Protein 6U8T (pdb70)

Radius of gyration: 34.8 Å; Cα contacts (8 Å, |Δi|>4): 1526; chains: 4; bounding box: 74×71×106 Å

Structure (mmCIF, N/CA/C/O backbone):
data_6U8T
#
_entry.id   6U8T
#
_cell.length_a   46.652
_cell.length_b   62.957
_cell.length_c   164.342
_cell.angle_alpha   90.00
_cell.angle_beta   93.15
_cell.angle_gamma   90.00
#
_symmetry.space_group_name_H-M   'P 1 21 1'
#
loop_
_entity.id
_entity.type
_entity.pdbx_description
1 polymer PfhB2
2 non-polymer 'SODIUM ION'
3 non-polymer DI(HYDROXYETHYL)ETHER
4 non-polymer 'ACETATE ION'
5 water water
#
loop_
_atom_site.group_PDB
_atom_site.id
_atom_site.type_symbol
_atom_site.label_atom_id
_atom_site.label_alt_id
_atom_site.label_comp_id
_atom_site.label_asym_id
_atom_site.label_entity_id
_atom_site.label_seq_id
_atom_site.pdbx_PDB_ins_code
_atom_site.Cartn_x
_atom_site.Cartn_y
_atom_site.Cartn_z
_atom_site.occupancy
_atom_site.B_iso_or_equiv
_atom_site.auth_seq_id
_atom_site.auth_comp_id
_atom_site.auth_asym_id
_atom_site.auth_atom_id
_atom_site.pdbx_PDB_model_num
ATOM 1 N N . SER A 1 1 ? -5.099 -1.502 67.151 1.00 61.31 3696 SER A N 1
ATOM 2 C CA . SER A 1 1 ? -6.441 -2.090 67.468 1.00 57.97 3696 SER A CA 1
ATOM 3 C C . SER A 1 1 ? -6.284 -3.501 68.019 1.00 50.94 3696 SER A C 1
ATOM 4 O O . SER A 1 1 ? -5.298 -4.165 67.752 1.00 47.76 3696 SER A O 1
ATOM 15 N N . ALA A 1 3 ? -9.185 -5.575 67.950 1.00 43.54 3698 ALA A N 1
ATOM 16 C CA . ALA A 1 3 ? -10.337 -6.243 67.379 1.00 45.56 3698 ALA A CA 1
ATOM 17 C C . ALA A 1 3 ? -9.988 -7.701 67.022 1.00 42.01 3698 ALA A C 1
ATOM 18 O O . ALA A 1 3 ? -10.852 -8.554 67.249 1.00 43.26 3698 ALA A O 1
ATOM 20 N N . SER A 1 4 ? -8.758 -7.976 66.561 1.00 37.18 3699 SER A N 1
ATOM 21 C CA . SER A 1 4 ? -8.367 -9.214 65.835 1.00 38.83 3699 SER A CA 1
ATOM 22 C C . SER A 1 4 ? -7.632 -10.252 66.712 1.00 35.58 3699 SER A C 1
ATOM 23 O O . SER A 1 4 ? -7.191 -11.298 66.172 1.00 35.13 3699 SER A O 1
ATOM 26 N N . VAL A 1 5 ? -7.369 -9.920 67.973 1.00 29.68 3700 VAL A N 1
ATOM 27 C CA . VAL A 1 5 ? -6.558 -10.752 68.902 1.00 28.03 3700 VAL A CA 1
ATOM 28 C C . VAL A 1 5 ? -7.175 -12.158 69.014 1.00 29.25 3700 VAL A C 1
ATOM 29 O O . VAL A 1 5 ? -6.417 -13.138 68.907 1.00 28.54 3700 VAL A O 1
ATOM 33 N N . ALA A 1 6 ? -8.484 -12.247 69.246 1.00 31.03 3701 ALA A N 1
ATOM 34 C CA . ALA A 1 6 ? -9.212 -13.515 69.468 1.00 34.10 3701 ALA A CA 1
ATOM 35 C C . ALA A 1 6 ? -9.265 -14.325 68.162 1.00 35.95 3701 ALA A C 1
ATOM 36 O O . ALA A 1 6 ? -9.196 -15.575 68.215 1.00 36.76 3701 ALA A O 1
ATOM 38 N N . GLU A 1 7 ? -9.343 -13.628 67.033 1.00 37.78 3702 GLU A N 1
ATOM 39 C CA . GLU A 1 7 ? -9.352 -14.236 65.679 1.00 41.30 3702 GLU A CA 1
ATOM 40 C C . GLU A 1 7 ? -8.027 -14.978 65.441 1.00 37.15 3702 GLU A C 1
ATOM 41 O O . GLU A 1 7 ? -8.037 -16.019 64.762 1.00 36.93 3702 GLU A O 1
ATOM 47 N N . TYR A 1 8 ? -6.926 -14.484 66.012 1.00 32.90 3703 TYR A N 1
ATOM 48 C CA . TYR A 1 8 ? -5.568 -15.042 65.833 1.00 31.02 3703 TYR A CA 1
ATOM 49 C C . TYR A 1 8 ? -5.215 -15.960 66.997 1.00 28.96 3703 TYR A C 1
ATOM 50 O O . TYR A 1 8 ? -4.055 -16.329 67.114 1.00 28.23 3703 TYR A O 1
ATOM 59 N N . GLY A 1 9 ? -6.207 -16.368 67.794 1.00 28.75 3704 GLY A N 1
ATOM 60 C CA . GLY A 1 9 ? -6.056 -17.397 68.839 1.00 27.73 3704 GLY A CA 1
ATOM 61 C C . GLY A 1 9 ? -5.488 -16.812 70.107 1.00 25.63 3704 GLY A C 1
ATOM 62 O O . GLY A 1 9 ? -5.095 -17.587 70.955 1.00 25.47 3704 GLY A O 1
ATOM 63 N N . GLY A 1 10 ? -5.487 -15.489 70.245 1.00 24.56 3705 GLY A N 1
ATOM 64 C CA . GLY A 1 10 ? -5.077 -14.811 71.488 1.00 23.50 3705 GLY A CA 1
ATOM 65 C C . GLY A 1 10 ? -6.259 -14.451 72.383 1.00 23.44 3705 GLY A C 1
ATOM 66 O O . GLY A 1 10 ? -7.420 -14.713 72.003 1.00 23.77 3705 GLY A O 1
ATOM 67 N N . GLU A 1 11 ? -5.956 -13.801 73.501 1.00 23.06 3706 GLU A N 1
ATOM 68 C CA . GLU A 1 11 ? -6.930 -13.299 74.501 1.00 24.73 3706 GLU A CA 1
ATOM 69 C C . GLU A 1 11 ? -6.518 -11.886 74.925 1.00 23.37 3706 GLU A C 1
ATOM 70 O O . GLU A 1 11 ? -5.284 -11.650 75.186 1.00 21.52 3706 GLU A O 1
ATOM 76 N N . VAL A 1 12 ? -7.483 -10.966 74.991 1.00 23.14 3707 VAL A N 1
ATOM 77 C CA . VAL A 1 12 ? -7.276 -9.627 75.615 1.00 22.14 3707 VAL A CA 1
ATOM 78 C C . VAL A 1 12 ? -7.378 -9.803 77.135 1.00 21.39 3707 VAL A C 1
ATOM 79 O O . VAL A 1 12 ? -8.392 -10.300 77.558 1.00 23.26 3707 VAL A O 1
ATOM 83 N N . SER A 1 13 ? -6.329 -9.453 77.895 1.00 20.04 3708 SER A N 1
ATOM 84 C CA . SER A 1 13 ? -6.275 -9.545 79.371 1.00 19.20 3708 SER A CA 1
ATOM 85 C C . SER A 1 13 ? -6.716 -8.221 79.984 1.00 18.82 3708 SER A C 1
ATOM 86 O O . SER A 1 13 ? -7.111 -8.234 81.152 1.00 19.17 3708 SER A O 1
ATOM 89 N N . PHE A 1 14 ? -6.535 -7.108 79.277 1.00 17.60 3709 PHE A N 1
ATOM 90 C CA . PHE A 1 14 ? -6.815 -5.745 79.780 1.00 17.21 3709 PHE A CA 1
ATOM 91 C C . PHE A 1 14 ? -7.002 -4.836 78.568 1.00 18.27 3709 PHE A C 1
ATOM 92 O O . PHE A 1 14 ? -6.237 -4.923 77.572 1.00 17.56 3709 PHE A O 1
ATOM 100 N N . LYS A 1 15 ? -7.988 -3.963 78.641 1.00 19.56 3710 LYS A N 1
ATOM 101 C CA . LYS A 1 15 ? -8.265 -2.977 77.573 1.00 21.64 3710 LYS A CA 1
ATOM 102 C C . LYS A 1 15 ? -8.403 -1.611 78.245 1.00 20.69 3710 LYS A C 1
ATOM 103 O O . LYS A 1 15 ? -9.229 -1.485 79.195 1.00 20.80 3710 LYS A O 1
ATOM 109 N N . TYR A 1 16 ? -7.595 -0.640 77.836 1.00 19.97 3711 TYR A N 1
ATOM 110 C CA . TYR A 1 16 ? -7.699 0.737 78.425 1.00 18.90 3711 TYR A CA 1
ATOM 111 C C . TYR A 1 16 ? -9.005 1.353 77.957 1.00 20.40 3711 TYR A C 1
ATOM 112 O O . TYR A 1 16 ? -9.303 1.354 76.739 1.00 20.83 3711 TYR A O 1
ATOM 121 N N . ALA A 1 17 ? -9.742 1.900 78.911 1.00 22.28 3712 ALA A N 1
ATOM 122 C CA . ALA A 1 17 ? -11.051 2.547 78.698 1.00 24.23 3712 ALA A CA 1
ATOM 123 C C . ALA A 1 17 ? -10.849 3.696 77.725 1.00 25.34 3712 ALA A C 1
ATOM 124 O O . ALA A 1 17 ? -11.664 3.819 76.802 1.00 28.05 3712 ALA A O 1
ATOM 126 N N . GLN A 1 18 ? -9.795 4.481 77.908 1.00 26.25 3713 GLN A N 1
ATOM 127 C CA . GLN A 1 18 ? -9.441 5.579 76.971 1.00 31.11 3713 GLN A CA 1
ATOM 128 C C . GLN A 1 18 ? -8.137 5.172 76.294 1.00 30.13 3713 GLN A C 1
ATOM 129 O O . GLN A 1 18 ? -7.061 5.078 77.002 1.00 31.88 3713 GLN A O 1
ATOM 135 N N . SER A 1 19 ? -8.244 4.858 75.009 1.00 25.64 3714 SER A N 1
ATOM 136 C CA . SER A 1 19 ? -7.108 4.354 74.204 1.00 23.19 3714 SER A CA 1
ATOM 137 C C . SER A 1 19 ? -6.271 5.563 73.783 1.00 21.91 3714 SER A C 1
ATOM 138 O O . SER A 1 19 ? -6.765 6.335 72.970 1.00 22.56 3714 SER A O 1
ATOM 141 N N . LYS A 1 20 ? -5.067 5.723 74.311 1.00 20.51 3715 LYS A N 1
ATOM 142 C CA . LYS A 1 20 ? -4.130 6.744 73.769 1.00 22.45 3715 LYS A CA 1
ATOM 143 C C . LYS A 1 20 ? -3.708 6.383 72.325 1.00 21.49 3715 LYS A C 1
ATOM 144 O O . LYS A 1 20 ? -3.285 7.286 71.589 1.00 20.77 3715 LYS A O 1
ATOM 150 N N . GLY A 1 21 ? -3.846 5.116 71.932 1.00 21.31 3716 GLY A N 1
ATOM 151 C CA . GLY A 1 21 ? -3.645 4.625 70.556 1.00 22.00 3716 GLY A CA 1
ATOM 152 C C . GLY A 1 21 ? -4.655 5.230 69.608 1.00 23.19 3716 GLY A C 1
ATOM 153 O O . GLY A 1 21 ? -4.260 5.639 68.488 1.00 23.71 3716 GLY A O 1
ATOM 154 N N . GLU A 1 22 ? -5.913 5.313 70.021 1.00 23.65 3717 GLU A N 1
ATOM 155 C CA . GLU A 1 22 ? -6.975 5.911 69.167 1.00 27.41 3717 GLU A CA 1
ATOM 156 C C . GLU A 1 22 ? -6.721 7.415 69.016 1.00 25.71 3717 GLU A C 1
ATOM 157 O O . GLU A 1 22 ? -6.875 7.909 67.913 1.00 25.76 3717 GLU A O 1
ATOM 163 N N . VAL A 1 23 ? -6.294 8.091 70.076 1.00 23.86 3718 VAL A N 1
ATOM 164 C CA . VAL A 1 23 ? -5.833 9.510 70.026 1.00 24.01 3718 VAL A CA 1
ATOM 165 C C . VAL A 1 23 ? -4.693 9.610 69.023 1.00 23.61 3718 VAL A C 1
ATOM 166 O O . VAL A 1 23 ? -4.728 10.508 68.207 1.00 25.32 3718 VAL A O 1
ATOM 170 N N . TYR A 1 24 ? -3.715 8.706 69.058 1.00 24.07 3719 TYR A N 1
ATOM 171 C CA . TYR A 1 24 ? -2.550 8.762 68.128 1.00 23.35 3719 TYR A CA 1
ATOM 172 C C . TYR A 1 24 ? -3.033 8.616 66.677 1.00 23.66 3719 TYR A C 1
ATOM 173 O O . TYR A 1 24 ? -2.514 9.316 65.805 1.00 24.24 3719 TYR A O 1
ATOM 182 N N . LYS A 1 25 ? -4.006 7.756 66.410 1.00 24.29 3720 LYS A N 1
ATOM 183 C CA . LYS A 1 25 ? -4.532 7.539 65.039 1.00 25.92 3720 LYS A CA 1
ATOM 184 C C . LYS A 1 25 ? -5.226 8.811 64.539 1.00 26.56 3720 LYS A C 1
ATOM 185 O O . LYS A 1 25 ? -5.094 9.118 63.338 1.00 26.30 3720 LYS A O 1
ATOM 191 N N . GLU A 1 26 ? -5.892 9.544 65.421 1.00 27.19 3721 GLU A N 1
ATOM 192 C CA . GLU A 1 26 ? -6.559 10.833 65.091 1.00 29.16 3721 GLU A CA 1
ATOM 193 C C . GLU A 1 26 ? -5.487 11.872 64.798 1.00 27.09 3721 GLU A C 1
ATOM 194 O O . GLU A 1 26 ? -5.652 12.609 63.839 1.00 27.52 3721 GLU A O 1
ATOM 200 N N . ILE A 1 27 ? -4.397 11.872 65.545 1.00 24.77 3722 ILE A N 1
ATOM 201 C CA . ILE A 1 27 ? -3.244 12.787 65.320 1.00 24.32 3722 ILE A CA 1
ATOM 202 C C . ILE A 1 27 ? -2.656 12.519 63.934 1.00 24.83 3722 ILE A C 1
ATOM 203 O O . ILE A 1 27 ? -2.447 13.518 63.153 1.00 25.81 3722 ILE A O 1
ATOM 208 N N . VAL A 1 28 ? -2.439 11.243 63.601 1.00 24.04 3723 VAL A N 1
ATOM 209 C CA . VAL A 1 28 ? -1.867 10.869 62.279 1.00 24.60 3723 VAL A CA 1
ATOM 210 C C . VAL A 1 28 ? -2.801 11.398 61.182 1.00 27.04 3723 VAL A C 1
ATOM 211 O O . VAL A 1 28 ? -2.315 11.998 60.226 1.00 26.23 3723 VAL A O 1
ATOM 215 N N . LYS A 1 29 ? -4.104 11.185 61.326 1.00 29.04 3724 LYS A N 1
ATOM 216 C CA . LYS A 1 29 ? -5.123 11.619 60.333 1.00 31.93 3724 LYS A CA 1
ATOM 217 C C . LYS A 1 29 ? -5.061 13.138 60.199 1.00 31.76 3724 LYS A C 1
ATOM 218 O O . LYS A 1 29 ? -5.112 13.639 59.056 1.00 32.76 3724 LYS A O 1
ATOM 224 N N . HIS A 1 30 ? -4.932 13.850 61.317 1.00 30.44 3725 HIS A N 1
ATOM 225 C CA . HIS A 1 30 ? -4.895 15.335 61.328 1.00 32.01 3725 HIS A CA 1
ATOM 226 C C . HIS A 1 30 ? -3.675 15.816 60.513 1.00 30.56 3725 HIS A C 1
ATOM 227 O O . HIS A 1 30 ? -3.842 16.550 59.568 1.00 31.21 3725 HIS A O 1
ATOM 234 N N . VAL A 1 31 ? -2.496 15.337 60.875 1.00 29.59 3726 VAL A N 1
ATOM 235 C CA . VAL A 1 31 ? -1.193 15.723 60.251 1.00 29.82 3726 VAL A CA 1
ATOM 236 C C . VAL A 1 31 ? -1.195 15.346 58.760 1.00 31.64 3726 VAL A C 1
ATOM 237 O O . VAL A 1 31 ? -0.731 16.125 57.958 1.00 33.86 3726 VAL A O 1
ATOM 241 N N . ASP A 1 32 ? -1.752 14.203 58.392 1.00 34.25 3727 ASP A N 1
ATOM 242 C CA . ASP A 1 32 ? -1.919 13.750 56.989 1.00 37.16 3727 ASP A CA 1
ATOM 243 C C . ASP A 1 32 ? -2.822 14.748 56.256 1.00 37.61 3727 ASP A C 1
ATOM 244 O O . ASP A 1 32 ? -2.425 15.206 55.197 1.00 37.16 3727 ASP A O 1
ATOM 249 N N . THR A 1 33 ? -4.006 15.052 56.782 1.00 36.69 3728 THR A N 1
ATOM 250 C CA . THR A 1 33 ? -4.988 15.964 56.152 1.00 37.47 3728 THR A CA 1
ATOM 251 C C . THR A 1 33 ? -4.348 17.345 55.968 1.00 38.19 3728 THR A C 1
ATOM 252 O O . THR A 1 33 ? -4.556 17.960 54.872 1.00 38.70 3728 THR A O 1
ATOM 256 N N . GLN A 1 34 ? -3.612 17.800 56.984 1.00 36.91 3729 GLN A N 1
ATOM 257 C CA . GLN A 1 34 ? -2.993 19.147 57.009 1.00 38.05 3729 GLN A CA 1
ATOM 258 C C . GLN A 1 34 ? -1.864 19.241 55.958 1.00 38.39 3729 GLN A C 1
ATOM 259 O O . GLN A 1 34 ? -1.617 20.327 55.414 1.00 39.98 3729 GLN A O 1
ATOM 265 N N . HIS A 1 35 ? -1.222 18.120 55.649 1.00 36.69 3730 HIS A N 1
ATOM 266 C CA . HIS A 1 35 ? -0.222 18.047 54.562 1.00 36.64 3730 HIS A CA 1
ATOM 267 C C . HIS A 1 35 ? -0.934 18.348 53.241 1.00 38.64 3730 HIS A C 1
ATOM 268 O O . HIS A 1 35 ? -0.398 19.142 52.439 1.00 38.85 3730 HIS A O 1
ATOM 275 N N . GLY A 1 36 ? -2.099 17.732 53.008 1.00 38.40 3731 GLY A N 1
ATOM 276 C CA . GLY A 1 36 ? -2.901 17.967 51.791 1.00 38.93 3731 GLY A CA 1
ATOM 277 C C . GLY A 1 36 ? -3.220 19.431 51.630 1.00 39.06 3731 GLY A C 1
ATOM 278 O O . GLY A 1 36 ? -3.059 19.964 50.479 1.00 40.66 3731 GLY A O 1
ATOM 279 N N . VAL A 1 37 ? -3.642 20.080 52.723 1.00 37.78 3732 VAL A N 1
ATOM 280 C CA . VAL A 1 37 ? -4.046 21.513 52.704 1.00 38.60 3732 VAL A CA 1
ATOM 281 C C . VAL A 1 37 ? -2.809 22.374 52.447 1.00 37.76 3732 VAL A C 1
ATOM 282 O O . VAL A 1 37 ? -2.924 23.332 51.713 1.00 39.39 3732 VAL A O 1
ATOM 286 N N . SER A 1 38 ? -1.689 22.049 53.072 1.00 35.89 3733 SER A N 1
ATOM 287 C CA . SER A 1 38 ? -0.413 22.789 52.952 1.00 36.00 3733 SER A CA 1
ATOM 288 C C . SER A 1 38 ? 0.106 22.722 51.514 1.00 37.06 3733 SER A C 1
ATOM 289 O O . SER A 1 38 ? 0.440 23.772 50.949 1.00 37.36 3733 SER A O 1
ATOM 292 N N . GLU A 1 39 ? 0.154 21.512 50.955 1.00 37.33 3734 GLU A N 1
ATOM 293 C CA . GLU A 1 39 ? 0.621 21.255 49.568 1.00 38.19 3734 GLU A CA 1
ATOM 294 C C . GLU A 1 39 ? -0.278 22.028 48.601 1.00 39.99 3734 GLU A C 1
ATOM 295 O O . GLU A 1 39 ? 0.269 22.819 47.806 1.00 40.97 3734 GLU A O 1
ATOM 301 N N . SER A 1 40 ? -1.601 21.833 48.686 1.00 40.36 3735 SER A N 1
ATOM 302 C CA . SER A 1 40 ? -2.567 22.497 47.778 1.00 42.03 3735 SER A CA 1
ATOM 303 C C . SER A 1 40 ? -2.421 24.020 47.909 1.00 42.52 3735 SER A C 1
ATOM 304 O O . SER A 1 40 ? -2.412 24.703 46.869 1.00 44.06 3735 SER A O 1
ATOM 307 N N . THR A 1 41 ? -2.281 24.540 49.131 1.00 41.68 3736 THR A N 1
ATOM 308 C CA . THR A 1 41 ? -2.212 26.000 49.399 1.00 42.66 3736 THR A CA 1
ATOM 309 C C . THR A 1 41 ? -0.925 26.566 48.802 1.00 42.98 3736 THR A C 1
ATOM 310 O O . THR A 1 41 ? -1.024 27.615 48.127 1.00 45.34 3736 THR A O 1
ATOM 314 N N . CYS A 1 42 ? 0.217 25.907 49.032 1.00 41.18 3737 CYS A N 1
ATOM 315 C CA . CYS A 1 42 ? 1.531 26.311 48.463 1.00 41.10 3737 CYS A CA 1
ATOM 316 C C . CYS A 1 42 ? 1.455 26.308 46.922 1.00 42.44 3737 CYS A C 1
ATOM 317 O O . CYS A 1 42 ? 1.955 27.255 46.315 1.00 43.48 3737 CYS A O 1
ATOM 320 N N . ALA A 1 43 ? 0.829 25.302 46.309 1.00 42.55 3738 ALA A N 1
ATOM 321 C CA . ALA A 1 43 ? 0.637 25.250 44.845 1.00 44.15 3738 ALA A CA 1
ATOM 322 C C . ALA A 1 43 ? -0.120 26.511 44.407 1.00 46.41 3738 ALA A C 1
ATOM 323 O O . ALA A 1 43 ? 0.308 27.169 43.437 1.00 46.74 3738 ALA A O 1
ATOM 325 N N . HIS A 1 44 ? -1.215 26.847 45.099 1.00 47.31 3739 HIS A N 1
ATOM 326 C CA . HIS A 1 44 ? -2.056 28.017 44.726 1.00 49.50 3739 HIS A CA 1
ATOM 327 C C . HIS A 1 44 ? -1.243 29.307 44.886 1.00 49.77 3739 HIS A C 1
ATOM 328 O O . HIS A 1 44 ? -1.271 30.141 43.943 1.00 51.47 3739 HIS A O 1
ATOM 335 N N . TRP A 1 45 ? -0.524 29.442 46.003 1.00 48.27 3740 TRP A N 1
ATOM 336 C CA . TRP A 1 45 ? 0.385 30.585 46.283 1.00 48.82 3740 TRP A CA 1
ATOM 337 C C . TRP A 1 45 ? 1.413 30.723 45.158 1.00 50.10 3740 TRP A C 1
ATOM 338 O O . TRP A 1 45 ? 1.622 31.847 44.681 1.00 51.48 3740 TRP A O 1
ATOM 349 N N . ILE A 1 46 ? 2.019 29.619 44.725 1.00 49.60 3741 ILE A N 1
ATOM 350 C CA . ILE A 1 46 ? 3.065 29.674 43.665 1.00 51.16 3741 ILE A CA 1
ATOM 351 C C . ILE A 1 46 ? 2.432 30.191 42.367 1.00 53.73 3741 ILE A C 1
ATOM 352 O O . ILE A 1 46 ? 2.975 31.170 41.811 1.00 54.94 3741 ILE A O 1
ATOM 357 N N . ALA A 1 47 ? 1.308 29.605 41.946 1.00 55.39 3742 ALA A N 1
ATOM 358 C CA . ALA A 1 47 ? 0.585 30.000 40.713 1.00 58.47 3742 ALA A CA 1
ATOM 359 C C . ALA A 1 47 ? 0.178 31.478 40.798 1.00 62.27 3742 ALA A C 1
ATOM 360 O O . ALA A 1 47 ? 0.235 32.154 39.769 1.00 64.23 3742 ALA A O 1
ATOM 362 N N . ASN A 1 48 ? -0.214 31.956 41.979 1.00 64.12 3743 ASN A N 1
ATOM 363 C CA . ASN A 1 48 ? -0.653 33.361 42.173 1.00 68.36 3743 ASN A CA 1
ATOM 364 C C . ASN A 1 48 ? 0.557 34.286 41.985 1.00 68.05 3743 ASN A C 1
ATOM 365 O O . ASN A 1 48 ? 0.409 35.289 41.286 1.00 72.22 3743 ASN A O 1
ATOM 370 N N . LYS A 1 49 ? 1.719 33.955 42.545 1.00 67.11 3744 LYS A N 1
ATOM 371 C CA . LYS A 1 49 ? 2.915 34.837 42.508 1.00 70.83 3744 LYS A CA 1
ATOM 372 C C . LYS A 1 49 ? 3.514 34.875 41.096 1.00 74.85 3744 LYS A C 1
ATOM 373 O O . LYS A 1 49 ? 4.036 35.935 40.725 1.00 80.35 3744 LYS A O 1
ATOM 379 N N . VAL A 1 50 ? 3.439 33.778 40.333 1.00 75.74 3745 VAL A N 1
ATOM 380 C CA . VAL A 1 50 ? 3.998 33.704 38.951 1.00 76.16 3745 VAL A CA 1
ATOM 381 C C . VAL A 1 50 ? 2.887 33.872 37.896 1.00 80.03 3745 VAL A C 1
ATOM 382 O O . VAL A 1 50 ? 2.632 32.931 37.117 1.00 82.21 3745 VAL A O 1
ATOM 386 N N . SER A 1 51 ? 2.294 35.066 37.836 1.00 84.30 3746 SER A N 1
ATOM 387 C CA . SER A 1 51 ? 1.325 35.531 36.799 1.00 88.90 3746 SER A CA 1
ATOM 388 C C . SER A 1 51 ? 0.842 36.955 37.129 1.00 90.96 3746 SER A C 1
ATOM 389 O O . SER A 1 51 ? 0.570 37.219 38.335 1.00 88.83 3746 SER A O 1
ATOM 392 N N . ASN A 1 59 ? -3.573 40.623 42.755 1.00 113.22 3754 ASN A N 1
ATOM 393 C CA . ASN A 1 59 ? -2.458 39.641 42.820 1.00 109.62 3754 ASN A CA 1
ATOM 394 C C . ASN A 1 59 ? -2.236 39.236 44.276 1.00 109.62 3754 ASN A C 1
ATOM 395 O O . ASN A 1 59 ? -1.131 39.465 44.796 1.00 109.68 3754 ASN A O 1
ATOM 400 N N . THR A 1 60 ? -3.266 38.663 44.903 1.00 118.43 3755 THR A N 1
ATOM 401 C CA . THR A 1 60 ? -3.261 38.208 46.322 1.00 117.70 3755 THR A CA 1
ATOM 402 C C . THR A 1 60 ? -4.388 37.186 46.500 1.00 121.05 3755 THR A C 1
ATOM 403 O O . THR A 1 60 ? -5.417 37.279 45.834 1.00 130.64 3755 THR A O 1
ATOM 415 N N . TYR A 1 62 ? -5.584 36.652 49.572 1.00 109.70 3757 TYR A N 1
ATOM 416 C CA . TYR A 1 62 ? -5.998 36.977 50.931 1.00 104.31 3757 TYR A CA 1
ATOM 417 C C . TYR A 1 62 ? -7.260 37.849 50.898 1.00 108.66 3757 TYR A C 1
ATOM 418 O O . TYR A 1 62 ? -7.318 38.788 50.079 1.00 107.16 3757 TYR A O 1
ATOM 427 N N . GLU A 1 63 ? -8.231 37.540 51.769 1.00 109.03 3758 GLU A N 1
ATOM 428 C CA . GLU A 1 63 ? -9.466 38.342 52.008 1.00 99.96 3758 GLU A CA 1
ATOM 429 C C . GLU A 1 63 ? -9.097 39.533 52.896 1.00 95.04 3758 GLU A C 1
ATOM 430 O O . GLU A 1 63 ? -8.910 40.630 52.341 1.00 98.32 3758 GLU A O 1
ATOM 432 N N . LYS A 1 67 ? -10.049 39.269 58.081 1.00 89.89 3762 LYS A N 1
ATOM 433 C CA . LYS A 1 67 ? -8.640 39.354 58.554 1.00 89.55 3762 LYS A CA 1
ATOM 434 C C . LYS A 1 67 ? -8.120 37.937 58.849 1.00 86.88 3762 LYS A C 1
ATOM 435 O O . LYS A 1 67 ? -8.758 37.208 59.647 1.00 90.30 3762 LYS A O 1
ATOM 437 N N . GLY A 1 68 ? -7.017 37.550 58.204 1.00 83.19 3763 GLY A N 1
ATOM 438 C CA . GLY A 1 68 ? -6.285 36.296 58.466 1.00 81.03 3763 GLY A CA 1
ATOM 439 C C . GLY A 1 68 ? -6.902 35.087 57.777 1.00 82.75 3763 GLY A C 1
ATOM 440 O O . GLY A 1 68 ? -6.681 33.970 58.267 1.00 75.03 3763 GLY A O 1
ATOM 441 N N . HIS A 1 69 ? -7.614 35.291 56.664 1.00 92.00 3764 HIS A N 1
ATOM 442 C CA . HIS A 1 69 ? -8.290 34.223 55.884 1.00 95.75 3764 HIS A CA 1
ATOM 443 C C . HIS A 1 69 ? -8.053 34.422 54.387 1.00 96.72 3764 HIS A C 1
ATOM 444 O O . HIS A 1 69 ? -7.864 35.570 53.952 1.00 103.83 3764 HIS A O 1
ATOM 451 N N . LEU A 1 70 ? -8.116 33.322 53.635 1.00 96.92 3765 LEU A N 1
ATOM 452 C CA . LEU A 1 70 ? -8.006 33.287 52.151 1.00 93.03 3765 LEU A CA 1
ATOM 453 C C . LEU A 1 70 ? -9.382 33.649 51.574 1.00 94.69 3765 LEU A C 1
ATOM 454 O O . LEU A 1 70 ? -10.382 33.535 52.310 1.00 103.68 3765 LEU A O 1
ATOM 459 N N . LYS A 1 71 ? -9.425 34.142 50.338 1.00 92.98 3766 LYS A N 1
ATOM 460 C CA . LYS A 1 71 ? -10.692 34.363 49.600 1.00 90.83 3766 LYS A CA 1
ATOM 461 C C . LYS A 1 71 ? -11.417 33.028 49.434 1.00 91.38 3766 LYS A C 1
ATOM 462 O O . LYS A 1 71 ? -10.733 31.994 49.337 1.00 88.94 3766 LYS A O 1
ATOM 468 N N . GLN A 1 72 ? -12.749 33.077 49.398 1.00 93.57 3767 GLN A N 1
ATOM 469 C CA . GLN A 1 72 ? -13.648 31.891 49.382 1.00 94.07 3767 GLN A CA 1
ATOM 470 C C . GLN A 1 72 ? -13.403 31.050 48.122 1.00 92.25 3767 GLN A C 1
ATOM 471 O O . GLN A 1 72 ? -13.388 29.816 48.229 1.00 90.58 3767 GLN A O 1
ATOM 477 N N . GLU A 1 73 ? -13.194 31.695 46.978 1.00 91.51 3768 GLU A N 1
ATOM 478 C CA . GLU A 1 73 ? -12.927 31.009 45.685 1.00 90.37 3768 GLU A CA 1
ATOM 479 C C . GLU A 1 73 ? -11.569 30.297 45.758 1.00 86.41 3768 GLU A C 1
ATOM 480 O O . GLU A 1 73 ? -11.462 29.204 45.179 1.00 84.86 3768 GLU A O 1
ATOM 486 N N . ALA A 1 74 ? -10.578 30.868 46.449 1.00 82.85 3769 ALA A N 1
ATOM 487 C CA . ALA A 1 74 ? -9.257 30.226 46.659 1.00 80.69 3769 ALA A CA 1
ATOM 488 C C . ALA A 1 74 ? -9.448 28.988 47.553 1.00 81.76 3769 ALA A C 1
ATOM 489 O O . ALA A 1 74 ? -8.853 27.948 47.250 1.00 82.58 3769 ALA A O 1
ATOM 491 N N . ILE A 1 75 ? -10.282 29.089 48.593 1.00 78.69 3770 ILE A N 1
ATOM 492 C CA . ILE A 1 75 ? -10.546 27.991 49.575 1.00 78.49 3770 ILE A CA 1
ATOM 493 C C . ILE A 1 75 ? -11.199 26.819 48.828 1.00 76.63 3770 ILE A C 1
ATOM 494 O O . ILE A 1 75 ? -10.776 25.668 49.040 1.00 74.99 3770 ILE A O 1
ATOM 499 N N . ASP A 1 76 ? -12.177 27.101 47.969 1.00 77.07 3771 ASP A N 1
ATOM 500 C CA . ASP A 1 76 ? -12.913 26.072 47.188 1.00 77.93 3771 ASP A CA 1
ATOM 501 C C . ASP A 1 76 ? -11.926 25.334 46.275 1.00 72.67 3771 ASP A C 1
ATOM 502 O O . ASP A 1 76 ? -11.945 24.107 46.244 1.00 70.16 3771 ASP A O 1
ATOM 507 N N . SER A 1 77 ? -11.079 26.075 45.575 1.00 71.03 3772 SER A N 1
ATOM 508 C CA . SER A 1 77 ? -10.072 25.540 44.626 1.00 70.24 3772 SER A CA 1
ATOM 509 C C . SER A 1 77 ? -8.998 24.762 45.383 1.00 67.41 3772 SER A C 1
ATOM 510 O O . SER A 1 77 ? -8.572 23.725 44.886 1.00 68.96 3772 SER A O 1
ATOM 513 N N . ILE A 1 78 ? -8.587 25.244 46.553 1.00 65.05 3773 ILE A N 1
ATOM 514 C CA . ILE A 1 78 ? -7.580 24.568 47.421 1.00 61.60 3773 ILE A CA 1
ATOM 515 C C . ILE A 1 78 ? -8.162 23.233 47.899 1.00 60.12 3773 ILE A C 1
ATOM 516 O O . ILE A 1 78 ? -7.425 22.231 47.866 1.00 58.15 3773 ILE A O 1
ATOM 521 N N . LYS A 1 79 ? -9.436 23.220 48.300 1.00 61.26 3774 LYS A N 1
ATOM 522 C CA . LYS A 1 79 ? -10.152 22.012 48.793 1.00 62.18 3774 LYS A CA 1
ATOM 523 C C . LYS A 1 79 ? -10.215 20.968 47.674 1.00 62.26 3774 LYS A C 1
ATOM 524 O O . LYS A 1 79 ? -9.961 19.775 47.963 1.00 61.03 3774 LYS A O 1
ATOM 530 N N . LYS A 1 80 ? -10.517 21.400 46.449 1.00 64.12 3775 LYS A N 1
ATOM 531 C CA . LYS A 1 80 ? -10.591 20.513 45.256 1.00 66.18 3775 LYS A CA 1
ATOM 532 C C . LYS A 1 80 ? -9.249 19.807 45.041 1.00 61.61 3775 LYS A C 1
ATOM 533 O O . LYS A 1 80 ? -9.246 18.565 44.966 1.00 60.43 3775 LYS A O 1
ATOM 539 N N . LEU A 1 81 ? -8.163 20.575 44.931 1.00 58.84 3776 LEU A N 1
ATOM 540 C CA . LEU A 1 81 ? -6.792 20.046 44.704 1.00 57.39 3776 LEU A CA 1
ATOM 541 C C . LEU A 1 81 ? -6.399 19.147 45.879 1.00 57.53 3776 LEU A C 1
ATOM 542 O O . LEU A 1 81 ? -5.811 18.090 45.638 1.00 60.25 3776 LEU A O 1
ATOM 547 N N . GLN A 1 82 ? -6.700 19.558 47.109 1.00 56.61 3777 GLN A N 1
ATOM 548 C CA . GLN A 1 82 ? -6.326 18.819 48.333 1.00 55.00 3777 GLN A CA 1
ATOM 549 C C . GLN A 1 82 ? -6.946 17.417 48.275 1.00 54.44 3777 GLN A C 1
ATOM 550 O O . GLN A 1 82 ? -6.239 16.444 48.574 1.00 50.65 3777 GLN A O 1
ATOM 556 N N . THR A 1 83 ? -8.226 17.333 47.918 1.00 56.55 3778 THR A N 1
ATOM 557 C CA . THR A 1 83 ? -8.984 16.068 47.815 1.00 57.78 3778 THR A CA 1
ATOM 558 C C . THR A 1 83 ? -8.312 15.149 46.792 1.00 59.92 3778 THR A C 1
ATOM 559 O O . THR A 1 83 ? -8.067 13.955 47.122 1.00 61.96 3778 THR A O 1
ATOM 563 N N . GLU A 1 84 ? -8.051 15.662 45.587 1.00 60.85 3779 GLU A N 1
ATOM 564 C CA . GLU A 1 84 ? -7.362 14.912 44.513 1.00 61.90 3779 GLU A CA 1
ATOM 565 C C . GLU A 1 84 ? -6.000 14.449 45.034 1.00 58.75 3779 GLU A C 1
ATOM 566 O O . GLU A 1 84 ? -5.699 13.258 44.883 1.00 59.71 3779 GLU A O 1
ATOM 572 N N . PHE A 1 85 ? -5.238 15.340 45.674 1.00 55.11 3780 PHE A N 1
ATOM 573 C CA . PHE A 1 85 ? -3.886 15.065 46.219 1.00 53.17 3780 PHE A CA 1
ATOM 574 C C . PHE A 1 85 ? -3.964 13.891 47.180 1.00 56.59 3780 PHE A C 1
ATOM 575 O O . PHE A 1 85 ? -3.143 12.983 47.111 1.00 60.25 3780 PHE A O 1
ATOM 591 N N . GLN A 1 87 ? -6.281 11.550 47.400 1.00 64.56 3782 GLN A N 1
ATOM 592 C CA . GLN A 1 87 ? -6.764 10.292 46.839 1.00 67.56 3782 GLN A CA 1
ATOM 593 C C . GLN A 1 87 ? -5.757 9.740 45.807 1.00 70.81 3782 GLN A C 1
ATOM 594 O O . GLN A 1 87 ? -5.965 8.609 45.352 1.00 74.22 3782 GLN A O 1
ATOM 600 N N . SER A 1 88 ? -4.684 10.471 45.489 1.00 69.96 3783 SER A N 1
ATOM 601 C CA . SER A 1 88 ? -3.517 9.944 44.735 1.00 70.38 3783 SER A CA 1
ATOM 602 C C . SER A 1 88 ? -2.808 8.969 45.672 1.00 73.45 3783 SER A C 1
ATOM 603 O O . SER A 1 88 ? -2.772 9.227 46.899 1.00 80.24 3783 SER A O 1
ATOM 606 N N . GLY A 1 89 ? -2.297 7.868 45.143 1.00 73.37 3784 GLY A N 1
ATOM 607 C CA . GLY A 1 89 ? -1.654 6.837 45.985 1.00 66.58 3784 GLY A CA 1
ATOM 608 C C . GLY A 1 89 ? -0.358 7.345 46.606 1.00 63.05 3784 GLY A C 1
ATOM 609 O O . GLY A 1 89 ? -0.404 8.116 47.585 1.00 62.72 3784 GLY A O 1
ATOM 610 N N . SER A 1 90 ? 0.765 6.902 46.036 1.00 59.84 3785 SER A N 1
ATOM 611 C CA . SER A 1 90 ? 2.165 7.110 46.483 1.00 53.31 3785 SER A CA 1
ATOM 612 C C . SER A 1 90 ? 2.499 8.596 46.585 1.00 47.33 3785 SER A C 1
ATOM 613 O O . SER A 1 90 ? 1.921 9.373 45.828 1.00 48.60 3785 SER A O 1
ATOM 616 N N . ALA A 1 91 ? 3.474 8.949 47.409 1.00 43.64 3786 ALA A N 1
ATOM 617 C CA . ALA A 1 91 ? 4.054 10.314 47.481 1.00 44.65 3786 ALA A CA 1
ATOM 618 C C . ALA A 1 91 ? 4.530 10.761 46.091 1.00 44.90 3786 ALA A C 1
ATOM 619 O O . ALA A 1 91 ? 4.395 11.955 45.767 1.00 45.77 3786 ALA A O 1
ATOM 621 N N . THR A 1 92 ? 5.068 9.844 45.289 1.00 45.85 3787 THR A N 1
ATOM 622 C CA . THR A 1 92 ? 5.506 10.104 43.887 1.00 45.69 3787 THR A CA 1
ATOM 623 C C . THR A 1 92 ? 4.311 10.574 43.057 1.00 47.79 3787 THR A C 1
ATOM 624 O O . THR A 1 92 ? 4.487 11.553 42.332 1.00 51.21 3787 THR A O 1
ATOM 628 N N . GLN A 1 93 ? 3.161 9.895 43.138 1.00 48.92 3788 GLN A N 1
ATOM 629 C CA . GLN A 1 93 ? 1.950 10.230 42.341 1.00 52.16 3788 GLN A CA 1
ATOM 630 C C . GLN A 1 93 ? 1.325 11.531 42.862 1.00 54.59 3788 GLN A C 1
ATOM 631 O O . GLN A 1 93 ? 0.864 12.330 42.043 1.00 60.21 3788 GLN A O 1
ATOM 637 N N . GLN A 1 94 ? 1.323 11.736 44.177 1.00 54.03 3789 GLN A N 1
ATOM 638 C CA . GLN A 1 94 ? 0.802 12.970 44.807 1.00 54.80 3789 GLN A CA 1
ATOM 639 C C . GLN A 1 94 ? 1.558 14.175 44.251 1.00 57.63 3789 GLN A C 1
ATOM 640 O O . GLN A 1 94 ? 0.910 15.107 43.737 1.00 56.71 3789 GLN A O 1
ATOM 646 N N . PHE A 1 95 ? 2.888 14.151 44.337 1.00 59.58 3790 PHE A N 1
ATOM 647 C CA . PHE A 1 95 ? 3.748 15.288 43.916 1.00 59.62 3790 PHE A CA 1
ATOM 648 C C . PHE A 1 95 ? 3.643 15.454 42.393 1.00 58.07 3790 PHE A C 1
ATOM 649 O O . PHE A 1 95 ? 3.639 16.619 41.916 1.00 60.56 3790 PHE A O 1
ATOM 657 N N . LYS A 1 96 ? 3.460 14.369 41.644 1.00 55.92 3791 LYS A N 1
ATOM 658 C CA . LYS A 1 96 ? 3.230 14.456 40.176 1.00 57.03 3791 LYS A CA 1
ATOM 659 C C . LYS A 1 96 ? 1.904 15.175 39.889 1.00 57.34 3791 LYS A C 1
ATOM 660 O O . LYS A 1 96 ? 1.824 15.949 38.909 1.00 60.08 3791 LYS A O 1
ATOM 666 N N . LEU A 1 97 ? 0.884 14.932 40.708 1.00 56.68 3792 LEU A N 1
ATOM 667 C CA . LEU A 1 97 ? -0.460 15.549 40.531 1.00 57.70 3792 LEU A CA 1
ATOM 668 C C . LEU A 1 97 ? -0.367 17.063 40.766 1.00 55.95 3792 LEU A C 1
ATOM 669 O O . LEU A 1 97 ? -0.924 17.810 39.962 1.00 57.61 3792 LEU A O 1
ATOM 674 N N . THR A 1 98 ? 0.341 17.496 41.797 1.00 53.39 3793 THR A N 1
ATOM 675 C CA . THR A 1 98 ? 0.507 18.939 42.106 1.00 56.18 3793 THR A CA 1
ATOM 676 C C . THR A 1 98 ? 1.305 19.606 40.979 1.00 56.99 3793 THR A C 1
ATOM 677 O O . THR A 1 98 ? 0.934 20.715 40.572 1.00 55.81 3793 THR A O 1
ATOM 681 N N . ASP A 1 99 ? 2.325 18.927 40.462 1.00 60.25 3794 ASP A N 1
ATOM 682 C CA . ASP A 1 99 ? 3.163 19.430 39.345 1.00 62.27 3794 ASP A CA 1
ATOM 683 C C . ASP A 1 99 ? 2.293 19.628 38.092 1.00 63.03 3794 ASP A C 1
ATOM 684 O O . ASP A 1 99 ? 2.497 20.654 37.393 1.00 60.02 3794 ASP A O 1
ATOM 689 N N . ASN A 1 100 ? 1.390 18.679 37.804 1.00 63.38 3795 ASN A N 1
ATOM 690 C CA . ASN A 1 100 ? 0.473 18.761 36.634 1.00 66.65 3795 ASN A CA 1
ATOM 691 C C . ASN A 1 100 ? -0.449 19.970 36.804 1.00 66.94 3795 ASN A C 1
ATOM 692 O O . ASN A 1 100 ? -0.639 20.718 35.823 1.00 66.87 3795 ASN A O 1
ATOM 697 N N . TRP A 1 101 ? -0.992 20.155 38.010 1.00 64.24 3796 TRP A N 1
ATOM 698 C CA . TRP A 1 101 ? -1.878 21.301 38.347 1.00 64.01 3796 TRP A CA 1
ATOM 699 C C . TRP A 1 101 ? -1.127 22.612 38.103 1.00 63.61 3796 TRP A C 1
ATOM 700 O O . TRP A 1 101 ? -1.704 23.500 37.458 1.00 64.11 3796 TRP A O 1
ATOM 711 N N . LEU A 1 102 ? 0.117 22.707 38.575 1.00 61.76 3797 LEU A N 1
ATOM 712 C CA . LEU A 1 102 ? 0.937 23.936 38.442 1.00 61.81 3797 LEU A CA 1
ATOM 713 C C . LEU A 1 102 ? 1.169 24.256 36.962 1.00 62.73 3797 LEU A C 1
ATOM 714 O O . LEU A 1 102 ? 1.069 25.439 36.605 1.00 62.58 3797 LEU A O 1
ATOM 719 N N . GLN A 1 103 ? 1.399 23.252 36.114 1.00 64.43 3798 GLN A N 1
ATOM 720 C CA . GLN A 1 103 ? 1.647 23.487 34.658 1.00 65.06 3798 GLN A CA 1
ATOM 721 C C . GLN A 1 103 ? 0.338 23.893 33.979 1.00 66.98 3798 GLN A C 1
ATOM 722 O O . GLN A 1 103 ? 0.367 24.847 33.186 1.00 68.94 3798 GLN A O 1
ATOM 728 N N . GLU A 1 104 ? -0.771 23.252 34.344 1.00 67.11 3799 GLU A N 1
ATOM 729 C CA . GLU A 1 104 ? -2.143 23.638 33.919 1.00 70.21 3799 GLU A CA 1
ATOM 730 C C . GLU A 1 104 ? -2.408 25.122 34.235 1.00 69.83 3799 GLU A C 1
ATOM 731 O O . GLU A 1 104 ? -3.131 25.755 33.473 1.00 72.12 3799 GLU A O 1
ATOM 737 N N . GLN A 1 105 ? -1.854 25.674 35.316 1.00 67.21 3800 GLN A N 1
ATOM 738 C CA . GLN A 1 105 ? -2.070 27.096 35.695 1.00 67.65 3800 GLN A CA 1
ATOM 739 C C . GLN A 1 105 ? -1.011 27.986 35.042 1.00 67.88 3800 GLN A C 1
ATOM 740 O O . GLN A 1 105 ? -0.999 29.180 35.340 1.00 69.87 3800 GLN A O 1
ATOM 746 N N . GLY A 1 106 ? -0.127 27.427 34.224 1.00 67.95 3801 GLY A N 1
ATOM 747 C CA . GLY A 1 106 ? 0.867 28.210 33.468 1.00 68.49 3801 GLY A CA 1
ATOM 748 C C . GLY A 1 106 ? 2.167 28.401 34.225 1.00 67.10 3801 GLY A C 1
ATOM 749 O O . GLY A 1 106 ? 2.960 29.228 33.797 1.00 66.56 3801 GLY A O 1
ATOM 750 N N . VAL A 1 107 ? 2.395 27.665 35.317 1.00 66.90 3802 VAL A N 1
ATOM 751 C CA . VAL A 1 107 ? 3.709 27.645 36.037 1.00 65.40 3802 VAL A CA 1
ATOM 752 C C . VAL A 1 107 ? 4.665 26.712 35.282 1.00 64.89 3802 VAL A C 1
ATOM 753 O O . VAL A 1 107 ? 4.264 25.600 34.982 1.00 65.05 3802 VAL A O 1
ATOM 757 N N . VAL A 1 108 ? 5.888 27.173 35.011 1.00 64.13 3803 VAL A N 1
ATOM 758 C CA . VAL A 1 108 ? 6.913 26.454 34.200 1.00 63.05 3803 VAL A CA 1
ATOM 759 C C . VAL A 1 108 ? 8.033 25.949 35.116 1.00 59.32 3803 VAL A C 1
ATOM 760 O O . VAL A 1 108 ? 8.821 26.726 35.653 1.00 57.04 3803 VAL A O 1
ATOM 764 N N . PRO A 1 109 ? 8.154 24.623 35.296 1.00 57.43 3804 PRO A N 1
ATOM 765 C CA . PRO A 1 109 ? 9.222 24.064 36.132 1.00 56.02 3804 PRO A CA 1
ATOM 766 C C . PRO A 1 109 ? 10.601 24.344 35.520 1.00 56.26 3804 PRO A C 1
ATOM 767 O O . PRO A 1 109 ? 10.715 24.225 34.336 1.00 58.53 3804 PRO A O 1
ATOM 771 N N . LYS A 1 110 ? 11.591 24.723 36.330 1.00 54.46 3805 LYS A N 1
ATOM 772 C CA . LYS A 1 110 ? 12.990 24.928 35.874 1.00 54.47 3805 LYS A CA 1
ATOM 773 C C . LYS A 1 110 ? 13.610 23.582 35.491 1.00 54.26 3805 LYS A C 1
ATOM 774 O O . LYS A 1 110 ? 13.252 22.563 36.098 1.00 52.38 3805 LYS A O 1
ATOM 780 N N . GLU A 1 111 ? 14.503 23.608 34.490 1.00 56.38 3806 GLU A N 1
ATOM 781 C CA . GLU A 1 111 ? 15.381 22.492 34.065 1.00 57.14 3806 GLU A CA 1
ATOM 782 C C . GLU A 1 111 ? 16.835 22.884 34.319 1.00 56.10 3806 GLU A C 1
ATOM 783 O O . GLU A 1 111 ? 17.104 24.067 34.424 1.00 56.12 3806 GLU A O 1
ATOM 789 N N . LYS A 1 112 ? 17.721 21.919 34.509 1.00 55.60 3807 LYS A N 1
ATOM 790 C CA . LYS A 1 112 ? 19.189 22.134 34.547 1.00 56.46 3807 LYS A CA 1
ATOM 791 C C . LYS A 1 112 ? 19.830 21.120 33.617 1.00 58.48 3807 LYS A C 1
ATOM 792 O O . LYS A 1 112 ? 19.235 20.042 33.409 1.00 58.27 3807 LYS A O 1
ATOM 798 N N . LYS A 1 113 ? 21.031 21.417 33.135 1.00 60.57 3808 LYS A N 1
ATOM 799 C CA . LYS A 1 113 ? 21.905 20.466 32.401 1.00 61.54 3808 LYS A CA 1
ATOM 800 C C . LYS A 1 113 ? 22.592 19.532 33.403 1.00 60.24 3808 LYS A C 1
ATOM 801 O O . LYS A 1 113 ? 23.193 20.031 34.339 1.00 59.95 3808 LYS A O 1
ATOM 807 N N . VAL A 1 114 ? 22.533 18.223 33.181 1.00 60.90 3809 VAL A N 1
ATOM 808 C CA . VAL A 1 114 ? 23.466 17.215 33.769 1.00 61.30 3809 VAL A CA 1
ATOM 809 C C . VAL A 1 114 ? 24.117 16.470 32.598 1.00 62.67 3809 VAL A C 1
ATOM 810 O O . VAL A 1 114 ? 23.418 15.817 31.823 1.00 62.97 3809 VAL A O 1
ATOM 814 N N . GLY A 1 115 ? 25.416 16.700 32.418 1.00 64.04 3810 GLY A N 1
ATOM 815 C CA . GLY A 1 115 ? 26.094 16.589 31.108 1.00 66.42 3810 GLY A CA 1
ATOM 816 C C . GLY A 1 115 ? 25.291 17.279 30.013 1.00 68.01 3810 GLY A C 1
ATOM 817 O O . GLY A 1 115 ? 24.945 18.461 30.207 1.00 67.35 3810 GLY A O 1
ATOM 818 N N . ASP A 1 116 ? 24.932 16.558 28.948 1.00 69.72 3811 ASP A N 1
ATOM 819 C CA . ASP A 1 116 ? 24.214 17.107 27.768 1.00 70.93 3811 ASP A CA 1
ATOM 820 C C . ASP A 1 116 ? 22.691 17.158 27.984 1.00 69.72 3811 ASP A C 1
ATOM 821 O O . ASP A 1 116 ? 22.026 17.649 27.062 1.00 73.26 3811 ASP A O 1
ATOM 826 N N . LEU A 1 117 ? 22.147 16.651 29.102 1.00 65.43 3812 LEU A N 1
ATOM 827 C CA . LEU A 1 117 ? 20.706 16.286 29.190 1.00 63.72 3812 LEU A CA 1
ATOM 828 C C . LEU A 1 117 ? 19.964 17.307 30.072 1.00 61.99 3812 LEU A C 1
ATOM 829 O O . LEU A 1 117 ? 20.495 17.703 31.112 1.00 59.29 3812 LEU A O 1
ATOM 834 N N . SER A 1 118 ? 18.767 17.727 29.662 1.00 62.06 3813 SER A N 1
ATOM 835 C CA . SER A 1 118 ? 17.830 18.538 30.475 1.00 60.37 3813 SER A CA 1
ATOM 836 C C . SER A 1 118 ? 17.095 17.653 31.479 1.00 59.37 3813 SER A C 1
ATOM 837 O O . SER A 1 118 ? 16.428 16.680 31.039 1.00 59.87 3813 SER A O 1
ATOM 840 N N . ARG A 1 119 ? 17.192 17.998 32.768 1.00 57.34 3814 ARG A N 1
ATOM 841 C CA . ARG A 1 119 ? 16.516 17.299 33.892 1.00 55.77 3814 ARG A CA 1
ATOM 842 C C . ARG A 1 119 ? 15.867 18.360 34.778 1.00 55.52 3814 ARG A C 1
ATOM 843 O O . ARG A 1 119 ? 16.265 19.542 34.669 1.00 56.85 3814 ARG A O 1
ATOM 851 N N . ARG A 1 120 ? 14.887 17.969 35.590 1.00 55.82 3815 ARG A N 1
ATOM 852 C CA . ARG A 1 120 ? 14.164 18.900 36.483 1.00 56.03 3815 ARG A CA 1
ATOM 853 C C . ARG A 1 120 ? 15.170 19.519 37.457 1.00 54.45 3815 ARG A C 1
ATOM 854 O O . ARG A 1 120 ? 16.055 18.800 37.942 1.00 50.69 3815 ARG A O 1
ATOM 862 N N . ASP A 1 121 ? 15.070 20.834 37.674 1.00 56.23 3816 ASP A N 1
ATOM 863 C CA . ASP A 1 121 ? 15.865 21.557 38.702 1.00 55.43 3816 ASP A CA 1
ATOM 864 C C . ASP A 1 121 ? 15.143 21.335 40.031 1.00 52.89 3816 ASP A C 1
ATOM 865 O O . ASP A 1 121 ? 14.399 22.196 40.454 1.00 52.42 3816 ASP A O 1
ATOM 870 N N . GLU A 1 122 ? 15.329 20.149 40.603 1.00 53.56 3817 GLU A N 1
ATOM 871 C CA . GLU A 1 122 ? 14.964 19.768 41.980 1.00 51.50 3817 GLU A CA 1
ATOM 872 C C . GLU A 1 122 ? 16.263 19.574 42.761 1.00 49.39 3817 GLU A C 1
ATOM 873 O O . GLU A 1 122 ? 17.234 19.034 42.186 1.00 52.10 3817 GLU A O 1
ATOM 879 N N . VAL A 1 123 ? 16.273 19.981 44.018 1.00 45.94 3818 VAL A N 1
ATOM 880 C CA . VAL A 1 123 ? 17.400 19.719 44.944 1.00 44.13 3818 VAL A CA 1
ATOM 881 C C . VAL A 1 123 ? 16.826 18.903 46.095 1.00 42.37 3818 VAL A C 1
ATOM 882 O O . VAL A 1 123 ? 15.927 19.400 46.804 1.00 41.65 3818 VAL A O 1
ATOM 886 N N . ALA A 1 124 ? 17.285 17.665 46.218 1.00 41.78 3819 ALA A N 1
ATOM 887 C CA . ALA A 1 124 ? 16.953 16.744 47.325 1.00 39.97 3819 ALA A CA 1
ATOM 888 C C . ALA A 1 124 ? 18.079 16.839 48.352 1.00 39.58 3819 ALA A C 1
ATOM 889 O O . ALA A 1 124 ? 19.213 17.274 47.991 1.00 42.47 3819 ALA A O 1
ATOM 891 N N . GLY A 1 125 ? 17.754 16.585 49.605 1.00 37.38 3820 GLY A N 1
ATOM 892 C CA . GLY A 1 125 ? 18.721 16.746 50.700 1.00 37.69 3820 GLY A CA 1
ATOM 893 C C . GLY A 1 125 ? 18.137 16.259 52.006 1.00 36.56 3820 GLY A C 1
ATOM 894 O O . GLY A 1 125 ? 17.098 15.581 51.986 1.00 33.62 3820 GLY A O 1
ATOM 895 N N . THR A 1 126 ? 18.824 16.604 53.089 1.00 37.19 3821 THR A N 1
ATOM 896 C CA . THR A 1 126 ? 18.557 16.154 54.464 1.00 38.13 3821 THR A CA 1
ATOM 897 C C . THR A 1 126 ? 18.473 17.406 55.354 1.00 38.35 3821 THR A C 1
ATOM 898 O O . THR A 1 126 ? 19.265 18.319 55.105 1.00 37.16 3821 THR A O 1
ATOM 902 N N . VAL A 1 127 ? 17.589 17.424 56.357 1.00 36.75 3822 VAL A N 1
ATOM 903 C CA . VAL A 1 127 ? 17.631 18.423 57.468 1.00 37.93 3822 VAL A CA 1
ATOM 904 C C . VAL A 1 127 ? 17.829 17.677 58.787 1.00 38.90 3822 VAL A C 1
ATOM 905 O O . VAL A 1 127 ? 17.606 16.460 58.801 1.00 37.19 3822 VAL A O 1
ATOM 909 N N . SER A 1 128 ? 18.179 18.392 59.848 1.00 43.32 3823 SER A N 1
ATOM 910 C CA . SER A 1 128 ? 18.208 17.839 61.228 1.00 44.34 3823 SER A CA 1
ATOM 911 C C . SER A 1 128 ? 17.883 18.964 62.211 1.00 46.87 3823 SER A C 1
ATOM 912 O O . SER A 1 128 ? 17.832 20.128 61.784 1.00 45.48 3823 SER A O 1
ATOM 915 N N . LYS A 1 129 ? 17.674 18.605 63.473 1.00 50.92 3824 LYS A N 1
ATOM 916 C CA . LYS A 1 129 ? 17.509 19.537 64.612 1.00 55.97 3824 LYS A CA 1
ATOM 917 C C . LYS A 1 129 ? 18.523 20.683 64.507 1.00 53.83 3824 LYS A C 1
ATOM 918 O O . LYS A 1 129 ? 18.128 21.826 64.800 1.00 55.24 3824 LYS A O 1
ATOM 924 N N . SER A 1 130 ? 19.769 20.406 64.115 1.00 54.21 3825 SER A N 1
ATOM 925 C CA . SER A 1 130 ? 20.904 21.362 64.246 1.00 55.55 3825 SER A CA 1
ATOM 926 C C . SER A 1 130 ? 21.463 21.830 62.893 1.00 53.27 3825 SER A C 1
ATOM 927 O O . SER A 1 130 ? 22.289 22.740 62.927 1.00 57.92 3825 SER A O 1
ATOM 930 N N . ASP A 1 131 ? 21.059 21.251 61.756 1.00 52.27 3826 ASP A N 1
ATOM 931 C CA . ASP A 1 131 ? 21.565 21.687 60.424 1.00 51.89 3826 ASP A CA 1
ATOM 932 C C . ASP A 1 131 ? 20.430 21.782 59.390 1.00 49.66 3826 ASP A C 1
ATOM 933 O O . ASP A 1 131 ? 19.774 20.745 59.125 1.00 49.97 3826 ASP A O 1
ATOM 938 N N . ILE A 1 132 ? 20.253 22.962 58.774 1.00 49.31 3827 ILE A N 1
ATOM 939 C CA . ILE A 1 132 ? 19.361 23.175 57.593 1.00 49.33 3827 ILE A CA 1
ATOM 940 C C . ILE A 1 132 ? 20.112 23.951 56.502 1.00 51.17 3827 ILE A C 1
ATOM 941 O O . ILE A 1 132 ? 19.445 24.605 55.657 1.00 51.10 3827 ILE A O 1
ATOM 946 N N . SER A 1 133 ? 21.441 23.870 56.487 1.00 52.61 3828 SER A N 1
ATOM 947 C CA . SER A 1 133 ? 22.306 24.629 55.553 1.00 52.96 3828 SER A CA 1
ATOM 948 C C . SER A 1 133 ? 21.996 24.238 54.110 1.00 50.70 3828 SER A C 1
ATOM 949 O O . SER A 1 133 ? 21.866 25.147 53.288 1.00 55.70 3828 SER A O 1
ATOM 952 N N . ALA A 1 134 ? 21.880 22.950 53.794 1.00 46.69 3829 ALA A N 1
ATOM 953 C CA . ALA A 1 134 ? 21.611 22.497 52.406 1.00 45.95 3829 ALA A CA 1
ATOM 954 C C . ALA A 1 134 ? 20.207 22.949 51.983 1.00 44.56 3829 ALA A C 1
ATOM 955 O O . ALA A 1 134 ? 20.073 23.381 50.834 1.00 47.57 3829 ALA A O 1
ATOM 957 N N . LEU A 1 135 ? 19.216 22.887 52.874 1.00 41.50 3830 LEU A N 1
ATOM 958 C CA . LEU A 1 135 ? 17.820 23.320 52.590 1.00 40.96 3830 LEU A CA 1
ATOM 959 C C . LEU A 1 135 ? 17.820 24.816 52.272 1.00 42.52 3830 LEU A C 1
ATOM 960 O O . LEU A 1 135 ? 17.202 25.201 51.260 1.00 42.42 3830 LEU A O 1
ATOM 965 N N . THR A 1 136 ? 18.484 25.608 53.121 1.00 44.55 3831 THR A N 1
ATOM 966 C CA . THR A 1 136 ? 18.577 27.091 53.005 1.00 46.11 3831 THR A CA 1
ATOM 967 C C . THR A 1 136 ? 19.207 27.487 51.669 1.00 46.83 3831 THR A C 1
ATOM 968 O O . THR A 1 136 ? 18.681 28.410 51.033 1.00 48.40 3831 THR A O 1
ATOM 972 N N . LYS A 1 137 ? 20.283 26.821 51.258 1.00 48.61 3832 LYS A N 1
ATOM 973 C CA . LYS A 1 137 ? 20.979 27.087 49.960 1.00 51.13 3832 LYS A CA 1
ATOM 974 C C . LYS A 1 137 ? 20.040 26.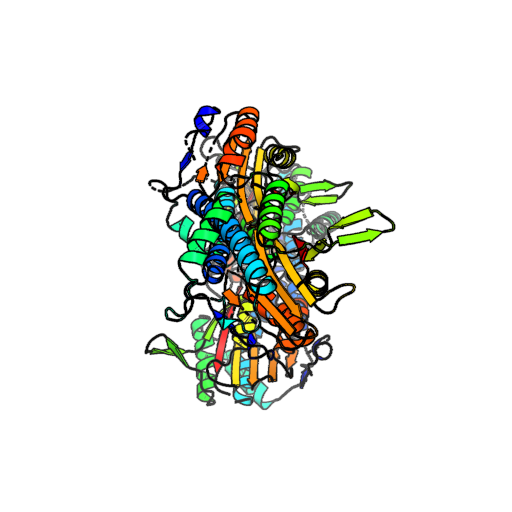737 48.804 1.00 49.23 3832 LYS A C 1
ATOM 975 O O . LYS A 1 137 ? 19.979 27.517 47.850 1.00 49.88 3832 LYS A O 1
ATOM 981 N N . ALA A 1 138 ? 19.304 25.627 48.885 1.00 47.09 3833 ALA A N 1
ATOM 982 C CA . ALA A 1 138 ? 18.361 25.200 47.823 1.00 46.98 3833 ALA A CA 1
ATOM 983 C C . ALA A 1 138 ? 17.260 26.262 47.655 1.00 46.44 3833 ALA A C 1
ATOM 984 O O . ALA A 1 138 ? 16.861 26.525 46.505 1.00 44.96 3833 ALA A O 1
ATOM 986 N N . ILE A 1 139 ? 16.774 26.830 48.766 1.00 45.47 3834 ILE A N 1
ATOM 987 C CA . ILE A 1 139 ? 15.713 27.877 48.751 1.00 46.19 3834 ILE A CA 1
ATOM 988 C C . ILE A 1 139 ? 16.277 29.138 48.084 1.00 49.52 3834 ILE A C 1
ATOM 989 O O . ILE A 1 139 ? 15.606 29.678 47.188 1.00 50.38 3834 ILE A O 1
ATOM 994 N N . LEU A 1 140 ? 17.475 29.576 48.479 1.00 51.47 3835 LEU A N 1
ATOM 995 C CA . LEU A 1 140 ? 18.071 30.868 48.038 1.00 55.24 3835 LEU A CA 1
ATOM 996 C C . LEU A 1 140 ? 18.642 30.786 46.612 1.00 57.31 3835 LEU A C 1
ATOM 997 O O . LEU A 1 140 ? 18.655 31.821 45.961 1.00 61.20 3835 LEU A O 1
ATOM 1002 N N . ASP A 1 141 ? 19.106 29.624 46.155 1.00 57.80 3836 ASP A N 1
ATOM 1003 C CA . ASP A 1 141 ? 19.721 29.462 44.810 1.00 59.03 3836 ASP A CA 1
ATOM 1004 C C . ASP A 1 141 ? 18.694 29.817 43.730 1.00 60.08 3836 ASP A C 1
ATOM 1005 O O . ASP A 1 141 ? 17.588 29.296 43.779 1.00 59.25 3836 ASP A O 1
ATOM 1010 N N . THR A 1 142 ? 19.054 30.667 42.773 1.00 66.36 3837 THR A N 1
ATOM 1011 C CA . THR A 1 142 ? 18.220 30.948 41.573 1.00 70.54 3837 THR A CA 1
ATOM 1012 C C . THR A 1 142 ? 18.929 30.427 40.315 1.00 69.92 3837 THR A C 1
ATOM 1013 O O . THR A 1 142 ? 18.385 30.642 39.233 1.00 69.33 3837 THR A O 1
ATOM 1017 N N . GLY A 1 143 ? 20.059 29.726 40.467 1.00 69.62 3838 GLY A N 1
ATOM 1018 C CA . GLY A 1 143 ? 20.826 29.122 39.360 1.00 73.11 3838 GLY A CA 1
ATOM 1019 C C . GLY A 1 143 ? 21.326 30.176 38.376 1.00 77.92 3838 GLY A C 1
ATOM 1020 O O . GLY A 1 143 ? 22.007 31.127 38.827 1.00 81.30 3838 GLY A O 1
ATOM 1021 N N . SER A 1 144 ? 20.994 30.035 37.087 1.00 74.63 3839 SER A N 1
ATOM 1022 C CA . SER A 1 144 ? 21.420 30.987 36.034 1.00 79.45 3839 SER A CA 1
ATOM 1023 C C . SER A 1 144 ? 20.729 32.338 36.277 1.00 80.16 3839 SER A C 1
ATOM 1024 O O . SER A 1 144 ? 21.399 33.367 36.057 1.00 87.34 3839 SER A O 1
ATOM 1026 N N . ASP A 1 145 ? 19.480 32.337 36.769 1.00 74.48 3840 ASP A N 1
ATOM 1027 C CA . ASP A 1 145 ? 18.582 33.527 36.803 1.00 73.83 3840 ASP A CA 1
ATOM 1028 C C . ASP A 1 145 ? 18.761 34.315 38.105 1.00 70.37 3840 ASP A C 1
ATOM 1029 O O . ASP A 1 145 ? 19.540 33.873 38.972 1.00 71.19 3840 ASP A O 1
ATOM 1034 N N . THR A 1 146 ? 18.028 35.422 38.211 1.00 67.76 3841 THR A N 1
ATOM 1035 C CA . THR A 1 146 ? 18.001 36.359 39.356 1.00 67.67 3841 THR A CA 1
ATOM 1036 C C . THR A 1 146 ? 16.804 36.027 40.266 1.00 65.35 3841 THR A C 1
ATOM 1037 O O . THR A 1 146 ? 16.813 36.443 41.435 1.00 65.09 3841 THR A O 1
ATOM 1041 N N . ALA A 1 147 ? 15.815 35.294 39.751 1.00 63.06 3842 ALA A N 1
ATOM 1042 C CA . ALA A 1 147 ? 14.503 35.054 40.387 1.00 60.51 3842 ALA A CA 1
ATOM 1043 C C . ALA A 1 147 ? 14.148 33.558 40.324 1.00 58.60 3842 ALA A C 1
ATOM 1044 O O . ALA A 1 147 ? 14.573 32.873 39.373 1.00 57.34 3842 ALA A O 1
ATOM 1046 N N . GLY A 1 148 ? 13.370 33.081 41.304 1.00 56.60 3843 GLY A N 1
ATOM 1047 C CA . GLY A 1 148 ? 12.812 31.717 41.317 1.00 55.02 3843 GLY A CA 1
ATOM 1048 C C . GLY A 1 148 ? 11.713 31.539 42.356 1.00 53.45 3843 GLY A C 1
ATOM 1049 O O . GLY A 1 148 ? 11.843 32.099 43.457 1.00 53.22 3843 GLY A O 1
ATOM 1050 N N . ALA A 1 149 ? 10.690 30.751 42.022 1.00 52.68 3844 ALA A N 1
ATOM 1051 C CA . ALA A 1 149 ? 9.683 30.216 42.961 1.00 52.03 3844 ALA A CA 1
ATOM 1052 C C . ALA A 1 149 ? 10.086 28.791 43.377 1.00 49.50 3844 ALA A C 1
ATOM 1053 O O . ALA A 1 149 ? 10.625 28.067 42.536 1.00 49.72 3844 ALA A O 1
ATOM 1055 N N . LYS A 1 150 ? 9.831 28.412 44.629 1.00 47.47 3845 LYS A N 1
ATOM 1056 C CA . LYS A 1 150 ? 10.172 27.082 45.188 1.00 45.36 3845 LYS A CA 1
ATOM 1057 C C . LYS A 1 150 ? 8.955 26.506 45.921 1.00 44.88 3845 LYS A C 1
ATOM 1058 O O . LYS A 1 150 ? 8.280 27.247 46.678 1.00 44.94 3845 LYS A O 1
ATOM 1064 N N . LYS A 1 151 ? 8.677 25.239 45.664 1.00 43.63 3846 LYS A N 1
ATOM 1065 C CA . LYS A 1 151 ? 7.806 24.391 46.498 1.00 42.85 3846 LYS A CA 1
ATOM 1066 C C . LYS A 1 151 ? 8.703 23.461 47.306 1.00 40.55 3846 LYS A C 1
ATOM 1067 O O . LYS A 1 151 ? 9.468 22.686 46.675 1.00 39.95 3846 LYS A O 1
ATOM 1073 N N . ILE A 1 152 ? 8.643 23.581 48.631 1.00 38.19 3847 ILE A N 1
ATOM 1074 C CA . ILE A 1 152 ? 9.608 22.938 49.559 1.00 37.08 3847 ILE A CA 1
ATOM 1075 C C . ILE A 1 152 ? 8.859 21.872 50.376 1.00 35.87 3847 ILE A C 1
ATOM 1076 O O . ILE A 1 152 ? 8.002 22.271 51.226 1.00 34.61 3847 ILE A O 1
ATOM 1081 N N . SER A 1 153 ? 9.149 20.592 50.124 1.00 34.90 3848 SER A N 1
ATOM 1082 C CA . SER A 1 153 ? 8.676 19.432 50.920 1.00 34.55 3848 SER A CA 1
ATOM 1083 C C . SER A 1 153 ? 9.674 19.145 52.037 1.00 33.80 3848 SER A C 1
ATOM 1084 O O . SER A 1 153 ? 10.863 19.033 51.734 1.00 34.66 3848 SER A O 1
ATOM 1087 N N . ILE A 1 154 ? 9.206 19.064 53.270 1.00 33.31 3849 ILE A N 1
ATOM 1088 C CA . ILE A 1 154 ? 10.038 18.861 54.488 1.00 34.16 3849 ILE A CA 1
ATOM 1089 C C . ILE A 1 154 ? 9.405 17.699 55.264 1.00 32.42 3849 ILE A C 1
ATOM 1090 O O . ILE A 1 154 ? 8.153 17.651 55.381 1.00 32.03 3849 ILE A O 1
ATOM 1095 N N . ASN A 1 155 ? 10.230 16.799 55.770 1.00 31.39 3850 ASN A N 1
ATOM 1096 C CA . ASN A 1 155 ? 9.770 15.655 56.599 1.00 30.39 3850 ASN A CA 1
ATOM 1097 C C . ASN A 1 155 ? 9.879 16.101 58.057 1.00 29.37 3850 ASN A C 1
ATOM 1098 O O . ASN A 1 155 ? 10.835 16.805 58.390 1.00 30.71 3850 ASN A O 1
ATOM 1103 N N . LEU A 1 156 ? 8.887 15.767 58.857 1.00 28.66 3851 LEU A N 1
ATOM 1104 C CA . LEU A 1 156 ? 8.840 16.127 60.300 1.00 29.80 3851 LEU A CA 1
ATOM 1105 C C . LEU A 1 156 ? 9.259 14.899 61.140 1.00 28.66 3851 LEU A C 1
ATOM 1106 O O . LEU A 1 156 ? 9.158 13.756 60.660 1.00 26.75 3851 LEU A O 1
ATOM 1111 N N . GLU A 1 157 ? 9.770 15.153 62.329 1.00 29.19 3852 GLU A N 1
ATOM 1112 C CA . GLU A 1 157 ? 10.189 14.132 63.304 1.00 29.47 3852 GLU A CA 1
ATOM 1113 C C . GLU A 1 157 ? 8.955 13.374 63.766 1.00 28.02 3852 GLU A C 1
ATOM 1114 O O . GLU A 1 157 ? 7.989 14.011 64.121 1.00 27.10 3852 GLU A O 1
ATOM 1120 N N . GLY A 1 158 ? 8.985 12.052 63.646 1.00 27.86 3853 GLY A N 1
ATOM 1121 C CA . GLY A 1 158 ? 7.984 11.169 64.240 1.00 27.57 3853 GLY A CA 1
ATOM 1122 C C . GLY A 1 158 ? 8.267 11.042 65.719 1.00 26.77 3853 GLY A C 1
ATOM 1123 O O . GLY A 1 158 ? 9.391 11.325 66.156 1.00 24.24 3853 GLY A O 1
ATOM 1124 N N . GLY A 1 159 ? 7.255 10.658 66.473 1.00 27.32 3854 GLY A N 1
ATOM 1125 C CA . GLY A 1 159 ? 7.419 10.448 67.920 1.00 29.08 3854 GLY A CA 1
ATOM 1126 C C . GLY A 1 159 ? 8.093 9.114 68.240 1.00 29.06 3854 GLY A C 1
ATOM 1127 O O . GLY A 1 159 ? 8.465 8.336 67.306 1.00 26.09 3854 GLY A O 1
ATOM 1128 N N . SER A 1 160 ? 8.205 8.851 69.534 1.00 26.68 3855 SER A N 1
ATOM 1129 C CA . SER A 1 160 ? 8.704 7.574 70.089 1.00 25.31 3855 SER A CA 1
ATOM 1130 C C . SER A 1 160 ? 7.607 6.887 70.900 1.00 21.27 3855 SER A C 1
ATOM 1131 O O . SER A 1 160 ? 6.778 7.571 71.487 1.00 23.07 3855 SER A O 1
ATOM 1134 N N . HIS A 1 161 ? 7.565 5.560 70.820 1.00 18.61 3856 HIS A N 1
ATOM 1135 C CA . HIS A 1 161 ? 6.590 4.740 71.558 1.00 16.36 3856 HIS A CA 1
ATOM 1136 C C . HIS A 1 161 ? 7.335 3.567 72.178 1.00 15.75 3856 HIS A C 1
ATOM 1137 O O . HIS A 1 161 ? 8.363 3.195 71.642 1.00 15.14 3856 HIS A O 1
ATOM 1144 N N . THR A 1 162 ? 6.842 3.076 73.315 1.00 14.01 3857 THR A N 1
ATOM 1145 C CA . THR A 1 162 ? 7.387 1.939 74.057 1.00 13.62 3857 THR A CA 1
ATOM 1146 C C . THR A 1 162 ? 6.229 0.973 74.262 1.00 13.14 3857 THR A C 1
ATOM 1147 O O . THR A 1 162 ? 5.135 1.372 74.718 1.00 12.66 3857 THR A O 1
ATOM 1151 N N . VAL A 1 163 ? 6.487 -0.283 73.931 1.00 13.43 3858 VAL A N 1
ATOM 1152 C CA . VAL A 1 163 ? 5.630 -1.443 74.249 1.00 12.87 3858 VAL A CA 1
ATOM 1153 C C . VAL A 1 163 ? 6.511 -2.413 75.038 1.00 12.66 3858 VAL A C 1
ATOM 1154 O O . VAL A 1 163 ? 7.727 -2.148 75.203 1.00 12.50 3858 VAL A O 1
ATOM 1158 N N . SER A 1 164 ? 5.914 -3.467 75.584 1.00 12.32 3859 SER A N 1
ATOM 1159 C CA . SER A 1 164 ? 6.677 -4.483 76.349 1.00 11.99 3859 SER A CA 1
ATOM 1160 C C . SER A 1 164 ? 6.093 -5.873 76.093 1.00 11.85 3859 SER A C 1
ATOM 1161 O O . SER A 1 164 ? 5.017 -6.009 75.496 1.00 12.18 3859 SER A O 1
ATOM 1164 N N . ALA A 1 165 ? 6.848 -6.892 76.442 1.00 12.04 3860 ALA A N 1
ATOM 1165 C CA . ALA A 1 165 ? 6.481 -8.303 76.207 1.00 12.35 3860 ALA A CA 1
ATOM 1166 C C . ALA A 1 165 ? 7.070 -9.142 77.332 1.00 12.30 3860 ALA A C 1
ATOM 1167 O O . ALA A 1 165 ? 8.121 -8.766 77.879 1.00 12.05 3860 ALA A O 1
ATOM 1169 N N . LEU A 1 166 ? 6.373 -10.199 77.692 1.00 12.93 3861 LEU A N 1
ATOM 1170 C CA . LEU A 1 166 ? 6.927 -11.320 78.494 1.00 13.93 3861 LEU A CA 1
ATOM 1171 C C . LEU A 1 166 ? 6.772 -12.586 77.658 1.00 15.32 3861 LEU A C 1
ATOM 1172 O O . LEU A 1 166 ? 5.628 -12.885 77.224 1.00 16.74 3861 LEU A O 1
ATOM 1177 N N . VAL A 1 167 ? 7.871 -13.257 77.360 1.00 16.76 3862 VAL A N 1
ATOM 1178 C CA . VAL A 1 167 ? 7.786 -14.584 76.701 1.00 18.17 3862 VAL A CA 1
ATOM 1179 C C . VAL A 1 167 ? 8.214 -15.641 77.726 1.00 19.35 3862 VAL A C 1
ATOM 1180 O O . VAL A 1 167 ? 9.220 -15.455 78.371 1.00 20.75 3862 VAL A O 1
ATOM 1184 N N . GLN A 1 168 ? 7.361 -16.636 77.938 1.00 21.17 3863 GLN A N 1
ATOM 1185 C CA . GLN A 1 168 ? 7.579 -17.815 78.828 1.00 25.64 3863 GLN A CA 1
ATOM 1186 C C . GLN A 1 168 ? 7.294 -19.077 78.012 1.00 25.88 3863 GLN A C 1
ATOM 1187 O O . GLN A 1 168 ? 6.137 -19.356 77.791 1.00 26.05 3863 GLN A O 1
ATOM 1193 N N . GLY A 1 169 ? 8.324 -19.737 77.514 1.00 27.33 3864 GLY A N 1
ATOM 1194 C CA . GLY A 1 169 ? 8.164 -20.839 76.558 1.00 28.52 3864 GLY A CA 1
ATOM 1195 C C . GLY A 1 169 ? 7.452 -20.330 75.337 1.00 29.20 3864 GLY A C 1
ATOM 1196 O O . GLY A 1 169 ? 7.933 -19.332 74.763 1.00 29.20 3864 GLY A O 1
ATOM 1197 N N . GLU A 1 170 ? 6.328 -20.961 74.975 1.00 29.73 3865 GLU A N 1
ATOM 1198 C CA . GLU A 1 170 ? 5.520 -20.622 73.767 1.00 30.09 3865 GLU A CA 1
ATOM 1199 C C . GLU A 1 170 ? 4.538 -19.478 74.135 1.00 27.39 3865 GLU A C 1
ATOM 1200 O O . GLU A 1 170 ? 3.937 -18.881 73.221 1.00 26.80 3865 GLU A O 1
ATOM 1206 N N . LYS A 1 171 ? 4.365 -19.158 75.417 1.00 23.21 3866 LYS A N 1
ATOM 1207 C CA . LYS A 1 171 ? 3.413 -18.104 75.844 1.00 22.99 3866 LYS A CA 1
ATOM 1208 C C . LYS A 1 171 ? 4.033 -16.717 75.596 1.00 19.80 3866 LYS A C 1
ATOM 1209 O O . LYS A 1 171 ? 5.145 -16.457 76.103 1.00 18.03 3866 LYS A O 1
ATOM 1215 N N . VAL A 1 172 ? 3.331 -15.862 74.854 1.00 18.13 3867 VAL A N 1
ATOM 1216 C CA . VAL A 1 172 ? 3.723 -14.433 74.626 1.00 17.10 3867 VAL A CA 1
ATOM 1217 C C . VAL A 1 172 ? 2.666 -13.531 75.262 1.00 15.76 3867 VAL A C 1
ATOM 1218 O O . VAL A 1 172 ? 1.483 -13.657 74.918 1.00 16.77 3867 VAL A O 1
ATOM 1222 N N . VAL A 1 173 ? 3.067 -12.699 76.210 1.00 14.23 3868 VAL A N 1
ATOM 1223 C CA . VAL A 1 173 ? 2.211 -11.584 76.704 1.00 13.52 3868 VAL A CA 1
ATOM 1224 C C . VAL A 1 173 ? 2.747 -10.292 76.074 1.00 13.26 3868 VAL A C 1
ATOM 1225 O O . VAL A 1 173 ? 3.940 -10.028 76.214 1.00 12.76 3868 VAL A O 1
ATOM 1229 N N . PHE A 1 174 ? 1.904 -9.571 75.336 1.00 13.47 3869 PHE A N 1
ATOM 1230 C CA . PHE A 1 174 ? 2.280 -8.304 74.678 1.00 13.70 3869 PHE A CA 1
ATOM 1231 C C . PHE A 1 174 ? 1.494 -7.157 75.344 1.00 13.19 3869 PHE A C 1
ATOM 1232 O O . PHE A 1 174 ? 0.292 -7.315 75.545 1.00 12.95 3869 PHE A O 1
ATOM 1240 N N . PHE A 1 175 ? 2.190 -6.082 75.733 1.00 11.97 3870 PHE A N 1
ATOM 1241 C CA . PHE A 1 175 ? 1.539 -4.943 76.410 1.00 12.16 3870 PHE A CA 1
ATOM 1242 C C . PHE A 1 175 ? 1.848 -3.653 75.646 1.00 12.23 3870 PHE A C 1
ATOM 1243 O O . PHE A 1 175 ? 3.045 -3.329 75.426 1.00 12.00 3870 PHE A O 1
ATOM 1251 N N . ASP A 1 176 ? 0.788 -2.957 75.246 1.00 12.25 3871 ASP A N 1
ATOM 1252 C CA . ASP A 1 176 ? 0.898 -1.627 74.601 1.00 12.69 3871 ASP A CA 1
ATOM 1253 C C . ASP A 1 176 ? 0.087 -0.640 75.439 1.00 12.31 3871 ASP A C 1
ATOM 1254 O O . ASP A 1 176 ? -1.129 -0.684 75.427 1.00 12.85 3871 ASP A O 1
ATOM 1259 N N . PRO A 1 177 ? 0.736 0.269 76.183 1.00 12.07 3872 PRO A N 1
ATOM 1260 C CA . PRO A 1 177 ? 0.031 1.215 77.042 1.00 12.34 3872 PRO A CA 1
ATOM 1261 C C . PRO A 1 177 ? -0.994 2.080 76.299 1.00 12.68 3872 PRO A C 1
ATOM 1262 O O . PRO A 1 177 ? -1.789 2.740 76.962 1.00 13.40 3872 PRO A O 1
ATOM 1266 N N . ASN A 1 178 ? -0.973 2.034 74.971 1.00 12.95 3873 ASN A N 1
ATOM 1267 C CA . ASN A 1 178 ? -1.920 2.744 74.071 1.00 14.02 3873 ASN A CA 1
ATOM 1268 C C . ASN A 1 178 ? -3.178 1.912 73.850 1.00 14.26 3873 ASN A C 1
ATOM 1269 O O . ASN A 1 178 ? -4.129 2.494 73.315 1.00 14.65 3873 ASN A O 1
ATOM 1274 N N . PHE A 1 179 ? -3.165 0.606 74.175 1.00 14.03 3874 PHE A N 1
ATOM 1275 C CA . PHE A 1 179 ? -4.314 -0.306 73.922 1.00 15.12 3874 PHE A CA 1
ATOM 1276 C C . PHE A 1 179 ? -4.596 -1.209 75.126 1.00 15.37 3874 PHE A C 1
ATOM 1277 O O . PHE A 1 179 ? -5.747 -1.222 75.612 1.00 16.46 3874 PHE A O 1
ATOM 1285 N N . GLY A 1 180 ? -3.596 -1.939 75.613 1.00 14.96 3875 GLY A N 1
ATOM 1286 C CA . GLY A 1 180 ? -3.725 -2.815 76.784 1.00 14.77 3875 GLY A CA 1
ATOM 1287 C C . GLY A 1 180 ? -2.844 -4.050 76.687 1.00 14.55 3875 GLY A C 1
ATOM 1288 O O . GLY A 1 180 ? -1.781 -3.957 76.116 1.00 13.50 3875 GLY A O 1
ATOM 1289 N N . GLU A 1 181 ? -3.304 -5.163 77.279 1.00 16.12 3876 GLU A N 1
ATOM 1290 C CA . GLU A 1 181 ? -2.526 -6.402 77.431 1.00 17.43 3876 GLU A CA 1
ATOM 1291 C C . GLU A 1 181 ? -3.216 -7.535 76.691 1.00 18.75 3876 GLU A C 1
ATOM 1292 O O . GLU A 1 181 ? -4.438 -7.697 76.801 1.00 20.12 3876 GLU A O 1
ATOM 1306 N N . THR A 1 183 ? -2.528 -11.861 75.415 1.00 21.73 3878 THR A N 1
ATOM 1307 C CA . THR A 1 183 ? -1.765 -13.079 75.602 1.00 21.63 3878 THR A CA 1
ATOM 1308 C C . THR A 1 183 ? -2.001 -13.996 74.402 1.00 21.73 3878 THR A C 1
ATOM 1309 O O . THR A 1 183 ? -3.153 -14.121 73.973 1.00 21.44 3878 THR A O 1
ATOM 1313 N N . PHE A 1 184 ? -0.936 -14.608 73.875 1.00 21.04 3879 PHE A N 1
ATOM 1314 C CA . PHE A 1 184 ? -0.979 -15.613 72.782 1.00 20.22 3879 PHE A CA 1
ATOM 1315 C C . PHE A 1 184 ? -0.331 -16.892 73.279 1.00 20.18 3879 PHE A C 1
ATOM 1316 O O . PHE A 1 184 ? 0.717 -16.842 73.911 1.00 19.30 3879 PHE A O 1
ATOM 1324 N N . PRO A 1 185 ? -0.933 -18.078 73.041 1.00 21.02 3880 PRO A N 1
ATOM 1325 C CA . PRO A 1 185 ? -0.386 -19.322 73.574 1.00 21.46 3880 PRO A CA 1
ATOM 1326 C C . PRO A 1 185 ? 0.764 -19.941 72.753 1.00 22.95 3880 PRO A C 1
ATOM 1327 O O . PRO A 1 185 ? 1.273 -20.979 73.192 1.00 23.80 3880 PRO A O 1
ATOM 1331 N N . SER A 1 186 ? 1.122 -19.343 71.606 1.00 22.69 3881 SER A N 1
ATOM 1332 C CA . SER A 1 186 ? 2.257 -19.774 70.744 1.00 23.76 3881 SER A CA 1
ATOM 1333 C C . SER A 1 186 ? 2.957 -18.561 70.110 1.00 23.40 3881 SER A C 1
ATOM 1334 O O . SER A 1 186 ? 2.287 -17.509 69.953 1.00 22.57 3881 SER A O 1
ATOM 1337 N N . HIS A 1 187 ? 4.244 -18.699 69.779 1.00 24.01 3882 HIS A N 1
ATOM 1338 C CA . HIS A 1 187 ? 5.042 -17.692 69.040 1.00 25.63 3882 HIS A CA 1
ATOM 1339 C C . HIS A 1 187 ? 4.368 -17.395 67.700 1.00 28.20 3882 HIS A C 1
ATOM 1340 O O . HIS A 1 187 ? 4.220 -16.223 67.349 1.00 32.10 3882 HIS A O 1
ATOM 1347 N N . GLN A 1 188 ? 3.998 -18.437 66.975 1.00 31.18 3883 GLN A N 1
ATOM 1348 C CA . GLN A 1 188 ? 3.399 -18.312 65.625 1.00 32.87 3883 GLN A CA 1
ATOM 1349 C C . GLN A 1 188 ? 2.155 -17.414 65.693 1.00 29.22 3883 GLN A C 1
ATOM 1350 O O . GLN A 1 188 ? 2.008 -16.544 64.854 1.00 27.82 3883 GLN A O 1
ATOM 1356 N N . LYS A 1 189 ? 1.274 -17.647 66.657 1.00 27.54 3884 LYS A N 1
ATOM 1357 C CA . LYS A 1 189 ? -0.012 -16.902 66.773 1.00 27.31 3884 LYS A CA 1
ATOM 1358 C C . LYS A 1 189 ? 0.272 -15.416 67.025 1.00 24.98 3884 LYS A C 1
ATOM 1359 O O . LYS A 1 189 ? -0.383 -14.588 66.376 1.00 24.62 3884 LYS A O 1
ATOM 1365 N N . PHE A 1 190 ? 1.244 -15.108 67.891 1.00 22.94 3885 PHE A N 1
ATOM 1366 C CA . PHE A 1 190 ? 1.711 -13.735 68.143 1.00 22.44 3885 PHE A CA 1
ATOM 1367 C C . PHE A 1 190 ? 2.306 -13.117 66.861 1.00 23.10 3885 PHE A C 1
ATOM 1368 O O . PHE A 1 190 ? 1.950 -11.969 66.525 1.00 22.34 3885 PHE A O 1
ATOM 1376 N N . GLU A 1 191 ? 3.188 -13.836 66.173 1.00 25.15 3886 GLU A N 1
ATOM 1377 C CA . GLU A 1 191 ? 3.925 -13.327 64.990 1.00 26.99 3886 GLU A CA 1
ATOM 1378 C C . GLU A 1 191 ? 2.917 -12.971 63.885 1.00 27.38 3886 GLU A C 1
ATOM 1379 O O . GLU A 1 191 ? 3.013 -11.842 63.332 1.00 26.62 3886 GLU A O 1
ATOM 1385 N N . SER A 1 192 ? 1.985 -13.870 63.572 1.00 27.21 3887 SER A N 1
ATOM 1386 C CA . SER A 1 192 ? 0.970 -13.656 62.513 1.00 29.06 3887 SER A CA 1
ATOM 1387 C C . SER A 1 192 ? 0.105 -12.442 62.869 1.00 27.15 3887 SER A C 1
ATOM 1388 O O . SER A 1 192 ? -0.066 -11.590 62.004 1.00 29.43 3887 SER A O 1
ATOM 1391 N N . TRP A 1 193 ? -0.403 -12.385 64.095 1.00 24.96 3888 TRP A N 1
ATOM 1392 C CA . TRP A 1 193 ? -1.263 -11.282 64.592 1.00 24.33 3888 TRP A CA 1
ATOM 1393 C C . TRP A 1 193 ? -0.524 -9.938 64.488 1.00 23.79 3888 TRP A C 1
ATOM 1394 O O . TRP A 1 193 ? -1.119 -8.981 64.007 1.00 23.75 3888 TRP A O 1
ATOM 1405 N N . LEU A 1 194 ? 0.720 -9.885 64.948 1.00 23.79 3889 LEU A N 1
ATOM 1406 C CA . LEU A 1 194 ? 1.535 -8.653 64.951 1.00 24.66 3889 LEU A CA 1
ATOM 1407 C C . LEU A 1 194 ? 1.738 -8.181 63.505 1.00 28.66 3889 LEU A C 1
ATOM 1408 O O . LEU A 1 194 ? 1.528 -6.982 63.244 1.00 28.58 3889 LEU A O 1
ATOM 1413 N N . LYS A 1 195 ? 2.106 -9.086 62.597 1.00 31.95 3890 LYS A N 1
ATOM 1414 C CA . LYS A 1 195 ? 2.458 -8.739 61.193 1.00 36.13 3890 LYS A CA 1
ATOM 1415 C C . LYS A 1 195 ? 1.189 -8.469 60.377 1.00 33.66 3890 LYS A C 1
ATOM 1416 O O . LYS A 1 195 ? 1.215 -7.551 59.580 1.00 31.25 3890 LYS A O 1
ATOM 1422 N N . GLU A 1 196 ? 0.128 -9.255 60.556 1.00 34.15 3891 GLU A N 1
ATOM 1423 C CA . GLU A 1 196 ? -1.025 -9.270 59.619 1.00 36.69 3891 GLU A CA 1
ATOM 1424 C C . GLU A 1 196 ? -2.175 -8.393 60.121 1.00 34.87 3891 GLU A C 1
ATOM 1425 O O . GLU A 1 196 ? -3.044 -8.061 59.299 1.00 35.20 3891 GLU A O 1
ATOM 1431 N N . ALA A 1 197 ? -2.233 -8.076 61.416 1.00 31.91 3892 ALA A N 1
ATOM 1432 C CA . ALA A 1 197 ? -3.353 -7.317 62.023 1.00 31.89 3892 ALA A CA 1
ATOM 1433 C C . ALA A 1 197 ? -2.823 -6.053 62.709 1.00 31.07 3892 ALA A C 1
ATOM 1434 O O . ALA A 1 197 ? -3.129 -4.933 62.237 1.00 37.38 3892 ALA A O 1
ATOM 1436 N N . PHE A 1 198 ? -2.001 -6.203 63.737 1.00 28.13 3893 PHE A N 1
ATOM 1437 C CA . PHE A 1 198 ? -1.623 -5.087 64.634 1.00 25.94 3893 PHE A CA 1
ATOM 1438 C C . PHE A 1 198 ? -0.837 -3.995 63.880 1.00 24.97 3893 PHE A C 1
ATOM 1439 O O . PHE A 1 198 ? -1.137 -2.807 64.056 1.00 23.58 3893 PHE A O 1
ATOM 1447 N N . TRP A 1 199 ? 0.186 -4.373 63.121 1.00 24.35 3894 TRP A N 1
ATOM 1448 C CA . TRP A 1 199 ? 1.204 -3.431 62.601 1.00 23.97 3894 TRP A CA 1
ATOM 1449 C C . TRP A 1 199 ? 0.532 -2.307 61.818 1.00 25.63 3894 TRP A C 1
ATOM 1450 O O . TRP A 1 199 ? 0.826 -1.150 62.153 1.00 23.86 3894 TRP A O 1
ATOM 1461 N N . GLU A 1 200 ? -0.361 -2.632 60.872 1.00 29.17 3895 GLU A N 1
ATOM 1462 C CA . GLU A 1 200 ? -1.104 -1.631 60.065 1.00 33.36 3895 GLU A CA 1
ATOM 1463 C C . GLU A 1 200 ? -2.146 -0.921 60.938 1.00 32.83 3895 GLU A C 1
ATOM 1464 O O . GLU A 1 200 ? -2.119 0.307 60.981 1.00 32.94 3895 GLU A O 1
ATOM 1470 N N . LYS A 1 201 ? -3.023 -1.673 61.602 1.00 34.66 3896 LYS A N 1
ATOM 1471 C CA . LYS A 1 201 ? -4.206 -1.149 62.332 1.00 36.59 3896 LYS A CA 1
ATOM 1472 C C . LYS A 1 201 ? -3.785 -0.224 63.479 1.00 32.57 3896 LYS A C 1
ATOM 1473 O O . LYS A 1 201 ? -4.631 0.570 63.909 1.00 35.47 3896 LYS A O 1
ATOM 1479 N N . SER A 1 202 ? -2.560 -0.349 63.997 1.00 29.90 3897 SER A N 1
ATOM 1480 C CA . SER A 1 202 ? -2.056 0.369 65.194 1.00 25.96 3897 SER A CA 1
ATOM 1481 C C . SER A 1 202 ? -1.713 1.809 64.847 1.00 26.08 3897 SER A C 1
ATOM 1482 O O . SER A 1 202 ? -1.686 2.620 65.770 1.00 29.03 3897 SER A O 1
ATOM 1485 N N . GLY A 1 203 ? -1.338 2.064 63.594 1.00 29.39 3898 GLY A N 1
ATOM 1486 C CA . GLY A 1 203 ? -0.770 3.336 63.105 1.00 29.83 3898 GLY A CA 1
ATOM 1487 C C . GLY A 1 203 ? 0.749 3.379 63.193 1.00 29.27 3898 GLY A C 1
ATOM 1488 O O . GLY A 1 203 ? 1.303 4.408 62.835 1.00 34.87 3898 GLY A O 1
ATOM 1489 N N . TYR A 1 204 ? 1.417 2.331 63.685 1.00 27.08 3899 TYR A N 1
ATOM 1490 C CA . TYR A 1 204 ? 2.896 2.314 63.857 1.00 25.44 3899 TYR A CA 1
ATOM 1491 C C . TYR A 1 204 ? 3.594 2.035 62.502 1.00 24.74 3899 TYR A C 1
ATOM 1492 O O . TYR A 1 204 ? 4.814 2.289 62.382 1.00 23.06 3899 TYR A O 1
ATOM 1501 N N . ALA A 1 205 ? 2.881 1.455 61.532 1.00 24.30 3900 ALA A N 1
ATOM 1502 C CA . ALA A 1 205 ? 3.458 1.005 60.248 1.00 25.60 3900 ALA A CA 1
ATOM 1503 C C . ALA A 1 205 ? 3.910 2.222 59.411 1.00 25.50 3900 ALA A C 1
ATOM 1504 O O . ALA A 1 205 ? 5.024 2.170 58.853 1.00 24.71 3900 ALA A O 1
ATOM 1506 N N . GLY A 1 206 ? 3.081 3.260 59.335 1.00 26.61 3901 GLY A N 1
ATOM 1507 C CA . GLY A 1 206 ? 3.304 4.476 58.527 1.00 30.11 3901 GLY A CA 1
ATOM 1508 C C . GLY A 1 206 ? 2.667 4.319 57.157 1.00 34.25 3901 GLY A C 1
ATOM 1509 O O . GLY A 1 206 ? 2.129 3.229 56.900 1.00 38.43 3901 GLY A O 1
ATOM 1510 N N . LYS A 1 207 ? 2.731 5.340 56.301 1.00 38.48 3902 LYS A N 1
ATOM 1511 C CA . LYS A 1 207 ? 2.173 5.317 54.917 1.00 41.31 3902 LYS A CA 1
ATOM 1512 C C . LYS A 1 207 ? 3.304 5.052 53.916 1.00 41.22 3902 LYS A C 1
ATOM 1513 O O . LYS A 1 207 ? 3.061 4.445 52.873 1.00 44.67 3902 LYS A O 1
ATOM 1519 N N . LYS A 1 208 ? 4.495 5.561 54.200 1.00 42.02 3903 LYS A N 1
ATOM 1520 C CA . LYS A 1 208 ? 5.642 5.563 53.262 1.00 42.78 3903 LYS A CA 1
ATOM 1521 C C . LYS A 1 208 ? 6.481 4.321 53.556 1.00 44.85 3903 LYS A C 1
ATOM 1522 O O . LYS A 1 208 ? 6.294 3.704 54.626 1.00 44.51 3903 LYS A O 1
ATOM 1528 N N . GLU A 1 209 ? 7.338 3.957 52.606 1.00 46.73 3904 GLU A N 1
ATOM 1529 C CA . GLU A 1 209 ? 8.434 2.979 52.787 1.00 52.17 3904 GLU A CA 1
ATOM 1530 C C . GLU A 1 209 ? 9.579 3.734 53.455 1.00 48.35 3904 GLU A C 1
ATOM 1531 O O . GLU A 1 209 ? 9.557 4.968 53.444 1.00 56.97 3904 GLU A O 1
ATOM 1537 N N . GLY A 1 210 ? 10.525 3.030 54.077 1.00 45.67 3905 GLY A N 1
ATOM 1538 C CA . GLY A 1 210 ? 11.582 3.674 54.868 1.00 42.43 3905 GLY A CA 1
ATOM 1539 C C . GLY A 1 210 ? 11.786 2.987 56.211 1.00 43.09 3905 GLY A C 1
ATOM 1540 O O . GLY A 1 210 ? 10.793 2.571 56.856 1.00 38.23 3905 GLY A O 1
ATOM 1541 N N . LYS A 1 211 ? 13.055 2.835 56.568 1.00 40.70 3906 LYS A N 1
ATOM 1542 C CA . LYS A 1 211 ? 13.509 2.172 57.804 1.00 36.87 3906 LYS A CA 1
ATOM 1543 C C . LYS A 1 211 ? 13.423 3.154 58.971 1.00 33.88 3906 LYS A C 1
ATOM 1544 O O . LYS A 1 211 ? 13.801 4.309 58.804 1.00 36.11 3906 LYS A O 1
ATOM 1550 N N . ARG A 1 212 ? 12.882 2.698 60.095 1.00 33.12 3907 ARG A N 1
ATOM 1551 C CA . ARG A 1 212 ? 12.877 3.423 61.401 1.00 30.10 3907 ARG A CA 1
ATOM 1552 C C . ARG A 1 212 ? 13.534 2.483 62.409 1.00 28.21 3907 ARG A C 1
ATOM 1553 O O . ARG A 1 212 ? 13.375 1.275 62.240 1.00 26.65 3907 ARG A O 1
ATOM 1561 N N . PHE A 1 213 ? 14.290 3.015 63.373 1.00 27.51 3908 PHE A N 1
ATOM 1562 C CA . PHE A 1 213 ? 15.019 2.216 64.383 1.00 27.37 3908 PHE A CA 1
ATOM 1563 C C . PHE A 1 213 ? 14.033 1.641 65.407 1.00 26.16 3908 PHE A C 1
ATOM 1564 O O . PHE A 1 213 ? 12.970 2.225 65.712 1.00 25.41 3908 PHE A O 1
ATOM 1572 N N . PHE A 1 214 ? 14.385 0.477 65.925 1.00 23.30 3909 PHE A N 1
ATOM 1573 C CA . PHE A 1 214 ? 13.770 -0.103 67.137 1.00 21.71 3909 PHE A CA 1
ATOM 1574 C C . PHE A 1 214 ? 14.912 -0.525 68.058 1.00 22.05 3909 PHE A C 1
ATOM 1575 O O . PHE A 1 214 ? 16.039 -0.696 67.583 1.00 22.33 3909 PHE A O 1
ATOM 1583 N N . ASN A 1 215 ? 14.625 -0.643 69.349 1.00 20.49 3910 ASN A N 1
ATOM 1584 C CA . ASN A 1 215 ? 15.579 -1.210 70.321 1.00 19.84 3910 ASN A CA 1
ATOM 1585 C C . ASN A 1 215 ? 14.798 -2.078 71.309 1.00 18.56 3910 ASN A C 1
ATOM 1586 O O . ASN A 1 215 ? 13.763 -1.644 71.851 1.00 16.93 3910 ASN A O 1
ATOM 1591 N N . VAL A 1 216 ? 15.268 -3.303 71.488 1.00 18.88 3911 VAL A N 1
ATOM 1592 C CA . VAL A 1 216 ? 14.674 -4.263 72.459 1.00 17.48 3911 VAL A CA 1
ATOM 1593 C C . VAL A 1 216 ? 15.673 -4.401 73.603 1.00 17.95 3911 VAL A C 1
ATOM 1594 O O . VAL A 1 216 ? 16.828 -4.750 73.327 1.00 18.50 3911 VAL A O 1
ATOM 1598 N N . VAL A 1 217 ? 15.245 -4.092 74.833 1.00 17.84 3912 VAL A N 1
ATOM 1599 C CA . VAL A 1 217 ? 16.076 -4.351 76.034 1.00 18.59 3912 VAL A CA 1
ATOM 1600 C C . VAL A 1 217 ? 15.521 -5.618 76.697 1.00 18.14 3912 VAL A C 1
ATOM 1601 O O . VAL A 1 217 ? 14.293 -5.660 76.945 1.00 18.33 3912 VAL A O 1
ATOM 1605 N N . ASN A 1 218 ? 16.395 -6.594 76.959 1.00 17.53 3913 ASN A N 1
ATOM 1606 C CA . ASN A 1 218 ? 16.012 -7.920 77.488 1.00 17.19 3913 ASN A CA 1
ATOM 1607 C C . ASN A 1 218 ? 16.232 -7.957 78.997 1.00 17.07 3913 ASN A C 1
ATOM 1608 O O . ASN A 1 218 ? 17.314 -7.607 79.431 1.00 18.10 3913 ASN A O 1
ATOM 1613 N N . TYR A 1 219 ? 15.245 -8.408 79.751 1.00 16.95 3914 TYR A N 1
ATOM 1614 C CA . TYR A 1 219 ? 15.337 -8.611 81.215 1.00 18.20 3914 TYR A CA 1
ATOM 1615 C C . TYR A 1 219 ? 15.035 -10.074 81.551 1.00 18.22 3914 TYR A C 1
ATOM 1616 O O . TYR A 1 219 ? 14.205 -10.712 80.878 1.00 17.75 3914 TYR A O 1
ATOM 1625 N N . HIS A 1 220 ? 15.650 -10.568 82.617 1.00 19.63 3915 HIS A N 1
ATOM 1626 C CA . HIS A 1 220 ? 15.323 -11.912 83.188 1.00 20.61 3915 HIS A CA 1
ATOM 1627 C C . HIS A 1 220 ? 13.871 -11.897 83.620 1.00 22.14 3915 HIS A C 1
ATOM 1628 O O . HIS A 1 220 ? 13.425 -10.817 84.159 1.00 23.59 3915 HIS A O 1
ATOM 1635 N N . ALA A 1 221 ? 13.145 -12.984 83.370 1.00 26.91 3916 ALA A N 1
ATOM 1636 C CA . ALA A 1 221 ? 11.729 -13.134 83.809 1.00 32.75 3916 ALA A CA 1
ATOM 1637 C C . ALA A 1 221 ? 11.687 -13.467 85.303 1.00 39.10 3916 ALA A C 1
ATOM 1638 O O . ALA A 1 221 ? 10.621 -13.235 85.887 1.00 55.02 3916 ALA A O 1
ATOM 1640 N N . SER B 1 1 ? -11.152 -8.077 21.973 1.00 71.87 3696 SER C N 1
ATOM 1641 C CA . SER B 1 1 ? -10.289 -8.080 20.779 1.00 75.50 3696 SER C CA 1
ATOM 1642 C C . SER B 1 1 ? -9.074 -7.212 21.072 1.00 75.10 3696 SER C C 1
ATOM 1643 O O . SER B 1 1 ? -9.209 -6.015 21.251 1.00 77.60 3696 SER C O 1
ATOM 1654 N N . ALA B 1 3 ? -4.409 -7.956 21.501 1.00 82.01 3698 ALA C N 1
ATOM 1655 C CA . ALA B 1 3 ? -3.308 -8.889 21.662 1.00 84.57 3698 ALA C CA 1
ATOM 1656 C C . ALA B 1 3 ? -3.320 -9.504 23.076 1.00 82.96 3698 ALA C C 1
ATOM 1657 O O . ALA B 1 3 ? -3.053 -10.698 23.206 1.00 84.37 3698 ALA C O 1
ATOM 1659 N N . SER B 1 4 ? -3.698 -8.718 24.084 1.00 81.59 3699 SER C N 1
ATOM 1660 C CA . SER B 1 4 ? -3.362 -8.892 25.519 1.00 81.35 3699 SER C CA 1
ATOM 1661 C C . SER B 1 4 ? -4.515 -9.478 26.348 1.00 76.85 3699 SER C C 1
ATOM 1662 O O . SER B 1 4 ? -4.302 -9.617 27.558 1.00 75.13 3699 SER C O 1
ATOM 1665 N N . VAL B 1 5 ? -5.697 -9.723 25.774 1.00 71.63 3700 VAL C N 1
ATOM 1666 C CA . VAL B 1 5 ? -6.890 -10.184 26.543 1.00 68.82 3700 VAL C CA 1
ATOM 1667 C C . VAL B 1 5 ? -6.567 -11.507 27.254 1.00 71.77 3700 VAL C C 1
ATOM 1668 O O . VAL B 1 5 ? -6.851 -11.618 28.478 1.00 69.74 3700 VAL C O 1
ATOM 1672 N N . ALA B 1 6 ? -6.018 -12.481 26.521 1.00 73.19 3701 ALA C N 1
ATOM 1673 C CA . ALA B 1 6 ? -5.723 -13.844 27.031 1.00 76.31 3701 ALA C CA 1
ATOM 1674 C C . ALA B 1 6 ? -4.544 -13.780 28.008 1.00 78.36 3701 ALA C C 1
ATOM 1675 O O . ALA B 1 6 ? -4.516 -14.572 28.967 1.00 80.08 3701 ALA C O 1
ATOM 1677 N N . GLU B 1 7 ? -3.619 -12.841 27.786 1.00 78.86 3702 GLU C N 1
ATOM 1678 C CA . GLU B 1 7 ? -2.449 -12.586 28.666 1.00 80.98 3702 GLU C CA 1
ATOM 1679 C C . GLU B 1 7 ? -2.944 -12.160 30.058 1.00 80.50 3702 GLU C C 1
ATOM 1680 O O . GLU B 1 7 ? -2.284 -12.530 31.051 1.00 82.76 3702 GLU C O 1
ATOM 1686 N N . TYR B 1 8 ? -4.078 -11.451 30.131 1.00 74.86 3703 TYR C N 1
ATOM 1687 C CA . TYR B 1 8 ? -4.648 -10.927 31.393 1.00 72.65 3703 TYR C CA 1
ATOM 1688 C C . TYR B 1 8 ? -5.750 -11.864 31.897 1.00 72.10 3703 TYR C C 1
ATOM 1689 O O . TYR B 1 8 ? -6.533 -11.438 32.747 1.00 71.54 3703 TYR C O 1
ATOM 1698 N N . GLY B 1 9 ? -5.803 -13.097 31.393 1.00 73.13 3704 GLY C N 1
ATOM 1699 C CA . GLY B 1 9 ? -6.691 -14.158 31.899 1.00 74.17 3704 GLY C CA 1
ATOM 1700 C C . GLY B 1 9 ? -8.103 -14.045 31.360 1.00 71.25 3704 GLY C C 1
ATOM 1701 O O . GLY B 1 9 ? -8.980 -14.721 31.892 1.00 70.98 3704 GLY C O 1
ATOM 1702 N N . GLY B 1 10 ? -8.310 -13.243 30.316 1.00 69.75 3705 GLY C N 1
ATOM 1703 C CA . GLY B 1 10 ? -9.614 -13.106 29.643 1.00 67.51 3705 GLY C CA 1
ATOM 1704 C C . GLY B 1 10 ? -9.723 -13.997 28.411 1.00 67.99 3705 GLY C C 1
ATOM 1705 O O . GLY B 1 10 ? -8.751 -14.686 28.085 1.00 69.20 3705 GLY C O 1
ATOM 1706 N N . GLU B 1 11 ? -10.883 -13.968 27.754 1.00 66.78 3706 GLU C N 1
ATOM 1707 C CA . GLU B 1 11 ? -11.154 -14.638 26.459 1.00 67.82 3706 GLU C CA 1
ATOM 1708 C C . GLU B 1 11 ? -11.843 -13.654 25.499 1.00 64.61 3706 GLU C C 1
ATOM 1709 O O . GLU B 1 11 ? -12.742 -12.909 25.949 1.00 63.17 3706 GLU C O 1
ATOM 1715 N N . VAL B 1 12 ? -11.431 -13.634 24.227 1.00 64.10 3707 VAL C N 1
ATOM 1716 C CA . VAL B 1 12 ? -12.172 -12.942 23.134 1.00 62.93 3707 VAL C CA 1
ATOM 1717 C C . VAL B 1 12 ? -13.331 -13.850 22.722 1.00 62.94 3707 VAL C C 1
ATOM 1718 O O . VAL B 1 12 ? -13.052 -14.982 22.345 1.00 65.52 3707 VAL C O 1
ATOM 1722 N N . SER B 1 13 ? -14.574 -13.373 22.840 1.00 62.35 3708 SER C N 1
ATOM 1723 C CA . SER B 1 13 ? -15.809 -14.113 22.478 1.00 65.45 3708 SER C CA 1
ATOM 1724 C C . SER B 1 13 ? -16.185 -13.818 21.026 1.00 66.66 3708 SER C C 1
ATOM 1725 O O . SER B 1 13 ? -16.855 -14.651 20.419 1.00 72.77 3708 SER C O 1
ATOM 1728 N N . PHE B 1 14 ? -15.824 -12.644 20.523 1.00 64.63 3709 PHE C N 1
ATOM 1729 C CA . PHE B 1 14 ? -16.221 -12.143 19.190 1.00 65.14 3709 PHE C CA 1
ATOM 1730 C C . PHE B 1 14 ? -15.185 -11.110 18.744 1.00 64.07 3709 PHE C C 1
ATOM 1731 O O . PHE B 1 14 ? -14.757 -10.277 19.569 1.00 59.17 3709 PHE C O 1
ATOM 1739 N N . LYS B 1 15 ? -14.806 -11.151 17.470 1.00 65.07 3710 LYS C N 1
ATOM 1740 C CA . LYS B 1 15 ? -13.826 -10.190 16.917 1.00 67.75 3710 LYS C CA 1
ATOM 1741 C C . LYS B 1 15 ? -14.360 -9.668 15.586 1.00 69.28 3710 LYS C C 1
ATOM 1742 O O . LYS B 1 15 ? -14.668 -10.485 14.731 1.00 69.83 3710 LYS C O 1
ATOM 1748 N N . TYR B 1 16 ? -14.529 -8.353 15.445 1.00 69.53 3711 TYR C N 1
ATOM 1749 C CA . TYR B 1 16 ? -14.993 -7.736 14.179 1.00 70.52 3711 TYR C CA 1
ATOM 1750 C C . TYR B 1 16 ? -13.901 -7.907 13.130 1.00 72.64 3711 TYR C C 1
ATOM 1751 O O . TYR B 1 16 ? -12.733 -7.556 13.397 1.00 75.26 3711 TYR C O 1
ATOM 1760 N N . ALA B 1 17 ? -14.294 -8.417 11.968 1.00 74.92 3712 ALA C N 1
ATOM 1761 C CA . ALA B 1 17 ? -13.396 -8.695 10.825 1.00 80.02 3712 ALA C CA 1
ATOM 1762 C C . ALA B 1 17 ? -12.702 -7.386 10.433 1.00 80.43 3712 ALA C C 1
ATOM 1763 O O . ALA B 1 17 ? -11.491 -7.383 10.230 1.00 79.62 3712 ALA C O 1
ATOM 1765 N N . GLN B 1 18 ? -13.469 -6.300 10.363 1.00 82.64 3713 GLN C N 1
ATOM 1766 C CA . GLN B 1 18 ? -12.967 -4.941 10.054 1.00 81.48 3713 GLN C CA 1
ATOM 1767 C C . GLN B 1 18 ? -13.058 -4.113 11.334 1.00 79.32 3713 GLN C C 1
ATOM 1768 O O . GLN B 1 18 ? -14.200 -3.823 11.795 1.00 76.51 3713 GLN C O 1
ATOM 1774 N N . SER B 1 19 ? -11.900 -3.843 11.928 1.00 75.13 3714 SER C N 1
ATOM 1775 C CA . SER B 1 19 ? -11.781 -3.109 13.203 1.00 68.38 3714 SER C CA 1
ATOM 1776 C C . SER B 1 19 ? -11.915 -1.622 12.905 1.00 63.23 3714 SER C C 1
ATOM 1777 O O . SER B 1 19 ? -10.989 -1.052 12.345 1.00 69.65 3714 SER C O 1
ATOM 1780 N N . LYS B 1 20 ? -13.039 -1.010 13.265 1.00 61.54 3715 LYS C N 1
ATOM 1781 C CA . LYS B 1 20 ? -13.187 0.466 13.201 1.00 57.55 3715 LYS C CA 1
ATOM 1782 C C . LYS B 1 20 ? -12.239 1.109 14.229 1.00 55.53 3715 LYS C C 1
ATOM 1783 O O . LYS B 1 20 ? -11.907 2.297 14.059 1.00 52.46 3715 LYS C O 1
ATOM 1789 N N . GLY B 1 21 ? -11.801 0.362 15.252 1.00 57.38 3716 GLY C N 1
ATOM 1790 C CA . GLY B 1 21 ? -10.766 0.784 16.216 1.00 55.89 3716 GLY C CA 1
ATOM 1791 C C . GLY B 1 21 ? -9.417 1.006 15.547 1.00 55.52 3716 GLY C C 1
ATOM 1792 O O . GLY B 1 21 ? -8.765 2.025 15.869 1.00 51.85 3716 GLY C O 1
ATOM 1793 N N . GLU B 1 22 ? -9.012 0.114 14.632 1.00 57.19 3717 GLU C N 1
ATOM 1794 C CA . GLU B 1 22 ? -7.723 0.256 13.895 1.00 57.79 3717 GLU C CA 1
ATOM 1795 C C . GLU B 1 22 ? -7.788 1.496 12.987 1.00 53.44 3717 GLU C C 1
ATOM 1796 O O . GLU B 1 22 ? -6.797 2.279 12.949 1.00 51.02 3717 GLU C O 1
ATOM 1802 N N . VAL B 1 23 ? -8.923 1.696 12.313 1.00 50.13 3718 VAL C N 1
ATOM 1803 C CA . VAL B 1 23 ? -9.195 2.927 11.519 1.00 50.19 3718 VAL C CA 1
ATOM 1804 C C . VAL B 1 23 ? -9.042 4.151 12.439 1.00 47.12 3718 VAL C C 1
ATOM 1805 O O . VAL B 1 23 ? -8.356 5.127 12.018 1.00 43.50 3718 VAL C O 1
ATOM 1809 N N . TYR B 1 24 ? -9.619 4.106 13.652 1.00 46.07 3719 TYR C N 1
ATOM 1810 C CA . TYR B 1 24 ? -9.610 5.282 14.554 1.00 45.79 3719 TYR C CA 1
ATOM 1811 C C . TYR B 1 24 ? -8.169 5.582 14.978 1.00 46.34 3719 TYR C C 1
ATOM 1812 O O . TYR B 1 24 ? -7.819 6.764 15.067 1.00 42.75 3719 TYR C O 1
ATOM 1821 N N . LYS B 1 25 ? -7.347 4.554 15.216 1.00 49.75 3720 LYS C N 1
ATOM 1822 C CA . LYS B 1 25 ? -5.929 4.742 15.631 1.00 51.83 3720 LYS C CA 1
ATOM 1823 C C . LYS B 1 25 ? -5.145 5.439 14.511 1.00 50.79 3720 LYS C C 1
ATOM 1824 O O . LYS B 1 25 ? -4.280 6.292 14.845 1.00 47.61 3720 LYS C O 1
ATOM 1830 N N . GLU B 1 26 ? -5.442 5.121 13.247 1.00 51.14 3721 GLU C N 1
ATOM 1831 C CA . GLU B 1 26 ? -4.761 5.765 12.090 1.00 55.84 3721 GLU C CA 1
ATOM 1832 C C . GLU B 1 26 ? -5.212 7.226 12.012 1.00 52.06 3721 GLU C C 1
ATOM 1833 O O . GLU B 1 26 ? -4.367 8.088 11.797 1.00 49.87 3721 GLU C O 1
ATOM 1839 N N . ILE B 1 27 ? -6.483 7.493 12.274 1.00 48.94 3722 ILE C N 1
ATOM 1840 C CA . ILE B 1 27 ? -7.028 8.882 12.302 1.00 45.68 3722 ILE C CA 1
ATOM 1841 C C . ILE B 1 27 ? -6.342 9.684 13.421 1.00 43.99 3722 ILE C C 1
ATOM 1842 O O . ILE B 1 27 ? -5.916 10.811 13.166 1.00 47.10 3722 ILE C O 1
ATOM 1847 N N . VAL B 1 28 ? -6.178 9.123 14.605 1.00 41.34 3723 VAL C N 1
ATOM 1848 C CA . VAL B 1 28 ? -5.481 9.804 15.740 1.00 40.33 3723 VAL C CA 1
ATOM 1849 C C . VAL B 1 28 ? -4.064 10.159 15.305 1.00 41.17 3723 VAL C C 1
ATOM 1850 O O . VAL B 1 28 ? -3.642 11.304 15.531 1.00 41.04 3723 VAL C O 1
ATOM 1854 N N . LYS B 1 29 ? -3.362 9.215 14.676 1.00 44.00 3724 LYS C N 1
ATOM 1855 C CA . LYS B 1 29 ? -1.967 9.422 14.219 1.00 44.41 3724 LYS C CA 1
ATOM 1856 C C . LYS B 1 29 ? -1.972 10.570 13.206 1.00 43.05 3724 LYS C C 1
ATOM 1857 O O . LYS B 1 29 ? -1.103 11.451 13.307 1.00 42.88 3724 LYS C O 1
ATOM 1863 N N . HIS B 1 30 ? -2.937 10.564 12.285 1.00 41.17 3725 HIS C N 1
ATOM 1864 C CA . HIS B 1 30 ? -3.051 11.576 11.210 1.00 40.26 3725 HIS C CA 1
ATOM 1865 C C . HIS B 1 30 ? -3.247 12.956 11.838 1.00 38.72 3725 HIS C C 1
ATOM 1866 O O . HIS B 1 30 ? -2.441 13.815 11.569 1.00 37.84 3725 HIS C O 1
ATOM 1873 N N . VAL B 1 31 ? -4.259 13.117 12.692 1.00 37.90 3726 VAL C N 1
ATOM 1874 C CA . VAL B 1 31 ? -4.625 14.408 13.350 1.00 37.02 3726 VAL C CA 1
ATOM 1875 C C . VAL B 1 31 ? -3.435 14.930 14.166 1.00 37.88 3726 VAL C C 1
ATOM 1876 O O . VAL B 1 31 ? -3.138 16.144 14.066 1.00 38.02 3726 VAL C O 1
ATOM 1880 N N . ASP B 1 32 ? -2.748 14.046 14.889 1.00 39.72 3727 ASP C N 1
ATOM 1881 C CA . ASP B 1 32 ? -1.538 14.416 15.654 1.00 41.54 3727 ASP C CA 1
ATOM 1882 C C . ASP B 1 32 ? -0.443 14.922 14.701 1.00 42.26 3727 ASP C C 1
ATOM 1883 O O . ASP B 1 32 ? 0.077 16.037 14.919 1.00 43.22 3727 ASP C O 1
ATOM 1888 N N . THR B 1 33 ? -0.115 14.137 13.676 1.00 42.40 3728 THR C N 1
ATOM 1889 C CA . THR B 1 33 ? 0.965 14.442 12.698 1.00 43.82 3728 THR C CA 1
ATOM 1890 C C . THR B 1 33 ? 0.646 15.758 11.995 1.00 42.07 3728 THR C C 1
ATOM 1891 O O . THR B 1 33 ? 1.560 16.536 11.782 1.00 41.63 3728 THR C O 1
ATOM 1895 N N . GLN B 1 34 ? -0.620 15.943 11.626 1.00 41.81 3729 GLN C N 1
ATOM 1896 C CA . GLN B 1 34 ? -1.113 17.074 10.804 1.00 41.99 3729 GLN C CA 1
ATOM 1897 C C . GLN B 1 34 ? -1.069 18.355 11.644 1.00 40.85 3729 GLN C C 1
ATOM 1898 O O . GLN B 1 34 ? -0.868 19.450 11.041 1.00 42.04 3729 GLN C O 1
ATOM 1904 N N . HIS B 1 35 ? -1.162 18.249 12.970 1.00 38.73 3730 HIS C N 1
ATOM 1905 C CA . HIS B 1 35 ? -0.918 19.415 13.852 1.00 38.55 3730 HIS C CA 1
ATOM 1906 C C . HIS B 1 35 ? 0.536 19.876 13.646 1.00 39.10 3730 HIS C C 1
ATOM 1907 O O . HIS B 1 35 ? 0.758 21.103 13.438 1.00 38.36 3730 HIS C O 1
ATOM 1914 N N . GLY B 1 36 ? 1.477 18.929 13.696 1.00 39.41 3731 GLY C N 1
ATOM 1915 C CA . GLY B 1 36 ? 2.903 19.203 13.463 1.00 41.03 3731 GLY C CA 1
ATOM 1916 C C . GLY B 1 36 ? 3.127 19.905 12.134 1.00 41.51 3731 GLY C C 1
ATOM 1917 O O . GLY B 1 36 ? 3.918 20.868 12.098 1.00 42.77 3731 GLY C O 1
ATOM 1918 N N . VAL B 1 37 ? 2.475 19.433 11.069 1.00 41.20 3732 VAL C N 1
ATOM 1919 C CA . VAL B 1 37 ? 2.667 19.957 9.684 1.00 41.91 3732 VAL C CA 1
ATOM 1920 C C . VAL B 1 37 ? 2.099 21.375 9.628 1.00 40.73 3732 VAL C C 1
ATOM 1921 O O . VAL B 1 37 ? 2.714 22.220 8.991 1.00 40.68 3732 VAL C O 1
ATOM 1925 N N . SER B 1 38 ? 0.938 21.592 10.250 1.00 39.61 3733 SER C N 1
ATOM 1926 C CA . SER B 1 38 ? 0.226 22.890 10.216 1.00 38.58 3733 SER C CA 1
ATOM 1927 C C . SER B 1 38 ? 1.053 23.936 10.965 1.00 39.12 3733 SER C C 1
ATOM 1928 O O . SER B 1 38 ? 1.291 25.034 10.407 1.00 38.68 3733 SER C O 1
ATOM 1931 N N . GLU B 1 39 ? 1.507 23.574 12.164 1.00 39.82 3734 GLU C N 1
ATOM 1932 C CA . GLU B 1 39 ? 2.368 24.424 13.021 1.00 40.85 3734 GLU C CA 1
ATOM 1933 C C . GLU B 1 39 ? 3.641 24.786 12.248 1.00 41.39 3734 GLU C C 1
ATOM 1934 O O . GLU B 1 39 ? 3.908 25.992 12.094 1.00 42.64 3734 GLU C O 1
ATOM 1940 N N . SER B 1 40 ? 4.385 23.788 11.776 1.00 40.50 3735 SER C N 1
ATOM 1941 C CA . SER B 1 40 ? 5.672 23.995 11.078 1.00 41.56 3735 SER C CA 1
ATOM 1942 C C . SER B 1 40 ? 5.439 24.866 9.828 1.00 40.87 3735 SER C C 1
ATOM 1943 O O . SER B 1 40 ? 6.238 25.791 9.610 1.00 41.10 3735 SER C O 1
ATOM 1946 N N . THR B 1 41 ? 4.363 24.611 9.070 1.00 39.61 3736 THR C N 1
ATOM 1947 C CA . THR B 1 41 ? 4.060 25.335 7.815 1.00 39.71 3736 THR C CA 1
ATOM 1948 C C . THR B 1 41 ? 3.759 26.799 8.126 1.00 39.25 3736 THR C C 1
ATOM 1949 O O . THR B 1 41 ? 4.320 27.658 7.430 1.00 40.33 3736 THR C O 1
ATOM 1953 N N . CYS B 1 42 ? 2.903 27.059 9.119 1.00 38.07 3737 CYS C N 1
ATOM 1954 C CA . CYS B 1 42 ? 2.534 28.430 9.551 1.00 37.72 3737 CYS C CA 1
ATOM 1955 C C . CYS B 1 42 ? 3.793 29.170 10.013 1.00 38.39 3737 CYS C C 1
ATOM 1956 O O . CYS B 1 42 ? 3.948 30.326 9.630 1.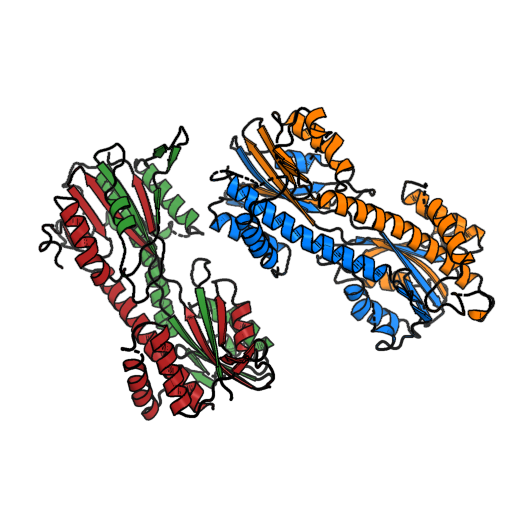00 38.44 3737 CYS C O 1
ATOM 1959 N N . ALA B 1 43 ? 4.674 28.519 10.775 1.00 38.97 3738 ALA C N 1
ATOM 1960 C CA . ALA B 1 43 ? 5.955 29.124 11.207 1.00 40.53 3738 ALA C CA 1
ATOM 1961 C C . ALA B 1 43 ? 6.732 29.568 9.958 1.00 41.94 3738 ALA C C 1
ATOM 1962 O O . ALA B 1 43 ? 7.214 30.707 9.927 1.00 43.17 3738 ALA C O 1
ATOM 1964 N N . HIS B 1 44 ? 6.857 28.693 8.960 1.00 42.50 3739 HIS C N 1
ATOM 1965 C CA . HIS B 1 44 ? 7.644 28.989 7.737 1.00 44.08 3739 HIS C CA 1
ATOM 1966 C C . HIS B 1 44 ? 6.986 30.147 6.965 1.00 44.03 3739 HIS C C 1
ATOM 1967 O O . HIS B 1 44 ? 7.706 31.066 6.552 1.00 44.45 3739 HIS C O 1
ATOM 1974 N N . TRP B 1 45 ? 5.663 30.098 6.796 1.00 43.44 3740 TRP C N 1
ATOM 1975 C CA . TRP B 1 45 ? 4.859 31.167 6.157 1.00 44.12 3740 TRP C CA 1
ATOM 1976 C C . TRP B 1 45 ? 5.104 32.503 6.884 1.00 44.52 3740 TRP C C 1
ATOM 1977 O O . TRP B 1 45 ? 5.305 33.529 6.208 1.00 44.47 3740 TRP C O 1
ATOM 1988 N N . ILE B 1 46 ? 5.098 32.501 8.221 1.00 44.40 3741 ILE C N 1
ATOM 1989 C CA . ILE B 1 46 ? 5.277 33.764 8.993 1.00 46.05 3741 ILE C CA 1
ATOM 1990 C C . ILE B 1 46 ? 6.680 34.309 8.703 1.00 48.86 3741 ILE C C 1
ATOM 1991 O O . ILE B 1 46 ? 6.768 35.496 8.332 1.00 48.67 3741 ILE C O 1
ATOM 1996 N N . ALA B 1 47 ? 7.719 33.471 8.815 1.00 50.97 3742 ALA C N 1
ATOM 1997 C CA . ALA B 1 47 ? 9.126 33.865 8.561 1.00 54.21 3742 ALA C CA 1
ATOM 1998 C C . ALA B 1 47 ? 9.264 34.410 7.130 1.00 56.28 3742 ALA C C 1
ATOM 1999 O O . ALA B 1 47 ? 10.024 35.365 6.944 1.00 57.79 3742 ALA C O 1
ATOM 2001 N N . ASN B 1 48 ? 8.563 33.814 6.162 1.00 58.02 3743 ASN C N 1
ATOM 2002 C CA . ASN B 1 48 ? 8.624 34.229 4.737 1.00 59.56 3743 ASN C CA 1
ATOM 2003 C C . ASN B 1 48 ? 8.011 35.635 4.600 1.00 60.66 3743 ASN C C 1
ATOM 2004 O O . ASN B 1 48 ? 8.611 36.461 3.937 1.00 63.00 3743 ASN C O 1
ATOM 2009 N N . LYS B 1 49 ? 6.866 35.907 5.225 1.00 61.07 3744 LYS C N 1
ATOM 2010 C CA . LYS B 1 49 ? 6.148 37.207 5.090 1.00 60.21 3744 LYS C CA 1
ATOM 2011 C C . LYS B 1 49 ? 6.904 38.338 5.796 1.00 63.08 3744 LYS C C 1
ATOM 2012 O O . LYS B 1 49 ? 6.872 39.459 5.286 1.00 62.33 3744 LYS C O 1
ATOM 2018 N N . VAL B 1 50 ? 7.567 38.046 6.905 1.00 65.56 3745 VAL C N 1
ATOM 2019 C CA . VAL B 1 50 ? 8.269 39.049 7.749 1.00 68.56 3745 VAL C CA 1
ATOM 2020 C C . VAL B 1 50 ? 9.622 39.376 7.105 1.00 75.04 3745 VAL C C 1
ATOM 2021 O O . VAL B 1 50 ? 9.985 40.555 7.089 1.00 81.99 3745 VAL C O 1
ATOM 2025 N N . SER B 1 51 ? 10.309 38.379 6.543 1.00 78.43 3746 SER C N 1
ATOM 2026 C CA . SER B 1 51 ? 11.541 38.563 5.725 1.00 82.30 3746 SER C CA 1
ATOM 2027 C C . SER B 1 51 ? 11.217 39.340 4.436 1.00 85.47 3746 SER C C 1
ATOM 2028 O O . SER B 1 51 ? 11.175 40.584 4.501 1.00 86.79 3746 SER C O 1
ATOM 2031 N N . SER B 1 52 ? 10.958 38.630 3.324 1.00 89.11 3747 SER C N 1
ATOM 2032 C CA . SER B 1 52 ? 10.922 39.175 1.935 1.00 90.55 3747 SER C CA 1
ATOM 2033 C C . SER B 1 52 ? 9.604 39.928 1.685 1.00 90.94 3747 SER C C 1
ATOM 2034 O O . SER B 1 52 ? 8.541 39.397 2.055 1.00 87.26 3747 SER C O 1
ATOM 2037 N N . GLN B 1 53 ? 9.686 41.110 1.061 1.00 93.05 3748 GLN C N 1
ATOM 2038 C CA . GLN B 1 53 ? 8.573 42.087 0.880 1.00 92.18 3748 GLN C CA 1
ATOM 2039 C C . GLN B 1 53 ? 7.328 41.365 0.357 1.00 86.60 3748 GLN C C 1
ATOM 2040 O O . GLN B 1 53 ? 6.475 42.073 -0.185 1.00 82.76 3748 GLN C O 1
ATOM 2042 N N . ASP B 1 56 ? 11.676 40.387 -2.999 1.00 76.17 3751 ASP C N 1
ATOM 2043 C CA . ASP B 1 56 ? 10.307 40.661 -2.474 1.00 75.69 3751 ASP C CA 1
ATOM 2044 C C . ASP B 1 56 ? 9.354 39.515 -2.898 1.00 74.10 3751 ASP C C 1
ATOM 2045 O O . ASP B 1 56 ? 9.786 38.348 -2.838 1.00 71.75 3751 ASP C O 1
ATOM 2047 N N . PHE B 1 57 ? 8.118 39.845 -3.313 1.00 75.03 3752 PHE C N 1
ATOM 2048 C CA . PHE B 1 57 ? 6.921 38.955 -3.417 1.00 73.56 3752 PHE C CA 1
ATOM 2049 C C . PHE B 1 57 ? 7.236 37.650 -4.169 1.00 74.04 3752 PHE C C 1
ATOM 2050 O O . PHE B 1 57 ? 6.783 36.589 -3.742 1.00 72.24 3752 PHE C O 1
ATOM 2058 N N . TRP B 1 58 ? 7.993 37.734 -5.262 1.00 78.95 3753 TRP C N 1
ATOM 2059 C CA . TRP B 1 58 ? 8.208 36.647 -6.261 1.00 81.36 3753 TRP C CA 1
ATOM 2060 C C . TRP B 1 58 ? 8.911 35.428 -5.642 1.00 82.43 3753 TRP C C 1
ATOM 2061 O O . TRP B 1 58 ? 8.968 34.393 -6.321 1.00 81.09 3753 TRP C O 1
ATOM 2072 N N . ASN B 1 59 ? 9.476 35.565 -4.435 1.00 85.04 3754 ASN C N 1
ATOM 2073 C CA . ASN B 1 59 ? 10.300 34.535 -3.748 1.00 83.62 3754 ASN C CA 1
ATOM 2074 C C . ASN B 1 59 ? 9.451 33.856 -2.667 1.00 81.25 3754 ASN C C 1
ATOM 2075 O O . ASN B 1 59 ? 9.807 33.905 -1.475 1.00 77.90 3754 ASN C O 1
ATOM 2080 N N . THR B 1 60 ? 8.345 33.248 -3.094 1.00 79.38 3755 THR C N 1
ATOM 2081 C CA . THR B 1 60 ? 7.309 32.649 -2.230 1.00 75.11 3755 THR C CA 1
ATOM 2082 C C . THR B 1 60 ? 7.756 31.252 -1.800 1.00 72.13 3755 THR C C 1
ATOM 2083 O O . THR B 1 60 ? 8.845 30.790 -2.139 1.00 69.65 3755 THR C O 1
ATOM 2095 N N . TYR B 1 62 ? 5.662 28.787 -2.620 1.00 65.27 3757 TYR C N 1
ATOM 2096 C CA . TYR B 1 62 ? 4.959 27.954 -3.614 1.00 66.73 3757 TYR C CA 1
ATOM 2097 C C . TYR B 1 62 ? 5.781 27.671 -4.871 1.00 73.30 3757 TYR C C 1
ATOM 2098 O O . TYR B 1 62 ? 6.702 28.414 -5.227 1.00 73.84 3757 TYR C O 1
ATOM 2107 N N . GLU B 1 63 ? 5.419 26.571 -5.519 1.00 77.14 3758 GLU C N 1
ATOM 2108 C CA . GLU B 1 63 ? 6.065 26.168 -6.785 1.00 86.99 3758 GLU C CA 1
ATOM 2109 C C . GLU B 1 63 ? 5.415 26.993 -7.895 1.00 92.49 3758 GLU C C 1
ATOM 2110 O O . GLU B 1 63 ? 4.179 27.108 -7.884 1.00 95.67 3758 GLU C O 1
ATOM 2116 N N . GLY B 1 64 ? 6.229 27.572 -8.779 1.00 95.05 3759 GLY C N 1
ATOM 2117 C CA . GLY B 1 64 ? 5.710 28.392 -9.887 1.00 97.48 3759 GLY C CA 1
ATOM 2118 C C . GLY B 1 64 ? 5.226 27.533 -11.035 1.00 102.72 3759 GLY C C 1
ATOM 2119 O O . GLY B 1 64 ? 4.220 27.908 -11.667 1.00 97.67 3759 GLY C O 1
ATOM 2120 N N . GLY B 1 65 ? 5.922 26.417 -11.271 1.00 112.08 3760 GLY C N 1
ATOM 2121 C CA . GLY B 1 65 ? 5.612 25.478 -12.369 1.00 117.23 3760 GLY C CA 1
ATOM 2122 C C . GLY B 1 65 ? 5.045 24.160 -11.869 1.00 118.22 3760 GLY C C 1
ATOM 2123 O O . GLY B 1 65 ? 5.425 23.107 -12.412 1.00 124.66 3760 GLY C O 1
ATOM 2124 N N . LYS B 1 66 ? 4.167 24.234 -10.868 1.00 118.46 3761 LYS C N 1
ATOM 2125 C CA . LYS B 1 66 ? 3.470 23.077 -10.248 1.00 115.23 3761 LYS C CA 1
ATOM 2126 C C . LYS B 1 66 ? 2.360 23.676 -9.380 1.00 107.42 3761 LYS C C 1
ATOM 2127 O O . LYS B 1 66 ? 2.549 23.806 -8.169 1.00 106.22 3761 LYS C O 1
ATOM 2133 N N . LYS B 1 67 ? 1.267 24.066 -10.032 1.00 98.23 3762 LYS C N 1
ATOM 2134 C CA . LYS B 1 67 ? 0.101 24.710 -9.387 1.00 87.63 3762 LYS C CA 1
ATOM 2135 C C . LYS B 1 67 ? -0.487 23.832 -8.269 1.00 81.07 3762 LYS C C 1
ATOM 2136 O O . LYS B 1 67 ? -0.912 22.700 -8.550 1.00 79.50 3762 LYS C O 1
ATOM 2142 N N . GLY B 1 68 ? -0.480 24.370 -7.044 1.00 73.82 3763 GLY C N 1
ATOM 2143 C CA . GLY B 1 68 ? -1.054 23.738 -5.849 1.00 68.80 3763 GLY C CA 1
ATOM 2144 C C . GLY B 1 68 ? -0.061 22.972 -5.005 1.00 67.02 3763 GLY C C 1
ATOM 2145 O O . GLY B 1 68 ? -0.517 22.087 -4.311 1.00 67.51 3763 GLY C O 1
ATOM 2146 N N . HIS B 1 69 ? 1.225 23.312 -5.028 1.00 67.33 3764 HIS C N 1
ATOM 2147 C CA . HIS B 1 69 ? 2.237 22.574 -4.227 1.00 67.08 3764 HIS C CA 1
ATOM 2148 C C . HIS B 1 69 ? 3.294 23.541 -3.691 1.00 64.05 3764 HIS C C 1
ATOM 2149 O O . HIS B 1 69 ? 3.374 24.639 -4.182 1.00 63.20 3764 HIS C O 1
ATOM 2156 N N . LEU B 1 70 ? 4.090 23.105 -2.720 1.00 61.75 3765 LEU C N 1
ATOM 2157 C CA . LEU B 1 70 ? 5.146 23.950 -2.118 1.00 61.19 3765 LEU C CA 1
ATOM 2158 C C . LEU B 1 70 ? 6.500 23.612 -2.740 1.00 62.69 3765 LEU C C 1
ATOM 2159 O O . LEU B 1 70 ? 6.665 22.504 -3.219 1.00 64.51 3765 LEU C O 1
ATOM 2164 N N . LYS B 1 71 ? 7.438 24.545 -2.717 1.00 62.37 3766 LYS C N 1
ATOM 2165 C CA . LYS B 1 71 ? 8.802 24.216 -3.202 1.00 64.44 3766 LYS C CA 1
ATOM 2166 C C . LYS B 1 71 ? 9.373 23.111 -2.318 1.00 63.25 3766 LYS C C 1
ATOM 2167 O O . LYS B 1 71 ? 9.067 23.083 -1.116 1.00 63.01 3766 LYS C O 1
ATOM 2173 N N . GLN B 1 72 ? 10.214 22.276 -2.915 1.00 65.11 3767 GLN C N 1
ATOM 2174 C CA . GLN B 1 72 ? 10.874 21.087 -2.322 1.00 66.11 3767 GLN C CA 1
ATOM 2175 C C . GLN B 1 72 ? 11.715 21.497 -1.106 1.00 64.51 3767 GLN C C 1
ATOM 2176 O O . GLN B 1 72 ? 11.654 20.783 -0.098 1.00 63.17 3767 GLN C O 1
ATOM 2182 N N . GLU B 1 73 ? 12.445 22.609 -1.196 1.00 65.24 3768 GLU C N 1
ATOM 2183 C CA . GLU B 1 73 ? 13.313 23.121 -0.103 1.00 65.75 3768 GLU C CA 1
ATOM 2184 C C . GLU B 1 73 ? 12.437 23.548 1.086 1.00 62.52 3768 GLU C C 1
ATOM 2185 O O . GLU B 1 73 ? 12.872 23.318 2.233 1.00 62.22 3768 GLU C O 1
ATOM 2191 N N . ALA B 1 74 ? 11.255 24.122 0.833 1.00 59.75 3769 ALA C N 1
ATOM 2192 C CA . ALA B 1 74 ? 10.306 24.534 1.892 1.00 57.16 3769 ALA C CA 1
ATOM 2193 C C . ALA B 1 74 ? 9.773 23.268 2.576 1.00 56.31 3769 ALA C C 1
ATOM 2194 O O . ALA B 1 74 ? 9.702 23.251 3.826 1.00 55.20 3769 ALA C O 1
ATOM 2196 N N . ILE B 1 75 ? 9.456 22.234 1.783 1.00 56.64 3770 ILE C N 1
ATOM 2197 C CA . ILE B 1 75 ? 8.875 20.951 2.283 1.00 55.80 3770 ILE C CA 1
ATOM 2198 C C . ILE B 1 75 ? 9.903 20.278 3.202 1.00 55.54 3770 ILE C C 1
ATOM 2199 O O . ILE B 1 75 ? 9.512 19.819 4.281 1.00 54.48 3770 ILE C O 1
ATOM 2204 N N . ASP B 1 76 ? 11.169 20.241 2.794 1.00 56.70 3771 ASP C N 1
ATOM 2205 C CA . ASP B 1 76 ? 12.264 19.597 3.563 1.00 57.61 3771 ASP C CA 1
ATOM 2206 C C . ASP B 1 76 ? 12.421 20.310 4.902 1.00 55.70 3771 ASP C C 1
ATOM 2207 O O . ASP B 1 76 ? 12.503 19.628 5.923 1.00 55.67 3771 ASP C O 1
ATOM 2212 N N . SER B 1 77 ? 12.443 21.639 4.885 1.00 54.38 3772 SER C N 1
ATOM 2213 C CA . SER B 1 77 ? 12.613 22.486 6.090 1.00 53.18 3772 SER C CA 1
ATOM 2214 C C . SER B 1 77 ? 11.387 22.348 7.010 1.00 50.54 3772 SER C C 1
ATOM 2215 O O . SER B 1 77 ? 11.574 22.280 8.236 1.00 49.73 3772 SER C O 1
ATOM 2218 N N . ILE B 1 78 ? 10.189 22.292 6.429 1.00 49.02 3773 ILE C N 1
ATOM 2219 C CA . ILE B 1 78 ? 8.921 22.106 7.180 1.00 47.11 3773 ILE C CA 1
ATOM 2220 C C . ILE B 1 78 ? 8.933 20.722 7.865 1.00 48.08 3773 ILE C C 1
ATOM 2221 O O . ILE B 1 78 ? 8.551 20.645 9.046 1.00 46.72 3773 ILE C O 1
ATOM 2226 N N . LYS B 1 79 ? 9.377 19.676 7.154 1.00 50.59 3774 LYS C N 1
ATOM 2227 C CA . LYS B 1 79 ? 9.464 18.276 7.658 1.00 51.78 3774 LYS C CA 1
ATOM 2228 C C . LYS B 1 79 ? 10.426 18.225 8.848 1.00 52.67 3774 LYS C C 1
ATOM 2229 O O . LYS B 1 79 ? 10.069 17.567 9.847 1.00 52.78 3774 LYS C O 1
ATOM 2235 N N . LYS B 1 80 ? 11.567 18.912 8.756 1.00 54.30 3775 LYS C N 1
ATOM 2236 C CA . LYS B 1 80 ? 12.584 18.966 9.834 1.00 56.47 3775 LYS C CA 1
ATOM 2237 C C . LYS B 1 80 ? 11.956 19.536 11.107 1.00 55.27 3775 LYS C C 1
ATOM 2238 O O . LYS B 1 80 ? 12.039 18.859 12.161 1.00 55.21 3775 LYS C O 1
ATOM 2244 N N . LEU B 1 81 ? 11.368 20.735 11.016 1.00 54.40 3776 LEU C N 1
ATOM 2245 C CA . LEU B 1 81 ? 10.748 21.440 12.167 1.00 53.02 3776 LEU C CA 1
ATOM 2246 C C . LEU B 1 81 ? 9.602 20.586 12.724 1.00 51.98 3776 LEU C C 1
ATOM 2247 O O . LEU B 1 81 ? 9.487 20.487 13.954 1.00 51.72 3776 LEU C O 1
ATOM 2252 N N . GLN B 1 82 ? 8.788 20.006 11.845 1.00 52.30 3777 GLN C N 1
ATOM 2253 C CA . GLN B 1 82 ? 7.607 19.207 12.225 1.00 51.87 3777 GLN C CA 1
ATOM 2254 C C . GLN B 1 82 ? 8.055 18.039 13.109 1.00 53.10 3777 GLN C C 1
ATOM 2255 O O . GLN B 1 82 ? 7.426 17.786 14.149 1.00 49.62 3777 GLN C O 1
ATOM 2261 N N . THR B 1 83 ? 9.106 17.340 12.685 1.00 56.46 3778 THR C N 1
ATOM 2262 C CA . THR B 1 83 ? 9.669 16.171 13.401 1.00 58.91 3778 THR C CA 1
ATOM 2263 C C . THR B 1 83 ? 10.124 16.588 14.802 1.00 60.45 3778 THR C C 1
ATOM 2264 O O . THR B 1 83 ? 9.765 15.903 15.778 1.00 62.31 3778 THR C O 1
ATOM 2268 N N . GLU B 1 84 ? 10.907 17.658 14.896 1.00 61.87 3779 GLU C N 1
ATOM 2269 C CA . GLU B 1 84 ? 11.380 18.215 16.191 1.00 64.27 3779 GLU C CA 1
ATOM 2270 C C . GLU B 1 84 ? 10.162 18.576 17.050 1.00 62.55 3779 GLU C C 1
ATOM 2271 O O . GLU B 1 84 ? 10.139 18.171 18.209 1.00 62.55 3779 GLU C O 1
ATOM 2277 N N . PHE B 1 85 ? 9.162 19.241 16.472 1.00 60.99 3780 PHE C N 1
ATOM 2278 C CA . PHE B 1 85 ? 7.907 19.654 17.154 1.00 59.74 3780 PHE C CA 1
ATOM 2279 C C . PHE B 1 85 ? 7.228 18.430 17.768 1.00 61.37 3780 PHE C C 1
ATOM 2280 O O . PHE B 1 85 ? 6.807 18.460 18.921 1.00 59.53 3780 PHE C O 1
ATOM 2296 N N . GLN B 1 87 ? 8.601 15.516 18.541 1.00 76.50 3782 GLN C N 1
ATOM 2297 C CA . GLN B 1 87 ? 9.436 14.827 19.520 1.00 75.20 3782 GLN C CA 1
ATOM 2298 C C . GLN B 1 87 ? 9.605 15.666 20.795 1.00 74.45 3782 GLN C C 1
ATOM 2299 O O . GLN B 1 87 ? 10.179 15.153 21.768 1.00 79.73 3782 GLN C O 1
ATOM 2305 N N . SER B 1 88 ? 9.150 16.920 20.799 1.00 72.64 3783 SER C N 1
ATOM 2306 C CA . SER B 1 88 ? 9.053 17.759 22.020 1.00 76.23 3783 SER C CA 1
ATOM 2307 C C . SER B 1 88 ? 7.952 17.146 22.879 1.00 77.62 3783 SER C C 1
ATOM 2308 O O . SER B 1 88 ? 6.954 16.640 22.298 1.00 82.98 3783 SER C O 1
ATOM 2311 N N . GLY B 1 89 ? 8.113 17.161 24.196 1.00 80.70 3784 GLY C N 1
ATOM 2312 C CA . GLY B 1 89 ? 7.093 16.599 25.106 1.00 78.60 3784 GLY C CA 1
ATOM 2313 C C . GLY B 1 89 ? 5.783 17.378 25.048 1.00 76.74 3784 GLY C C 1
ATOM 2314 O O . GLY B 1 89 ? 5.027 17.263 24.044 1.00 70.64 3784 GLY C O 1
ATOM 2315 N N . SER B 1 90 ? 5.520 18.141 26.111 1.00 81.54 3785 SER C N 1
ATOM 2316 C CA . SER B 1 90 ? 4.250 18.866 26.401 1.00 80.73 3785 SER C CA 1
ATOM 2317 C C . SER B 1 90 ? 3.955 19.910 25.318 1.00 83.41 3785 SER C C 1
ATOM 2318 O O . SER B 1 90 ? 4.897 20.374 24.664 1.00 85.57 3785 SER C O 1
ATOM 2321 N N . ALA B 1 91 ? 2.686 20.288 25.159 1.00 79.56 3786 ALA C N 1
ATOM 2322 C CA . ALA B 1 91 ? 2.234 21.399 24.289 1.00 74.60 3786 ALA C CA 1
ATOM 2323 C C . ALA B 1 91 ? 3.023 22.681 24.614 1.00 78.73 3786 ALA C C 1
ATOM 2324 O O . ALA B 1 91 ? 3.327 23.444 23.669 1.00 88.16 3786 ALA C O 1
ATOM 2326 N N . THR B 1 92 ? 3.361 22.917 25.883 1.00 72.80 3787 THR C N 1
ATOM 2327 C CA . THR B 1 92 ? 4.161 24.101 26.301 1.00 73.14 3787 THR C CA 1
ATOM 2328 C C . THR B 1 92 ? 5.548 24.042 25.653 1.00 72.28 3787 THR C C 1
ATOM 2329 O O . THR B 1 92 ? 5.987 25.082 25.153 1.00 72.54 3787 THR C O 1
ATOM 2333 N N . GLN B 1 93 ? 6.208 22.885 25.672 1.00 72.24 3788 GLN C N 1
ATOM 2334 C CA . GLN B 1 93 ? 7.571 22.717 25.099 1.00 76.34 3788 GLN C CA 1
ATOM 2335 C C . GLN B 1 93 ? 7.511 22.745 23.565 1.00 76.53 3788 GLN C C 1
ATOM 2336 O O . GLN B 1 93 ? 8.423 23.308 22.962 1.00 78.95 3788 GLN C O 1
ATOM 2342 N N . GLN B 1 94 ? 6.466 22.176 22.963 1.00 74.71 3789 GLN C N 1
ATOM 2343 C CA . GLN B 1 94 ? 6.247 22.207 21.494 1.00 71.21 3789 GLN C CA 1
ATOM 2344 C C . GLN B 1 94 ? 6.196 23.661 21.031 1.00 71.16 3789 GLN C C 1
ATOM 2345 O O . GLN B 1 94 ? 6.979 24.023 20.138 1.00 70.97 3789 GLN C O 1
ATOM 2351 N N . PHE B 1 95 ? 5.308 24.465 21.625 1.00 69.68 3790 PHE C N 1
ATOM 2352 C CA . PHE B 1 95 ? 5.101 25.886 21.237 1.00 69.10 3790 PHE C CA 1
ATOM 2353 C C . PHE B 1 95 ? 6.383 26.685 21.551 1.00 69.58 3790 PHE C C 1
ATOM 2354 O O . PHE B 1 95 ? 6.731 27.590 20.761 1.00 69.44 3790 PHE C O 1
ATOM 2362 N N . LYS B 1 96 ? 7.124 26.336 22.606 1.00 68.94 3791 LYS C N 1
ATOM 2363 C CA . LYS B 1 96 ? 8.431 26.986 22.915 1.00 72.76 3791 LYS C CA 1
ATOM 2364 C C . LYS B 1 96 ? 9.434 26.691 21.790 1.00 70.67 3791 LYS C C 1
ATOM 2365 O O . LYS B 1 96 ? 10.222 27.596 21.435 1.00 71.04 3791 LYS C O 1
ATOM 2371 N N . LEU B 1 97 ? 9.409 25.475 21.245 1.00 67.45 3792 LEU C N 1
ATOM 2372 C CA . LEU B 1 97 ? 10.351 25.059 20.182 1.00 67.55 3792 LEU C CA 1
ATOM 2373 C C . LEU B 1 97 ? 10.069 25.861 18.905 1.00 64.51 3792 LEU C C 1
ATOM 2374 O O . LEU B 1 97 ? 11.023 26.341 18.282 1.00 63.28 3792 LEU C O 1
ATOM 2379 N N . THR B 1 98 ? 8.801 26.005 18.528 1.00 62.51 3793 THR C N 1
ATOM 2380 C CA . THR B 1 98 ? 8.371 26.766 17.330 1.00 63.31 3793 THR C CA 1
ATOM 2381 C C . THR B 1 98 ? 8.796 28.231 17.495 1.00 64.93 3793 THR C C 1
ATOM 2382 O O . THR B 1 98 ? 9.307 28.828 16.516 1.00 64.22 3793 THR C O 1
ATOM 2386 N N . ASP B 1 99 ? 8.602 28.777 18.698 1.00 62.87 3794 ASP C N 1
ATOM 2387 C CA . ASP B 1 99 ? 8.948 30.176 19.020 1.00 64.69 3794 ASP C CA 1
ATOM 2388 C C . ASP B 1 99 ? 10.456 30.384 18.874 1.00 66.81 3794 ASP C C 1
ATOM 2389 O O . ASP B 1 99 ? 10.842 31.452 18.352 1.00 67.00 3794 ASP C O 1
ATOM 2394 N N . ASN B 1 100 ? 11.269 29.428 19.337 1.00 67.77 3795 ASN C N 1
ATOM 2395 C CA . ASN B 1 100 ? 12.752 29.486 19.215 1.00 71.90 3795 ASN C CA 1
ATOM 2396 C C . ASN B 1 100 ? 13.138 29.501 17.737 1.00 69.85 3795 ASN C C 1
ATOM 2397 O O . ASN B 1 100 ? 14.001 30.318 17.369 1.00 72.75 3795 ASN C O 1
ATOM 2402 N N . TRP B 1 101 ? 12.512 28.643 16.929 1.00 66.04 3796 TRP C N 1
ATOM 2403 C CA . TRP B 1 101 ? 12.772 28.556 15.464 1.00 64.98 3796 TRP C CA 1
ATOM 2404 C C . TRP B 1 101 ? 12.457 29.909 14.822 1.00 62.91 3796 TRP C C 1
ATOM 2405 O O . TRP B 1 101 ? 13.292 30.389 14.040 1.00 61.97 3796 TRP C O 1
ATOM 2416 N N . LEU B 1 102 ? 11.312 30.504 15.165 1.00 60.30 3797 LEU C N 1
ATOM 2417 C CA . LEU B 1 102 ? 10.869 31.797 14.583 1.00 59.48 3797 LEU C CA 1
ATOM 2418 C C . LEU B 1 102 ? 11.882 32.892 14.930 1.00 61.04 3797 LEU C C 1
ATOM 2419 O O . LEU B 1 102 ? 12.200 33.690 14.042 1.00 60.35 3797 LEU C O 1
ATOM 2424 N N . GLN B 1 103 ? 12.430 32.907 16.143 1.00 63.36 3798 GLN C N 1
ATOM 2425 C CA . GLN B 1 103 ? 13.401 33.962 16.554 1.00 66.66 3798 GLN C CA 1
ATOM 2426 C C . GLN B 1 103 ? 14.744 33.706 15.863 1.00 69.60 3798 GLN C C 1
ATOM 2427 O O . GLN B 1 103 ? 15.332 34.674 15.373 1.00 70.58 3798 GLN C O 1
ATOM 2433 N N . GLU B 1 104 ? 15.165 32.446 15.746 1.00 71.71 3799 GLU C N 1
ATOM 2434 C CA . GLU B 1 104 ? 16.331 32.012 14.925 1.00 73.07 3799 GLU C CA 1
ATOM 2435 C C . GLU B 1 104 ? 16.210 32.535 13.484 1.00 69.60 3799 GLU C C 1
ATOM 2436 O O . GLU B 1 104 ? 17.248 32.847 12.912 1.00 71.63 3799 GLU C O 1
ATOM 2442 N N . GLN B 1 105 ? 15.006 32.654 12.922 1.00 65.99 3800 GLN C N 1
ATOM 2443 C CA . GLN B 1 105 ? 14.798 33.154 11.534 1.00 64.86 3800 GLN C CA 1
ATOM 2444 C C . GLN B 1 105 ? 14.667 34.679 11.529 1.00 63.29 3800 GLN C C 1
ATOM 2445 O O . GLN B 1 105 ? 14.426 35.231 10.461 1.00 60.49 3800 GLN C O 1
ATOM 2451 N N . GLY B 1 106 ? 14.763 35.327 12.687 1.00 64.27 3801 GLY C N 1
ATOM 2452 C CA . GLY B 1 106 ? 14.711 36.796 12.797 1.00 66.04 3801 GLY C CA 1
ATOM 2453 C C . GLY B 1 106 ? 13.300 37.331 12.970 1.00 64.38 3801 GLY C C 1
ATOM 2454 O O . GLY B 1 106 ? 13.113 38.531 12.805 1.00 65.98 3801 GLY C O 1
ATOM 2455 N N . VAL B 1 107 ? 12.323 36.475 13.271 1.00 63.17 3802 VAL C N 1
ATOM 2456 C CA . VAL B 1 107 ? 10.917 36.890 13.568 1.00 61.51 3802 VAL C CA 1
ATOM 2457 C C . VAL B 1 107 ? 10.859 37.349 15.025 1.00 61.27 3802 VAL C C 1
ATOM 2458 O O . VAL B 1 107 ? 11.383 36.626 15.886 1.00 61.40 3802 VAL C O 1
ATOM 2462 N N . VAL B 1 108 ? 10.252 38.513 15.273 1.00 60.77 3803 VAL C N 1
ATOM 2463 C CA . VAL B 1 108 ? 10.294 39.212 16.593 1.00 63.43 3803 VAL C CA 1
ATOM 2464 C C . VAL B 1 108 ? 8.913 39.149 17.239 1.00 62.37 3803 VAL C C 1
ATOM 2465 O O . VAL B 1 108 ? 7.961 39.773 16.768 1.00 61.35 3803 VAL C O 1
ATOM 2469 N N . PRO B 1 109 ? 8.766 38.405 18.353 1.00 63.75 3804 PRO C N 1
ATOM 2470 C CA . PRO B 1 109 ? 7.491 38.366 19.064 1.00 65.16 3804 PRO C CA 1
ATOM 2471 C C . PRO B 1 109 ? 7.137 39.750 19.630 1.00 67.88 3804 PRO C C 1
ATOM 2472 O O . PRO B 1 109 ? 8.011 40.399 20.132 1.00 69.61 3804 PRO C O 1
ATOM 2476 N N . LYS B 1 110 ? 5.873 40.171 19.510 1.00 69.39 3805 LYS C N 1
ATOM 2477 C CA . LYS B 1 110 ? 5.370 41.434 20.105 1.00 72.41 3805 LYS C CA 1
ATOM 2478 C C . LYS B 1 110 ? 5.321 41.288 21.627 1.00 72.78 3805 LYS C C 1
ATOM 2479 O O . LYS B 1 110 ? 5.132 40.166 22.113 1.00 76.14 3805 LYS C O 1
ATOM 2485 N N . GLU B 1 111 ? 5.392 42.426 22.320 1.00 74.82 3806 GLU C N 1
ATOM 2486 C CA . GLU B 1 111 ? 5.233 42.521 23.793 1.00 75.21 3806 GLU C CA 1
ATOM 2487 C C . GLU B 1 111 ? 4.001 43.386 24.068 1.00 74.57 3806 GLU C C 1
ATOM 2488 O O . GLU B 1 111 ? 3.650 44.186 23.206 1.00 72.37 3806 GLU C O 1
ATOM 2494 N N . LYS B 1 112 ? 3.331 43.188 25.201 1.00 77.15 3807 LYS C N 1
ATOM 2495 C CA . LYS B 1 112 ? 2.141 44.016 25.539 1.00 78.99 3807 LYS C CA 1
ATOM 2496 C C . LYS B 1 112 ? 2.404 44.688 26.888 1.00 83.58 3807 LYS C C 1
ATOM 2497 O O . LYS B 1 112 ? 2.949 44.010 27.765 1.00 84.38 3807 LYS C O 1
ATOM 2503 N N . LYS B 1 113 ? 2.060 45.971 27.032 1.00 85.07 3808 LYS C N 1
ATOM 2504 C CA . LYS B 1 113 ? 2.286 46.665 28.328 1.00 90.40 3808 LYS C CA 1
ATOM 2505 C C . LYS B 1 113 ? 0.956 47.111 28.935 1.00 93.55 3808 LYS C C 1
A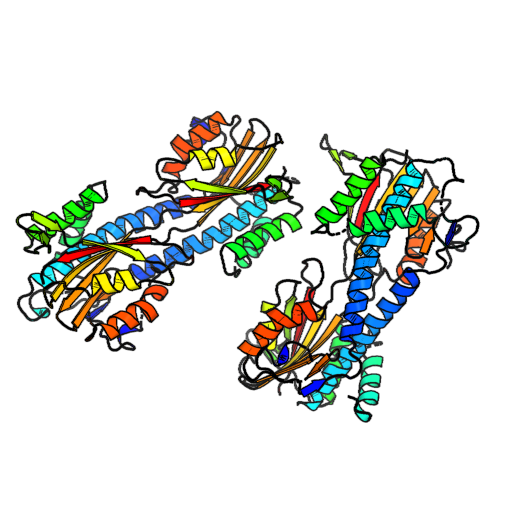TOM 2506 O O . LYS B 1 113 ? 0.148 47.703 28.209 1.00 89.58 3808 LYS C O 1
ATOM 2512 N N . VAL B 1 114 ? 0.751 46.797 30.219 1.00 97.12 3809 VAL C N 1
ATOM 2513 C CA . VAL B 1 114 ? -0.459 47.244 30.967 1.00 99.34 3809 VAL C CA 1
ATOM 2514 C C . VAL B 1 114 ? -0.033 47.818 32.320 1.00 106.76 3809 VAL C C 1
ATOM 2515 O O . VAL B 1 114 ? -0.571 47.369 33.328 1.00 109.56 3809 VAL C O 1
ATOM 2519 N N . GLY B 1 115 ? 0.915 48.758 32.334 1.00 114.31 3810 GLY C N 1
ATOM 2520 C CA . GLY B 1 115 ? 1.321 49.416 33.590 1.00 123.64 3810 GLY C CA 1
ATOM 2521 C C . GLY B 1 115 ? 2.740 49.099 34.027 1.00 131.13 3810 GLY C C 1
ATOM 2522 O O . GLY B 1 115 ? 2.920 48.719 35.204 1.00 140.06 3810 GLY C O 1
ATOM 2523 N N . ASP B 1 116 ? 3.706 49.210 33.103 1.00 132.57 3811 ASP C N 1
ATOM 2524 C CA . ASP B 1 116 ? 5.166 48.972 33.328 1.00 132.35 3811 ASP C CA 1
ATOM 2525 C C . ASP B 1 116 ? 5.482 47.486 33.535 1.00 127.49 3811 ASP C C 1
ATOM 2526 O O . ASP B 1 116 ? 6.562 47.170 34.070 1.00 122.82 3811 ASP C O 1
ATOM 2531 N N . LEU B 1 117 ? 4.571 46.622 33.097 1.00 125.56 3812 LEU C N 1
ATOM 2532 C CA . LEU B 1 117 ? 4.723 45.154 33.153 1.00 123.50 3812 LEU C CA 1
ATOM 2533 C C . LEU B 1 117 ? 4.517 44.684 31.717 1.00 115.16 3812 LEU C C 1
ATOM 2534 O O . LEU B 1 117 ? 3.389 44.799 31.219 1.00 113.69 3812 LEU C O 1
ATOM 2539 N N . SER B 1 118 ? 5.604 44.272 31.066 1.00 110.93 3813 SER C N 1
ATOM 2540 C CA . SER B 1 118 ? 5.539 43.810 29.661 1.00 102.25 3813 SER C CA 1
ATOM 2541 C C . SER B 1 118 ? 5.370 42.295 29.628 1.00 96.29 3813 SER C C 1
ATOM 2542 O O . SER B 1 118 ? 5.987 41.596 30.446 1.00 96.57 3813 SER C O 1
ATOM 2545 N N . ARG B 1 119 ? 4.544 41.824 28.705 1.00 90.65 3814 ARG C N 1
ATOM 2546 C CA . ARG B 1 119 ? 4.291 40.375 28.559 1.00 85.42 3814 ARG C CA 1
ATOM 2547 C C . ARG B 1 119 ? 4.235 40.038 27.074 1.00 80.20 3814 ARG C C 1
ATOM 2548 O O . ARG B 1 119 ? 3.965 40.952 26.291 1.00 77.86 3814 ARG C O 1
ATOM 2556 N N . ARG B 1 120 ? 4.517 38.785 26.713 1.00 74.86 3815 ARG C N 1
ATOM 2557 C CA . ARG B 1 120 ? 4.282 38.379 25.308 1.00 72.16 3815 ARG C CA 1
ATOM 2558 C C . ARG B 1 120 ? 2.876 38.833 24.893 1.00 70.31 3815 ARG C C 1
ATOM 2559 O O . ARG B 1 120 ? 1.946 38.706 25.720 1.00 67.78 3815 ARG C O 1
ATOM 2567 N N . ASP B 1 121 ? 2.743 39.401 23.690 1.00 68.37 3816 ASP C N 1
ATOM 2568 C CA . ASP B 1 121 ? 1.424 39.764 23.112 1.00 66.60 3816 ASP C CA 1
ATOM 2569 C C . ASP B 1 121 ? 0.806 38.485 22.537 1.00 60.90 3816 ASP C C 1
ATOM 2570 O O . ASP B 1 121 ? 0.925 38.250 21.331 1.00 57.27 3816 ASP C O 1
ATOM 2575 N N . GLU B 1 122 ? 0.267 37.644 23.409 1.00 59.86 3817 GLU C N 1
ATOM 2576 C CA . GLU B 1 122 ? -0.514 36.432 23.039 1.00 57.33 3817 GLU C CA 1
ATOM 2577 C C . GLU B 1 122 ? -1.898 36.607 23.631 1.00 56.26 3817 GLU C C 1
ATOM 2578 O O . GLU B 1 122 ? -1.982 37.083 24.762 1.00 58.24 3817 GLU C O 1
ATOM 2584 N N . VAL B 1 123 ? -2.935 36.276 22.872 1.00 54.00 3818 VAL C N 1
ATOM 2585 C CA . VAL B 1 123 ? -4.343 36.467 23.297 1.00 53.82 3818 VAL C CA 1
ATOM 2586 C C . VAL B 1 123 ? -4.994 35.092 23.273 1.00 52.57 3818 VAL C C 1
ATOM 2587 O O . VAL B 1 123 ? -5.082 34.491 22.201 1.00 52.81 3818 VAL C O 1
ATOM 2591 N N . ALA B 1 124 ? -5.361 34.609 24.458 1.00 52.68 3819 ALA C N 1
ATOM 2592 C CA . ALA B 1 124 ? -6.078 33.348 24.677 1.00 49.27 3819 ALA C CA 1
ATOM 2593 C C . ALA B 1 124 ? -7.563 33.672 24.823 1.00 49.53 3819 ALA C C 1
ATOM 2594 O O . ALA B 1 124 ? -7.930 34.828 25.086 1.00 51.81 3819 ALA C O 1
ATOM 2596 N N . GLY B 1 125 ? -8.390 32.656 24.631 1.00 48.36 3820 GLY C N 1
ATOM 2597 C CA . GLY B 1 125 ? -9.854 32.746 24.642 1.00 47.20 3820 GLY C CA 1
ATOM 2598 C C . GLY B 1 125 ? -10.450 31.406 24.273 1.00 45.17 3820 GLY C C 1
ATOM 2599 O O . GLY B 1 125 ? -9.720 30.384 24.260 1.00 41.89 3820 GLY C O 1
ATOM 2600 N N . THR B 1 126 ? -11.719 31.429 23.909 1.00 46.06 3821 THR C N 1
ATOM 2601 C CA . THR B 1 126 ? -12.493 30.229 23.549 1.00 46.96 3821 THR C CA 1
ATOM 2602 C C . THR B 1 126 ? -13.256 30.514 22.273 1.00 46.92 3821 THR C C 1
ATOM 2603 O O . THR B 1 126 ? -13.540 31.666 21.987 1.00 49.87 3821 THR C O 1
ATOM 2607 N N . VAL B 1 127 ? -13.542 29.463 21.537 1.00 46.83 3822 VAL C N 1
ATOM 2608 C CA . VAL B 1 127 ? -14.416 29.450 20.334 1.00 46.24 3822 VAL C CA 1
ATOM 2609 C C . VAL B 1 127 ? -15.525 28.425 20.596 1.00 45.57 3822 VAL C C 1
ATOM 2610 O O . VAL B 1 127 ? -15.381 27.597 21.497 1.00 42.74 3822 VAL C O 1
ATOM 2614 N N . SER B 1 128 ? -16.562 28.438 19.773 1.00 46.93 3823 SER C N 1
ATOM 2615 C CA . SER B 1 128 ? -17.634 27.417 19.758 1.00 48.94 3823 SER C CA 1
ATOM 2616 C C . SER B 1 128 ? -18.181 27.320 18.335 1.00 51.44 3823 SER C C 1
ATOM 2617 O O . SER B 1 128 ? -17.793 28.166 17.508 1.00 50.89 3823 SER C O 1
ATOM 2620 N N . LYS B 1 129 ? -19.048 26.339 18.073 1.00 54.63 3824 LYS C N 1
ATOM 2621 C CA . LYS B 1 129 ? -19.756 26.187 16.781 1.00 59.66 3824 LYS C CA 1
ATOM 2622 C C . LYS B 1 129 ? -20.297 27.549 16.309 1.00 60.76 3824 LYS C C 1
ATOM 2623 O O . LYS B 1 129 ? -20.237 27.820 15.089 1.00 60.11 3824 LYS C O 1
ATOM 2629 N N . SER B 1 130 ? -20.799 28.385 17.223 1.00 61.31 3825 SER C N 1
ATOM 2630 C CA . SER B 1 130 ? -21.629 29.570 16.889 1.00 63.10 3825 SER C CA 1
ATOM 2631 C C . SER B 1 130 ? -20.955 30.898 17.265 1.00 64.81 3825 SER C C 1
ATOM 2632 O O . SER B 1 130 ? -21.503 31.942 16.864 1.00 66.96 3825 SER C O 1
ATOM 2635 N N . ASP B 1 131 ? -19.822 30.900 17.978 1.00 64.30 3826 ASP C N 1
ATOM 2636 C CA . ASP B 1 131 ? -19.119 32.171 18.317 1.00 66.38 3826 ASP C CA 1
ATOM 2637 C C . ASP B 1 131 ? -17.606 32.044 18.112 1.00 61.39 3826 ASP C C 1
ATOM 2638 O O . ASP B 1 131 ? -17.024 31.169 18.738 1.00 61.23 3826 ASP C O 1
ATOM 2643 N N . ILE B 1 132 ? -17.012 32.936 17.299 1.00 61.73 3827 ILE C N 1
ATOM 2644 C CA . ILE B 1 132 ? -15.536 33.110 17.132 1.00 58.23 3827 ILE C CA 1
ATOM 2645 C C . ILE B 1 132 ? -15.169 34.597 17.227 1.00 60.93 3827 ILE C C 1
ATOM 2646 O O . ILE B 1 132 ? -14.119 35.001 16.673 1.00 64.23 3827 ILE C O 1
ATOM 2651 N N . SER B 1 133 ? -15.984 35.396 17.913 1.00 62.50 3828 SER C N 1
ATOM 2652 C CA . SER B 1 133 ? -15.829 36.873 17.969 1.00 62.39 3828 SER C CA 1
ATOM 2653 C C . SER B 1 133 ? -14.499 37.240 18.635 1.00 59.77 3828 SER C C 1
ATOM 2654 O O . SER B 1 133 ? -13.792 38.102 18.101 1.00 62.74 3828 SER C O 1
ATOM 2657 N N . ALA B 1 134 ? -14.157 36.631 19.764 1.00 57.29 3829 ALA C N 1
ATOM 2658 C CA . ALA B 1 134 ? -12.897 36.929 20.488 1.00 56.74 3829 ALA C CA 1
ATOM 2659 C C . ALA B 1 134 ? -11.691 36.514 19.618 1.00 54.30 3829 ALA C C 1
ATOM 2660 O O . ALA B 1 134 ? -10.708 37.275 19.584 1.00 55.75 3829 ALA C O 1
ATOM 2662 N N . LEU B 1 135 ? -11.765 35.369 18.937 1.00 50.75 3830 LEU C N 1
ATOM 2663 C CA . LEU B 1 135 ? -10.680 34.880 18.042 1.00 49.46 3830 LEU C CA 1
ATOM 2664 C C . LEU B 1 135 ? -10.462 35.896 16.902 1.00 50.26 3830 LEU C C 1
ATOM 2665 O O . LEU B 1 135 ? -9.303 36.255 16.639 1.00 47.54 3830 LEU C O 1
ATOM 2670 N N . THR B 1 136 ? -11.555 36.311 16.255 1.00 50.69 3831 THR C N 1
ATOM 2671 C CA . THR B 1 136 ? -11.560 37.250 15.106 1.00 51.90 3831 THR C CA 1
ATOM 2672 C C . THR B 1 136 ? -10.915 38.589 15.510 1.00 54.42 3831 THR C C 1
ATOM 2673 O O . THR B 1 136 ? -10.104 39.110 14.721 1.00 55.80 3831 THR C O 1
ATOM 2677 N N . LYS B 1 137 ? -11.246 39.123 16.689 1.00 55.97 3832 LYS C N 1
ATOM 2678 C CA . LYS B 1 137 ? -10.664 40.393 17.197 1.00 59.21 3832 LYS C CA 1
ATOM 2679 C C . LYS B 1 137 ? -9.164 40.207 17.460 1.00 55.72 3832 LYS C C 1
ATOM 2680 O O . LYS B 1 137 ? -8.394 41.101 17.112 1.00 55.20 3832 LYS C O 1
ATOM 2686 N N . ALA B 1 138 ? -8.750 39.087 18.040 1.00 54.32 3833 ALA C N 1
ATOM 2687 C CA . ALA B 1 138 ? -7.323 38.785 18.324 1.00 54.00 3833 ALA C CA 1
ATOM 2688 C C . ALA B 1 138 ? -6.528 38.738 17.010 1.00 52.58 3833 ALA C C 1
ATOM 2689 O O . ALA B 1 138 ? -5.378 39.228 17.000 1.00 52.71 3833 ALA C O 1
ATOM 2691 N N . ILE B 1 139 ? -7.110 38.173 15.946 1.00 50.54 3834 ILE C N 1
ATOM 2692 C CA . ILE B 1 139 ? -6.463 38.083 14.603 1.00 51.26 3834 ILE C CA 1
ATOM 2693 C C . ILE B 1 139 ? -6.290 39.505 14.044 1.00 52.77 3834 ILE C C 1
ATOM 2694 O O . ILE B 1 139 ? -5.178 39.827 13.593 1.00 52.32 3834 ILE C O 1
ATOM 2699 N N . LEU B 1 140 ? -7.340 40.327 14.098 1.00 55.43 3835 LEU C N 1
ATOM 2700 C CA . LEU B 1 140 ? -7.389 41.656 13.432 1.00 58.13 3835 LEU C CA 1
ATOM 2701 C C . LEU B 1 140 ? -6.625 42.717 14.240 1.00 60.54 3835 LEU C C 1
ATOM 2702 O O . LEU B 1 140 ? -6.130 43.658 13.606 1.00 63.58 3835 LEU C O 1
ATOM 2707 N N . ASP B 1 141 ? -6.523 42.588 15.567 1.00 62.31 3836 ASP C N 1
ATOM 2708 C CA . ASP B 1 141 ? -5.852 43.588 16.443 1.00 65.01 3836 ASP C CA 1
ATOM 2709 C C . ASP B 1 141 ? -4.380 43.713 16.033 1.00 64.15 3836 ASP C C 1
ATOM 2710 O O . ASP B 1 141 ? -3.712 42.675 15.939 1.00 62.20 3836 ASP C O 1
ATOM 2715 N N . THR B 1 142 ? -3.880 44.928 15.827 1.00 64.51 3837 THR C N 1
ATOM 2716 C CA . THR B 1 142 ? -2.422 45.175 15.639 1.00 65.46 3837 THR C CA 1
ATOM 2717 C C . THR B 1 142 ? -1.889 46.015 16.813 1.00 66.48 3837 THR C C 1
ATOM 2718 O O . THR B 1 142 ? -0.719 46.400 16.780 1.00 67.68 3837 THR C O 1
ATOM 2722 N N . GLY B 1 143 ? -2.710 46.258 17.831 1.00 67.28 3838 GLY C N 1
ATOM 2723 C CA . GLY B 1 143 ? -2.359 47.070 19.015 1.00 70.53 3838 GLY C CA 1
ATOM 2724 C C . GLY B 1 143 ? -2.017 48.504 18.644 1.00 72.48 3838 GLY C C 1
ATOM 2725 O O . GLY B 1 143 ? -2.826 49.167 17.957 1.00 71.81 3838 GLY C O 1
ATOM 2726 N N . SER B 1 144 ? -0.841 48.972 19.066 1.00 74.50 3839 SER C N 1
ATOM 2727 C CA . SER B 1 144 ? -0.370 50.353 18.798 1.00 78.08 3839 SER C CA 1
ATOM 2728 C C . SER B 1 144 ? -0.080 50.484 17.298 1.00 78.21 3839 SER C C 1
ATOM 2729 O O . SER B 1 144 ? -0.383 51.573 16.760 1.00 78.16 3839 SER C O 1
ATOM 2732 N N . ASP B 1 145 ? 0.386 49.407 16.644 1.00 76.17 3840 ASP C N 1
ATOM 2733 C CA . ASP B 1 145 ? 0.964 49.423 15.268 1.00 75.03 3840 ASP C CA 1
ATOM 2734 C C . ASP B 1 145 ? -0.133 49.222 14.222 1.00 72.13 3840 ASP C C 1
ATOM 2735 O O . ASP B 1 145 ? -1.299 49.002 14.612 1.00 73.00 3840 ASP C O 1
ATOM 2740 N N . THR B 1 146 ? 0.242 49.315 12.945 1.00 69.87 3841 THR C N 1
ATOM 2741 C CA . THR B 1 146 ? -0.675 49.220 11.778 1.00 69.86 3841 THR C CA 1
ATOM 2742 C C . THR B 1 146 ? -0.625 47.798 11.193 1.00 67.75 3841 THR C C 1
ATOM 2743 O O . THR B 1 146 ? -1.565 47.412 10.474 1.00 67.76 3841 THR C O 1
ATOM 2747 N N . ALA B 1 147 ? 0.433 47.046 11.520 1.00 64.93 3842 ALA C N 1
ATOM 2748 C CA . ALA B 1 147 ? 0.763 45.739 10.911 1.00 61.38 3842 ALA C CA 1
ATOM 2749 C C . ALA B 1 147 ? 1.101 44.730 12.014 1.00 58.61 3842 ALA C C 1
ATOM 2750 O O . ALA B 1 147 ? 1.606 45.155 13.079 1.00 59.70 3842 ALA C O 1
ATOM 2752 N N . GLY B 1 148 ? 0.848 43.443 11.748 1.00 54.75 3843 GLY C N 1
ATOM 2753 C CA . GLY B 1 148 ? 1.227 42.327 12.635 1.00 52.85 3843 GLY C CA 1
ATOM 2754 C C . GLY B 1 148 ? 0.982 40.969 11.984 1.00 50.64 3843 GLY C C 1
ATOM 2755 O O . GLY B 1 148 ? -0.012 40.824 11.212 1.00 49.20 3843 GLY C O 1
ATOM 2756 N N . ALA B 1 149 ? 1.866 40.012 12.266 1.00 49.80 3844 ALA C N 1
ATOM 2757 C CA . ALA B 1 149 ? 1.730 38.598 11.856 1.00 48.92 3844 ALA C CA 1
ATOM 2758 C C . ALA B 1 149 ? 1.232 37.781 13.054 1.00 47.23 3844 ALA C C 1
ATOM 2759 O O . ALA B 1 149 ? 1.639 38.103 14.166 1.00 46.86 3844 ALA C O 1
ATOM 2761 N N . LYS B 1 150 ? 0.395 36.762 12.829 1.00 46.30 3845 LYS C N 1
ATOM 2762 C CA . LYS B 1 150 ? -0.197 35.931 13.919 1.00 46.39 3845 LYS C CA 1
ATOM 2763 C C . LYS B 1 150 ? -0.020 34.441 13.622 1.00 45.13 3845 LYS C C 1
ATOM 2764 O O . LYS B 1 150 ? -0.240 34.028 12.461 1.00 42.71 3845 LYS C O 1
ATOM 2770 N N . LYS B 1 151 ? 0.405 33.690 14.642 1.00 44.74 3846 LYS C N 1
ATOM 2771 C CA . LYS B 1 151 ? 0.282 32.220 14.677 1.00 43.79 3846 LYS C CA 1
ATOM 2772 C C . LYS B 1 151 ? -0.894 31.892 15.599 1.00 42.64 3846 LYS C C 1
ATOM 2773 O O . LYS B 1 151 ? -0.841 32.228 16.778 1.00 43.54 3846 LYS C O 1
ATOM 2779 N N . ILE B 1 152 ? -1.915 31.254 15.044 1.00 41.20 3847 ILE C N 1
ATOM 2780 C CA . ILE B 1 152 ? -3.241 31.028 15.671 1.00 40.09 3847 ILE C CA 1
ATOM 2781 C C . ILE B 1 152 ? -3.396 29.524 15.937 1.00 40.05 3847 ILE C C 1
ATOM 2782 O O . ILE B 1 152 ? -3.465 28.746 14.948 1.00 38.55 3847 ILE C O 1
ATOM 2787 N N . SER B 1 153 ? -3.419 29.128 17.218 1.00 40.55 3848 SER C N 1
ATOM 2788 C CA . SER B 1 153 ? -3.774 27.755 17.662 1.00 40.93 3848 SER C CA 1
ATOM 2789 C C . SER B 1 153 ? -5.275 27.690 17.929 1.00 40.14 3848 SER C C 1
ATOM 2790 O O . SER B 1 153 ? -5.750 28.509 18.702 1.00 41.42 3848 SER C O 1
ATOM 2793 N N . ILE B 1 154 ? -5.979 26.737 17.317 1.00 39.16 3849 ILE C N 1
ATOM 2794 C CA . ILE B 1 154 ? -7.374 26.377 17.698 1.00 38.96 3849 ILE C CA 1
ATOM 2795 C C . ILE B 1 154 ? -7.418 24.893 18.041 1.00 37.11 3849 ILE C C 1
ATOM 2796 O O . ILE B 1 154 ? -6.748 24.093 17.375 1.00 37.37 3849 ILE C O 1
ATOM 2801 N N . ASN B 1 155 ? -8.196 24.564 19.059 1.00 36.72 3850 ASN C N 1
ATOM 2802 C CA . ASN B 1 155 ? -8.478 23.190 19.520 1.00 36.24 3850 ASN C CA 1
ATOM 2803 C C . ASN B 1 155 ? -9.711 22.712 18.761 1.00 35.24 3850 ASN C C 1
ATOM 2804 O O . ASN B 1 155 ? -10.623 23.537 18.471 1.00 35.93 3850 ASN C O 1
ATOM 2809 N N . LEU B 1 156 ? -9.677 21.464 18.323 1.00 34.65 3851 LEU C N 1
ATOM 2810 C CA . LEU B 1 156 ? -10.773 20.835 17.552 1.00 35.44 3851 LEU C CA 1
ATOM 2811 C C . LEU B 1 156 ? -11.595 19.951 18.501 1.00 35.83 3851 LEU C C 1
ATOM 2812 O O . LEU B 1 156 ? -11.036 19.407 19.466 1.00 35.29 3851 LEU C O 1
ATOM 2817 N N . GLU B 1 157 ? -12.886 19.841 18.225 1.00 37.47 3852 GLU C N 1
ATOM 2818 C CA . GLU B 1 157 ? -13.829 18.997 18.967 1.00 40.11 3852 GLU C CA 1
ATOM 2819 C C . GLU B 1 157 ? -13.438 17.551 18.698 1.00 39.41 3852 GLU C C 1
ATOM 2820 O O . GLU B 1 157 ? -13.276 17.192 17.538 1.00 42.09 3852 GLU C O 1
ATOM 2826 N N . GLY B 1 158 ? -13.237 16.771 19.744 1.00 38.54 3853 GLY C N 1
ATOM 2827 C CA . GLY B 1 158 ? -13.130 15.308 19.624 1.00 38.58 3853 GLY C CA 1
ATOM 2828 C C . GLY B 1 158 ? -14.519 14.742 19.487 1.00 37.66 3853 GLY C C 1
ATOM 2829 O O . GLY B 1 158 ? -15.460 15.401 19.891 1.00 42.93 3853 GLY C O 1
ATOM 2830 N N . GLY B 1 159 ? -14.667 13.570 18.928 1.00 36.13 3854 GLY C N 1
ATOM 2831 C CA . GLY B 1 159 ? -15.986 12.929 18.924 1.00 37.98 3854 GLY C CA 1
ATOM 2832 C C . GLY B 1 159 ? -16.226 12.164 20.222 1.00 38.44 3854 GLY C C 1
ATOM 2833 O O . GLY B 1 159 ? -15.521 12.367 21.242 1.00 36.99 3854 GLY C O 1
ATOM 2834 N N . SER B 1 160 ? -17.209 11.279 20.154 1.00 37.81 3855 SER C N 1
ATOM 2835 C CA . SER B 1 160 ? -17.672 10.415 21.247 1.00 37.47 3855 SER C CA 1
ATOM 2836 C C . SER B 1 160 ? -17.583 8.956 20.795 1.00 36.35 3855 SER C C 1
ATOM 2837 O O . SER B 1 160 ? -17.759 8.683 19.596 1.00 33.74 3855 SER C O 1
ATOM 2840 N N . HIS B 1 161 ? -17.376 8.050 21.748 1.00 35.38 3856 HIS C N 1
ATOM 2841 C CA . HIS B 1 161 ? -17.451 6.593 21.520 1.00 35.31 3856 HIS C CA 1
ATOM 2842 C C . HIS B 1 161 ? -18.332 5.968 22.605 1.00 35.37 3856 HIS C C 1
ATOM 2843 O O . HIS B 1 161 ? -18.397 6.510 23.688 1.00 34.90 3856 HIS C O 1
ATOM 2850 N N . THR B 1 162 ? -18.993 4.867 22.268 1.00 36.61 3857 THR C N 1
ATOM 2851 C CA . THR B 1 162 ? -19.857 4.070 23.152 1.00 37.83 3857 THR C CA 1
ATOM 2852 C C . THR B 1 162 ? -19.319 2.646 23.192 1.00 39.55 3857 THR C C 1
ATOM 2853 O O . THR B 1 162 ? -19.070 2.066 22.115 1.00 38.85 3857 THR C O 1
ATOM 2857 N N . VAL B 1 163 ? -19.140 2.145 24.408 1.00 41.46 3858 VAL C N 1
ATOM 2858 C CA . VAL B 1 163 ? -18.819 0.720 24.684 1.00 42.92 3858 VAL C CA 1
ATOM 2859 C C . VAL B 1 163 ? -19.873 0.226 25.681 1.00 45.91 3858 VAL C C 1
ATOM 2860 O O . VAL B 1 163 ? -20.743 1.011 26.069 1.00 44.97 3858 VAL C O 1
ATOM 2864 N N . SER B 1 164 ? -19.819 -1.042 26.059 1.00 49.91 3859 SER C N 1
ATOM 2865 C CA . SER B 1 164 ? -20.885 -1.722 26.819 1.00 50.97 3859 SER C CA 1
ATOM 2866 C C . SER B 1 164 ? -20.267 -2.765 27.732 1.00 50.70 3859 SER C C 1
ATOM 2867 O O . SER B 1 164 ? -19.168 -3.238 27.433 1.00 50.09 3859 SER C O 1
ATOM 2870 N N . ALA B 1 165 ? -20.978 -3.122 28.789 1.00 48.71 3860 ALA C N 1
ATOM 2871 C CA . ALA B 1 165 ? -20.492 -4.116 29.764 1.00 48.73 3860 ALA C CA 1
ATOM 2872 C C . ALA B 1 165 ? -21.692 -4.828 30.364 1.00 49.02 3860 ALA C C 1
ATOM 2873 O O . ALA B 1 165 ? -22.777 -4.226 30.426 1.00 49.74 3860 ALA C O 1
ATOM 2875 N N . LEU B 1 166 ? -21.491 -6.091 30.710 1.00 48.34 3861 LEU C N 1
ATOM 2876 C CA . LEU B 1 166 ? -22.385 -6.883 31.573 1.00 49.49 3861 LEU C CA 1
ATOM 2877 C C . LEU B 1 166 ? -21.545 -7.409 32.730 1.00 49.62 3861 LEU C C 1
ATOM 2878 O O . LEU B 1 166 ? -20.497 -8.024 32.476 1.00 49.22 3861 LEU C O 1
ATOM 2883 N N . VAL B 1 167 ? -21.938 -7.091 33.954 1.00 50.07 3862 VAL C N 1
ATOM 2884 C CA . VAL B 1 167 ? -21.260 -7.615 35.172 1.00 52.26 3862 VAL C CA 1
ATOM 2885 C C . VAL B 1 167 ? -22.240 -8.576 35.847 1.00 54.64 3862 VAL C C 1
ATOM 2886 O O . VAL B 1 167 ? -23.395 -8.169 36.053 1.00 55.22 3862 VAL C O 1
ATOM 2890 N N . GLN B 1 168 ? -21.824 -9.829 36.068 1.00 57.17 3863 GLN C N 1
ATOM 2891 C CA . GLN B 1 168 ? -22.590 -10.875 36.803 1.00 59.52 3863 GLN C CA 1
ATOM 2892 C C . GLN B 1 168 ? -21.666 -11.480 37.852 1.00 60.52 3863 GLN C C 1
ATOM 2893 O O . GLN B 1 168 ? -20.812 -12.255 37.472 1.00 62.41 3863 GLN C O 1
ATOM 2899 N N . GLY B 1 169 ? -21.802 -11.090 39.113 1.00 61.13 3864 GLY C N 1
ATOM 2900 C CA . GLY B 1 169 ? -20.813 -11.394 40.160 1.00 62.88 3864 GLY C CA 1
ATOM 2901 C C . GLY B 1 169 ? -19.429 -10.963 39.722 1.00 63.56 3864 GLY C C 1
ATOM 2902 O O . GLY B 1 169 ? -19.270 -9.766 39.392 1.00 63.03 3864 GLY C O 1
ATOM 2903 N N . GLU B 1 170 ? -18.487 -11.907 39.657 1.00 65.90 3865 GLU C N 1
ATOM 2904 C CA . GLU B 1 170 ? -17.057 -11.664 39.314 1.00 68.61 3865 GLU C CA 1
ATOM 2905 C C . GLU B 1 170 ? -16.877 -11.664 37.780 1.00 67.09 3865 GLU C C 1
ATOM 2906 O O . GLU B 1 170 ? -15.821 -11.203 37.300 1.00 66.46 3865 GLU C O 1
ATOM 2912 N N . LYS B 1 171 ? -17.878 -12.113 37.021 1.00 67.64 3866 LYS C N 1
ATOM 2913 C CA . LYS B 1 171 ? -17.801 -12.153 35.541 1.00 67.92 3866 LYS C CA 1
ATOM 2914 C C . LYS B 1 171 ? -18.018 -10.742 34.969 1.00 63.82 3866 LYS C C 1
ATOM 2915 O O . LYS B 1 171 ? -19.062 -10.117 35.265 1.00 60.62 3866 LYS C O 1
ATOM 2921 N N . VAL B 1 172 ? -17.063 -10.270 34.166 1.00 62.12 3867 VAL C N 1
ATOM 2922 C CA . VAL B 1 172 ? -17.182 -8.999 33.389 1.00 59.80 3867 VAL C CA 1
ATOM 2923 C C . VAL B 1 172 ? -17.168 -9.340 31.896 1.00 57.22 3867 VAL C C 1
ATOM 2924 O O . VAL B 1 172 ? -16.206 -9.964 31.424 1.00 57.26 3867 VAL C O 1
ATOM 2928 N N . VAL B 1 173 ? -18.234 -8.983 31.192 1.00 54.23 3868 VAL C N 1
ATOM 2929 C CA . VAL B 1 173 ? -18.265 -9.034 29.708 1.00 53.12 3868 VAL C CA 1
ATOM 2930 C C . VAL B 1 173 ? -18.145 -7.595 29.198 1.00 49.85 3868 VAL C C 1
ATOM 2931 O O . VAL B 1 173 ? -18.960 -6.779 29.587 1.00 46.94 3868 VAL C O 1
ATOM 2935 N N . PHE B 1 174 ? -17.128 -7.310 28.393 1.00 50.19 3869 PHE C N 1
ATOM 2936 C CA . PHE B 1 174 ? -16.832 -5.961 27.850 1.00 48.35 3869 PHE C CA 1
ATOM 2937 C C . PHE B 1 174 ? -17.007 -6.009 26.335 1.00 47.00 3869 PHE C C 1
ATOM 2938 O O . PHE B 1 174 ? -16.473 -6.911 25.722 1.00 47.53 3869 PHE C O 1
ATOM 2946 N N . PHE B 1 175 ? -17.775 -5.084 25.768 1.00 45.19 3870 PHE C N 1
ATOM 2947 C CA . PHE B 1 175 ? -18.048 -5.020 24.318 1.00 44.98 3870 PHE C CA 1
ATOM 2948 C C . PHE B 1 175 ? -17.676 -3.634 23.791 1.00 44.31 3870 PHE C C 1
ATOM 2949 O O . PHE B 1 175 ? -18.169 -2.618 24.296 1.00 43.95 3870 PHE C O 1
ATOM 2957 N N . ASP B 1 176 ? -16.799 -3.615 22.797 1.00 44.55 3871 ASP C N 1
ATOM 2958 C CA . ASP B 1 176 ? -16.401 -2.392 22.060 1.00 42.65 3871 ASP C CA 1
ATOM 2959 C C . ASP B 1 176 ? -16.694 -2.629 20.582 1.00 44.44 3871 ASP C C 1
ATOM 2960 O O . ASP B 1 176 ? -16.015 -3.421 19.932 1.00 43.67 3871 ASP C O 1
ATOM 2965 N N . PRO B 1 177 ? -17.721 -1.962 20.011 1.00 44.52 3872 PRO C N 1
ATOM 2966 C CA . PRO B 1 177 ? -18.092 -2.166 18.615 1.00 46.30 3872 PRO C CA 1
ATOM 2967 C C . PRO B 1 177 ? -16.937 -1.921 17.628 1.00 46.89 3872 PRO C C 1
ATOM 2968 O O . PRO B 1 177 ? -17.103 -2.224 16.470 1.00 47.56 3872 PRO C O 1
ATOM 2972 N N . ASN B 1 178 ? -15.842 -1.324 18.111 1.00 46.92 3873 ASN C N 1
ATOM 2973 C CA . ASN B 1 178 ? -14.610 -1.016 17.345 1.00 49.27 3873 ASN C CA 1
ATOM 2974 C C . ASN B 1 178 ? -13.675 -2.225 17.330 1.00 51.10 3873 ASN C C 1
ATOM 2975 O O . ASN B 1 178 ? -12.711 -2.182 16.538 1.00 52.25 3873 ASN C O 1
ATOM 2980 N N . PHE B 1 179 ? -13.894 -3.218 18.202 1.00 49.64 3874 PHE C N 1
ATOM 2981 C CA . PHE B 1 179 ? -13.012 -4.411 18.323 1.00 50.43 3874 PHE C CA 1
ATOM 2982 C C . PHE B 1 179 ? -13.840 -5.700 18.440 1.00 51.86 3874 PHE C C 1
ATOM 2983 O O . PHE B 1 179 ? -13.600 -6.623 17.656 1.00 55.06 3874 PHE C O 1
ATOM 2991 N N . GLY B 1 180 ? -14.730 -5.812 19.426 1.00 51.83 3875 GLY C N 1
ATOM 2992 C CA . GLY B 1 180 ? -15.589 -7.002 19.627 1.00 52.91 3875 GLY C CA 1
ATOM 2993 C C . GLY B 1 180 ? -15.942 -7.225 21.086 1.00 53.53 3875 GLY C C 1
ATOM 2994 O O . GLY B 1 180 ? -16.046 -6.232 21.820 1.00 54.66 3875 GLY C O 1
ATOM 2995 N N . GLU B 1 181 ? -16.109 -8.483 21.501 1.00 55.76 3876 GLU C N 1
ATOM 2996 C CA . GLU B 1 181 ? -16.571 -8.869 22.855 1.00 56.78 3876 GLU C CA 1
ATOM 2997 C C . GLU B 1 181 ? -15.480 -9.683 23.542 1.00 59.77 3876 GLU C C 1
ATOM 2998 O O . GLU B 1 181 ? -14.904 -10.584 22.937 1.00 66.76 3876 GLU C O 1
ATOM 3012 N N . THR B 1 183 ? -14.476 -11.477 27.609 1.00 64.75 3878 THR C N 1
ATOM 3013 C CA . THR B 1 183 ? -15.000 -11.916 28.891 1.00 65.36 3878 THR C CA 1
ATOM 3014 C C . THR B 1 183 ? -13.824 -12.106 29.849 1.00 65.84 3878 THR C C 1
ATOM 3015 O O . THR B 1 183 ? -12.797 -12.677 29.426 1.00 66.31 3878 THR C O 1
ATOM 3019 N N . PHE B 1 184 ? -13.957 -11.610 31.080 1.00 65.10 3879 PHE C N 1
ATOM 3020 C CA . PHE B 1 184 ? -12.971 -11.788 32.176 1.00 67.91 3879 PHE C CA 1
ATOM 3021 C C . PHE B 1 184 ? -13.668 -12.487 33.337 1.00 68.22 3879 PHE C C 1
ATOM 3022 O O . PHE B 1 184 ? -14.791 -12.138 33.685 1.00 67.86 3879 PHE C O 1
ATOM 3030 N N . PRO B 1 185 ? -13.041 -13.512 33.948 1.00 70.63 3880 PRO C N 1
ATOM 3031 C CA . PRO B 1 185 ? -13.668 -14.251 35.045 1.00 73.01 3880 PRO C CA 1
ATOM 3032 C C . PRO B 1 185 ? -13.577 -13.584 36.431 1.00 72.94 3880 PRO C C 1
ATOM 3033 O O . PRO B 1 185 ? -14.140 -14.143 37.363 1.00 73.44 3880 PRO C O 1
ATOM 3037 N N . SER B 1 186 ? -12.868 -12.452 36.547 1.00 72.19 3881 SER C N 1
ATOM 3038 C CA . SER B 1 186 ? -12.766 -11.622 37.784 1.00 71.99 3881 SER C CA 1
ATOM 3039 C C . SER B 1 186 ? -12.738 -10.123 37.434 1.00 69.59 3881 SER C C 1
ATOM 3040 O O . SER B 1 186 ? -12.295 -9.778 36.327 1.00 70.75 3881 SER C O 1
ATOM 3043 N N . HIS B 1 187 ? -13.195 -9.271 38.350 1.00 68.13 3882 HIS C N 1
ATOM 3044 C CA . HIS B 1 187 ? -13.112 -7.789 38.277 1.00 66.93 3882 HIS C CA 1
ATOM 3045 C C . HIS B 1 187 ? -11.644 -7.380 38.143 1.00 67.22 3882 HIS C C 1
ATOM 3046 O O . HIS B 1 187 ? -11.347 -6.523 37.293 1.00 65.08 3882 HIS C O 1
ATOM 3053 N N . GLN B 1 188 ? -10.770 -7.955 38.970 1.00 70.02 3883 GLN C N 1
ATOM 3054 C CA . GLN B 1 188 ? -9.336 -7.596 39.000 1.00 73.51 3883 GLN C CA 1
ATOM 3055 C C . GLN B 1 188 ? -8.738 -7.771 37.597 1.00 72.46 3883 GLN C C 1
ATOM 3056 O O . GLN B 1 188 ? -8.035 -6.857 37.129 1.00 72.98 3883 GLN C O 1
ATOM 3062 N N . LYS B 1 189 ? -9.012 -8.902 36.946 1.00 71.56 3884 LYS C N 1
ATOM 3063 C CA . LYS B 1 189 ? -8.429 -9.236 35.623 1.00 70.60 3884 LYS C CA 1
ATOM 3064 C C . LYS B 1 189 ? -8.895 -8.210 34.581 1.00 67.59 3884 LYS C C 1
ATOM 3065 O O . LYS B 1 189 ? -8.045 -7.754 33.792 1.00 67.55 3884 LYS C O 1
ATOM 3071 N N . PHE B 1 190 ? -10.176 -7.834 34.604 1.00 64.92 3885 PHE C N 1
ATOM 3072 C CA . PHE B 1 190 ? -10.749 -6.776 33.736 1.00 63.03 3885 PHE C CA 1
ATOM 3073 C C . PHE B 1 190 ? -10.077 -5.421 34.023 1.00 62.17 3885 PHE C C 1
ATOM 3074 O O . PHE B 1 190 ? -9.678 -4.742 33.053 1.00 62.13 3885 PHE C O 1
ATOM 3082 N N . GLU B 1 191 ? -9.960 -5.032 35.293 1.00 61.85 3886 GLU C N 1
ATOM 3083 C CA . GLU B 1 191 ? -9.447 -3.696 35.687 1.00 61.81 3886 GLU C CA 1
ATOM 3084 C C . GLU B 1 191 ? -7.988 -3.560 35.232 1.00 62.89 3886 GLU C C 1
ATOM 3085 O O . GLU B 1 191 ? -7.659 -2.520 34.612 1.00 60.60 3886 GLU C O 1
ATOM 3091 N N . SER B 1 192 ? -7.142 -4.560 35.505 1.00 65.35 3887 SER C N 1
ATOM 3092 C CA . SER B 1 192 ? -5.707 -4.536 35.109 1.00 68.08 3887 SER C CA 1
ATOM 3093 C C . SER B 1 192 ? -5.586 -4.432 33.589 1.00 65.33 3887 SER C C 1
ATOM 3094 O O . SER B 1 192 ? -4.839 -3.570 33.131 1.00 63.78 3887 SER C O 1
ATOM 3097 N N . TRP B 1 193 ? -6.312 -5.277 32.856 1.00 64.37 3888 TRP C N 1
ATOM 3098 C CA . TRP B 1 193 ? -6.303 -5.316 31.371 1.00 64.31 3888 TRP C CA 1
ATOM 3099 C C . TRP B 1 193 ? -6.721 -3.957 30.805 1.00 62.45 3888 TRP C C 1
ATOM 3100 O O . TRP B 1 193 ? -6.040 -3.469 29.895 1.00 64.05 3888 TRP C O 1
ATOM 3111 N N . LEU B 1 194 ? -7.817 -3.388 31.320 1.00 60.71 3889 LEU C N 1
ATOM 3112 C CA . LEU B 1 194 ? -8.361 -2.094 30.834 1.00 56.87 3889 LEU C CA 1
ATOM 3113 C C . LEU B 1 194 ? -7.309 -0.997 31.045 1.00 57.15 3889 LEU C C 1
ATOM 3114 O O . LEU B 1 194 ? -7.049 -0.232 30.106 1.00 53.56 3889 LEU C O 1
ATOM 3119 N N . LYS B 1 195 ? -6.716 -0.937 32.240 1.00 59.98 3890 LYS C N 1
ATOM 3120 C CA . LYS B 1 195 ? -5.795 0.159 32.644 1.00 61.62 3890 LYS C CA 1
ATOM 3121 C C . LYS B 1 195 ? -4.415 -0.038 32.019 1.00 62.87 3890 LYS C C 1
ATOM 3122 O O . LYS B 1 195 ? -3.838 0.960 31.602 1.00 62.75 3890 LYS C O 1
ATOM 3128 N N . GLU B 1 196 ? -3.902 -1.268 31.963 1.00 66.22 3891 GLU C N 1
ATOM 3129 C CA . GLU B 1 196 ? -2.472 -1.531 31.647 1.00 68.56 3891 GLU C CA 1
ATOM 3130 C C . GLU B 1 196 ? -2.287 -1.904 30.170 1.00 66.95 3891 GLU C C 1
ATOM 3131 O O . GLU B 1 196 ? -1.137 -1.823 29.706 1.00 66.35 3891 GLU C O 1
ATOM 3137 N N . ALA B 1 197 ? -3.338 -2.330 29.461 1.00 64.72 3892 ALA C N 1
ATOM 3138 C CA . ALA B 1 197 ? -3.258 -2.781 28.053 1.00 65.09 3892 ALA C CA 1
ATOM 3139 C C . ALA B 1 197 ? -4.195 -1.952 27.165 1.00 62.83 3892 ALA C C 1
ATOM 3140 O O . ALA B 1 197 ? -3.703 -1.219 26.254 1.00 69.25 3892 ALA C O 1
ATOM 3142 N N . PHE B 1 198 ? -5.502 -2.049 27.391 1.00 59.36 3893 PHE C N 1
ATOM 3143 C CA . PHE B 1 198 ? -6.533 -1.518 26.459 1.00 56.06 3893 PHE C CA 1
ATOM 3144 C C . PHE B 1 198 ? -6.443 0.012 26.320 1.00 54.45 3893 PHE C C 1
ATOM 3145 O O . PHE B 1 198 ? -6.521 0.505 25.190 1.00 54.58 3893 PHE C O 1
ATOM 3153 N N . TRP B 1 199 ? -6.326 0.746 27.426 1.00 54.48 3894 TRP C N 1
ATOM 3154 C CA . TRP B 1 199 ? -6.535 2.223 27.431 1.00 52.66 3894 TRP C CA 1
ATOM 3155 C C . TRP B 1 199 ? -5.603 2.909 26.413 1.00 54.33 3894 TRP C C 1
ATOM 3156 O O . TRP B 1 199 ? -6.106 3.694 25.591 1.00 52.25 3894 TRP C O 1
ATOM 3167 N N . GLU B 1 200 ? -4.307 2.584 26.434 1.00 58.89 3895 GLU C N 1
ATOM 3168 C CA . GLU B 1 200 ? -3.302 3.144 25.492 1.00 60.66 3895 GLU C CA 1
ATOM 3169 C C . GLU B 1 200 ? -3.511 2.545 24.092 1.00 59.78 3895 GLU C C 1
ATOM 3170 O O . GLU B 1 200 ? -3.659 3.318 23.143 1.00 56.74 3895 GLU C O 1
ATOM 3176 N N . LYS B 1 201 ? -3.545 1.214 23.982 1.00 63.01 3896 LYS C N 1
ATOM 3177 C CA . LYS B 1 201 ? -3.556 0.479 22.689 1.00 63.80 3896 LYS C CA 1
ATOM 3178 C C . LYS B 1 201 ? -4.826 0.782 21.886 1.00 58.04 3896 LYS C C 1
ATOM 3179 O O . LYS B 1 201 ? -4.822 0.526 20.682 1.00 62.28 3896 LYS C O 1
ATOM 3185 N N . SER B 1 202 ? -5.887 1.271 22.524 1.00 53.54 3897 SER C N 1
ATOM 3186 C CA . SER B 1 202 ? -7.218 1.500 21.906 1.00 51.71 3897 SER C CA 1
ATOM 3187 C C . SER B 1 202 ? -7.227 2.783 21.080 1.00 49.96 3897 SER C C 1
ATOM 3188 O O . SER B 1 202 ? -8.085 2.879 20.185 1.00 48.97 3897 SER C O 1
ATOM 3191 N N . GLY B 1 203 ? -6.388 3.754 21.452 1.00 50.20 3898 GLY C N 1
ATOM 3192 C CA . GLY B 1 203 ? -6.408 5.126 20.913 1.00 51.45 3898 GLY C CA 1
ATOM 3193 C C . GLY B 1 203 ? -7.307 6.083 21.692 1.00 52.90 3898 GLY C C 1
ATOM 3194 O O . GLY B 1 203 ? -7.325 7.276 21.340 1.00 59.06 3898 GLY C O 1
ATOM 3195 N N . TYR B 1 204 ? -8.007 5.623 22.729 1.00 51.68 3899 TYR C N 1
ATOM 3196 C CA . TYR B 1 204 ? -8.998 6.443 23.475 1.00 49.02 3899 TYR C CA 1
ATOM 3197 C C . TYR B 1 204 ? -8.277 7.317 24.515 1.00 49.18 3899 TYR C C 1
ATOM 3198 O O . TYR B 1 204 ? -8.904 8.245 25.053 1.00 48.50 3899 TYR C O 1
ATOM 3207 N N . ALA B 1 205 ? -7.022 6.998 24.863 1.00 49.61 3900 ALA C N 1
ATOM 3208 C CA . ALA B 1 205 ? -6.277 7.634 25.969 1.00 49.48 3900 ALA C CA 1
ATOM 3209 C C . ALA B 1 205 ? -6.015 9.114 25.652 1.00 48.96 3900 ALA C C 1
ATOM 3210 O O . ALA B 1 205 ? -6.217 9.958 26.541 1.00 48.32 3900 ALA C O 1
ATOM 3212 N N . GLY B 1 206 ? -5.627 9.420 24.412 1.00 47.83 3901 GLY C N 1
ATOM 3213 C CA . GLY B 1 206 ? -5.263 10.778 23.949 1.00 46.91 3901 GLY C CA 1
ATOM 3214 C C . GLY B 1 206 ? -3.766 10.951 24.040 1.00 47.89 3901 GLY C C 1
ATOM 3215 O O . GLY B 1 206 ? -3.133 10.063 24.605 1.00 52.37 3901 GLY C O 1
ATOM 3216 N N . LYS B 1 207 ? -3.204 12.000 23.450 1.00 49.78 3902 LYS C N 1
ATOM 3217 C CA . LYS B 1 207 ? -1.731 12.235 23.372 1.00 53.51 3902 LYS C CA 1
ATOM 3218 C C . LYS B 1 207 ? -1.327 13.232 24.457 1.00 55.93 3902 LYS C C 1
ATOM 3219 O O . LYS B 1 207 ? -0.294 13.041 25.090 1.00 56.27 3902 LYS C O 1
ATOM 3225 N N . LYS B 1 208 ? -2.165 14.238 24.697 1.00 56.41 3903 LYS C N 1
ATOM 3226 C CA . LYS B 1 208 ? -1.993 15.210 25.800 1.00 61.78 3903 LYS C CA 1
ATOM 3227 C C . LYS B 1 208 ? -2.750 14.682 27.010 1.00 62.73 3903 LYS C C 1
ATOM 3228 O O . LYS B 1 208 ? -3.575 13.776 26.840 1.00 66.34 3903 LYS C O 1
ATOM 3234 N N . GLU B 1 209 ? -2.433 15.194 28.197 1.00 66.35 3904 GLU C N 1
ATOM 3235 C CA . GLU B 1 209 ? -3.271 15.026 29.415 1.00 65.42 3904 GLU C CA 1
ATOM 3236 C C . GLU B 1 209 ? -4.389 16.069 29.301 1.00 63.42 3904 GLU C C 1
ATOM 3237 O O . GLU B 1 209 ? -4.237 17.019 28.528 1.00 69.85 3904 GLU C O 1
ATOM 3243 N N . GLY B 1 210 ? -5.477 15.869 30.016 1.00 60.12 3905 GLY C N 1
ATOM 3244 C CA . GLY B 1 210 ? -6.739 16.575 29.760 1.00 55.53 3905 GLY C CA 1
ATOM 3245 C C . GLY B 1 210 ? -7.888 15.678 30.158 1.00 54.41 3905 GLY C C 1
ATOM 3246 O O . GLY B 1 210 ? -7.893 14.518 29.679 1.00 51.97 3905 GLY C O 1
ATOM 3247 N N . LYS B 1 211 ? -8.804 16.181 30.991 1.00 51.92 3906 LYS C N 1
ATOM 3248 C CA . LYS B 1 211 ? -10.001 15.437 31.424 1.00 51.32 3906 LYS C CA 1
ATOM 3249 C C . LYS B 1 211 ? -11.065 15.549 30.327 1.00 47.71 3906 LYS C C 1
ATOM 3250 O O . LYS B 1 211 ? -11.263 16.654 29.810 1.00 49.11 3906 LYS C O 1
ATOM 3256 N N . ARG B 1 212 ? -11.689 14.423 29.969 1.00 43.23 3907 ARG C N 1
ATOM 3257 C CA . ARG B 1 212 ? -12.820 14.345 29.021 1.00 39.87 3907 ARG C CA 1
ATOM 3258 C C . ARG B 1 212 ? -13.953 13.644 29.769 1.00 38.19 3907 ARG C C 1
ATOM 3259 O O . ARG B 1 212 ? -13.651 12.847 30.636 1.00 38.26 3907 ARG C O 1
ATOM 3267 N N . PHE B 1 213 ? -15.197 13.968 29.444 1.00 36.83 3908 PHE C N 1
ATOM 3268 C CA . PHE B 1 213 ? -16.418 13.489 30.120 1.00 37.13 3908 PHE C CA 1
ATOM 3269 C C . PHE B 1 213 ? -16.662 12.024 29.748 1.00 36.84 3908 PHE C C 1
ATOM 3270 O O . PHE B 1 213 ? -16.381 11.584 28.603 1.00 35.62 3908 PHE C O 1
ATOM 3278 N N . PHE B 1 214 ? -17.160 11.265 30.725 1.00 37.95 3909 PHE C N 1
ATOM 3279 C CA . PHE B 1 214 ? -17.738 9.928 30.493 1.00 37.53 3909 PHE C CA 1
ATOM 3280 C C . PHE B 1 214 ? -19.108 9.907 31.153 1.00 38.04 3909 PHE C C 1
ATOM 3281 O O . PHE B 1 214 ? -19.350 10.716 32.052 1.00 38.98 3909 PHE C O 1
ATOM 3289 N N . ASN B 1 215 ? -19.962 9.012 30.681 1.00 38.13 3910 ASN C N 1
ATOM 3290 C CA . ASN B 1 215 ? -21.265 8.764 31.320 1.00 39.37 3910 ASN C CA 1
ATOM 3291 C C . ASN B 1 215 ? -21.583 7.277 31.259 1.00 38.77 3910 ASN C C 1
ATOM 3292 O O . ASN B 1 215 ? -21.529 6.711 30.164 1.00 37.70 3910 ASN C O 1
ATOM 3297 N N . VAL B 1 216 ? -21.904 6.682 32.402 1.00 39.40 3911 VAL C N 1
ATOM 3298 C CA . VAL B 1 216 ? -22.273 5.246 32.491 1.00 39.49 3911 VAL C CA 1
ATOM 3299 C C . VAL B 1 216 ? -23.758 5.185 32.828 1.00 40.03 3911 VAL C C 1
ATOM 3300 O O . VAL B 1 216 ? -24.130 5.754 33.875 1.00 42.16 3911 VAL C O 1
ATOM 3304 N N . VAL B 1 217 ? -24.575 4.566 31.976 1.00 39.01 3912 VAL C N 1
ATOM 3305 C CA . VAL B 1 217 ? -26.005 4.294 32.293 1.00 39.65 3912 VAL C CA 1
ATOM 3306 C C . VAL B 1 217 ? -26.126 2.813 32.674 1.00 39.80 3912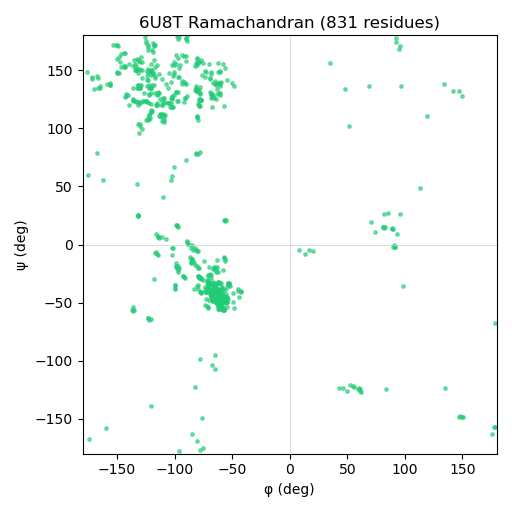 VAL C C 1
ATOM 3307 O O . VAL B 1 217 ? -25.658 1.969 31.907 1.00 38.58 3912 VAL C O 1
ATOM 3311 N N . ASN B 1 218 ? -26.704 2.527 33.844 1.00 40.87 3913 ASN C N 1
ATOM 3312 C CA . ASN B 1 218 ? -26.847 1.161 34.411 1.00 41.35 3913 ASN C CA 1
ATOM 3313 C C . ASN B 1 218 ? -28.245 0.616 34.098 1.00 42.91 3913 ASN C C 1
ATOM 3314 O O . ASN B 1 218 ? -29.225 1.321 34.310 1.00 43.00 3913 ASN C O 1
ATOM 3319 N N . TYR B 1 219 ? -28.327 -0.611 33.5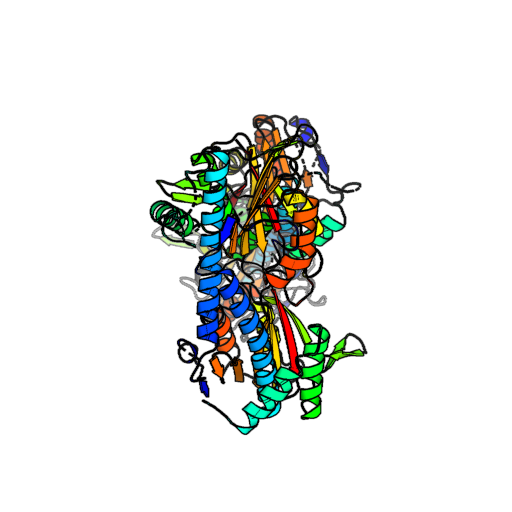77 1.00 45.12 3914 TYR C N 1
ATOM 3320 C CA . TYR B 1 219 ? -29.606 -1.336 33.319 1.00 46.90 3914 TYR C CA 1
ATOM 3321 C C . TYR B 1 219 ? -29.665 -2.628 34.139 1.00 48.36 3914 TYR C C 1
ATOM 3322 O O . TYR B 1 219 ? -28.600 -3.245 34.355 1.00 49.13 3914 TYR C O 1
ATOM 3331 N N . HIS B 1 220 ? -30.854 -3.057 34.571 1.00 50.95 3915 HIS C N 1
ATOM 3332 C CA . HIS B 1 220 ? -31.013 -4.424 35.165 1.00 52.57 3915 HIS C CA 1
ATOM 3333 C C . HIS B 1 220 ? -30.685 -5.448 34.075 1.00 53.13 3915 HIS C C 1
ATOM 3334 O O . HIS B 1 220 ? -31.059 -5.213 32.919 1.00 52.98 3915 HIS C O 1
ATOM 3341 N N . ALA B 1 221 ? -29.969 -6.514 34.425 1.00 56.05 3916 ALA C N 1
ATOM 3342 C CA . ALA B 1 221 ? -29.579 -7.627 33.521 1.00 56.43 3916 ALA C CA 1
ATOM 3343 C C . ALA B 1 221 ? -30.785 -8.542 33.212 1.00 57.97 3916 ALA C C 1
ATOM 3344 O O . ALA B 1 221 ? -31.178 -9.557 33.846 1.00 59.15 3916 ALA C O 1
ATOM 3346 N N . SER C 1 1 ? 5.251 34.118 61.131 1.00 72.43 3696 SER B N 1
ATOM 3347 C CA . SER C 1 1 ? 4.074 34.875 61.605 1.00 75.90 3696 SER B CA 1
ATOM 3348 C C . SER C 1 1 ? 4.220 35.151 63.096 1.00 82.02 3696 SER B C 1
ATOM 3349 O O . SER C 1 1 ? 3.222 35.224 63.807 1.00 87.83 3696 SER B O 1
ATOM 3360 N N . ALA C 1 3 ? 6.814 37.310 66.269 1.00 65.90 3698 ALA B N 1
ATOM 3361 C CA . ALA C 1 3 ? 7.423 38.617 66.547 1.00 64.62 3698 ALA B CA 1
ATOM 3362 C C . ALA C 1 3 ? 8.894 38.570 66.131 1.00 61.82 3698 ALA B C 1
ATOM 3363 O O . ALA C 1 3 ? 9.476 39.643 65.961 1.00 61.55 3698 ALA B O 1
ATOM 3365 N N . SER C 1 4 ? 9.434 37.365 65.928 1.00 56.82 3699 SER B N 1
ATOM 3366 C CA . SER C 1 4 ? 10.853 37.117 65.559 1.00 54.78 3699 SER B CA 1
ATOM 3367 C C . SER C 1 4 ? 11.176 37.591 64.136 1.00 56.17 3699 SER B C 1
ATOM 3368 O O . SER C 1 4 ? 12.336 37.828 63.842 1.00 55.27 3699 SER B O 1
ATOM 3371 N N . VAL C 1 5 ? 10.174 37.650 63.277 1.00 55.53 3700 VAL B N 1
ATOM 3372 C CA . VAL C 1 5 ? 10.387 38.070 61.864 1.00 59.13 3700 VAL B CA 1
ATOM 3373 C C . VAL C 1 5 ? 10.918 39.505 61.824 1.00 62.36 3700 VAL B C 1
ATOM 3374 O O . VAL C 1 5 ? 11.910 39.754 61.107 1.00 63.31 3700 VAL B O 1
ATOM 3378 N N . ALA C 1 6 ? 10.268 40.421 62.541 1.00 64.80 3701 ALA B N 1
ATOM 3379 C CA . ALA C 1 6 ? 10.604 41.865 62.548 1.00 69.67 3701 ALA B CA 1
ATOM 3380 C C . ALA C 1 6 ? 11.927 42.071 63.301 1.00 72.82 3701 ALA B C 1
ATOM 3381 O O . ALA C 1 6 ? 12.683 43.001 62.942 1.00 75.25 3701 ALA B O 1
ATOM 3383 N N . GLU C 1 7 ? 12.208 41.218 64.284 1.00 72.61 3702 GLU B N 1
ATOM 3384 C CA . GLU C 1 7 ? 13.488 41.208 65.047 1.00 75.56 3702 GLU B CA 1
ATOM 3385 C C . GLU C 1 7 ? 14.658 40.956 64.085 1.00 74.35 3702 GLU B C 1
ATOM 3386 O O . GLU C 1 7 ? 15.742 41.462 64.338 1.00 78.62 3702 GLU B O 1
ATOM 3392 N N . TYR C 1 8 ? 14.446 40.159 63.041 1.00 70.85 3703 TYR B N 1
ATOM 3393 C CA . TYR C 1 8 ? 15.488 39.768 62.059 1.00 69.85 3703 TYR B CA 1
ATOM 3394 C C . TYR C 1 8 ? 15.383 40.636 60.804 1.00 71.21 3703 TYR B C 1
ATOM 3395 O O . TYR C 1 8 ? 15.963 40.254 59.771 1.00 72.00 3703 TYR B O 1
ATOM 3404 N N . GLY C 1 9 ? 14.688 41.774 60.889 1.00 70.52 3704 GLY B N 1
ATOM 3405 C CA . GLY C 1 9 ? 14.638 42.787 59.820 1.00 70.89 3704 GLY B CA 1
ATOM 3406 C C . GLY C 1 9 ? 13.649 42.431 58.728 1.00 68.38 3704 GLY B C 1
ATOM 3407 O O . GLY C 1 9 ? 13.701 43.056 57.657 1.00 70.33 3704 GLY B O 1
ATOM 3408 N N . GLY C 1 10 ? 12.761 41.473 58.982 1.00 65.88 3705 GLY B N 1
ATOM 3409 C CA . GLY C 1 10 ? 11.714 41.068 58.026 1.00 66.06 3705 GLY B CA 1
ATOM 3410 C C . GLY C 1 10 ? 10.385 41.728 58.318 1.00 65.12 3705 GLY B C 1
ATOM 3411 O O . GLY C 1 10 ? 10.302 42.468 59.278 1.00 67.11 3705 GLY B O 1
ATOM 3412 N N . GLU C 1 11 ? 9.378 41.436 57.497 1.00 65.69 3706 GLU B N 1
ATOM 3413 C CA . GLU C 1 11 ? 7.969 41.861 57.670 1.00 66.71 3706 GLU B CA 1
ATOM 3414 C C . GLU C 1 11 ? 7.033 40.643 57.533 1.00 62.70 3706 GLU B C 1
ATOM 3415 O O . GLU C 1 11 ? 7.240 39.811 56.619 1.00 58.82 3706 GLU B O 1
ATOM 3421 N N . VAL C 1 12 ? 6.044 40.536 58.420 1.00 59.50 3707 VAL B N 1
ATOM 3422 C CA . VAL C 1 12 ? 4.885 39.619 58.239 1.00 57.63 3707 VAL B CA 1
ATOM 3423 C C . VAL C 1 12 ? 3.920 40.295 57.259 1.00 59.94 3707 VAL B C 1
ATOM 3424 O O . VAL C 1 12 ? 3.507 41.418 57.538 1.00 64.35 3707 VAL B O 1
ATOM 3428 N N . SER C 1 13 ? 3.643 39.667 56.112 1.00 61.56 3708 SER B N 1
ATOM 3429 C CA . SER C 1 13 ? 2.711 40.160 55.064 1.00 64.19 3708 SER B CA 1
ATOM 3430 C C . SER C 1 13 ? 1.316 39.585 55.307 1.00 62.02 3708 SER B C 1
ATOM 3431 O O . SER C 1 13 ? 0.355 40.163 54.811 1.00 64.22 3708 SER B O 1
ATOM 3434 N N . PHE C 1 14 ? 1.230 38.418 55.940 1.00 60.74 3709 PHE B N 1
ATOM 3435 C CA . PHE C 1 14 ? -0.042 37.696 56.196 1.00 58.91 3709 PHE B CA 1
ATOM 3436 C C . PHE C 1 14 ? 0.155 36.778 57.393 1.00 57.27 3709 PHE B C 1
ATOM 3437 O O . PHE C 1 14 ? 1.203 36.141 57.519 1.00 55.54 3709 PHE B O 1
ATOM 3445 N N . LYS C 1 15 ? -0.835 36.751 58.272 1.00 59.45 3710 LYS B N 1
ATOM 3446 C CA . LYS C 1 15 ? -0.833 35.909 59.486 1.00 58.48 3710 LYS B CA 1
ATOM 3447 C C . LYS C 1 15 ? -2.165 35.162 59.536 1.00 56.67 3710 LYS B C 1
ATOM 3448 O O . LYS C 1 15 ? -3.214 35.817 59.447 1.00 55.03 3710 LYS B O 1
ATOM 3454 N N . TYR C 1 16 ? -2.139 33.832 59.567 1.00 54.75 3711 TYR B N 1
ATOM 3455 C CA . TYR C 1 16 ? -3.381 33.024 59.655 1.00 56.42 3711 TYR B CA 1
ATOM 3456 C C . TYR C 1 16 ? -3.994 33.250 61.038 1.00 58.70 3711 TYR B C 1
ATOM 3457 O O . TYR C 1 16 ? -3.293 33.098 62.056 1.00 58.71 3711 TYR B O 1
ATOM 3466 N N . ALA C 1 17 ? -5.285 33.579 61.064 1.00 63.50 3712 ALA B N 1
ATOM 3467 C CA . ALA C 1 17 ? -6.072 33.792 62.296 1.00 65.29 3712 ALA B CA 1
ATOM 3468 C C . ALA C 1 17 ? -6.000 32.514 63.136 1.00 68.22 3712 ALA B C 1
ATOM 3469 O O . ALA C 1 17 ? -5.777 32.603 64.345 1.00 77.37 3712 ALA B O 1
ATOM 3471 N N . GLN C 1 18 ? -6.161 31.357 62.498 1.00 65.89 3713 GLN B N 1
ATOM 3472 C CA . GLN C 1 18 ? -6.049 30.032 63.155 1.00 66.18 3713 GLN B CA 1
ATOM 3473 C C . GLN C 1 18 ? -4.782 29.373 62.606 1.00 60.06 3713 GLN B C 1
ATOM 3474 O O . GLN C 1 18 ? -4.775 28.969 61.405 1.00 60.70 3713 GLN B O 1
ATOM 3480 N N . SER C 1 19 ? -3.741 29.323 63.429 1.00 48.33 3714 SER B N 1
ATOM 3481 C CA . SER C 1 19 ? -2.413 28.793 63.053 1.00 43.27 3714 SER B CA 1
ATOM 3482 C C . SER C 1 19 ? -2.484 27.268 63.141 1.00 41.94 3714 SER B C 1
ATOM 3483 O O . SER C 1 19 ? -2.599 26.736 64.278 1.00 40.92 3714 SER B O 1
ATOM 3486 N N . LYS C 1 20 ? -2.456 26.571 62.011 1.00 40.95 3715 LYS B N 1
ATOM 3487 C CA . LYS C 1 20 ? -2.297 25.088 62.016 1.00 42.16 3715 LYS B CA 1
ATOM 3488 C C . LYS C 1 20 ? -0.927 24.701 62.603 1.00 38.10 3715 LYS B C 1
ATOM 3489 O O . LYS C 1 20 ? -0.840 23.584 63.169 1.00 39.16 3715 LYS B O 1
ATOM 3495 N N . GLY C 1 21 ? 0.048 25.613 62.552 1.00 37.79 3716 GLY B N 1
ATOM 3496 C CA . GLY C 1 21 ? 1.359 25.454 63.206 1.00 35.56 3716 GLY B CA 1
ATOM 3497 C C . GLY C 1 21 ? 1.244 25.368 64.722 1.00 33.43 3716 GLY B C 1
ATOM 3498 O O . GLY C 1 21 ? 1.955 24.553 65.312 1.00 32.06 3716 GLY B O 1
ATOM 3499 N N . GLU C 1 22 ? 0.402 26.188 65.353 1.00 34.93 3717 GLU B N 1
ATOM 3500 C CA . GLU C 1 22 ? 0.213 26.160 66.839 1.00 34.32 3717 GLU B CA 1
ATOM 3501 C C . GLU C 1 22 ? -0.428 24.839 67.254 1.00 30.46 3717 GLU B C 1
ATOM 3502 O O . GLU C 1 22 ? 0.029 24.243 68.243 1.00 30.80 3717 GLU B O 1
ATOM 3508 N N . VAL C 1 23 ? -1.420 24.383 66.507 1.00 28.98 3718 VAL B N 1
ATOM 3509 C CA . VAL C 1 23 ? -2.020 23.032 66.685 1.00 28.67 3718 VAL B CA 1
ATOM 3510 C C . VAL C 1 23 ? -0.904 21.974 66.554 1.00 27.69 3718 VAL B C 1
ATOM 3511 O O . VAL C 1 23 ? -0.853 21.065 67.406 1.00 26.58 3718 VAL B O 1
ATOM 3515 N N . TYR C 1 24 ? -0.023 22.078 65.552 1.00 26.61 3719 TYR B N 1
ATOM 3516 C CA . TYR C 1 24 ? 1.056 21.082 65.353 1.00 26.54 3719 TYR B CA 1
ATOM 3517 C C . TYR C 1 24 ? 1.999 21.065 66.576 1.00 26.49 3719 TYR B C 1
ATOM 3518 O O . TYR C 1 24 ? 2.433 19.984 66.993 1.00 24.39 3719 TYR B O 1
ATOM 3527 N N . LYS C 1 25 ? 2.307 22.226 67.152 1.00 29.10 3720 LYS B N 1
ATOM 3528 C CA . LYS C 1 25 ? 3.202 22.294 68.342 1.00 30.80 3720 LYS B CA 1
ATOM 3529 C C . LYS C 1 25 ? 2.543 21.623 69.567 1.00 28.36 3720 LYS B C 1
ATOM 3530 O O . LYS C 1 25 ? 3.259 20.981 70.343 1.00 25.25 3720 LYS B O 1
ATOM 3536 N N . GLU C 1 26 ? 1.224 21.732 69.710 1.00 28.27 3721 GLU B N 1
ATOM 3537 C CA . GLU C 1 26 ? 0.454 21.041 70.783 1.00 30.09 3721 GLU B CA 1
ATOM 3538 C C . GLU C 1 26 ? 0.530 19.517 70.552 1.00 28.01 3721 GLU B C 1
ATOM 3539 O O . GLU C 1 26 ? 0.749 18.779 71.523 1.00 26.08 3721 GLU B O 1
ATOM 3545 N N . ILE C 1 27 ? 0.430 19.075 69.296 1.00 28.05 3722 ILE B N 1
ATOM 3546 C CA . ILE C 1 27 ? 0.536 17.633 68.922 1.00 27.00 3722 ILE B CA 1
ATOM 3547 C C . ILE C 1 27 ? 1.928 17.119 69.309 1.00 26.26 3722 ILE B C 1
ATOM 3548 O O . ILE C 1 27 ? 2.042 16.047 69.946 1.00 26.44 3722 ILE B O 1
ATOM 3553 N N . VAL C 1 28 ? 2.975 17.860 68.968 1.00 28.49 3723 VAL B N 1
ATOM 3554 C CA . VAL C 1 28 ? 4.379 17.475 69.298 1.00 27.44 3723 VAL B CA 1
ATOM 3555 C C . VAL C 1 28 ? 4.509 17.331 70.821 1.00 26.56 3723 VAL B C 1
ATOM 3556 O O . VAL C 1 28 ? 5.072 16.323 71.274 1.00 24.75 3723 VAL B O 1
ATOM 3560 N N . LYS C 1 29 ? 3.977 18.275 71.586 1.00 26.90 3724 LYS B N 1
ATOM 3561 C CA . LYS C 1 29 ? 4.024 18.246 73.074 1.00 28.10 3724 LYS B CA 1
ATOM 3562 C C . LYS C 1 29 ? 3.323 16.974 73.572 1.00 25.19 3724 LYS B C 1
ATOM 3563 O O . LYS C 1 29 ? 3.883 16.283 74.465 1.00 24.33 3724 LYS B O 1
ATOM 3569 N N . HIS C 1 30 ? 2.162 16.661 72.991 1.00 22.61 3725 HIS B N 1
ATOM 3570 C CA . HIS C 1 30 ? 1.353 15.499 73.380 1.00 23.04 3725 HIS B CA 1
ATOM 3571 C C . HIS C 1 30 ? 2.172 14.213 73.148 1.00 23.39 3725 HIS B C 1
ATOM 3572 O O . HIS C 1 30 ? 2.374 13.460 74.096 1.00 21.27 3725 HIS B O 1
ATOM 3579 N N . VAL C 1 31 ? 2.652 14.016 71.929 1.00 23.97 3726 VAL B N 1
ATOM 3580 C CA . VAL C 1 31 ? 3.392 12.791 71.506 1.00 25.70 3726 VAL B CA 1
ATOM 3581 C C . VAL C 1 31 ? 4.678 12.644 72.344 1.00 27.06 3726 VAL B C 1
ATOM 3582 O O . VAL C 1 31 ? 5.006 11.530 72.747 1.00 23.55 3726 VAL B O 1
ATOM 3586 N N . ASP C 1 32 ? 5.376 13.746 72.628 1.00 30.30 3727 ASP B N 1
ATOM 3587 C CA . ASP C 1 32 ? 6.572 13.726 73.512 1.00 29.37 3727 ASP B CA 1
ATOM 3588 C C . ASP C 1 32 ? 6.155 13.270 74.922 1.00 26.24 3727 ASP B C 1
ATOM 3589 O O . ASP C 1 32 ? 6.794 12.347 75.445 1.00 26.31 3727 ASP B O 1
ATOM 3594 N N . THR C 1 33 ? 5.131 13.889 75.520 1.00 22.82 3728 THR B N 1
ATOM 3595 C CA . THR C 1 33 ? 4.682 13.573 76.898 1.00 23.04 3728 THR B CA 1
ATOM 3596 C C . THR C 1 33 ? 4.258 12.096 76.954 1.00 24.69 3728 THR B C 1
ATOM 3597 O O . THR C 1 33 ? 4.508 11.423 77.966 1.00 27.78 3728 THR B O 1
ATOM 3601 N N . GLN C 1 34 ? 3.549 11.645 75.926 1.00 24.75 3729 GLN B N 1
ATOM 3602 C CA . GLN C 1 34 ? 2.949 10.299 75.831 1.00 23.84 3729 GLN B CA 1
ATOM 3603 C C . GLN C 1 34 ? 4.065 9.238 75.704 1.00 19.87 3729 GLN B C 1
ATOM 3604 O O . GLN C 1 34 ? 3.874 8.113 76.177 1.00 19.07 3729 GLN B O 1
ATOM 3610 N N . HIS C 1 35 ? 5.214 9.603 75.175 1.00 18.18 3730 HIS B N 1
ATOM 3611 C CA . HIS C 1 35 ? 6.419 8.741 75.208 1.00 17.69 3730 HIS B CA 1
ATOM 3612 C C . HIS C 1 35 ? 6.821 8.502 76.676 1.00 17.78 3730 HIS B C 1
ATOM 3613 O O . HIS C 1 35 ? 7.051 7.344 77.062 1.00 16.09 3730 HIS B O 1
ATOM 3620 N N . GLY C 1 36 ? 6.894 9.569 77.462 1.00 18.12 3731 GLY B N 1
ATOM 3621 C CA . GLY C 1 36 ? 7.135 9.518 78.917 1.00 17.72 3731 GLY B CA 1
ATOM 3622 C C . GLY C 1 36 ? 6.205 8.523 79.616 1.00 16.45 3731 GLY B C 1
ATOM 3623 O O . GLY C 1 36 ? 6.697 7.681 80.431 1.00 15.23 3731 GLY B O 1
ATOM 3624 N N . VAL C 1 37 ? 4.908 8.635 79.325 1.00 15.32 3732 VAL B N 1
ATOM 3625 C CA . VAL C 1 37 ? 3.854 7.814 79.986 1.00 15.18 3732 VAL B CA 1
ATOM 3626 C C . VAL C 1 37 ? 4.010 6.348 79.536 1.00 14.35 3732 VAL B C 1
ATOM 3627 O O . VAL C 1 37 ? 3.824 5.470 80.361 1.00 13.61 3732 VAL B O 1
ATOM 3631 N N . SER C 1 38 ? 4.306 6.122 78.264 1.00 13.94 3733 SER B N 1
ATOM 3632 C CA . SER C 1 38 ? 4.419 4.779 77.661 1.00 14.49 3733 SER B CA 1
ATOM 3633 C C . SER C 1 38 ? 5.633 4.061 78.249 1.00 14.64 3733 SER B C 1
ATOM 3634 O O . SER C 1 38 ? 5.481 2.905 78.716 1.00 14.57 3733 SER B O 1
ATOM 3637 N N . GLU C 1 39 ? 6.770 4.749 78.278 1.00 14.54 3734 GLU B N 1
ATOM 3638 C CA . GLU C 1 39 ? 8.043 4.262 78.858 1.00 14.75 3734 GLU B CA 1
ATOM 3639 C C . GLU C 1 39 ? 7.818 3.917 80.329 1.00 14.04 3734 GLU B C 1
ATOM 3640 O O . GLU C 1 39 ? 8.085 2.764 80.715 1.00 15.47 3734 GLU B O 1
ATOM 3646 N N . SER C 1 40 ? 7.300 4.858 81.120 1.00 12.88 3735 SER B N 1
ATOM 3647 C CA . SER C 1 40 ? 7.109 4.674 82.572 1.00 12.47 3735 SER B CA 1
ATOM 3648 C C . SER C 1 40 ? 6.131 3.510 82.797 1.00 12.07 3735 SER B C 1
ATOM 3649 O O . SER C 1 40 ? 6.405 2.679 83.702 1.00 12.72 3735 SER B O 1
ATOM 3652 N N . THR C 1 41 ? 5.047 3.410 82.010 1.00 11.22 3736 THR B N 1
ATOM 3653 C CA . THR C 1 41 ? 4.019 2.366 82.195 1.00 10.92 3736 THR B CA 1
ATOM 3654 C C . THR C 1 41 ? 4.613 0.987 81.877 1.00 10.64 3736 THR B C 1
ATOM 3655 O O . THR C 1 41 ? 4.387 0.082 82.662 1.00 10.61 3736 THR B O 1
ATOM 3659 N N . CYS C 1 42 ? 5.356 0.866 80.775 1.00 10.06 3737 CYS B N 1
ATOM 3660 C CA . CYS C 1 42 ? 6.020 -0.387 80.379 1.00 10.00 3737 CYS B CA 1
ATOM 3661 C C . CYS C 1 42 ? 7.025 -0.803 81.466 1.00 10.79 3737 CYS B C 1
ATOM 3662 O O . CYS C 1 42 ? 7.053 -2.008 81.813 1.00 10.98 3737 CYS B O 1
ATOM 3665 N N . ALA C 1 43 ? 7.794 0.138 82.019 1.00 11.43 3738 ALA B N 1
ATOM 3666 C CA . ALA C 1 43 ? 8.716 -0.160 83.130 1.00 12.40 3738 ALA B CA 1
ATOM 3667 C C . ALA C 1 43 ? 7.917 -0.766 84.277 1.00 13.36 3738 ALA B C 1
ATOM 3668 O O . ALA C 1 43 ? 8.338 -1.792 84.829 1.00 14.53 3738 ALA B O 1
ATOM 3670 N N . HIS C 1 44 ? 6.799 -0.141 84.651 1.00 13.90 3739 HIS B N 1
ATOM 3671 C CA . HIS C 1 44 ? 5.975 -0.630 85.811 1.00 14.20 3739 HIS B CA 1
ATOM 3672 C C . HIS C 1 44 ? 5.414 -2.008 85.492 1.00 13.55 3739 HIS B C 1
ATOM 3673 O O . HIS C 1 44 ? 5.483 -2.862 86.369 1.00 14.69 3739 HIS B O 1
ATOM 3680 N N . TRP C 1 45 ? 4.877 -2.203 84.299 1.00 12.42 3740 TRP B N 1
ATOM 3681 C CA . TRP C 1 45 ? 4.344 -3.493 83.830 1.00 12.58 3740 TRP B CA 1
ATOM 3682 C C . TRP C 1 45 ? 5.441 -4.581 83.931 1.00 12.84 3740 TRP B C 1
ATOM 3683 O O . TRP C 1 45 ? 5.175 -5.657 84.409 1.00 12.07 3740 TRP B O 1
ATOM 3694 N N . ILE C 1 46 ? 6.663 -4.264 83.490 1.00 13.15 3741 ILE B N 1
ATOM 3695 C CA . ILE C 1 46 ? 7.772 -5.254 83.521 1.00 13.90 3741 ILE B CA 1
ATOM 3696 C C . ILE C 1 46 ? 8.060 -5.618 84.990 1.00 14.88 3741 ILE B C 1
ATOM 3697 O O . ILE C 1 46 ? 8.077 -6.813 85.299 1.00 14.80 3741 ILE B O 1
ATOM 3702 N N . ALA C 1 47 ? 8.233 -4.624 85.862 1.00 15.77 3742 ALA B N 1
ATOM 3703 C CA . ALA C 1 47 ? 8.477 -4.824 87.315 1.00 17.32 3742 ALA B CA 1
ATOM 3704 C C . ALA C 1 47 ? 7.358 -5.648 87.933 1.00 18.01 3742 ALA B C 1
ATOM 3705 O O . ALA C 1 47 ? 7.641 -6.470 88.782 1.00 20.81 3742 ALA B O 1
ATOM 3707 N N . ASN C 1 48 ? 6.121 -5.422 87.525 1.00 18.52 3743 ASN B N 1
ATOM 3708 C CA . ASN C 1 48 ? 4.943 -6.132 88.081 1.00 19.45 3743 ASN B CA 1
ATOM 3709 C C . ASN C 1 48 ? 5.006 -7.601 87.651 1.00 20.42 3743 ASN B C 1
ATOM 3710 O O . ASN C 1 48 ? 4.796 -8.468 88.505 1.00 25.15 3743 ASN B O 1
ATOM 3715 N N . LYS C 1 49 ? 5.319 -7.894 86.395 1.00 20.32 3744 LYS B N 1
ATOM 3716 C CA . LYS C 1 49 ? 5.325 -9.277 85.856 1.00 21.58 3744 LYS B CA 1
ATOM 3717 C C . LYS C 1 49 ? 6.487 -10.093 86.425 1.00 24.23 3744 LYS B C 1
ATOM 3718 O O . LYS C 1 49 ? 6.314 -11.282 86.644 1.00 29.02 3744 LYS B O 1
ATOM 3724 N N . VAL C 1 50 ? 7.617 -9.469 86.678 1.00 26.76 3745 VAL B N 1
ATOM 3725 C CA . VAL C 1 50 ? 8.868 -10.156 87.110 1.00 29.69 3745 VAL B CA 1
ATOM 3726 C C . VAL C 1 50 ? 8.784 -10.366 88.620 1.00 30.92 3745 VAL B C 1
ATOM 3727 O O . VAL C 1 50 ? 9.166 -11.421 89.064 1.00 37.40 3745 VAL B O 1
ATOM 3731 N N . SER C 1 51 ? 8.238 -9.407 89.360 1.00 34.65 3746 SER B N 1
ATOM 3732 C CA . SER C 1 51 ? 8.049 -9.486 90.823 1.00 39.77 3746 SER B CA 1
ATOM 3733 C C . SER C 1 51 ? 6.956 -10.502 91.160 1.00 40.57 3746 SER B C 1
ATOM 3734 O O . SER C 1 51 ? 6.961 -10.912 92.304 1.00 55.73 3746 SER B O 1
ATOM 3737 N N . SER C 1 52 ? 6.075 -10.880 90.229 1.00 44.29 3747 SER B N 1
ATOM 3738 C CA . SER C 1 52 ? 4.759 -11.544 90.488 1.00 56.45 3747 SER B CA 1
ATOM 3739 C C . SER C 1 52 ? 4.913 -12.821 91.330 1.00 58.77 3747 SER B C 1
ATOM 3740 O O . SER C 1 52 ? 5.869 -13.560 91.093 1.00 53.57 3747 SER B O 1
ATOM 3743 N N . GLN C 1 53 ? 3.961 -13.055 92.250 1.00 78.00 3748 GLN B N 1
ATOM 3744 C CA . GLN C 1 53 ? 3.963 -14.135 93.284 1.00 81.08 3748 GLN B CA 1
ATOM 3745 C C . GLN C 1 53 ? 3.007 -15.260 92.858 1.00 72.97 3748 GLN B C 1
ATOM 3746 O O . GLN C 1 53 ? 2.102 -15.642 93.645 1.00 82.56 3748 GLN B O 1
ATOM 3752 N N . GLY C 1 54 ? 3.230 -15.804 91.667 1.00 67.55 3749 GLY B N 1
ATOM 3753 C CA . GLY C 1 54 ? 2.302 -16.745 91.017 1.00 67.35 3749 GLY B CA 1
ATOM 3754 C C . GLY C 1 54 ? 1.198 -15.991 90.292 1.00 66.54 3749 GLY B C 1
ATOM 3755 O O . GLY C 1 54 ? 1.507 -15.110 89.455 1.00 65.59 3749 GLY B O 1
ATOM 3756 N N . GLU C 1 55 ? -0.059 -16.290 90.612 1.00 67.22 3750 GLU B N 1
ATOM 3757 C CA . GLU C 1 55 ? -1.224 -15.713 89.897 1.00 63.97 3750 GLU B CA 1
ATOM 3758 C C . GLU C 1 55 ? -1.082 -14.186 89.816 1.00 55.95 3750 GLU B C 1
ATOM 3759 O O . GLU C 1 55 ? -0.661 -13.535 90.829 1.00 49.31 3750 GLU B O 1
ATOM 3765 N N . ASP C 1 56 ? -1.437 -13.664 88.640 1.00 52.69 3751 ASP B N 1
ATOM 3766 C CA . ASP C 1 56 ? -1.590 -12.221 88.305 1.00 56.31 3751 ASP B CA 1
ATOM 3767 C C . ASP C 1 56 ? -2.346 -11.471 89.417 1.00 55.71 3751 ASP B C 1
ATOM 3768 O O . ASP C 1 56 ? -1.911 -10.335 89.762 1.00 56.50 3751 ASP B O 1
ATOM 3773 N N . PHE C 1 57 ? -3.452 -12.035 89.936 1.00 46.59 3752 PHE B N 1
ATOM 3774 C CA . PHE C 1 57 ? -4.451 -11.286 90.759 1.00 48.85 3752 PHE B CA 1
ATOM 3775 C C . PHE C 1 57 ? -3.777 -10.710 92.008 1.00 47.31 3752 PHE B C 1
ATOM 3776 O O . PHE C 1 57 ? -4.145 -9.594 92.403 1.00 55.40 3752 PHE B O 1
ATOM 3784 N N . TRP C 1 58 ? -2.774 -11.417 92.537 1.00 46.78 3753 TRP B N 1
ATOM 3785 C CA . TRP C 1 58 ? -2.076 -11.141 93.821 1.00 45.66 3753 TRP B CA 1
ATOM 3786 C C . TRP C 1 58 ? -1.446 -9.744 93.841 1.00 44.55 3753 TRP B C 1
ATOM 3787 O O . TRP C 1 58 ? -1.184 -9.273 94.962 1.00 47.36 3753 TRP B O 1
ATOM 3798 N N . ASN C 1 59 ? -1.177 -9.145 92.673 1.00 40.18 3754 ASN B N 1
ATOM 3799 C CA . ASN C 1 59 ? -0.455 -7.850 92.548 1.00 43.03 3754 ASN B CA 1
ATOM 3800 C C . ASN C 1 59 ? -0.714 -7.276 91.151 1.00 38.66 3754 ASN B C 1
ATOM 3801 O O . ASN C 1 59 ? 0.252 -7.033 90.418 1.00 39.03 3754 ASN B O 1
ATOM 3806 N N . THR C 1 60 ? -1.967 -7.098 90.764 1.00 36.18 3755 THR B N 1
ATOM 3807 C CA . THR C 1 60 ? -2.321 -6.514 89.440 1.00 32.55 3755 THR B CA 1
ATOM 3808 C C . THR C 1 60 ? -2.096 -5.001 89.505 1.00 31.68 3755 THR B C 1
ATOM 3809 O O . THR C 1 60 ? -2.097 -4.425 90.588 1.00 31.59 3755 THR B O 1
ATOM 3821 N N . TYR C 1 62 ? -4.138 -3.341 87.549 1.00 25.75 3757 TYR B N 1
ATOM 3822 C CA . TYR C 1 62 ? -5.450 -3.046 87.006 1.00 25.31 3757 TYR B CA 1
ATOM 3823 C C . TYR C 1 62 ? -6.474 -2.912 88.132 1.00 27.28 3757 TYR B C 1
ATOM 3824 O O . TYR C 1 62 ? -6.483 -3.764 89.027 1.00 27.04 3757 TYR B O 1
ATOM 3833 N N . GLU C 1 63 ? -7.295 -1.858 88.072 1.00 29.86 3758 GLU B N 1
ATOM 3834 C CA . GLU C 1 63 ? -8.375 -1.562 89.057 1.00 33.39 3758 GLU B CA 1
ATOM 3835 C C . GLU C 1 63 ? -9.463 -2.636 88.924 1.00 34.18 3758 GLU B C 1
ATOM 3836 O O . GLU C 1 63 ? -10.040 -2.727 87.857 1.00 36.31 3758 GLU B O 1
ATOM 3842 N N . GLY C 1 64 ? -9.716 -3.416 89.979 1.00 36.19 3759 GLY B N 1
ATOM 3843 C CA . GLY C 1 64 ? -10.715 -4.503 90.007 1.00 38.16 3759 GLY B CA 1
ATOM 3844 C C . GLY C 1 64 ? -12.099 -4.024 89.625 1.00 40.87 3759 GLY B C 1
ATOM 3845 O O . GLY C 1 64 ? -12.778 -4.728 88.892 1.00 43.55 3759 GLY B O 1
ATOM 3846 N N . GLY C 1 65 ? -12.509 -2.862 90.126 1.00 45.97 3760 GLY B N 1
ATOM 3847 C CA . GLY C 1 65 ? -13.922 -2.425 90.138 1.00 51.91 3760 GLY B CA 1
ATOM 3848 C C . GLY C 1 65 ? -14.183 -1.268 89.204 1.00 52.78 3760 GLY B C 1
ATOM 3849 O O . GLY C 1 65 ? -15.301 -0.755 89.201 1.00 58.36 3760 GLY B O 1
ATOM 3850 N N . LYS C 1 66 ? -13.178 -0.894 88.425 1.00 53.44 3761 LYS B N 1
ATOM 3851 C CA . LYS C 1 66 ? -13.227 0.201 87.429 1.00 58.57 3761 LYS B CA 1
ATOM 3852 C C . LYS C 1 66 ? -12.664 -0.379 86.126 1.00 53.04 3761 LYS B C 1
ATOM 3853 O O . LYS C 1 66 ? -11.439 -0.438 86.020 1.00 59.34 3761 LYS B O 1
ATOM 3859 N N . LYS C 1 67 ? -13.522 -0.840 85.211 1.00 47.35 3762 LYS B N 1
ATOM 3860 C CA . LYS C 1 67 ? -13.098 -1.580 83.988 1.00 42.88 3762 LYS B CA 1
ATOM 3861 C C . LYS C 1 67 ? -12.255 -0.641 83.109 1.00 37.15 3762 LYS B C 1
ATOM 3862 O O . LYS C 1 67 ? -12.717 0.474 82.811 1.00 37.07 3762 LYS B O 1
ATOM 3868 N N . GLY C 1 68 ? -11.039 -1.071 82.765 1.00 31.41 3763 GLY B N 1
ATOM 3869 C CA . GLY C 1 68 ? -10.190 -0.434 81.754 1.00 29.18 3763 GLY B CA 1
ATOM 3870 C C . GLY C 1 68 ? -9.375 0.702 82.330 1.00 26.83 3763 GLY B C 1
ATOM 3871 O O . GLY C 1 68 ? -9.036 1.600 81.577 1.00 24.68 3763 GLY B O 1
ATOM 3872 N N . HIS C 1 69 ? -9.068 0.651 83.631 1.00 27.10 3764 HIS B N 1
ATOM 3873 C CA . HIS C 1 69 ? -8.271 1.690 84.331 1.00 25.94 3764 HIS B CA 1
ATOM 3874 C C . HIS C 1 69 ? -7.202 1.041 85.193 1.00 23.98 3764 HIS B C 1
ATOM 3875 O O . HIS C 1 69 ? -7.423 -0.091 85.668 1.00 23.97 3764 HIS B O 1
ATOM 3882 N N . LEU C 1 70 ? -6.086 1.751 85.377 1.00 22.80 3765 LEU B N 1
ATOM 3883 C CA . LEU C 1 70 ? -4.995 1.338 86.285 1.00 22.48 3765 LEU B CA 1
ATOM 3884 C C . LEU C 1 70 ? -5.405 1.759 87.694 1.00 24.31 3765 LEU B C 1
ATOM 3885 O O . LEU C 1 70 ? -6.237 2.655 87.820 1.00 24.95 3765 LEU B O 1
ATOM 3890 N N . LYS C 1 71 ? -4.905 1.073 88.724 1.00 26.26 3766 LYS B N 1
ATOM 3891 C CA . LYS C 1 71 ? -5.065 1.500 90.132 1.00 25.96 3766 LYS B CA 1
ATOM 3892 C C . LYS C 1 71 ? -4.414 2.869 90.292 1.00 25.10 3766 LYS B C 1
ATOM 3893 O O . LYS C 1 71 ? -3.376 3.134 89.583 1.00 22.17 3766 LYS B O 1
ATOM 3899 N N . GLN C 1 72 ? -4.959 3.680 91.201 1.00 26.51 3767 GLN B N 1
ATOM 3900 C CA . GLN C 1 72 ? -4.520 5.069 91.480 1.00 27.39 3767 GLN B CA 1
ATOM 3901 C C . GLN C 1 72 ? -3.060 5.061 91.959 1.00 27.84 3767 GLN B C 1
ATOM 3902 O O . GLN C 1 72 ? -2.320 5.942 91.519 1.00 28.33 3767 GLN B O 1
ATOM 3908 N N . GLU C 1 73 ? -2.656 4.085 92.770 1.00 28.09 3768 GLU B N 1
ATOM 3909 C CA . GLU C 1 73 ? -1.265 3.916 93.256 1.00 30.90 3768 GLU B CA 1
ATOM 3910 C C . GLU C 1 73 ? -0.298 3.687 92.076 1.00 27.80 3768 GLU B C 1
ATOM 3911 O O . GLU C 1 73 ? 0.811 4.231 92.114 1.00 29.20 3768 GLU B O 1
ATOM 3917 N N . ALA C 1 74 ? -0.702 2.918 91.074 1.00 23.92 3769 ALA B N 1
ATOM 3918 C CA . ALA C 1 74 ? 0.120 2.620 89.886 1.00 22.50 3769 ALA B CA 1
ATOM 3919 C C . ALA C 1 74 ? 0.257 3.911 89.067 1.00 22.35 3769 ALA B C 1
ATOM 3920 O O . ALA C 1 74 ? 1.372 4.210 88.602 1.00 21.28 3769 ALA B O 1
ATOM 3922 N N . ILE C 1 75 ? -0.844 4.665 88.942 1.00 23.74 3770 ILE B N 1
ATOM 3923 C CA . ILE C 1 75 ? -0.915 5.936 88.157 1.00 24.92 3770 ILE B CA 1
ATOM 3924 C C . ILE C 1 75 ? 0.054 6.952 88.791 1.00 24.94 3770 ILE B C 1
ATOM 3925 O O . ILE C 1 75 ? 0.817 7.605 88.044 1.00 24.24 3770 ILE B O 1
ATOM 3930 N N . ASP C 1 76 ? 0.029 7.066 90.112 1.00 25.62 3771 ASP B N 1
ATOM 3931 C CA . ASP C 1 76 ? 0.856 8.036 90.869 1.00 27.76 3771 ASP B CA 1
ATOM 3932 C C . ASP C 1 76 ? 2.326 7.686 90.636 1.00 24.33 3771 ASP B C 1
ATOM 3933 O O . ASP C 1 76 ? 3.107 8.590 90.342 1.00 27.71 3771 ASP B O 1
ATOM 3938 N N . SER C 1 77 ? 2.679 6.421 90.775 1.00 22.36 3772 SER B N 1
ATOM 3939 C CA . SER C 1 77 ? 4.072 5.913 90.613 1.00 20.80 3772 SER B CA 1
ATOM 3940 C C . SER C 1 77 ? 4.537 6.075 89.155 1.00 18.69 3772 SER B C 1
ATOM 3941 O O . SER C 1 77 ? 5.689 6.421 88.935 1.00 18.33 3772 SER B O 1
ATOM 3944 N N . ILE C 1 78 ? 3.650 5.838 88.190 1.00 17.59 3773 ILE B N 1
ATOM 3945 C CA . ILE C 1 78 ? 3.941 6.002 86.749 1.00 16.94 3773 ILE B CA 1
ATOM 3946 C C . ILE C 1 78 ? 4.222 7.492 86.459 1.00 17.48 3773 ILE B C 1
ATOM 3947 O O . ILE C 1 78 ? 5.187 7.785 85.731 1.00 16.41 3773 ILE B O 1
ATOM 3952 N N . LYS C 1 79 ? 3.418 8.393 87.022 1.00 19.12 3774 LYS B N 1
ATOM 3953 C CA . LYS C 1 79 ? 3.558 9.860 86.849 1.00 20.92 3774 LYS B CA 1
ATOM 3954 C C . LYS C 1 79 ? 4.902 10.324 87.438 1.00 21.57 3774 LYS B C 1
ATOM 3955 O O . LYS C 1 79 ? 5.553 11.145 86.772 1.00 19.97 3774 LYS B O 1
ATOM 3961 N N . LYS C 1 80 ? 5.296 9.802 88.600 1.00 22.21 3775 LYS B N 1
ATOM 3962 C CA . LYS C 1 80 ? 6.601 10.104 89.251 1.00 25.32 3775 LYS B CA 1
ATOM 3963 C C . LYS C 1 80 ? 7.752 9.764 88.288 1.00 23.11 3775 LYS B C 1
ATOM 3964 O O . LYS C 1 80 ? 8.600 10.645 88.040 1.00 22.40 3775 LYS B O 1
ATOM 3970 N N . LEU C 1 81 ? 7.816 8.512 87.811 1.00 20.52 3776 LEU B N 1
ATOM 3971 C CA . LEU C 1 81 ? 8.897 8.043 86.908 1.00 19.31 3776 LEU B CA 1
ATOM 3972 C C . LEU C 1 81 ? 8.861 8.860 85.606 1.00 19.17 3776 LEU B C 1
ATOM 3973 O O . LEU C 1 81 ? 9.912 9.204 85.072 1.00 19.48 3776 LEU B O 1
ATOM 3978 N N . GLN C 1 82 ? 7.670 9.117 85.075 1.00 19.29 3777 GLN B N 1
ATOM 3979 C CA . GLN C 1 82 ? 7.490 9.831 83.801 1.00 19.88 3777 GLN B CA 1
ATOM 3980 C C . GLN C 1 82 ? 8.120 11.246 83.927 1.00 22.75 3777 GLN B C 1
ATOM 3981 O O . GLN C 1 82 ? 8.811 11.676 83.031 1.00 20.50 3777 GLN B O 1
ATOM 3987 N N . THR C 1 83 ? 7.860 11.944 85.025 1.00 24.04 3778 THR B N 1
ATOM 3988 C CA . THR C 1 83 ? 8.442 13.257 85.389 1.00 26.18 3778 THR B CA 1
ATOM 3989 C C . THR C 1 83 ? 9.976 13.195 85.363 1.00 29.12 3778 THR B C 1
ATOM 3990 O O . THR C 1 83 ? 10.574 14.065 84.720 1.00 32.63 3778 THR B O 1
ATOM 3994 N N . GLU C 1 84 ? 10.566 12.250 86.082 1.00 27.07 3779 GLU B N 1
ATOM 3995 C CA . GLU C 1 84 ? 12.032 12.028 86.109 1.00 30.43 3779 GLU B CA 1
ATOM 3996 C C . GLU C 1 84 ? 12.542 11.800 84.667 1.00 27.26 3779 GLU B C 1
ATOM 3997 O O . GLU C 1 84 ? 13.495 12.494 84.235 1.00 25.90 3779 GLU B O 1
ATOM 4003 N N . PHE C 1 85 ? 11.859 10.949 83.921 1.00 24.46 3780 PHE B N 1
ATOM 4004 C CA . PHE C 1 85 ? 12.196 10.621 82.516 1.00 24.59 3780 PHE B CA 1
ATOM 4005 C C . PHE C 1 85 ? 12.220 11.886 81.655 1.00 25.45 3780 PHE B C 1
ATOM 4006 O O . PHE C 1 85 ? 13.134 12.118 80.878 1.00 24.58 3780 PHE B O 1
ATOM 4022 N N . GLN C 1 87 ? 12.569 14.997 82.657 1.00 26.57 3782 GLN B N 1
ATOM 4023 C CA . GLN C 1 87 ? 13.544 15.970 83.118 1.00 27.58 3782 GLN B CA 1
ATOM 4024 C C . GLN C 1 87 ? 14.978 15.573 82.730 1.00 29.29 3782 GLN B C 1
ATOM 4025 O O . GLN C 1 87 ? 15.903 16.370 82.971 1.00 32.06 3782 GLN B O 1
ATOM 4031 N N . SER C 1 88 ? 15.183 14.393 82.158 1.00 29.76 3783 SER B N 1
ATOM 4032 C CA . SER C 1 88 ? 16.505 13.820 81.868 1.00 31.35 3783 SER B CA 1
ATOM 4033 C C . SER C 1 88 ? 17.167 14.553 80.702 1.00 32.91 3783 SER B C 1
ATOM 4034 O O . SER C 1 88 ? 18.366 14.811 80.831 1.00 35.89 3783 SER B O 1
ATOM 4037 N N . GLY C 1 89 ? 16.486 14.818 79.591 1.00 33.68 3784 GLY B N 1
ATOM 4038 C CA . GLY C 1 89 ? 17.111 15.447 78.403 1.00 40.69 3784 GLY B CA 1
ATOM 4039 C C . GLY C 1 89 ? 18.396 14.764 77.909 1.00 43.39 3784 GLY B C 1
ATOM 4040 O O . GLY C 1 89 ? 19.438 15.064 78.434 1.00 57.12 3784 GLY B O 1
ATOM 4041 N N . SER C 1 90 ? 18.295 13.981 76.842 1.00 41.55 3785 SER B N 1
ATOM 4042 C CA . SER C 1 90 ? 19.289 13.070 76.225 1.00 38.11 3785 SER B CA 1
ATOM 4043 C C . SER C 1 90 ? 18.617 11.706 76.312 1.00 34.14 3785 SER B C 1
ATOM 4044 O O . SER C 1 90 ? 18.405 11.244 77.426 1.00 32.28 3785 SER B O 1
ATOM 4047 N N . ALA C 1 91 ? 18.215 11.143 75.179 1.00 33.67 3786 ALA B N 1
ATOM 4048 C CA . ALA C 1 91 ? 17.569 9.820 75.085 1.00 33.76 3786 ALA B CA 1
ATOM 4049 C C . ALA C 1 91 ? 18.442 8.745 75.782 1.00 33.94 3786 ALA B C 1
ATOM 4050 O O . ALA C 1 91 ? 17.869 7.801 76.401 1.00 35.24 3786 ALA B O 1
ATOM 4052 N N . THR C 1 92 ? 19.766 8.895 75.738 1.00 32.35 3787 THR B N 1
ATOM 4053 C CA . THR C 1 92 ? 20.710 7.981 76.423 1.00 34.82 3787 THR B CA 1
ATOM 4054 C C . THR C 1 92 ? 20.476 8.029 77.927 1.00 34.81 3787 THR B C 1
ATOM 4055 O O . THR C 1 92 ? 20.430 6.944 78.555 1.00 38.07 3787 THR B O 1
ATOM 4059 N N . GLN C 1 93 ? 20.378 9.230 78.495 1.00 34.20 3788 GLN B N 1
ATOM 4060 C CA . GLN C 1 93 ? 20.169 9.426 79.960 1.00 31.54 3788 GLN B CA 1
ATOM 4061 C C . GLN C 1 93 ? 18.753 9.018 80.351 1.00 26.72 3788 GLN B C 1
ATOM 4062 O O . GLN C 1 93 ? 18.611 8.485 81.399 1.00 26.65 3788 GLN B O 1
ATOM 4068 N N . GLN C 1 94 ? 17.760 9.269 79.524 1.00 25.46 3789 GLN B N 1
ATOM 4069 C CA . GLN C 1 94 ? 16.354 8.881 79.763 1.00 25.57 3789 GLN B CA 1
ATOM 4070 C C . GLN C 1 94 ? 16.293 7.359 79.937 1.00 26.38 3789 GLN B C 1
ATOM 4071 O O . GLN C 1 94 ? 15.786 6.889 80.972 1.00 24.45 3789 GLN B O 1
ATOM 4077 N N . PHE C 1 95 ? 16.826 6.611 78.978 1.00 28.60 3790 PHE B N 1
ATOM 4078 C CA . PHE C 1 95 ? 16.804 5.121 79.021 1.00 29.94 3790 PHE B CA 1
ATOM 4079 C C . PHE C 1 95 ? 17.664 4.618 80.201 1.00 30.48 3790 PHE B C 1
ATOM 4080 O O . PHE C 1 95 ? 17.268 3.623 80.848 1.00 32.06 3790 PHE B O 1
ATOM 4088 N N . LYS C 1 96 ? 18.755 5.309 80.532 1.00 29.40 3791 LYS B N 1
ATOM 4089 C CA . LYS C 1 96 ? 19.583 4.956 81.721 1.00 31.78 3791 LYS B CA 1
ATOM 4090 C C . LYS C 1 96 ? 18.750 5.134 83.004 1.00 30.10 3791 LYS B C 1
ATOM 4091 O O . LYS C 1 96 ? 18.899 4.327 83.963 1.00 30.29 3791 LYS B O 1
ATOM 4097 N N . LEU C 1 97 ? 17.904 6.161 83.048 1.00 26.87 3792 LEU B N 1
ATOM 4098 C CA . LEU C 1 97 ? 17.097 6.471 84.249 1.00 26.06 3792 LEU B CA 1
ATOM 4099 C C . LEU C 1 97 ? 16.071 5.343 84.449 1.00 23.17 3792 LEU B C 1
ATOM 4100 O O . LEU C 1 97 ? 15.925 4.884 85.601 1.00 23.50 3792 LEU B O 1
ATOM 4105 N N . THR C 1 98 ? 15.389 4.924 83.382 1.00 20.60 3793 THR B N 1
ATOM 4106 C CA . THR C 1 98 ? 14.373 3.851 83.425 1.00 20.54 3793 THR B CA 1
ATOM 4107 C C . THR C 1 98 ? 15.049 2.548 83.881 1.00 21.23 3793 THR B C 1
ATOM 4108 O O . THR C 1 98 ? 14.482 1.846 84.700 1.00 19.14 3793 THR B O 1
ATOM 4112 N N . ASP C 1 99 ? 16.243 2.272 83.361 1.00 22.78 3794 ASP B N 1
ATOM 4113 C CA . ASP C 1 99 ? 17.045 1.077 83.694 1.00 24.49 3794 ASP B CA 1
ATOM 4114 C C . ASP C 1 99 ? 17.381 1.070 85.182 1.00 24.66 3794 ASP B C 1
ATOM 4115 O O . ASP C 1 99 ? 17.305 -0.013 85.774 1.00 24.51 3794 ASP B O 1
ATOM 4120 N N . ASN C 1 100 ? 17.769 2.215 85.749 1.00 25.18 3795 ASN B N 1
ATOM 4121 C CA . ASN C 1 100 ? 18.103 2.325 87.193 1.00 26.56 3795 ASN B CA 1
ATOM 4122 C C . ASN C 1 100 ? 16.846 2.024 88.023 1.00 23.62 3795 ASN B C 1
ATOM 4123 O O . ASN C 1 100 ? 16.948 1.279 89.028 1.00 23.22 3795 ASN B O 1
ATOM 4128 N N . TRP C 1 101 ? 15.708 2.572 87.617 1.00 21.22 3796 TRP B N 1
ATOM 4129 C CA . TRP C 1 101 ? 14.401 2.338 88.289 1.00 20.62 3796 TRP B CA 1
ATOM 4130 C C . TRP C 1 101 ? 14.075 0.839 88.269 1.00 19.84 3796 TRP B C 1
ATOM 4131 O O . TRP C 1 101 ? 13.704 0.298 89.330 1.00 20.75 3796 TRP B O 1
ATOM 4142 N N . LEU C 1 102 ? 14.247 0.188 87.124 1.00 18.89 3797 LEU B N 1
ATOM 4143 C CA . LEU C 1 102 ? 13.930 -1.252 86.949 1.00 19.06 3797 LEU B CA 1
ATOM 4144 C C . LEU C 1 102 ? 14.808 -2.089 87.882 1.00 21.30 3797 LEU B C 1
ATOM 4145 O O . LEU C 1 102 ? 14.277 -3.020 88.506 1.00 22.30 3797 LEU B O 1
ATOM 4150 N N . GLN C 1 103 ? 16.082 -1.730 88.055 1.00 23.81 3798 GLN B N 1
ATOM 4151 C CA . GLN C 1 103 ? 17.010 -2.494 88.929 1.00 25.21 3798 GLN B CA 1
ATOM 4152 C C . GLN C 1 103 ? 16.648 -2.255 90.392 1.00 25.86 3798 GLN B C 1
ATOM 4153 O O . GLN C 1 103 ? 16.593 -3.245 91.153 1.00 26.66 3798 GLN B O 1
ATOM 4159 N N . GLU C 1 104 ? 16.313 -1.013 90.751 1.00 26.97 3799 GLU B N 1
ATOM 4160 C CA . GLU C 1 104 ? 15.748 -0.652 92.079 1.00 28.55 3799 GLU B CA 1
ATOM 4161 C C . GLU C 1 104 ? 14.527 -1.520 92.423 1.00 27.27 3799 GLU B C 1
ATOM 4162 O O . GLU C 1 104 ? 14.341 -1.825 93.579 1.00 29.21 3799 GLU B O 1
ATOM 4168 N N . GLN C 1 105 ? 13.718 -1.913 91.454 1.00 27.17 3800 GLN B N 1
ATOM 4169 C CA . GLN C 1 105 ? 12.498 -2.728 91.701 1.00 27.35 3800 GLN B CA 1
ATOM 4170 C C . GLN C 1 105 ? 12.836 -4.216 91.641 1.00 28.19 3800 GLN B C 1
ATOM 4171 O O . GLN C 1 105 ? 11.906 -5.007 91.755 1.00 28.54 3800 GLN B O 1
ATOM 4177 N N . GLY C 1 106 ? 14.103 -4.577 91.431 1.00 27.80 3801 GLY B N 1
ATOM 4178 C CA . GLY C 1 106 ? 14.526 -5.983 91.481 1.00 26.82 3801 GLY B CA 1
ATOM 4179 C C . GLY C 1 106 ? 14.504 -6.642 90.115 1.00 26.82 3801 GLY B C 1
ATOM 4180 O O . GLY C 1 106 ? 14.746 -7.853 90.080 1.00 29.06 3801 GLY B O 1
ATOM 4181 N N . VAL C 1 107 ? 14.295 -5.890 89.032 1.00 24.39 3802 VAL B N 1
ATOM 4182 C CA . VAL C 1 107 ? 14.344 -6.414 87.634 1.00 23.16 3802 VAL B CA 1
ATOM 4183 C C . VAL C 1 107 ? 15.810 -6.491 87.204 1.00 23.00 3802 VAL B C 1
ATOM 4184 O O . VAL C 1 107 ? 16.549 -5.509 87.421 1.00 25.17 3802 VAL B O 1
ATOM 4188 N N . VAL C 1 108 ? 16.221 -7.608 86.616 1.00 22.10 3803 VAL B N 1
ATOM 4189 C CA . VAL C 1 108 ? 17.661 -7.894 86.291 1.00 22.16 3803 VAL B CA 1
ATOM 4190 C C . VAL C 1 108 ? 17.835 -7.852 84.777 1.00 20.65 3803 VAL B C 1
ATOM 4191 O O . VAL C 1 108 ? 17.338 -8.716 84.071 1.00 19.63 3803 VAL B O 1
ATOM 4195 N N . PRO C 1 109 ? 18.550 -6.851 84.243 1.00 20.97 3804 PRO B N 1
ATOM 4196 C CA . PRO C 1 109 ? 18.850 -6.793 82.820 1.00 21.35 3804 PRO B CA 1
ATOM 4197 C C . PRO C 1 109 ? 19.671 -8.021 82.388 1.00 22.22 3804 PRO B C 1
ATOM 4198 O O . PRO C 1 109 ? 20.574 -8.397 83.101 1.00 23.34 3804 PRO B O 1
ATOM 4202 N N . LYS C 1 110 ? 19.374 -8.588 81.231 1.00 22.64 3805 LYS B N 1
ATOM 4203 C CA . LYS C 1 110 ? 20.182 -9.695 80.652 1.00 25.03 3805 LYS B CA 1
ATOM 4204 C C . LYS C 1 110 ? 21.505 -9.128 80.142 1.00 26.23 3805 LYS B C 1
ATOM 4205 O O . LYS C 1 110 ? 21.520 -7.935 79.748 1.00 25.80 3805 LYS B O 1
ATOM 4211 N N . GLU C 1 111 ? 22.568 -9.926 80.199 1.00 28.16 3806 GLU B N 1
ATOM 4212 C CA . GLU C 1 111 ? 23.924 -9.608 79.706 1.00 31.75 3806 GLU B CA 1
ATOM 4213 C C . GLU C 1 111 ? 24.287 -10.633 78.632 1.00 32.34 3806 GLU B C 1
ATOM 4214 O O . GLU C 1 111 ? 23.866 -11.808 78.761 1.00 33.17 3806 GLU B O 1
ATOM 4220 N N . LYS C 1 112 ? 25.081 -10.231 77.637 1.00 33.37 3807 LYS B N 1
ATOM 4221 C CA . LYS C 1 112 ? 25.920 -11.153 76.828 1.00 35.54 3807 LYS B CA 1
ATOM 4222 C C . LYS C 1 112 ? 27.310 -11.122 77.436 1.00 35.82 3807 LYS B C 1
ATOM 4223 O O . LYS C 1 112 ? 27.773 -10.016 77.707 1.00 36.76 3807 LYS B O 1
ATOM 4229 N N . LYS C 1 113 ? 27.822 -12.282 77.832 1.00 36.62 3808 LYS B N 1
ATOM 4230 C CA . LYS C 1 113 ? 29.143 -12.473 78.470 1.00 39.47 3808 LYS B CA 1
ATOM 4231 C C . LYS C 1 113 ? 30.122 -13.102 77.476 1.00 41.58 3808 LYS B C 1
ATOM 4232 O O . LYS C 1 113 ? 29.721 -14.090 76.831 1.00 44.74 3808 LYS B O 1
ATOM 4238 N N . VAL C 1 114 ? 31.351 -12.590 77.385 1.00 42.58 3809 VAL B N 1
ATOM 4239 C CA . VAL C 1 114 ? 32.479 -13.270 76.674 1.00 44.06 3809 VAL B CA 1
ATOM 4240 C C . VAL C 1 114 ? 33.683 -13.246 77.611 1.00 45.93 3809 VAL B C 1
ATOM 4241 O O . VAL C 1 114 ? 34.140 -12.152 77.959 1.00 46.20 3809 VAL B O 1
ATOM 4245 N N . GLY C 1 115 ? 34.202 -14.410 77.983 1.00 48.14 3810 GLY B N 1
ATOM 4246 C CA . GLY C 1 115 ? 35.170 -14.551 79.083 1.00 50.80 3810 GLY B CA 1
ATOM 4247 C C . GLY C 1 115 ? 34.670 -13.822 80.322 1.00 50.09 3810 GLY B C 1
ATOM 4248 O O . GLY C 1 115 ? 33.523 -14.059 80.706 1.00 49.05 3810 GLY B O 1
ATOM 4249 N N . ASP C 1 116 ? 35.477 -12.922 80.894 1.00 52.31 3811 ASP B N 1
ATOM 4250 C CA . ASP C 1 116 ? 35.150 -12.186 82.147 1.00 51.74 3811 ASP B CA 1
ATOM 4251 C C . ASP C 1 116 ? 34.317 -10.929 81.893 1.00 48.31 3811 ASP B C 1
ATOM 4252 O O . ASP C 1 116 ? 33.985 -10.302 82.887 1.00 48.02 3811 ASP B O 1
ATOM 4257 N N . LEU C 1 117 ? 33.970 -10.584 80.648 1.00 47.11 3812 LEU B N 1
ATOM 4258 C CA . LEU C 1 117 ? 33.360 -9.263 80.302 1.00 45.73 3812 LEU B CA 1
ATOM 4259 C C . LEU C 1 117 ? 31.856 -9.403 80.030 1.00 43.84 3812 LEU B C 1
ATOM 4260 O O . LEU C 1 117 ? 31.441 -10.428 79.479 1.00 43.84 3812 LEU B O 1
ATOM 4265 N N . SER C 1 118 ? 31.077 -8.367 80.349 1.00 42.71 3813 SER B N 1
ATOM 4266 C CA . SER C 1 118 ? 29.623 -8.281 80.058 1.00 41.35 3813 SER B CA 1
ATOM 4267 C C . SER C 1 118 ? 29.326 -7.102 79.129 1.00 40.05 3813 SER B C 1
ATOM 4268 O O . SER C 1 118 ? 30.188 -6.247 78.956 1.00 41.28 3813 SER B O 1
ATOM 4271 N N . ARG C 1 119 ? 28.185 -7.177 78.470 1.00 37.75 3814 ARG B N 1
ATOM 4272 C CA . ARG C 1 119 ? 27.479 -6.037 77.847 1.00 38.64 3814 ARG B CA 1
ATOM 4273 C C . ARG C 1 119 ? 25.976 -6.345 77.881 1.00 35.87 3814 ARG B C 1
ATOM 4274 O O . ARG C 1 119 ? 25.602 -7.514 78.059 1.00 33.16 3814 ARG B O 1
ATOM 4282 N N . ARG C 1 120 ? 25.153 -5.315 77.772 1.00 33.84 3815 ARG B N 1
ATOM 4283 C CA . ARG C 1 120 ? 23.678 -5.466 77.892 1.00 32.35 3815 ARG B CA 1
ATOM 4284 C C . ARG C 1 120 ? 23.180 -6.291 76.711 1.00 31.21 3815 ARG B C 1
ATOM 4285 O O . ARG C 1 120 ? 23.666 -6.082 75.611 1.00 29.72 3815 ARG B O 1
ATOM 4293 N N . ASP C 1 121 ? 22.246 -7.214 76.960 1.00 31.79 3816 ASP B N 1
ATOM 4294 C CA . ASP C 1 121 ? 21.490 -7.932 75.897 1.00 31.84 3816 ASP B CA 1
ATOM 4295 C C . ASP C 1 121 ? 20.411 -6.979 75.385 1.00 28.50 3816 ASP B C 1
ATOM 4296 O O . ASP C 1 121 ? 19.267 -7.067 75.856 1.00 29.90 3816 ASP B O 1
ATOM 4301 N N . GLU C 1 122 ? 20.797 -6.044 74.527 1.00 27.48 3817 GLU B N 1
ATOM 4302 C CA . GLU C 1 122 ? 19.853 -5.148 73.805 1.00 27.02 3817 GLU B CA 1
ATOM 4303 C C . GLU C 1 122 ? 20.012 -5.427 72.316 1.00 26.14 3817 GLU B C 1
ATOM 4304 O O . GLU C 1 122 ? 21.175 -5.585 71.899 1.00 26.53 3817 GLU B O 1
ATOM 4310 N N . VAL C 1 123 ? 18.909 -5.511 71.576 1.00 23.62 3818 VAL B N 1
ATOM 4311 C CA . VAL C 1 123 ? 18.943 -5.847 70.134 1.00 24.62 3818 VAL B CA 1
ATOM 4312 C C . VAL C 1 123 ? 18.312 -4.687 69.382 1.00 25.76 3818 VAL B C 1
ATOM 4313 O O . VAL C 1 123 ? 17.114 -4.403 69.617 1.00 29.99 3818 VAL B O 1
ATOM 4317 N N . ALA C 1 124 ? 19.105 -3.992 68.578 1.00 26.18 3819 ALA B N 1
ATOM 4318 C CA . ALA C 1 124 ? 18.635 -2.908 67.693 1.00 25.74 3819 ALA B CA 1
ATOM 4319 C C . ALA C 1 124 ? 18.471 -3.490 66.287 1.00 27.63 3819 ALA B C 1
ATOM 4320 O O . ALA C 1 124 ? 19.023 -4.572 65.990 1.00 28.77 3819 ALA B O 1
ATOM 4322 N N . GLY C 1 125 ? 17.743 -2.762 65.453 1.00 26.41 3820 GLY B N 1
ATOM 4323 C CA . GLY C 1 125 ? 17.453 -3.073 64.046 1.00 25.66 3820 GLY B CA 1
ATOM 4324 C C . GLY C 1 125 ? 16.517 -2.002 63.487 1.00 24.58 3820 GLY B C 1
ATOM 4325 O O . GLY C 1 125 ? 16.403 -0.915 64.110 1.00 22.27 3820 GLY B O 1
ATOM 4326 N N . THR C 1 126 ? 15.787 -2.334 62.433 1.00 24.34 3821 THR B N 1
ATOM 4327 C CA . THR C 1 126 ? 14.883 -1.407 61.736 1.00 23.71 3821 THR B CA 1
ATOM 4328 C C . THR C 1 126 ? 13.572 -2.117 61.495 1.00 22.86 3821 THR B C 1
ATOM 4329 O O . THR C 1 126 ? 13.546 -3.345 61.402 1.00 23.27 3821 THR B O 1
ATOM 4333 N N . VAL C 1 127 ? 12.529 -1.324 61.357 1.00 23.87 3822 VAL B N 1
ATOM 4334 C CA . VAL C 1 127 ? 11.173 -1.739 60.905 1.00 24.49 3822 VAL B CA 1
ATOM 4335 C C . VAL C 1 127 ? 10.833 -0.892 59.674 1.00 25.82 3822 VAL B C 1
ATOM 4336 O O . VAL C 1 127 ? 11.503 0.139 59.443 1.00 25.59 3822 VAL B O 1
ATOM 4340 N N . SER C 1 128 ? 9.748 -1.243 58.989 1.00 25.95 3823 SER B N 1
ATOM 4341 C CA . SER C 1 128 ? 9.141 -0.418 57.923 1.00 27.71 3823 SER B CA 1
ATOM 4342 C C . SER C 1 128 ? 7.657 -0.759 57.856 1.00 28.07 3823 SER B C 1
ATOM 4343 O O . SER C 1 128 ? 7.254 -1.701 58.511 1.00 26.89 3823 SER B O 1
ATOM 4346 N N . LYS C 1 129 ? 6.891 -0.009 57.071 1.00 30.74 3824 LYS B N 1
ATOM 4347 C CA . LYS C 1 129 ? 5.468 -0.284 56.756 1.00 31.33 3824 LYS B CA 1
ATOM 4348 C C . LYS C 1 129 ? 5.270 -1.783 56.490 1.00 33.53 3824 LYS B C 1
ATOM 4349 O O . LYS C 1 129 ? 4.243 -2.315 56.908 1.00 35.99 3824 LYS B O 1
ATOM 4355 N N . SER C 1 130 ? 6.193 -2.442 55.790 1.00 37.70 3825 SER B N 1
ATOM 4356 C CA . SER C 1 130 ? 5.970 -3.787 55.184 1.00 40.57 3825 SER B CA 1
ATOM 4357 C C . SER C 1 130 ? 6.897 -4.855 55.774 1.00 36.82 3825 SER B C 1
ATOM 4358 O O . SER C 1 130 ? 6.702 -6.006 55.435 1.00 36.87 3825 SER B O 1
ATOM 4361 N N . ASP C 1 131 ? 7.875 -4.510 56.609 1.00 36.15 3826 ASP B N 1
ATOM 4362 C CA . ASP C 1 131 ? 8.740 -5.526 57.272 1.00 38.59 3826 ASP B CA 1
ATOM 4363 C C . ASP C 1 131 ? 8.897 -5.225 58.776 1.00 35.03 3826 ASP B C 1
ATOM 4364 O O . ASP C 1 131 ? 9.387 -4.147 59.078 1.00 31.43 3826 ASP B O 1
ATOM 4369 N N . ILE C 1 132 ? 8.552 -6.183 59.654 1.00 31.06 3827 ILE B N 1
ATOM 4370 C CA . ILE C 1 132 ? 8.864 -6.146 61.114 1.00 28.90 3827 ILE B CA 1
ATOM 4371 C C . ILE C 1 132 ? 9.458 -7.488 61.558 1.00 28.89 3827 ILE B C 1
ATOM 4372 O O . ILE C 1 132 ? 9.392 -7.814 62.762 1.00 26.22 3827 ILE B O 1
ATOM 4377 N N . SER C 1 133 ? 10.062 -8.232 60.629 1.00 30.75 3828 SER B N 1
ATOM 4378 C CA . SER C 1 133 ? 10.569 -9.591 60.890 1.00 30.45 3828 SER B CA 1
ATOM 4379 C C . SER C 1 133 ? 11.712 -9.511 61.913 1.00 28.35 3828 SER B C 1
ATOM 4380 O O . SER C 1 133 ? 11.713 -10.345 62.831 1.00 31.85 3828 SER B O 1
ATOM 4383 N N . ALA C 1 134 ? 12.654 -8.582 61.783 1.00 25.71 3829 ALA B N 1
ATOM 4384 C CA . ALA C 1 134 ? 13.788 -8.483 62.741 1.00 24.79 3829 ALA B CA 1
ATOM 4385 C C . ALA C 1 134 ? 13.265 -8.075 64.129 1.00 23.83 3829 ALA B C 1
ATOM 4386 O O . ALA C 1 134 ? 13.780 -8.609 65.125 1.00 25.41 3829 ALA B O 1
ATOM 4388 N N . LEU C 1 135 ? 12.286 -7.172 64.207 1.00 22.23 3830 LEU B N 1
ATOM 4389 C CA . LEU C 1 135 ? 11.665 -6.735 65.490 1.00 20.96 3830 LEU B CA 1
ATOM 4390 C C . LEU C 1 135 ? 11.007 -7.937 66.168 1.00 20.97 3830 LEU B C 1
ATOM 4391 O O . LEU C 1 135 ? 11.225 -8.126 67.376 1.00 20.15 3830 LEU B O 1
ATOM 4396 N N . THR C 1 136 ? 10.218 -8.703 65.408 1.00 22.28 3831 THR B N 1
ATOM 4397 C CA . THR C 1 136 ? 9.457 -9.886 65.883 1.00 22.87 3831 THR B CA 1
ATOM 4398 C C . THR C 1 136 ? 10.421 -10.927 66.470 1.00 23.73 3831 THR B C 1
ATOM 4399 O O . THR C 1 136 ? 10.099 -11.478 67.554 1.00 21.97 3831 THR B O 1
ATOM 4403 N N . LYS C 1 137 ? 11.548 -11.186 65.804 1.00 25.75 3832 LYS B N 1
ATOM 4404 C CA . LYS C 1 137 ? 12.591 -12.140 66.278 1.00 30.21 3832 LYS B CA 1
ATOM 4405 C C . LYS C 1 137 ? 13.195 -11.614 67.593 1.00 28.77 3832 LYS B C 1
ATOM 4406 O O . LYS C 1 137 ? 13.374 -12.402 68.516 1.00 28.49 3832 LYS B O 1
ATOM 4412 N N . ALA C 1 138 ? 13.506 -10.322 67.684 1.00 26.24 3833 ALA B N 1
ATOM 4413 C CA . ALA C 1 138 ? 14.107 -9.714 68.896 1.00 25.80 3833 ALA B CA 1
ATOM 4414 C C . ALA C 1 138 ? 13.140 -9.844 70.092 1.00 22.89 3833 ALA B C 1
ATOM 4415 O O . ALA C 1 138 ? 13.611 -10.077 71.215 1.00 21.63 3833 ALA B O 1
ATOM 4417 N N . ILE C 1 139 ? 11.837 -9.679 69.856 1.00 20.99 3834 ILE B N 1
ATOM 4418 C CA . ILE C 1 139 ? 10.784 -9.814 70.912 1.00 20.80 3834 ILE B CA 1
ATOM 4419 C C . ILE C 1 139 ? 10.738 -11.283 71.386 1.00 20.88 3834 ILE B C 1
ATOM 4420 O O . ILE C 1 139 ? 10.755 -11.502 72.602 1.00 19.91 3834 ILE B O 1
ATOM 4425 N N . LEU C 1 140 ? 10.729 -12.240 70.462 1.00 21.98 3835 LEU B N 1
ATOM 4426 C CA . LEU C 1 140 ? 10.512 -13.687 70.773 1.00 23.52 3835 LEU B CA 1
ATOM 4427 C C . LEU C 1 140 ? 11.787 -14.347 71.292 1.00 26.13 3835 LEU B C 1
ATOM 4428 O O . LEU C 1 140 ? 11.645 -15.325 72.011 1.00 28.80 3835 LEU B O 1
ATOM 4433 N N . ASP C 1 141 ? 12.977 -13.866 70.931 1.00 28.97 3836 ASP B N 1
ATOM 4434 C CA . ASP C 1 141 ? 14.277 -14.480 71.322 1.00 31.59 3836 ASP B CA 1
ATOM 4435 C C . ASP C 1 141 ? 14.409 -14.413 72.841 1.00 30.63 3836 ASP B C 1
ATOM 4436 O O . ASP C 1 141 ? 14.207 -13.343 73.411 1.00 32.78 3836 ASP B O 1
ATOM 4441 N N . THR C 1 142 ? 14.718 -15.531 73.487 1.00 30.96 3837 THR B N 1
ATOM 4442 C CA . THR C 1 142 ? 14.973 -15.590 74.943 1.00 33.09 3837 THR B CA 1
ATOM 4443 C C . THR C 1 142 ? 16.424 -16.017 75.196 1.00 33.36 3837 THR B C 1
ATOM 4444 O O . THR C 1 142 ? 16.759 -16.234 76.378 1.00 33.15 3837 THR B O 1
ATOM 4448 N N . GLY C 1 143 ? 17.249 -16.080 74.147 1.00 36.10 3838 GLY B N 1
ATOM 4449 C CA . GLY C 1 143 ? 18.679 -16.440 74.240 1.00 40.49 3838 GLY B CA 1
ATOM 4450 C C . GLY C 1 143 ? 18.897 -17.825 74.820 1.00 44.05 3838 GLY B C 1
ATOM 4451 O O . GLY C 1 143 ? 18.337 -18.785 74.251 1.00 41.68 3838 GLY B O 1
ATOM 4452 N N . SER C 1 144 ? 19.678 -17.919 75.904 1.00 49.55 3839 SER B N 1
ATOM 4453 C CA . SER C 1 144 ? 19.981 -19.153 76.683 1.00 54.90 3839 SER B CA 1
ATOM 4454 C C . SER C 1 144 ? 18.671 -19.825 77.121 1.00 50.30 3839 SER B C 1
ATOM 4455 O O . SER C 1 144 ? 18.507 -21.057 76.993 1.00 45.69 3839 SER B O 1
ATOM 4458 N N . ASP C 1 145 ? 17.799 -18.979 77.703 1.00 43.07 3840 ASP B N 1
ATOM 4459 C CA . ASP C 1 145 ? 16.637 -19.377 78.541 1.00 40.86 3840 ASP B CA 1
ATOM 4460 C C . ASP C 1 145 ? 15.390 -19.581 77.702 1.00 35.03 3840 ASP B C 1
ATOM 4461 O O . ASP C 1 145 ? 15.457 -19.376 76.478 1.00 32.08 3840 ASP B O 1
ATOM 4466 N N . THR C 1 146 ? 14.289 -19.959 78.363 1.00 31.74 3841 THR B N 1
ATOM 4467 C CA . THR C 1 146 ? 12.956 -20.143 77.716 1.00 31.33 3841 THR B CA 1
ATOM 4468 C C . THR C 1 146 ? 12.063 -18.938 78.025 1.00 27.73 3841 THR B C 1
ATOM 4469 O O . THR C 1 146 ? 11.005 -18.822 77.383 1.00 28.47 3841 THR B O 1
ATOM 4473 N N . ALA C 1 147 ? 12.488 -18.045 78.914 1.00 25.43 3842 ALA B N 1
ATOM 4474 C CA . ALA C 1 147 ? 11.704 -16.895 79.398 1.00 24.20 3842 ALA B CA 1
ATOM 4475 C C . ALA C 1 147 ? 12.516 -15.591 79.301 1.00 22.89 3842 ALA B C 1
ATOM 4476 O O . ALA C 1 147 ? 13.759 -15.613 79.449 1.00 23.57 3842 ALA B O 1
ATOM 4478 N N . GLY C 1 148 ? 11.808 -14.485 79.099 1.00 21.50 3843 GLY B N 1
ATOM 4479 C CA . GLY C 1 148 ? 12.365 -13.115 79.200 1.00 19.57 3843 GLY B CA 1
ATOM 4480 C C . GLY C 1 148 ? 11.317 -12.038 79.007 1.00 17.26 3843 GLY B C 1
ATOM 4481 O O . GLY C 1 148 ? 10.321 -12.253 78.300 1.00 16.72 3843 GLY B O 1
ATOM 4482 N N . ALA C 1 149 ? 11.533 -10.923 79.680 1.00 16.16 3844 ALA B N 1
ATOM 4483 C CA . ALA C 1 149 ? 10.745 -9.687 79.580 1.00 15.80 3844 ALA B CA 1
ATOM 4484 C C . ALA C 1 149 ? 11.501 -8.700 78.680 1.00 15.66 3844 ALA B C 1
ATOM 4485 O O . ALA C 1 149 ? 12.739 -8.705 78.708 1.00 15.98 3844 ALA B O 1
ATOM 4487 N N . LYS C 1 150 ? 10.783 -7.872 77.909 1.00 15.58 3845 LYS B N 1
ATOM 4488 C CA . LYS C 1 150 ? 11.365 -6.906 76.939 1.00 15.81 3845 LYS B CA 1
ATOM 4489 C C . LYS C 1 150 ? 10.705 -5.540 77.112 1.00 15.22 3845 LYS B C 1
ATOM 4490 O O . LYS C 1 150 ? 9.457 -5.492 77.264 1.00 14.52 3845 LYS B O 1
ATOM 4496 N N . LYS C 1 151 ? 11.510 -4.478 77.136 1.00 14.69 3846 LYS B N 1
ATOM 4497 C CA . LYS C 1 151 ? 11.060 -3.105 76.876 1.00 14.83 3846 LYS B CA 1
ATOM 4498 C C . LYS C 1 151 ? 11.472 -2.740 75.445 1.00 14.71 3846 LYS B C 1
ATOM 4499 O O . LYS C 1 151 ? 12.675 -2.759 75.132 1.00 14.79 3846 LYS B O 1
ATOM 4505 N N . ILE C 1 152 ? 10.482 -2.458 74.611 1.00 14.61 3847 ILE B N 1
ATOM 4506 C CA . ILE C 1 152 ? 10.596 -2.318 73.144 1.00 15.80 3847 ILE B CA 1
ATOM 4507 C C . ILE C 1 152 ? 10.369 -0.844 72.757 1.00 16.79 3847 ILE B C 1
ATOM 4508 O O . ILE C 1 152 ? 9.242 -0.342 72.968 1.00 16.03 3847 ILE B O 1
ATOM 4513 N N . SER C 1 153 ? 11.419 -0.166 72.281 1.00 18.10 3848 SER B N 1
ATOM 4514 C CA . SER C 1 153 ? 11.381 1.228 71.762 1.00 19.54 3848 SER B CA 1
ATOM 4515 C C . SER C 1 153 ? 11.128 1.196 70.264 1.00 18.91 3848 SER B C 1
ATOM 4516 O O . SER C 1 153 ? 11.903 0.497 69.591 1.00 18.53 3848 SER B O 1
ATOM 4519 N N . ILE C 1 154 ? 10.066 1.852 69.785 1.00 18.78 3849 ILE B N 1
ATOM 4520 C CA . ILE C 1 154 ? 9.786 1.959 68.336 1.00 22.52 3849 ILE B CA 1
ATOM 4521 C C . ILE C 1 154 ? 9.685 3.428 67.963 1.00 21.25 3849 ILE B C 1
ATOM 4522 O O . ILE C 1 154 ? 9.112 4.226 68.737 1.00 22.90 3849 ILE B O 1
ATOM 4527 N N . ASN C 1 155 ? 10.309 3.776 66.847 1.00 20.89 3850 ASN B N 1
ATOM 4528 C CA . ASN C 1 155 ? 10.263 5.142 66.266 1.00 21.17 3850 ASN B CA 1
ATOM 4529 C C . ASN C 1 155 ? 9.091 5.175 65.298 1.00 20.35 3850 ASN B C 1
ATOM 4530 O O . ASN C 1 155 ? 8.841 4.189 64.641 1.00 18.88 3850 ASN B O 1
ATOM 4535 N N . LEU C 1 156 ? 8.344 6.267 65.313 1.00 21.97 3851 LEU B N 1
ATOM 4536 C CA . LEU C 1 156 ? 7.115 6.452 64.512 1.00 22.30 3851 LEU B CA 1
ATOM 4537 C C . LEU C 1 156 ? 7.438 7.306 63.285 1.00 24.12 3851 LEU B C 1
ATOM 4538 O O . LEU C 1 156 ? 8.448 8.077 63.291 1.00 21.40 3851 LEU B O 1
ATOM 4543 N N . GLU C 1 157 ? 6.600 7.153 62.261 1.00 26.67 3852 GLU B N 1
ATOM 4544 C CA . GLU C 1 157 ? 6.666 7.953 61.027 1.00 28.93 3852 GLU B CA 1
ATOM 4545 C C . GLU C 1 157 ? 6.316 9.394 61.394 1.00 27.89 3852 GLU B C 1
ATOM 4546 O O . GLU C 1 157 ? 5.333 9.586 62.053 1.00 30.08 3852 GLU B O 1
ATOM 4552 N N . GLY C 1 158 ? 7.155 10.346 61.020 1.00 28.03 3853 GLY B N 1
ATOM 4553 C CA . GLY C 1 158 ? 6.825 11.766 61.069 1.00 30.01 3853 GLY B CA 1
ATOM 4554 C C . GLY C 1 158 ? 5.891 12.091 59.925 1.00 31.69 3853 GLY B C 1
ATOM 4555 O O . GLY C 1 158 ? 5.874 11.340 58.926 1.00 34.31 3853 GLY B O 1
ATOM 4556 N N . GLY C 1 159 ? 5.112 13.156 60.048 1.00 29.84 3854 GLY B N 1
ATOM 4557 C CA . GLY C 1 159 ? 4.343 13.654 58.896 1.00 31.28 3854 GLY B CA 1
ATOM 4558 C C . GLY C 1 159 ? 5.202 14.389 57.877 1.00 29.58 3854 GLY B C 1
ATOM 4559 O O . GLY C 1 159 ? 6.443 14.478 58.026 1.00 27.26 3854 GLY B O 1
ATOM 4560 N N . SER C 1 160 ? 4.528 14.932 56.878 1.00 31.26 3855 SER B N 1
ATOM 4561 C CA . SER C 1 160 ? 5.130 15.772 55.815 1.00 32.34 3855 SER B CA 1
ATOM 4562 C C . SER C 1 160 ? 4.504 17.167 55.860 1.00 31.87 3855 SER B C 1
ATOM 4563 O O . SER C 1 160 ? 3.323 17.290 56.245 1.00 28.96 3855 SER B O 1
ATOM 4566 N N . HIS C 1 161 ? 5.289 18.183 55.523 1.00 32.53 3856 HIS B N 1
ATOM 4567 C CA . HIS C 1 161 ? 4.820 19.583 55.434 1.00 32.13 3856 HIS B CA 1
ATOM 4568 C C . HIS C 1 161 ? 5.347 20.173 54.128 1.00 34.08 3856 HIS B C 1
ATOM 4569 O O . HIS C 1 161 ? 6.421 19.736 53.657 1.00 33.94 3856 HIS B O 1
ATOM 4576 N N . THR C 1 162 ? 4.599 21.121 53.571 1.00 34.43 3857 THR B N 1
ATOM 4577 C CA . THR C 1 162 ? 4.976 21.903 52.380 1.00 36.14 3857 THR B CA 1
ATOM 4578 C C . THR C 1 162 ? 4.993 23.378 52.765 1.00 36.01 3857 THR B C 1
ATOM 4579 O O . THR C 1 162 ? 4.004 23.854 53.336 1.00 35.00 3857 THR B O 1
ATOM 4583 N N . VAL C 1 163 ? 6.083 24.051 52.420 1.00 36.86 3858 VAL B N 1
ATOM 4584 C CA . VAL C 1 163 ? 6.209 25.529 52.449 1.00 37.67 3858 VAL B CA 1
ATOM 4585 C C . VAL C 1 163 ? 6.640 25.965 51.048 1.00 39.62 3858 VAL B C 1
ATOM 4586 O O . VAL C 1 163 ? 6.883 25.081 50.183 1.00 40.78 3858 VAL B O 1
ATOM 4590 N N . SER C 1 164 ? 6.715 27.264 50.803 1.00 40.82 3859 SER B N 1
ATOM 4591 C CA . SER C 1 164 ? 7.116 27.804 49.490 1.00 41.96 3859 SER B CA 1
ATOM 4592 C C . SER C 1 164 ? 7.884 29.107 49.669 1.00 43.12 3859 SER B C 1
ATOM 4593 O O . SER C 1 164 ? 7.896 29.678 50.741 1.00 42.01 3859 SER B O 1
ATOM 4596 N N . ALA C 1 165 ? 8.572 29.521 48.617 1.00 45.98 3860 ALA B N 1
ATOM 4597 C CA . ALA C 1 165 ? 9.404 30.731 48.601 1.00 48.16 3860 ALA B CA 1
ATOM 4598 C C . ALA C 1 165 ? 9.363 31.345 47.204 1.00 50.70 3860 ALA B C 1
ATOM 4599 O O . ALA C 1 165 ? 9.113 30.605 46.243 1.00 51.81 3860 ALA B O 1
ATOM 4601 N N . LEU C 1 166 ? 9.553 32.655 47.136 1.00 52.08 3861 LEU B N 1
ATOM 4602 C CA . LEU C 1 166 ? 9.858 33.422 45.907 1.00 55.10 3861 LEU B CA 1
ATOM 4603 C C . LEU C 1 166 ? 11.116 34.237 46.213 1.00 56.83 3861 LEU B C 1
ATOM 4604 O O . LEU C 1 166 ? 11.144 34.969 47.227 1.00 56.45 3861 LEU B O 1
ATOM 4609 N N . VAL C 1 167 ? 12.154 34.065 45.414 1.00 59.15 3862 VAL B N 1
ATOM 4610 C CA . VAL C 1 167 ? 13.413 34.846 45.539 1.00 61.92 3862 VAL B CA 1
ATOM 4611 C C . VAL C 1 167 ? 13.501 35.736 44.296 1.00 64.76 3862 VAL B C 1
ATOM 4612 O O . VAL C 1 167 ? 13.351 35.188 43.192 1.00 65.91 3862 VAL B O 1
ATOM 4616 N N . GLN C 1 168 ? 13.649 37.048 44.478 1.00 66.21 3863 GLN B N 1
ATOM 4617 C CA . GLN C 1 168 ? 13.905 38.034 43.392 1.00 70.14 3863 GLN B CA 1
ATOM 4618 C C . GLN C 1 168 ? 15.071 38.912 43.827 1.00 71.14 3863 GLN B C 1
ATOM 4619 O O . GLN C 1 168 ? 14.872 39.760 44.689 1.00 69.45 3863 GLN B O 1
ATOM 4625 N N . GLY C 1 169 ? 16.256 38.672 43.274 1.00 72.88 3864 GLY B N 1
ATOM 4626 C CA . GLY C 1 169 ? 17.499 39.288 43.759 1.00 75.39 3864 GLY B CA 1
ATOM 4627 C C . GLY C 1 169 ? 17.672 39.010 45.229 1.00 75.07 3864 GLY B C 1
ATOM 4628 O O . GLY C 1 169 ? 17.618 37.790 45.615 1.00 73.86 3864 GLY B O 1
ATOM 4629 N N . GLU C 1 170 ? 17.777 40.070 46.033 1.00 78.36 3865 GLU B N 1
ATOM 4630 C CA . GLU C 1 170 ? 18.011 39.979 47.507 1.00 80.11 3865 GLU B CA 1
ATOM 4631 C C . GLU C 1 170 ? 16.674 39.791 48.254 1.00 76.60 3865 GLU B C 1
ATOM 4632 O O . GLU C 1 170 ? 16.698 39.420 49.442 1.00 76.59 3865 GLU B O 1
ATOM 4638 N N . LYS C 1 171 ? 15.540 39.981 47.579 1.00 76.60 3866 LYS B N 1
ATOM 4639 C CA . LYS C 1 171 ? 14.195 39.837 48.198 1.00 75.50 3866 LYS B CA 1
ATOM 4640 C C . LYS C 1 171 ? 13.847 38.350 48.335 1.00 70.10 3866 LYS B C 1
ATOM 4641 O O . LYS C 1 171 ? 13.833 37.638 47.314 1.00 71.99 3866 LYS B O 1
ATOM 4647 N N . VAL C 1 172 ? 13.536 37.920 49.554 1.00 66.82 3867 VAL B N 1
ATOM 4648 C CA . VAL C 1 172 ? 13.036 36.544 49.857 1.00 61.77 3867 VAL B CA 1
ATOM 4649 C C . VAL C 1 172 ? 11.620 36.648 50.417 1.00 57.97 3867 VAL B C 1
ATOM 4650 O O . VAL C 1 172 ? 11.433 37.326 51.434 1.00 57.50 3867 VAL B O 1
ATOM 4654 N N . VAL C 1 173 ? 10.655 36.036 49.741 1.00 55.48 3868 VAL B N 1
ATOM 4655 C CA . VAL C 1 173 ? 9.286 35.871 50.294 1.00 53.55 3868 VAL B CA 1
ATOM 4656 C C . VAL C 1 173 ? 9.138 34.405 50.691 1.00 50.32 3868 VAL B C 1
ATOM 4657 O O . VAL C 1 173 ? 9.334 33.553 49.835 1.00 49.92 3868 VAL B O 1
ATOM 4661 N N . PHE C 1 174 ? 8.850 34.127 51.966 1.00 47.99 3869 PHE B N 1
ATOM 4662 C CA . PHE C 1 174 ? 8.701 32.760 52.517 1.00 44.82 3869 PHE B CA 1
ATOM 4663 C C . PHE C 1 174 ? 7.248 32.565 52.947 1.00 43.92 3869 PHE B C 1
ATOM 4664 O O . PHE C 1 174 ? 6.710 33.452 53.612 1.00 44.47 3869 PHE B O 1
ATOM 4672 N N . PHE C 1 175 ? 6.609 31.469 52.547 1.00 42.44 3870 PHE B N 1
ATOM 4673 C CA . PHE C 1 175 ? 5.182 31.216 52.853 1.00 41.50 3870 PHE B CA 1
ATOM 4674 C C . PHE C 1 175 ? 5.052 29.841 53.492 1.00 38.92 3870 PHE B C 1
ATOM 4675 O O . PHE C 1 175 ? 5.492 28.837 52.894 1.00 37.79 3870 PHE B O 1
ATOM 4683 N N . ASP C 1 176 ? 4.473 29.821 54.688 1.00 37.85 3871 ASP B N 1
ATOM 4684 C CA . ASP C 1 176 ? 4.158 28.591 55.457 1.00 35.79 3871 ASP B CA 1
ATOM 4685 C C . ASP C 1 176 ? 2.663 28.581 55.759 1.00 35.63 3871 ASP B C 1
ATOM 4686 O O . ASP C 1 176 ? 2.186 29.350 56.585 1.00 35.58 3871 ASP B O 1
ATOM 4691 N N . PRO C 1 177 ? 1.880 27.716 55.089 1.00 35.60 3872 PRO B N 1
ATOM 4692 C CA . PRO C 1 177 ? 0.434 27.677 55.269 1.00 36.33 3872 PRO B CA 1
ATOM 4693 C C . PRO C 1 177 ? -0.002 27.435 56.724 1.00 35.75 3872 PRO B C 1
ATOM 4694 O O . PRO C 1 177 ? -1.179 27.577 56.985 1.00 35.10 3872 PRO B O 1
ATOM 4698 N N . ASN C 1 178 ? 0.947 27.054 57.592 1.00 36.74 3873 ASN B N 1
ATOM 4699 C CA . ASN C 1 178 ? 0.739 26.824 59.051 1.00 35.72 3873 ASN B CA 1
ATOM 4700 C C . ASN C 1 178 ? 0.856 28.150 59.826 1.00 36.48 3873 ASN B C 1
ATOM 4701 O O . ASN C 1 178 ? 0.500 28.138 61.018 1.00 35.89 3873 ASN B O 1
ATOM 4706 N N . PHE C 1 179 ? 1.407 29.207 59.219 1.00 37.33 3874 PHE B N 1
ATOM 4707 C CA . PHE C 1 179 ? 1.683 30.498 59.912 1.00 39.95 3874 PHE B CA 1
ATOM 4708 C C . PHE C 1 179 ? 1.298 31.697 59.041 1.00 42.71 3874 PHE B C 1
ATOM 4709 O O . PHE C 1 179 ? 0.524 32.544 59.512 1.00 47.72 3874 PHE B O 1
ATOM 4717 N N . GLY C 1 180 ? 1.840 31.795 57.828 1.00 44.69 3875 GLY B N 1
ATOM 4718 C CA . GLY C 1 180 ? 1.501 32.874 56.883 1.00 47.27 3875 GLY B CA 1
ATOM 4719 C C . GLY C 1 180 ? 2.666 33.229 55.968 1.00 47.61 3875 GLY B C 1
ATOM 4720 O O . GLY C 1 180 ? 3.462 32.347 55.647 1.00 46.05 3875 GLY B O 1
ATOM 4721 N N . GLU C 1 181 ? 2.753 34.497 55.568 1.00 49.54 3876 GLU B N 1
ATOM 4722 C CA . GLU C 1 181 ? 3.726 35.009 54.587 1.00 51.13 3876 GLU B CA 1
ATOM 4723 C C . GLU C 1 181 ? 4.634 36.024 55.264 1.00 52.35 3876 GLU B C 1
ATOM 4724 O O . GLU C 1 181 ? 4.165 36.902 55.986 1.00 55.13 3876 GLU B O 1
ATOM 4738 N N . THR C 1 183 ? 8.364 38.431 54.483 1.00 59.19 3878 THR B N 1
ATOM 4739 C CA . THR C 1 183 ? 9.219 39.000 53.454 1.00 62.31 3878 THR B CA 1
ATOM 4740 C C . THR C 1 183 ? 10.503 39.501 54.111 1.00 64.12 3878 THR B C 1
ATOM 4741 O O . THR C 1 183 ? 10.409 40.140 55.178 1.00 67.04 3878 THR B O 1
ATOM 4745 N N . PHE C 1 184 ? 11.658 39.184 53.521 1.00 65.33 3879 PHE B N 1
ATOM 4746 C CA . PHE C 1 184 ? 12.993 39.644 53.980 1.00 67.59 3879 PHE B CA 1
ATOM 4747 C C . PHE C 1 184 ? 13.654 40.416 52.847 1.00 71.23 3879 PHE B C 1
ATOM 4748 O O . PHE C 1 184 ? 13.600 39.994 51.698 1.00 72.11 3879 PHE B O 1
ATOM 4756 N N . PRO C 1 185 ? 14.260 41.590 53.136 1.00 73.52 3880 PRO B N 1
ATOM 4757 C CA . PRO C 1 185 ? 14.884 42.395 52.092 1.00 75.84 3880 PRO B CA 1
ATOM 4758 C C . PRO C 1 185 ? 16.294 41.942 51.675 1.00 76.72 3880 PRO B C 1
ATOM 4759 O O . PRO C 1 185 ? 16.821 42.548 50.744 1.00 85.25 3880 PRO B O 1
ATOM 4763 N N . SER C 1 186 ? 16.878 40.949 52.355 1.00 73.02 3881 SER B N 1
ATOM 4764 C CA . SER C 1 186 ? 18.202 40.343 52.029 1.00 73.76 3881 SER B CA 1
ATOM 4765 C C . SER C 1 186 ? 18.187 38.826 52.304 1.00 72.49 3881 SER B C 1
ATOM 4766 O O . SER C 1 186 ? 17.403 38.382 53.170 1.00 70.61 3881 SER B O 1
ATOM 4769 N N . HIS C 1 187 ? 19.024 38.061 51.596 1.00 72.62 3882 HIS B N 1
ATOM 4770 C CA . HIS C 1 187 ? 19.244 36.605 51.835 1.00 70.37 3882 HIS B CA 1
ATOM 4771 C C . HIS C 1 187 ? 19.753 36.399 53.258 1.00 69.12 3882 HIS B C 1
ATOM 4772 O O . HIS C 1 187 ? 19.252 35.487 53.912 1.00 66.75 3882 HIS B O 1
ATOM 4779 N N . GLN C 1 188 ? 20.707 37.211 53.704 1.00 70.88 3883 GLN B N 1
ATOM 4780 C CA . GLN C 1 188 ? 21.345 37.092 55.048 1.00 71.81 3883 GLN B CA 1
ATOM 4781 C C . GLN C 1 188 ? 20.234 37.110 56.112 1.00 69.60 3883 GLN B C 1
ATOM 4782 O O . GLN C 1 188 ? 20.231 36.232 57.000 1.00 63.75 3883 GLN B O 1
ATOM 4788 N N . LYS C 1 189 ? 19.324 38.082 56.023 1.00 70.69 3884 LYS B N 1
ATOM 4789 C CA . LYS C 1 189 ? 18.269 38.289 57.041 1.00 70.41 3884 LYS B CA 1
ATOM 4790 C C . LYS C 1 189 ? 17.348 37.062 57.078 1.00 67.61 3884 LYS B C 1
ATOM 4791 O O . LYS C 1 189 ? 17.027 36.604 58.193 1.00 66.78 3884 LYS B O 1
ATOM 4797 N N . PHE C 1 190 ? 16.976 36.529 55.912 1.00 66.57 3885 PHE B N 1
ATOM 4798 C CA . PHE C 1 190 ? 16.175 35.284 55.785 1.00 63.29 3885 PHE B CA 1
ATOM 4799 C C . PHE C 1 190 ? 16.928 34.086 56.387 1.00 62.13 3885 PHE B C 1
ATOM 4800 O O . PHE C 1 190 ? 16.327 33.329 57.157 1.00 57.79 3885 PHE B O 1
ATOM 4808 N N . GLU C 1 191 ? 18.201 33.906 56.033 1.00 64.13 3886 GLU B N 1
ATOM 4809 C CA . GLU C 1 191 ? 18.998 32.724 56.438 1.00 63.21 3886 GLU B CA 1
ATOM 4810 C C . GLU C 1 191 ? 19.135 32.710 57.963 1.00 61.10 3886 GLU B C 1
ATOM 4811 O O . GLU C 1 191 ? 18.876 31.650 58.564 1.00 59.73 3886 GLU B O 1
ATOM 4817 N N . SER C 1 192 ? 19.503 33.839 58.581 1.00 60.92 3887 SER B N 1
ATOM 4818 C CA . SER C 1 192 ? 19.677 33.944 60.054 1.00 59.56 3887 SER B CA 1
ATOM 4819 C C . SER C 1 192 ? 18.352 33.650 60.753 1.00 56.70 3887 SER B C 1
ATOM 4820 O O . SER C 1 192 ? 18.361 32.848 61.664 1.00 56.17 3887 SER B O 1
ATOM 4823 N N . TRP C 1 193 ? 17.261 34.273 60.312 1.00 56.25 3888 TRP B N 1
ATOM 4824 C CA . TRP C 1 193 ? 15.901 34.092 60.873 1.00 54.12 3888 TRP B CA 1
ATOM 4825 C C . TRP C 1 193 ? 15.483 32.630 60.782 1.00 54.11 3888 TRP B C 1
ATOM 4826 O O . TRP C 1 193 ? 14.994 32.117 61.785 1.00 53.32 3888 TRP B O 1
ATOM 4837 N N . LEU C 1 194 ? 15.658 31.991 59.628 1.00 53.83 3889 LEU B N 1
ATOM 4838 C CA . LEU C 1 194 ? 15.252 30.592 59.393 1.00 51.86 3889 LEU B CA 1
ATOM 4839 C C . LEU C 1 194 ? 16.039 29.685 60.349 1.00 54.98 3889 LEU B C 1
ATOM 4840 O O . LEU C 1 194 ? 15.391 28.858 61.031 1.00 53.64 3889 LEU B O 1
ATOM 4845 N N . LYS C 1 195 ? 17.356 29.875 60.442 1.00 58.15 3890 LYS B N 1
ATOM 4846 C CA . LYS C 1 195 ? 18.260 28.991 61.223 1.00 58.76 3890 LYS B CA 1
ATOM 4847 C C . LYS C 1 195 ? 18.152 29.290 62.722 1.00 57.49 3890 LYS B C 1
ATOM 4848 O O . LYS C 1 195 ? 18.159 28.344 63.489 1.00 60.37 3890 LYS B O 1
ATOM 4854 N N . GLU C 1 196 ? 18.060 30.553 63.129 1.00 61.20 3891 GLU B N 1
ATOM 4855 C CA . GLU C 1 196 ? 18.235 30.952 64.553 1.00 59.85 3891 GLU B CA 1
ATOM 4856 C C . GLU C 1 196 ? 16.882 31.090 65.254 1.00 57.74 3891 GLU B C 1
ATOM 4857 O O . GLU C 1 196 ? 16.890 30.951 66.473 1.00 57.86 3891 GLU B O 1
ATOM 4863 N N . ALA C 1 197 ? 15.783 31.322 64.527 1.00 54.69 3892 ALA B N 1
ATOM 4864 C CA . ALA C 1 197 ? 14.465 31.646 65.116 1.00 52.56 3892 ALA B CA 1
ATOM 4865 C C . ALA C 1 197 ? 13.410 30.638 64.652 1.00 51.81 3892 ALA B C 1
ATOM 4866 O O . ALA C 1 197 ? 12.897 29.897 65.499 1.00 50.23 3892 ALA B O 1
ATOM 4868 N N . PHE C 1 198 ? 13.124 30.572 63.352 1.00 49.80 3893 PHE B N 1
ATOM 4869 C CA . PHE C 1 198 ? 11.981 29.806 62.800 1.00 45.99 3893 PHE B CA 1
ATOM 4870 C C . PHE C 1 198 ? 12.155 28.309 63.066 1.00 44.07 3893 PHE B C 1
ATOM 4871 O O . PHE C 1 198 ? 11.181 27.665 63.493 1.00 40.52 3893 PHE B O 1
ATOM 4879 N N . TRP C 1 199 ? 13.337 27.753 62.804 1.00 44.18 3894 TRP B N 1
ATOM 4880 C CA . TRP C 1 199 ? 13.518 26.285 62.737 1.00 43.98 3894 TRP B CA 1
ATOM 4881 C C . TRP C 1 199 ? 13.103 25.648 64.060 1.00 45.67 3894 TRP B C 1
ATOM 4882 O O . TRP C 1 199 ? 12.303 24.719 64.005 1.00 45.68 3894 TRP B O 1
ATOM 4893 N N . GLU C 1 200 ? 13.573 26.171 65.196 1.00 48.85 3895 GLU B N 1
ATOM 4894 C CA . GLU C 1 200 ? 13.193 25.695 66.553 1.00 51.27 3895 GLU B CA 1
ATOM 4895 C C . GLU C 1 200 ? 11.748 26.083 66.879 1.00 47.31 3895 GLU B C 1
ATOM 4896 O O . GLU C 1 200 ? 10.979 25.199 67.228 1.00 46.63 3895 GLU B O 1
ATOM 4902 N N . LYS C 1 201 ? 11.388 27.349 66.764 1.00 50.42 3896 LYS B N 1
ATOM 4903 C CA . LYS C 1 201 ? 10.082 27.903 67.235 1.00 50.87 3896 LYS B CA 1
ATOM 4904 C C . LYS C 1 201 ? 8.909 27.315 66.442 1.00 50.37 3896 LYS B C 1
ATOM 4905 O O . LYS C 1 201 ? 7.780 27.368 66.971 1.00 50.09 3896 LYS B O 1
ATOM 4911 N N . SER C 1 202 ? 9.148 26.756 65.253 1.00 42.80 3897 SER B N 1
ATOM 4912 C CA . SER C 1 202 ? 8.092 26.234 64.351 1.00 39.03 3897 SER B CA 1
ATOM 4913 C C . SER C 1 202 ? 7.608 24.860 64.827 1.00 35.42 3897 SER B C 1
ATOM 4914 O O . SER C 1 202 ? 6.481 24.476 64.452 1.00 34.01 3897 SER B O 1
ATOM 4917 N N . GLY C 1 203 ? 8.483 24.100 65.496 1.00 34.18 3898 GLY B N 1
ATOM 4918 C CA . GLY C 1 203 ? 8.285 22.675 65.828 1.00 31.42 3898 GLY B CA 1
ATOM 4919 C C . GLY C 1 203 ? 8.846 21.731 64.768 1.00 33.85 3898 GLY B C 1
ATOM 4920 O O . GLY C 1 203 ? 8.734 20.511 64.962 1.00 36.04 3898 GLY B O 1
ATOM 4921 N N . TYR C 1 204 ? 9.405 22.235 63.667 1.00 35.71 3899 TYR B N 1
ATOM 4922 C CA . TYR C 1 204 ? 9.903 21.393 62.545 1.00 35.24 3899 TYR B CA 1
ATOM 4923 C C . TYR C 1 204 ? 11.291 20.811 62.881 1.00 34.95 3899 TYR B C 1
ATOM 4924 O O . TYR C 1 204 ? 11.694 19.849 62.219 1.00 32.16 3899 TYR B O 1
ATOM 4933 N N . ALA C 1 205 ? 12.029 21.398 63.824 1.00 35.51 3900 ALA B N 1
ATOM 4934 C CA . ALA C 1 205 ? 13.439 21.021 64.110 1.00 35.63 3900 ALA B CA 1
ATOM 4935 C C . ALA C 1 205 ? 13.485 19.614 64.719 1.00 34.02 3900 ALA B C 1
ATOM 4936 O O . ALA C 1 205 ? 14.333 18.802 64.265 1.00 34.25 3900 ALA B O 1
ATOM 4938 N N . GLY C 1 206 ? 12.601 19.345 65.686 1.00 32.68 3901 GLY B N 1
ATOM 4939 C CA . GLY C 1 206 ? 12.504 18.060 66.402 1.00 32.93 3901 GLY B CA 1
ATOM 4940 C C . GLY C 1 206 ? 13.342 18.102 67.665 1.00 38.03 3901 GLY B C 1
ATOM 4941 O O . GLY C 1 206 ? 14.031 19.119 67.869 1.00 38.80 3901 GLY B O 1
ATOM 4942 N N . LYS C 1 207 ? 13.271 17.059 68.504 1.00 44.07 3902 LYS B N 1
ATOM 4943 C CA . LYS C 1 207 ? 14.063 16.942 69.757 1.00 46.21 3902 LYS B CA 1
ATOM 4944 C C . LYS C 1 207 ? 15.278 16.049 69.519 1.00 50.64 3902 LYS B C 1
ATOM 4945 O O . LYS C 1 207 ? 16.332 16.324 70.124 1.00 56.74 3902 LYS B O 1
ATOM 4951 N N . LYS C 1 208 ? 15.128 15.027 68.685 1.00 48.23 3903 LYS B N 1
ATOM 4952 C CA . LYS C 1 208 ? 16.133 13.953 68.492 1.00 53.58 3903 LYS B CA 1
ATOM 4953 C C . LYS C 1 208 ? 17.084 14.361 67.366 1.00 55.33 3903 LYS B C 1
ATOM 4954 O O . LYS C 1 208 ? 16.767 15.318 66.631 1.00 47.08 3903 LYS B O 1
ATOM 4960 N N . GLU C 1 209 ? 18.240 13.705 67.308 1.00 63.39 3904 GLU B N 1
ATOM 4961 C CA . GLU C 1 209 ? 19.157 13.770 66.145 1.00 77.47 3904 GLU B CA 1
ATOM 4962 C C . GLU C 1 209 ? 18.598 12.800 65.109 1.00 67.11 3904 GLU B C 1
ATOM 4963 O O . GLU C 1 209 ? 17.830 11.912 65.498 1.00 63.01 3904 GLU B O 1
ATOM 4969 N N . GLY C 1 210 ? 18.894 13.019 63.839 1.00 59.12 3905 GLY B N 1
ATOM 4970 C CA . GLY C 1 210 ? 18.273 12.236 62.762 1.00 54.75 3905 GLY B CA 1
ATOM 4971 C C . GLY C 1 210 ? 18.107 13.081 61.533 1.00 55.61 3905 GLY B C 1
ATOM 4972 O O . GLY C 1 210 ? 17.600 14.209 61.663 1.00 56.63 3905 GLY B O 1
ATOM 4973 N N . LYS C 1 211 ? 18.522 12.548 60.386 1.00 54.46 3906 LYS B N 1
ATOM 4974 C CA . LYS C 1 211 ? 18.377 13.205 59.064 1.00 48.25 3906 LYS B CA 1
ATOM 4975 C C . LYS C 1 211 ? 16.960 12.935 58.554 1.00 46.89 3906 LYS B C 1
ATOM 4976 O O . LYS C 1 211 ? 16.491 11.783 58.682 1.00 48.35 3906 LYS B O 1
ATOM 4982 N N . ARG C 1 212 ? 16.283 13.979 58.068 1.00 42.30 3907 ARG B N 1
ATOM 4983 C CA . ARG C 1 212 ? 14.930 13.885 57.475 1.00 38.42 3907 ARG B CA 1
ATOM 4984 C C . ARG C 1 212 ? 15.041 14.464 56.068 1.00 36.28 3907 ARG B C 1
ATOM 4985 O O . ARG C 1 212 ? 15.866 15.361 55.871 1.00 37.56 3907 ARG B O 1
ATOM 4993 N N . PHE C 1 213 ? 14.255 13.944 55.132 1.00 33.54 3908 PHE B N 1
ATOM 4994 C CA . PHE C 1 213 ? 14.293 14.323 53.699 1.00 34.08 3908 PHE B CA 1
ATOM 4995 C C . PHE C 1 213 ? 13.609 15.676 53.516 1.00 34.77 3908 PHE B C 1
ATOM 4996 O O . PHE C 1 213 ? 12.663 16.038 54.234 1.00 33.76 3908 PHE B O 1
ATOM 5004 N N . PHE C 1 214 ? 14.134 16.438 52.577 1.00 36.90 3909 PHE B N 1
ATOM 5005 C CA . PHE C 1 214 ? 13.474 17.632 52.002 1.00 37.73 3909 PHE B CA 1
ATOM 5006 C C . PHE C 1 214 ? 13.595 17.502 50.490 1.00 38.62 3909 PHE B C 1
ATOM 5007 O O . PHE C 1 214 ? 14.447 16.757 50.018 1.00 40.25 3909 PHE B O 1
ATOM 5015 N N . ASN C 1 215 ? 12.735 18.202 49.770 1.00 39.09 3910 ASN B N 1
ATOM 5016 C CA . ASN C 1 215 ? 12.810 18.300 48.301 1.00 38.94 3910 ASN B CA 1
ATOM 5017 C C . ASN C 1 215 ? 12.400 19.705 47.887 1.00 39.93 3910 ASN B C 1
ATOM 5018 O O . ASN C 1 215 ? 11.316 20.138 48.270 1.00 38.55 3910 ASN B O 1
ATOM 5023 N N . VAL C 1 216 ? 13.236 20.377 47.097 1.00 42.48 3911 VAL B N 1
ATOM 5024 C CA . VAL C 1 216 ? 12.941 21.737 46.593 1.00 43.84 3911 VAL B CA 1
ATOM 5025 C C . VAL C 1 216 ? 12.705 21.623 45.089 1.00 45.01 3911 VAL B C 1
ATOM 5026 O O . VAL C 1 216 ? 13.596 21.156 44.408 1.00 47.09 3911 VAL B O 1
ATOM 5030 N N . VAL C 1 217 ? 11.523 22.010 44.614 1.00 44.30 3912 VAL B N 1
ATOM 5031 C CA . VAL C 1 217 ? 11.194 22.059 43.169 1.00 45.60 3912 VAL B CA 1
ATOM 5032 C C . VAL C 1 217 ? 11.252 23.531 42.752 1.00 47.08 3912 VAL B C 1
ATOM 5033 O O . VAL C 1 217 ? 10.581 24.353 43.419 1.00 45.56 3912 VAL B O 1
ATOM 5037 N N . ASN C 1 218 ? 12.036 23.836 41.704 1.00 48.90 3913 ASN B N 1
ATOM 5038 C CA . ASN C 1 218 ? 12.273 25.229 41.242 1.00 51.17 3913 ASN B CA 1
ATOM 5039 C C . ASN C 1 218 ? 11.361 25.527 40.058 1.00 53.09 3913 ASN B C 1
ATOM 5040 O O . ASN C 1 218 ? 11.328 24.738 39.135 1.00 53.93 3913 ASN B O 1
ATOM 5045 N N . TYR C 1 219 ? 10.663 26.658 40.097 1.00 55.08 3914 TYR B N 1
ATOM 5046 C CA . TYR C 1 219 ? 9.860 27.188 38.967 1.00 58.20 3914 TYR B CA 1
ATOM 5047 C C . TYR C 1 219 ? 10.395 28.571 38.591 1.00 61.98 3914 TYR B C 1
ATOM 5048 O O . TYR C 1 219 ? 10.832 29.329 39.494 1.00 62.04 3914 TYR B O 1
ATOM 5057 N N . HIS C 1 220 ? 10.352 28.909 37.303 1.00 65.26 3915 HIS B N 1
ATOM 5058 C CA . HIS C 1 220 ? 10.654 30.287 36.828 1.00 69.45 3915 HIS B CA 1
ATOM 5059 C C . HIS C 1 220 ? 9.639 31.231 37.481 1.00 70.01 3915 HIS B C 1
ATOM 5060 O O . HIS C 1 220 ? 8.450 30.855 37.605 1.00 66.31 3915 HIS B O 1
ATOM 5067 N N . ALA C 1 221 ? 10.108 32.396 37.939 1.00 73.91 3916 ALA B N 1
ATOM 5068 C CA . ALA C 1 221 ? 9.259 33.525 38.368 1.00 75.27 3916 ALA B CA 1
ATOM 5069 C C . ALA C 1 221 ? 8.779 34.266 37.113 1.00 75.51 3916 ALA B C 1
ATOM 5070 O O . ALA C 1 221 ? 7.786 34.940 37.301 1.00 74.53 3916 ALA B O 1
ATOM 5080 N N . ALA D 1 3 ? -14.459 27.714 -0.988 1.00 84.26 3698 ALA D N 1
ATOM 5081 C CA . ALA D 1 3 ? -15.545 28.289 -1.771 1.00 90.02 3698 ALA D CA 1
ATOM 5082 C C . ALA D 1 3 ? -15.952 29.618 -1.113 1.00 92.56 3698 ALA D C 1
ATOM 5083 O O . ALA D 1 3 ? -15.775 29.752 0.127 1.00 99.09 3698 ALA D O 1
ATOM 5085 N N . SER D 1 4 ? -16.378 30.598 -1.910 1.00 88.76 3699 SER D N 1
ATOM 5086 C CA . SER D 1 4 ? -17.017 31.857 -1.441 1.00 86.89 3699 SER D CA 1
ATOM 5087 C C . SER D 1 4 ? -16.022 32.841 -0.802 1.00 81.14 3699 SER D C 1
ATOM 5088 O O . SER D 1 4 ? -16.507 33.918 -0.404 1.00 79.49 3699 SER D O 1
ATOM 5091 N N . VAL D 1 5 ? -14.706 32.622 -0.902 1.00 75.01 3700 VAL D N 1
ATOM 5092 C CA . VAL D 1 5 ? -13.689 33.703 -0.687 1.00 73.25 3700 VAL D CA 1
ATOM 5093 C C . VAL D 1 5 ? -13.985 34.887 -1.629 1.00 75.86 3700 VAL D C 1
ATOM 5094 O O . VAL D 1 5 ? -14.011 36.049 -1.144 1.00 76.36 3700 VAL D O 1
ATOM 5098 N N . ALA D 1 6 ? -14.180 34.611 -2.924 1.00 76.60 3701 ALA D N 1
ATOM 5099 C CA . ALA D 1 6 ? -14.393 35.641 -3.970 1.00 78.00 3701 ALA D CA 1
ATOM 5100 C C . ALA D 1 6 ? -15.777 36.283 -3.790 1.00 78.31 3701 ALA D C 1
ATOM 5101 O O . ALA D 1 6 ? -15.929 37.483 -4.084 1.00 77.77 3701 ALA D O 1
ATOM 5103 N N . GLU D 1 7 ? -16.743 35.512 -3.296 1.00 78.75 3702 GLU D N 1
ATOM 5104 C CA . GLU D 1 7 ? -18.118 35.981 -2.986 1.00 80.07 3702 GLU D CA 1
ATOM 5105 C C . GLU D 1 7 ? -18.058 37.073 -1.904 1.00 76.69 3702 GLU D C 1
ATOM 5106 O O . GLU D 1 7 ? -18.882 37.994 -1.938 1.00 75.94 3702 GLU D O 1
ATOM 5112 N N . TYR D 1 8 ? -17.095 36.989 -0.988 1.00 74.19 3703 TYR D N 1
ATOM 5113 C CA . TYR D 1 8 ? -16.935 37.932 0.147 1.00 73.80 3703 TYR D CA 1
ATOM 5114 C C . TYR D 1 8 ? -15.878 38.989 -0.190 1.00 74.70 3703 TYR D C 1
ATOM 5115 O O . TYR D 1 8 ? -15.427 39.682 0.728 1.00 74.14 3703 TYR D O 1
ATOM 5124 N N . GLY D 1 9 ? -15.517 39.125 -1.468 1.00 75.08 3704 GLY D N 1
ATOM 5125 C CA . GLY D 1 9 ? -14.636 40.199 -1.959 1.00 75.73 3704 GLY D CA 1
ATOM 5126 C C . GLY D 1 9 ? -13.170 39.892 -1.727 1.00 72.44 3704 GLY D C 1
ATOM 5127 O O . GLY D 1 9 ? -12.361 40.814 -1.852 1.00 72.73 3704 GLY D O 1
ATOM 5128 N N . GLY D 1 10 ? -12.834 38.637 -1.423 1.00 70.71 3705 GLY D N 1
ATOM 5129 C CA . GLY D 1 10 ? -11.440 38.194 -1.243 1.00 69.21 3705 GLY D CA 1
ATOM 5130 C C . GLY D 1 10 ? -10.884 37.563 -2.505 1.00 71.41 3705 GLY D C 1
ATOM 5131 O O . GLY D 1 10 ? -11.629 37.438 -3.503 1.00 79.47 3705 GLY D O 1
ATOM 5132 N N . GLU D 1 11 ? -9.606 37.190 -2.467 1.00 70.07 3706 GLU D N 1
ATOM 5133 C CA . GLU D 1 11 ? -8.914 36.442 -3.545 1.00 69.29 3706 GLU D CA 1
ATOM 5134 C C . GLU D 1 11 ? -8.154 35.261 -2.930 1.00 65.90 3706 GLU D C 1
ATOM 5135 O O . GLU D 1 11 ? -7.510 35.433 -1.876 1.00 63.54 3706 GLU D O 1
ATOM 5141 N N . VAL D 1 12 ? -8.231 34.100 -3.577 1.00 64.11 3707 VAL D N 1
ATOM 5142 C CA . VAL D 1 12 ? -7.337 32.944 -3.301 1.00 62.19 3707 VAL D CA 1
ATOM 5143 C C . VAL D 1 12 ? -5.988 33.225 -3.975 1.00 60.72 3707 VAL D C 1
ATOM 5144 O O . VAL D 1 12 ? -5.988 33.426 -5.180 1.00 63.59 3707 VAL D O 1
ATOM 5148 N N . SER D 1 13 ? -4.900 33.293 -3.202 1.00 59.34 3708 SER D N 1
ATOM 5149 C CA . SER D 1 13 ? -3.509 33.525 -3.676 1.00 58.74 3708 SER D CA 1
ATOM 5150 C C . SER D 1 13 ? -2.830 32.184 -3.945 1.00 57.61 3708 SER D C 1
ATOM 5151 O O . SER D 1 13 ? -1.876 32.170 -4.725 1.00 57.26 3708 SER D O 1
ATOM 5154 N N . PHE D 1 14 ? -3.243 31.132 -3.237 1.00 55.30 3709 PHE D N 1
ATOM 5155 C CA . PHE D 1 14 ? -2.636 29.785 -3.303 1.00 55.19 3709 PHE D CA 1
ATOM 5156 C C . PHE D 1 14 ? -3.690 28.770 -2.860 1.00 54.26 3709 PHE D C 1
ATOM 5157 O O . PHE D 1 14 ? -4.414 29.020 -1.878 1.00 54.52 3709 PHE D O 1
ATOM 5165 N N . LYS D 1 15 ? -3.768 27.653 -3.571 1.00 53.37 3710 LYS D N 1
ATOM 5166 C CA . LYS D 1 15 ? -4.703 26.553 -3.251 1.00 54.60 3710 LYS D CA 1
ATOM 5167 C C . LYS D 1 15 ? -3.906 25.246 -3.266 1.00 52.48 3710 LYS D C 1
ATOM 5168 O O . LYS D 1 15 ? -3.243 24.982 -4.279 1.00 51.59 3710 LYS D O 1
ATOM 5174 N N . TYR D 1 16 ? -3.904 24.492 -2.161 1.00 49.64 3711 TYR D N 1
ATOM 5175 C CA . TYR D 1 16 ? -3.179 23.199 -2.098 1.00 48.14 3711 TYR D CA 1
ATOM 5176 C C . TYR D 1 16 ? -3.912 22.218 -3.023 1.00 49.69 3711 TYR D C 1
ATOM 5177 O O . TYR D 1 16 ? -5.150 22.062 -2.909 1.00 50.03 3711 TYR D O 1
ATOM 5186 N N . ALA D 1 17 ? -3.176 21.555 -3.911 1.00 50.45 3712 ALA D N 1
ATOM 5187 C CA . ALA D 1 17 ? -3.741 20.558 -4.849 1.00 52.15 3712 ALA D CA 1
ATOM 5188 C C . ALA D 1 17 ? -4.373 19.427 -4.019 1.00 52.34 3712 ALA D C 1
ATOM 5189 O O . ALA D 1 17 ? -5.506 19.017 -4.345 1.00 53.60 3712 ALA D O 1
ATOM 5191 N N . GLN D 1 18 ? -3.702 18.984 -2.958 1.00 51.19 3713 GLN D N 1
ATOM 5192 C CA . GLN D 1 18 ? -4.273 18.003 -2.005 1.00 51.90 3713 GLN D CA 1
ATOM 5193 C C . GLN D 1 18 ? -4.572 18.730 -0.689 1.00 49.85 3713 GLN D C 1
ATOM 5194 O O . GLN D 1 18 ? -3.616 19.081 0.035 1.00 48.24 3713 GLN D O 1
ATOM 5200 N N . SER D 1 19 ? -5.856 18.985 -0.448 1.00 48.30 3714 SER D N 1
ATOM 5201 C CA . SER D 1 19 ? -6.374 19.758 0.695 1.00 46.79 3714 SER D CA 1
ATOM 5202 C C . SER D 1 19 ? -6.402 18.806 1.889 1.00 45.81 3714 SER D C 1
ATOM 5203 O O . SER D 1 19 ? -7.226 17.868 1.886 1.00 44.01 3714 SER D O 1
ATOM 5206 N N . LYS D 1 20 ? -5.525 19.014 2.867 1.00 46.34 3715 LYS D N 1
ATOM 5207 C CA . LYS D 1 20 ? -5.615 18.280 4.164 1.00 46.39 3715 LYS D CA 1
ATOM 5208 C C . LYS D 1 20 ? -6.912 18.652 4.889 1.00 45.88 3715 LYS D C 1
ATOM 5209 O O . LYS D 1 20 ? -7.352 17.877 5.724 1.00 45.81 3715 LYS D O 1
ATOM 5215 N N . GLY D 1 21 ? -7.503 19.805 4.570 1.00 47.41 3716 GLY D N 1
ATOM 5216 C CA . GLY D 1 21 ? -8.814 20.266 5.064 1.00 47.92 3716 GLY D CA 1
ATOM 5217 C C . GLY D 1 21 ? -9.925 19.365 4.605 1.00 49.25 3716 GLY D C 1
ATOM 5218 O O . GLY D 1 21 ? -10.797 19.061 5.433 1.00 50.40 3716 GLY D O 1
ATOM 5219 N N . GLU D 1 22 ? -9.906 18.942 3.342 1.00 51.18 3717 GLU D N 1
ATOM 5220 C CA . GLU D 1 22 ? -10.950 18.033 2.794 1.00 53.40 3717 GLU D CA 1
ATOM 5221 C C . GLU D 1 22 ? -10.835 16.670 3.489 1.00 49.59 3717 GLU D C 1
ATOM 5222 O O . GLU D 1 22 ? -11.874 16.123 3.872 1.00 49.07 3717 GLU D O 1
ATOM 5228 N N . VAL D 1 23 ? -9.614 16.178 3.686 1.00 47.72 3718 VAL D N 1
ATOM 5229 C CA . VAL D 1 23 ? -9.323 14.949 4.478 1.00 46.78 3718 VAL D CA 1
ATOM 5230 C C . VAL D 1 23 ? -9.903 15.137 5.887 1.00 46.82 3718 VAL D C 1
ATOM 5231 O O . VAL D 1 23 ? -10.570 14.216 6.375 1.00 47.75 3718 VAL D O 1
ATOM 5235 N N . TYR D 1 24 ? -9.675 16.285 6.526 1.00 46.46 3719 TYR D N 1
ATOM 5236 C CA . TYR D 1 24 ? -10.132 16.519 7.918 1.00 44.20 3719 TYR D CA 1
ATOM 5237 C C . TYR D 1 24 ? -11.662 16.501 7.967 1.00 43.49 3719 TYR D C 1
ATOM 5238 O O . TYR D 1 24 ? -12.209 15.945 8.919 1.00 45.57 3719 TYR D O 1
ATOM 5247 N N . LYS D 1 25 ? -12.344 17.048 6.967 1.00 43.74 3720 LYS D N 1
ATOM 5248 C CA . LYS D 1 25 ? -13.829 17.066 6.934 1.00 45.01 3720 LYS D CA 1
ATOM 5249 C C . LYS D 1 25 ? -14.364 15.637 6.822 1.00 46.33 3720 LYS D C 1
ATOM 5250 O O . LYS D 1 25 ? -15.408 15.352 7.459 1.00 44.54 3720 LYS D O 1
ATOM 5256 N N . GLU D 1 26 ? -13.679 14.769 6.067 1.00 47.87 3721 GLU D N 1
ATOM 5257 C CA . GLU D 1 26 ? -14.070 13.344 5.914 1.00 49.15 3721 GLU D CA 1
ATOM 5258 C C . GLU D 1 26 ? -13.864 12.648 7.264 1.00 44.57 3721 GLU D C 1
ATOM 5259 O O . GLU D 1 26 ? -14.739 11.873 7.639 1.00 43.74 3721 GLU D O 1
ATOM 5265 N N . ILE D 1 27 ? -12.781 12.957 7.978 1.00 41.33 3722 ILE D N 1
ATOM 5266 C CA . ILE D 1 27 ? -12.495 12.393 9.320 1.00 40.38 3722 ILE D CA 1
ATOM 5267 C C . ILE D 1 27 ? -13.626 12.782 10.283 1.00 40.12 3722 ILE D C 1
ATOM 5268 O O . ILE D 1 27 ? -14.158 11.878 10.968 1.00 40.17 3722 ILE D O 1
ATOM 5273 N N . VAL D 1 28 ? -14.004 14.060 10.308 1.00 39.94 3723 VAL D N 1
ATOM 5274 C CA . VAL D 1 28 ? -15.093 14.571 11.187 1.00 39.98 3723 VAL D CA 1
ATOM 5275 C C . VAL D 1 28 ? -16.365 13.767 10.887 1.00 41.11 3723 VAL D C 1
ATOM 5276 O O . VAL D 1 28 ? -17.009 13.289 11.842 1.00 41.39 3723 VAL D O 1
ATOM 5280 N N . LYS D 1 29 ? -16.698 13.607 9.606 1.00 42.29 3724 LYS D N 1
ATOM 5281 C CA . LYS D 1 29 ? -17.925 12.904 9.168 1.00 43.91 3724 LYS D CA 1
ATOM 5282 C C . LYS D 1 29 ? -17.851 11.461 9.658 1.00 43.17 3724 LYS D C 1
ATOM 5283 O O . LYS D 1 29 ? -18.862 10.954 10.194 1.00 42.36 3724 LYS D O 1
ATOM 5289 N N . HIS D 1 30 ? -16.690 10.833 9.506 1.00 42.57 3725 HIS D N 1
ATOM 5290 C CA . HIS D 1 30 ? -16.475 9.405 9.855 1.00 42.49 3725 HIS D CA 1
ATOM 5291 C C . HIS D 1 30 ? -16.703 9.232 11.347 1.00 41.82 3725 HIS D C 1
ATOM 5292 O O . HIS D 1 30 ? -17.554 8.432 11.706 1.00 41.91 3725 HIS D O 1
ATOM 5299 N N . VAL D 1 31 ? -15.991 10.002 12.168 1.00 41.44 3726 VAL D N 1
ATOM 5300 C CA . VAL D 1 31 ? -16.038 9.921 13.657 1.00 40.72 3726 VAL D CA 1
ATOM 5301 C C . VAL D 1 31 ? -17.463 10.213 14.148 1.00 41.41 3726 VAL D C 1
ATOM 5302 O O . VAL D 1 31 ? -17.922 9.495 15.033 1.00 40.28 3726 VAL D O 1
ATOM 5306 N N . ASP D 1 32 ? -18.150 11.192 13.568 1.00 43.20 3727 ASP D N 1
ATOM 5307 C CA . ASP D 1 32 ? -19.569 11.497 13.886 1.00 46.53 3727 ASP D CA 1
ATOM 5308 C C . ASP D 1 32 ? -20.437 10.268 13.575 1.00 45.97 3727 ASP D C 1
ATOM 5309 O O . ASP D 1 32 ? -21.182 9.834 14.466 1.00 45.56 3727 ASP D O 1
ATOM 5314 N N . THR D 1 33 ? -20.367 9.749 12.349 1.00 45.45 3728 THR D N 1
ATOM 5315 C CA . THR D 1 33 ? -21.201 8.619 11.857 1.00 45.83 3728 THR D CA 1
ATOM 5316 C C . THR D 1 33 ? -20.929 7.401 12.729 1.00 44.92 3728 THR D C 1
ATOM 5317 O O . THR D 1 33 ? -21.885 6.691 13.041 1.00 47.49 3728 THR D O 1
ATOM 5321 N N . GLN D 1 34 ? -19.659 7.180 13.068 1.00 43.19 3729 GLN D N 1
ATOM 5322 C CA . GLN D 1 34 ? -19.181 5.975 13.789 1.00 42.71 3729 GLN D CA 1
ATOM 5323 C C . GLN D 1 34 ? -19.665 6.036 15.239 1.00 41.51 3729 GLN D C 1
ATOM 5324 O O . GLN D 1 34 ? -19.886 4.969 15.853 1.00 39.93 3729 GLN D O 1
ATOM 5330 N N . HIS D 1 35 ? -19.881 7.232 15.782 1.00 39.48 3730 HIS D N 1
ATOM 5331 C CA . HIS D 1 35 ? -20.509 7.387 17.109 1.00 38.99 3730 HIS D CA 1
ATOM 5332 C C . HIS D 1 35 ? -21.928 6.827 17.016 1.00 39.72 3730 HIS D C 1
ATOM 5333 O O . HIS D 1 35 ? -22.307 6.029 17.904 1.00 39.81 3730 HIS D O 1
ATOM 5340 N N . GLY D 1 36 ? -22.677 7.211 15.981 1.00 40.19 3731 GLY D N 1
ATOM 5341 C CA . GLY D 1 36 ? -24.035 6.697 15.741 1.00 41.54 3731 GLY D CA 1
ATOM 5342 C C . GLY D 1 36 ? -24.056 5.174 15.707 1.00 42.62 3731 GLY D C 1
ATOM 5343 O O . GLY D 1 36 ? -24.948 4.575 16.324 1.00 41.79 3731 GLY D O 1
ATOM 5344 N N . VAL D 1 37 ? -23.116 4.565 14.975 1.00 43.04 3732 VAL D N 1
ATOM 5345 C CA . VAL D 1 37 ? -23.043 3.089 14.774 1.00 43.43 3732 VAL D CA 1
ATOM 5346 C C . VAL D 1 37 ? -22.680 2.442 16.108 1.00 43.01 3732 VAL D C 1
ATOM 5347 O O . VAL D 1 37 ? -23.232 1.400 16.400 1.00 44.83 3732 VAL D O 1
ATOM 5351 N N . SER D 1 38 ? -21.757 3.027 16.858 1.00 41.26 3733 SER D N 1
ATOM 5352 C CA . SER D 1 38 ? -21.249 2.477 18.139 1.00 41.52 3733 SER D CA 1
ATOM 5353 C C . SER D 1 38 ? -22.381 2.503 19.172 1.00 41.89 3733 SER D C 1
ATOM 5354 O O . SER D 1 38 ? -22.624 1.456 19.811 1.00 41.54 3733 SER D O 1
ATOM 5357 N N . GLU D 1 39 ? -23.060 3.647 19.284 1.00 41.82 3734 GLU D N 1
ATOM 5358 C CA . GLU D 1 39 ? -24.215 3.856 20.181 1.00 43.51 3734 GLU D CA 1
ATOM 5359 C C . GLU D 1 39 ? -25.304 2.845 19.836 1.00 44.30 3734 GLU D C 1
ATOM 5360 O O . GLU D 1 39 ? -25.705 2.084 20.734 1.00 44.28 3734 GLU D O 1
ATOM 5366 N N . SER D 1 40 ? -25.749 2.825 18.583 1.00 44.50 3735 SER D N 1
ATOM 5367 C CA . SER D 1 40 ? -26.832 1.926 18.113 1.00 45.61 3735 SER D CA 1
ATOM 5368 C C . SER D 1 40 ? -26.427 0.464 18.363 1.00 45.17 3735 SER D C 1
ATOM 5369 O O . SER D 1 40 ? -27.273 -0.291 18.855 1.00 47.48 3735 SER D O 1
ATOM 5372 N N . THR D 1 41 ? -25.177 0.089 18.094 1.00 43.39 3736 THR D N 1
ATOM 5373 C CA . THR D 1 41 ? -24.697 -1.313 18.230 1.00 43.84 3736 THR D CA 1
ATOM 5374 C C . THR D 1 41 ? -24.690 -1.714 19.701 1.00 42.99 3736 THR D C 1
ATOM 5375 O O . THR D 1 41 ? -25.168 -2.803 20.006 1.00 44.14 3736 THR D O 1
ATOM 5379 N N . CYS D 1 42 ? -24.162 -0.862 20.578 1.00 41.66 3737 CYS D N 1
ATOM 5380 C CA . CYS D 1 42 ? -24.127 -1.095 22.045 1.00 40.42 3737 CYS D CA 1
ATOM 5381 C C . CYS D 1 42 ? -25.561 -1.227 22.577 1.00 41.20 3737 CYS D C 1
ATOM 5382 O O . CYS D 1 42 ? -25.803 -2.133 23.395 1.00 41.77 3737 CYS D O 1
ATOM 5385 N N . ALA D 1 43 ? -26.492 -0.397 22.115 1.00 41.46 3738 ALA D N 1
ATOM 5386 C CA . ALA D 1 43 ?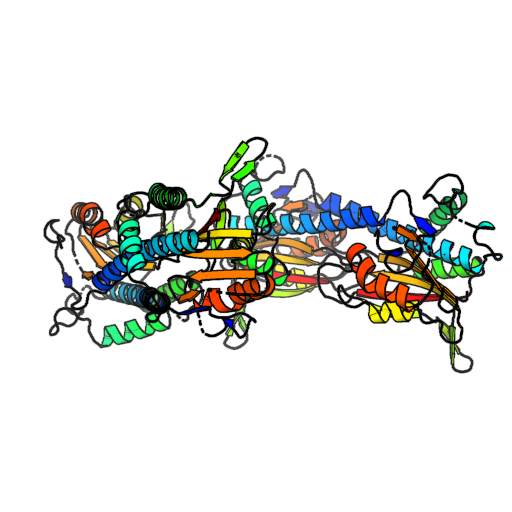 -27.915 -0.503 22.498 1.00 42.58 3738 ALA D CA 1
ATOM 5387 C C . ALA D 1 43 ? -28.413 -1.895 22.123 1.00 44.15 3738 ALA D C 1
ATOM 5388 O O . ALA D 1 43 ? -29.052 -2.546 22.947 1.00 45.16 3738 ALA D O 1
ATOM 5390 N N . HIS D 1 44 ? -28.144 -2.345 20.911 1.00 45.80 3739 HIS D N 1
ATOM 5391 C CA . HIS D 1 44 ? -28.614 -3.671 20.417 1.00 47.67 3739 HIS D CA 1
ATOM 5392 C C . HIS D 1 44 ? -27.965 -4.788 21.246 1.00 47.93 3739 HIS D C 1
ATOM 5393 O O . HIS D 1 44 ? -28.705 -5.686 21.666 1.00 49.34 3739 HIS D O 1
ATOM 5400 N N . TRP D 1 45 ? -26.656 -4.712 21.499 1.00 46.86 3740 TRP D N 1
ATOM 5401 C CA . TRP D 1 45 ? -25.910 -5.657 22.377 1.00 47.10 3740 TRP D CA 1
ATOM 5402 C C . TRP D 1 45 ? -26.572 -5.716 23.764 1.00 48.13 3740 TRP D C 1
ATOM 5403 O O . TRP D 1 45 ? -26.772 -6.813 24.284 1.00 48.20 3740 TRP D O 1
ATOM 5414 N N . ILE D 1 46 ? -26.917 -4.563 24.345 1.00 48.94 3741 ILE D N 1
ATOM 5415 C CA . ILE D 1 46 ? -27.519 -4.538 25.706 1.00 50.69 3741 ILE D CA 1
ATOM 5416 C C . ILE D 1 46 ? -28.873 -5.258 25.647 1.00 52.89 3741 ILE D C 1
ATOM 5417 O O . ILE D 1 46 ? -29.081 -6.156 26.464 1.00 51.68 3741 ILE D O 1
ATOM 5422 N N . ALA D 1 47 ? -29.738 -4.907 24.689 1.00 54.48 3742 ALA D N 1
ATOM 5423 C CA . ALA D 1 47 ? -31.078 -5.521 24.523 1.00 56.84 3742 ALA D CA 1
ATOM 5424 C C . ALA D 1 47 ? -30.932 -7.027 24.298 1.00 60.59 3742 ALA D C 1
ATOM 5425 O O . ALA D 1 47 ? -31.784 -7.761 24.814 1.00 64.22 3742 ALA D O 1
ATOM 5427 N N . ASN D 1 48 ? -29.902 -7.467 23.571 1.00 61.78 3743 ASN D N 1
ATOM 5428 C CA . ASN D 1 48 ? -29.657 -8.904 23.298 1.00 65.85 3743 ASN D CA 1
ATOM 5429 C C . ASN D 1 48 ? -29.310 -9.615 24.618 1.00 67.07 3743 ASN D C 1
ATOM 5430 O O . ASN D 1 48 ? -29.884 -10.678 24.874 1.00 67.98 3743 ASN D O 1
ATOM 5435 N N . LYS D 1 49 ? -28.433 -9.044 25.446 1.00 67.67 3744 LYS D N 1
ATOM 5436 C CA . LYS D 1 49 ? -27.950 -9.687 26.695 1.00 68.30 3744 LYS D CA 1
ATOM 5437 C C . LYS D 1 49 ? -29.071 -9.737 27.745 1.00 69.97 3744 LYS D C 1
ATOM 5438 O O . LYS D 1 49 ? -29.121 -10.707 28.512 1.00 78.34 3744 LYS D O 1
ATOM 5444 N N . VAL D 1 50 ? -29.939 -8.728 27.796 1.00 65.53 3745 VAL D N 1
ATOM 5445 C CA . VAL D 1 50 ? -31.070 -8.648 28.759 1.00 64.39 3745 VAL D CA 1
ATOM 5446 C C . VAL D 1 50 ? -32.380 -8.905 28.000 1.00 64.44 3745 VAL D C 1
ATOM 5447 O O . VAL D 1 50 ? -32.627 -10.036 27.548 1.00 62.88 3745 VAL D O 1
ATOM 5451 N N . HIS D 1 69 ? -17.929 -12.521 11.160 1.00 110.12 3764 HIS D N 1
ATOM 5452 C CA . HIS D 1 69 ? -18.154 -11.341 12.038 1.00 106.08 3764 HIS D CA 1
ATOM 5453 C C . HIS D 1 69 ? -19.193 -10.418 11.400 1.00 122.54 3764 HIS D C 1
ATOM 5454 O O . HIS D 1 69 ? -18.797 -9.329 10.964 1.00 137.26 3764 HIS D O 1
ATOM 5456 N N . LEU D 1 70 ? -20.468 -10.828 11.414 1.00 124.08 3765 LEU D N 1
ATOM 5457 C CA . LEU D 1 70 ? -21.580 -10.073 10.774 1.00 119.56 3765 LEU D CA 1
ATOM 5458 C C . LEU D 1 70 ? -22.908 -10.736 11.177 1.00 112.49 3765 LEU D C 1
ATOM 5459 O O . LEU D 1 70 ? -22.916 -11.976 11.272 1.00 121.73 3765 LEU D O 1
ATOM 5464 N N . LYS D 1 71 ? -23.980 -9.966 11.413 1.00 103.48 3766 LYS D N 1
ATOM 5465 C CA . LYS D 1 71 ? -25.336 -10.522 11.718 1.00 99.61 3766 LYS D CA 1
ATOM 5466 C C . LYS D 1 71 ? -26.334 -9.648 10.952 1.00 95.95 3766 LYS D C 1
ATOM 5467 O O . LYS D 1 71 ? -26.377 -8.460 11.264 1.00 95.25 3766 LYS D O 1
ATOM 5473 N N . GLN D 1 72 ? -27.131 -10.216 10.035 1.00 92.72 3767 GLN D N 1
ATOM 5474 C CA . GLN D 1 72 ? -27.906 -9.382 9.063 1.00 92.74 3767 GLN D CA 1
ATOM 5475 C C . GLN D 1 72 ? -29.202 -8.740 9.540 1.00 90.92 3767 GLN D C 1
ATOM 5476 O O . GLN D 1 72 ? -29.511 -7.672 9.019 1.00 91.12 3767 GLN D O 1
ATOM 5482 N N . GLU D 1 73 ? -29.980 -9.359 10.414 1.00 89.31 3768 GLU D N 1
ATOM 5483 C CA . GLU D 1 73 ? -31.237 -8.643 10.764 1.00 87.32 3768 GLU D CA 1
ATOM 5484 C C . GLU D 1 73 ? -30.910 -7.488 11.710 1.00 80.62 3768 GLU D C 1
ATOM 5485 O O . GLU D 1 73 ? -31.613 -6.476 11.669 1.00 78.39 3768 GLU D O 1
ATOM 5491 N N . ALA D 1 74 ? -29.870 -7.669 12.516 1.00 76.86 3769 ALA D N 1
ATOM 5492 C CA . ALA D 1 74 ? -29.401 -6.636 13.452 1.00 72.55 3769 ALA D CA 1
ATOM 5493 C C . ALA D 1 74 ? -28.838 -5.452 12.664 1.00 70.61 3769 ALA D C 1
ATOM 5494 O O . ALA D 1 74 ? -29.153 -4.336 13.055 1.00 68.52 3769 ALA D O 1
ATOM 5496 N N . ILE D 1 75 ? -28.090 -5.697 11.576 1.00 71.42 3770 ILE D N 1
ATOM 5497 C CA . ILE D 1 75 ? -27.472 -4.580 10.796 1.00 70.75 3770 ILE D CA 1
ATOM 5498 C C . ILE D 1 75 ? -28.568 -3.596 10.361 1.00 70.69 3770 ILE D C 1
ATOM 5499 O O . ILE D 1 75 ? -28.362 -2.364 10.519 1.00 70.75 3770 ILE D O 1
ATOM 5504 N N . ASP D 1 76 ? -29.693 -4.108 9.863 1.00 72.13 3771 ASP D N 1
ATOM 5505 C CA . ASP D 1 76 ? -30.816 -3.269 9.359 1.00 72.73 3771 ASP D CA 1
ATOM 5506 C C . ASP D 1 76 ? -31.375 -2.463 10.539 1.00 69.19 3771 ASP D C 1
ATOM 5507 O O . ASP D 1 76 ? -31.570 -1.249 10.395 1.00 70.18 3771 ASP D O 1
ATOM 5512 N N . SER D 1 77 ? -31.595 -3.126 11.668 1.00 66.51 3772 SER D N 1
ATOM 5513 C CA . SER D 1 77 ? -32.139 -2.523 12.907 1.00 64.41 3772 SER D CA 1
ATOM 5514 C C . SER D 1 77 ? -31.153 -1.500 13.496 1.00 61.01 3772 SER D C 1
ATOM 5515 O O . SER D 1 77 ? -31.602 -0.461 13.958 1.00 58.03 3772 SER D O 1
ATOM 5518 N N . ILE D 1 78 ? -29.853 -1.802 13.470 1.00 59.91 3773 ILE D N 1
ATOM 5519 C CA . ILE D 1 78 ? -28.765 -0.903 13.945 1.00 57.73 3773 ILE D CA 1
ATOM 5520 C C . ILE D 1 78 ? -28.749 0.357 13.075 1.00 59.09 3773 ILE D C 1
ATOM 5521 O O . ILE D 1 78 ? -28.639 1.466 13.648 1.00 58.87 3773 ILE D O 1
ATOM 5526 N N . LYS D 1 79 ? -28.878 0.199 11.757 1.00 60.44 3774 LYS D N 1
ATOM 5527 C CA . LYS D 1 79 ? -28.859 1.323 10.782 1.00 62.58 3774 LYS D CA 1
ATOM 5528 C C . LYS D 1 79 ? -30.061 2.239 11.041 1.00 61.55 3774 LYS D C 1
ATOM 5529 O O . LYS D 1 79 ? -29.864 3.481 11.025 1.00 58.55 3774 LYS D O 1
ATOM 5535 N N . LYS D 1 80 ? -31.242 1.655 11.298 1.00 61.87 3775 LYS D N 1
ATOM 5536 C CA . LYS D 1 80 ? -32.484 2.411 11.606 1.00 63.15 3775 LYS D CA 1
ATOM 5537 C C . LYS D 1 80 ? -32.258 3.305 12.830 1.00 60.81 3775 LYS D C 1
ATOM 5538 O O . LYS D 1 80 ? -32.493 4.523 12.711 1.00 61.26 3775 LYS D O 1
ATOM 5544 N N . LEU D 1 81 ? -31.827 2.717 13.950 1.00 58.47 3776 LEU D N 1
ATOM 5545 C CA . LEU D 1 81 ? -31.594 3.439 15.226 1.00 57.05 3776 LEU D CA 1
ATOM 5546 C C . LEU D 1 81 ? -30.503 4.500 15.023 1.00 56.01 3776 LEU D C 1
ATOM 5547 O O . LEU D 1 81 ? -30.653 5.615 15.526 1.00 54.01 3776 LEU D O 1
ATOM 5552 N N . GLN D 1 82 ? -29.438 4.150 14.317 1.00 57.07 3777 GLN D N 1
ATOM 5553 C CA . GLN D 1 82 ? -28.287 5.049 14.080 1.00 58.17 3777 GLN D CA 1
ATOM 5554 C C . GLN D 1 82 ? -28.775 6.324 13.370 1.00 59.76 3777 GLN D C 1
ATOM 5555 O O . GLN D 1 82 ? -28.379 7.430 13.776 1.00 55.09 3777 GLN D O 1
ATOM 5561 N N . THR D 1 83 ? -29.595 6.162 12.333 1.00 62.36 3778 THR D N 1
ATOM 5562 C CA . THR D 1 83 ? -30.170 7.272 11.539 1.00 64.44 3778 THR D CA 1
ATOM 5563 C C . THR D 1 83 ? -30.986 8.193 12.446 1.00 64.70 3778 THR D C 1
ATOM 5564 O O . THR D 1 83 ? -30.775 9.437 12.392 1.00 66.43 3778 THR D O 1
ATOM 5568 N N . GLU D 1 84 ? -31.900 7.618 13.230 1.00 65.76 3779 GLU D N 1
ATOM 5569 C CA . GLU D 1 84 ? -32.738 8.379 14.190 1.00 65.10 3779 GLU D CA 1
ATOM 5570 C C . GLU D 1 84 ? -31.811 9.118 15.163 1.00 61.47 3779 GLU D C 1
ATOM 5571 O O . GLU D 1 84 ? -32.010 10.331 15.344 1.00 62.11 3779 GLU D O 1
ATOM 5577 N N . PHE D 1 85 ? -30.801 8.434 15.710 1.00 58.00 3780 PHE D N 1
ATOM 5578 C CA . PHE D 1 85 ? -29.816 8.993 16.668 1.00 56.28 3780 PHE D CA 1
ATOM 5579 C C . PHE D 1 85 ? -29.157 10.229 16.064 1.00 59.95 3780 PHE D C 1
ATOM 5580 O O . PHE D 1 85 ? -29.041 11.261 16.731 1.00 62.68 3780 PHE D O 1
ATOM 5596 N N . GLN D 1 87 ? -30.214 12.178 13.645 1.00 63.28 3782 GLN D N 1
ATOM 5597 C CA . GLN D 1 87 ? -31.136 13.260 13.356 1.00 66.08 3782 GLN D CA 1
ATOM 5598 C C . GLN D 1 87 ? -31.648 13.974 14.621 1.00 67.09 3782 GLN D C 1
ATOM 5599 O O . GLN D 1 87 ? -32.428 14.939 14.450 1.00 64.93 3782 GLN D O 1
ATOM 5605 N N . SER D 1 88 ? -31.300 13.506 15.825 1.00 65.77 3783 SER D N 1
ATOM 5606 C CA . SER D 1 88 ? -31.997 13.890 17.085 1.00 66.70 3783 SER D CA 1
ATOM 5607 C C . SER D 1 88 ? -31.750 15.344 17.511 1.00 65.37 3783 SER D C 1
ATOM 5608 O O . SER D 1 88 ? -32.735 15.973 17.900 1.00 65.85 3783 SER D O 1
ATOM 5611 N N . GLY D 1 89 ? -30.509 15.830 17.521 1.00 60.80 3784 GLY D N 1
ATOM 5612 C CA . GLY D 1 89 ? -30.200 17.225 17.863 1.00 60.79 3784 GLY D CA 1
ATOM 5613 C C . GLY D 1 89 ? -29.025 17.241 18.803 1.00 59.71 3784 GLY D C 1
ATOM 5614 O O . GLY D 1 89 ? -28.030 16.601 18.482 1.00 66.71 3784 GLY D O 1
ATOM 5615 N N . SER D 1 90 ? -29.200 17.848 19.972 1.00 64.54 3785 SER D N 1
ATOM 5616 C CA . SER D 1 90 ? -28.267 17.846 21.136 1.00 60.68 3785 SER D CA 1
ATOM 5617 C C . SER D 1 90 ? -27.947 16.415 21.595 1.00 56.33 3785 SER D C 1
ATOM 5618 O O . SER D 1 90 ? -28.788 15.506 21.427 1.00 60.07 3785 SER D O 1
ATOM 5621 N N . ALA D 1 91 ? -26.760 16.243 22.174 1.00 50.90 3786 ALA D N 1
ATOM 5622 C CA . ALA D 1 91 ? -26.297 14.996 22.811 1.00 47.86 3786 ALA D CA 1
ATOM 5623 C C . ALA D 1 91 ? -27.333 14.538 23.853 1.00 48.59 3786 ALA D C 1
ATOM 5624 O O . ALA D 1 91 ? -27.508 13.311 23.993 1.00 49.04 3786 ALA D O 1
ATOM 5626 N N . THR D 1 92 ? -28.000 15.467 24.554 1.00 46.72 3787 THR D N 1
ATOM 5627 C CA . THR D 1 92 ? -29.071 15.158 25.532 1.00 46.32 3787 THR D CA 1
ATOM 5628 C C . THR D 1 92 ? -30.199 14.393 24.840 1.00 47.58 3787 THR D C 1
ATOM 5629 O O . THR D 1 92 ? -30.635 13.366 25.396 1.00 47.89 3787 THR D O 1
ATOM 5633 N N . GLN D 1 93 ? -30.668 14.885 23.694 1.00 49.19 3788 GLN D N 1
ATOM 5634 C CA . GLN D 1 93 ? -31.815 14.288 22.968 1.00 52.43 3788 GLN D CA 1
ATOM 5635 C C . GLN D 1 93 ? -31.376 12.981 22.308 1.00 51.78 3788 GLN D C 1
ATOM 5636 O O . GLN D 1 93 ? -32.183 12.045 22.287 1.00 53.27 3788 GLN D O 1
ATOM 5642 N N . GLN D 1 94 ? -30.147 12.913 21.804 1.00 50.58 3789 GLN D N 1
ATOM 5643 C CA . GLN D 1 94 ? -29.585 11.678 21.202 1.00 51.72 3789 GLN D CA 1
ATOM 5644 C C . GLN D 1 94 ? -29.640 10.544 22.224 1.00 49.36 3789 GLN D C 1
ATOM 5645 O O . GLN D 1 94 ? -30.224 9.492 21.932 1.00 46.85 3789 GLN D O 1
ATOM 5651 N N . PHE D 1 95 ? -29.032 10.760 23.385 1.00 50.69 3790 PHE D N 1
ATOM 5652 C CA . PHE D 1 95 ? -28.944 9.745 24.470 1.00 52.96 3790 PHE D CA 1
ATOM 5653 C C . PHE D 1 95 ? -30.353 9.416 24.998 1.00 50.49 3790 PHE D C 1
ATOM 5654 O O . PHE D 1 95 ? -30.611 8.216 25.290 1.00 48.49 3790 PHE D O 1
ATOM 5662 N N . LYS D 1 96 ? -31.263 10.394 25.027 1.00 50.58 3791 LYS D N 1
ATOM 5663 C CA . LYS D 1 96 ? -32.682 10.141 25.406 1.00 53.84 3791 LYS D CA 1
ATOM 5664 C C . LYS D 1 96 ? -33.332 9.194 24.387 1.00 54.87 3791 LYS D C 1
ATOM 5665 O O . LYS D 1 96 ? -34.123 8.337 24.786 1.00 55.32 3791 LYS D O 1
ATOM 5671 N N . LEU D 1 97 ? -33.012 9.351 23.105 1.00 57.34 3792 LEU D N 1
ATOM 5672 C CA . LEU D 1 97 ? -33.610 8.528 22.025 1.00 57.77 3792 LEU D CA 1
ATOM 5673 C C . LEU D 1 97 ? -33.143 7.072 22.162 1.00 55.70 3792 LEU D C 1
ATOM 5674 O O . LEU D 1 97 ? -33.981 6.175 22.046 1.00 55.52 3792 LEU D O 1
ATOM 5679 N N . THR D 1 98 ? -31.859 6.840 22.416 1.00 52.81 3793 THR D N 1
ATOM 5680 C CA . THR D 1 98 ? -31.313 5.468 22.575 1.00 54.36 3793 THR D CA 1
ATOM 5681 C C . THR D 1 98 ? -31.933 4.823 23.829 1.00 56.03 3793 THR D C 1
ATOM 5682 O O . THR D 1 98 ? -32.300 3.628 23.772 1.00 51.87 3793 THR D O 1
ATOM 5686 N N . ASP D 1 99 ? -32.097 5.603 24.898 1.00 58.97 3794 ASP D N 1
ATOM 5687 C CA . ASP D 1 99 ? -32.720 5.135 26.161 1.00 63.18 3794 ASP D CA 1
ATOM 5688 C C . ASP D 1 99 ? -34.178 4.725 25.902 1.00 65.02 3794 ASP D C 1
ATOM 5689 O O . ASP D 1 99 ? -34.612 3.712 26.482 1.00 65.92 3794 ASP D O 1
ATOM 5694 N N . ASN D 1 100 ? -34.921 5.496 25.098 1.00 63.60 3795 ASN D N 1
ATOM 5695 C CA . ASN D 1 100 ? -36.334 5.193 24.744 1.00 63.42 3795 ASN D CA 1
ATOM 5696 C C . ASN D 1 100 ? -36.377 3.881 23.970 1.00 62.67 3795 ASN D C 1
ATOM 5697 O O . ASN D 1 100 ? -37.258 3.056 24.271 1.00 71.89 3795 ASN D O 1
ATOM 5702 N N . TRP D 1 101 ? -35.457 3.689 23.022 1.00 57.83 3796 TRP D N 1
ATOM 5703 C CA . TRP D 1 101 ? -35.360 2.443 22.221 1.00 56.37 3796 TRP D CA 1
ATOM 5704 C C . TRP D 1 101 ? -35.121 1.257 23.159 1.00 55.62 3796 TRP D C 1
ATOM 5705 O O . TRP D 1 101 ? -35.814 0.243 22.995 1.00 56.66 3796 TRP D O 1
ATOM 5716 N N . LEU D 1 102 ? -34.200 1.393 24.114 1.00 54.42 3797 LEU D N 1
ATOM 5717 C CA . LEU D 1 102 ? -33.854 0.308 25.059 1.00 56.17 3797 LEU D CA 1
ATOM 5718 C C . LEU D 1 102 ? -35.090 -0.071 25.895 1.00 59.42 3797 LEU D C 1
ATOM 5719 O O . LEU D 1 102 ? -35.325 -1.282 26.081 1.00 57.74 3797 LEU D O 1
ATOM 5724 N N . GLN D 1 103 ? -35.899 0.899 26.317 1.00 61.36 3798 GLN D N 1
ATOM 5725 C CA . GLN D 1 103 ? -37.106 0.615 27.142 1.00 66.03 3798 GLN D CA 1
ATOM 5726 C C . GLN D 1 103 ? -38.185 -0.029 26.262 1.00 68.96 3798 GLN D C 1
ATOM 5727 O O . GLN D 1 103 ? -38.793 -1.010 26.712 1.00 74.18 3798 GLN D O 1
ATOM 5733 N N . GLU D 1 104 ? -38.353 0.453 25.032 1.00 69.84 3799 GLU D N 1
ATOM 5734 C CA . GLU D 1 104 ? -39.214 -0.166 23.984 1.00 73.71 3799 GLU D CA 1
ATOM 5735 C C . GLU D 1 104 ? -38.851 -1.652 23.797 1.00 72.53 3799 GLU D C 1
ATOM 5736 O O . GLU D 1 104 ? -39.771 -2.426 23.528 1.00 75.57 3799 GLU D O 1
ATOM 5742 N N . GLN D 1 105 ? -37.582 -2.051 23.957 1.00 67.93 3800 GLN D N 1
ATOM 5743 C CA . GLN D 1 105 ? -37.149 -3.466 23.788 1.00 65.77 3800 GLN D CA 1
ATOM 5744 C C . GLN D 1 105 ? -37.281 -4.230 25.102 1.00 63.96 3800 GLN D C 1
ATOM 5745 O O . GLN D 1 105 ? -36.896 -5.403 25.126 1.00 63.77 3800 GLN D O 1
ATOM 5751 N N . GLY D 1 106 ? -37.751 -3.582 26.165 1.00 63.83 3801 GLY D N 1
ATOM 5752 C CA . GLY D 1 106 ? -37.981 -4.229 27.466 1.00 64.11 3801 GLY D CA 1
ATOM 5753 C C . GLY D 1 106 ? -36.748 -4.204 28.352 1.00 63.66 3801 GLY D C 1
ATOM 5754 O O . GLY D 1 106 ? -36.765 -4.930 29.368 1.00 66.07 3801 GLY D O 1
ATOM 5755 N N . VAL D 1 107 ? -35.729 -3.393 28.031 1.00 61.23 3802 VAL D N 1
ATOM 5756 C CA . VAL D 1 107 ? -34.557 -3.155 28.927 1.00 60.25 3802 VAL D CA 1
ATOM 5757 C C . VAL D 1 107 ? -34.993 -2.157 30.005 1.00 59.81 3802 VAL D C 1
ATOM 5758 O O . VAL D 1 107 ? -35.591 -1.107 29.634 1.00 61.96 3802 VAL D O 1
ATOM 5762 N N . VAL D 1 108 ? -34.674 -2.450 31.268 1.00 58.36 3803 VAL D N 1
ATOM 5763 C CA . VAL D 1 108 ? -35.147 -1.666 32.448 1.00 59.72 3803 VAL D CA 1
ATOM 5764 C C . VAL D 1 108 ? -33.965 -0.900 33.040 1.00 59.25 3803 VAL D C 1
ATOM 5765 O O . VAL D 1 108 ? -33.061 -1.492 33.646 1.00 58.85 3803 VAL D O 1
ATOM 5769 N N . PRO D 1 109 ? -33.945 0.449 32.905 1.00 56.77 3804 PRO D N 1
ATOM 5770 C CA . PRO D 1 109 ? -32.871 1.245 33.487 1.00 56.52 3804 PRO D CA 1
ATOM 5771 C C . PRO D 1 109 ? -32.919 1.138 35.018 1.00 56.88 3804 PRO D C 1
ATOM 5772 O O . PRO D 1 109 ? -34.015 1.129 35.565 1.00 64.66 3804 PRO D O 1
ATOM 5776 N N . LYS D 1 110 ? -31.758 1.049 35.666 1.00 54.25 3805 LYS D N 1
ATOM 5777 C CA . LYS D 1 110 ? -31.659 1.043 37.145 1.00 54.34 3805 LYS D CA 1
ATOM 5778 C C . LYS D 1 110 ? -32.045 2.415 37.707 1.00 53.05 3805 LYS D C 1
ATOM 5779 O O . LYS D 1 110 ? -31.823 3.418 37.027 1.00 52.41 3805 LYS D O 1
ATOM 5785 N N . GLU D 1 111 ? -32.627 2.410 38.903 1.00 53.70 3806 GLU D N 1
ATOM 5786 C CA . GLU D 1 111 ? -32.874 3.613 39.743 1.00 54.18 3806 GLU D CA 1
ATOM 5787 C C . GLU D 1 111 ? -32.009 3.504 40.997 1.00 52.28 3806 GLU D C 1
ATOM 5788 O O . GLU D 1 111 ? -31.734 2.384 41.414 1.00 53.60 3806 GLU D O 1
ATOM 5794 N N . LYS D 1 112 ? -31.545 4.625 41.515 1.00 52.34 3807 LYS D N 1
ATOM 5795 C CA . LYS D 1 112 ? -30.917 4.704 42.857 1.00 53.14 3807 LYS D CA 1
ATOM 5796 C C . LYS D 1 112 ? -31.739 5.673 43.704 1.00 53.44 3807 LYS D C 1
ATOM 5797 O O . LYS D 1 112 ? -32.388 6.555 43.128 1.00 52.00 3807 LYS D O 1
ATOM 5803 N N . LYS D 1 113 ? -31.678 5.523 45.026 1.00 54.16 3808 LYS D N 1
ATOM 5804 C CA . LYS D 1 113 ? -32.204 6.516 45.987 1.00 53.97 3808 LYS D CA 1
ATOM 5805 C C . LYS D 1 113 ? -31.229 7.681 46.118 1.00 52.06 3808 LYS D C 1
ATOM 5806 O O . LYS D 1 113 ? -30.048 7.428 46.341 1.00 52.13 3808 LYS D O 1
ATOM 5812 N N . VAL D 1 114 ? -31.723 8.916 46.004 1.00 50.65 3809 VAL D N 1
ATOM 5813 C CA . VAL D 1 114 ? -31.044 10.138 46.525 1.00 50.34 3809 VAL D CA 1
ATOM 5814 C C . VAL D 1 114 ? -32.026 10.798 47.503 1.00 51.45 3809 VAL D C 1
ATOM 5815 O O . VAL D 1 114 ? -33.110 11.224 47.100 1.00 51.77 3809 VAL D O 1
ATOM 5819 N N . GLY D 1 115 ? -31.680 10.772 48.787 1.00 52.10 3810 GLY D N 1
ATOM 5820 C CA . GLY D 1 115 ? -32.646 10.778 49.903 1.00 53.36 3810 GLY D CA 1
ATOM 5821 C C . GLY D 1 115 ? -33.814 9.842 49.623 1.00 52.91 3810 GLY D C 1
ATOM 5822 O O . GLY D 1 115 ? -33.583 8.663 49.315 1.00 51.96 3810 GLY D O 1
ATOM 5823 N N . ASP D 1 116 ? -35.036 10.368 49.665 1.00 53.48 3811 ASP D N 1
ATOM 5824 C CA . ASP D 1 116 ? -36.301 9.603 49.511 1.00 53.47 3811 ASP D CA 1
ATOM 5825 C C . ASP D 1 116 ? -36.689 9.420 48.035 1.00 51.87 3811 ASP D C 1
ATOM 5826 O O . ASP D 1 116 ? -37.695 8.753 47.814 1.00 51.88 3811 ASP D O 1
ATOM 5831 N N . LEU D 1 117 ? -35.947 9.972 47.059 1.00 50.56 3812 LEU D N 1
ATOM 5832 C CA . LEU D 1 117 ? -36.411 10.042 45.648 1.00 49.71 3812 LEU D CA 1
ATOM 5833 C C . LEU D 1 117 ? -35.699 8.971 44.797 1.00 48.31 3812 LEU D C 1
ATOM 5834 O O . LEU D 1 117 ? -34.484 8.772 44.961 1.00 47.35 3812 LEU D O 1
ATOM 5839 N N . SER D 1 118 ? -36.426 8.319 43.893 1.00 48.39 3813 SER D N 1
ATOM 5840 C CA . SER D 1 118 ? -35.830 7.478 42.820 1.00 47.57 3813 SER D CA 1
ATOM 5841 C C . SER D 1 118 ? -35.317 8.356 41.678 1.00 46.68 3813 SER D C 1
ATOM 5842 O O . SER D 1 118 ? -36.130 9.111 41.107 1.00 47.14 3813 SER D O 1
ATOM 5845 N N . ARG D 1 119 ? -34.038 8.206 41.326 1.00 45.69 3814 ARG D N 1
ATOM 5846 C CA . ARG D 1 119 ? -33.395 8.866 40.161 1.00 45.08 3814 ARG D CA 1
ATOM 5847 C C . ARG D 1 119 ? -32.676 7.811 39.326 1.00 45.02 3814 ARG D C 1
ATOM 5848 O O . ARG D 1 119 ? -32.430 6.702 39.854 1.00 45.56 3814 ARG D O 1
ATOM 5856 N N . ARG D 1 120 ? -32.377 8.128 38.076 1.00 45.97 3815 ARG D N 1
ATOM 5857 C CA . ARG D 1 120 ? -31.696 7.183 37.160 1.00 47.75 3815 ARG D CA 1
ATOM 5858 C C . ARG D 1 120 ? -30.311 6.867 37.725 1.00 47.01 3815 ARG D C 1
ATOM 5859 O O . ARG D 1 120 ? -29.655 7.790 38.228 1.00 46.53 3815 ARG D O 1
ATOM 5867 N N . ASP D 1 121 ? -29.939 5.586 37.753 1.00 47.60 3816 ASP D N 1
ATOM 5868 C CA . ASP D 1 121 ? -28.586 5.148 38.189 1.00 47.68 3816 ASP D CA 1
ATOM 5869 C C . ASP D 1 121 ? -27.660 5.342 36.984 1.00 46.48 3816 ASP D C 1
ATOM 5870 O O . ASP D 1 121 ? -27.425 4.376 36.242 1.00 46.56 3816 ASP D O 1
ATOM 5875 N N . GLU D 1 122 ? -27.243 6.579 36.743 1.00 46.52 3817 GLU D N 1
ATOM 5876 C CA . GLU D 1 122 ? -26.136 6.913 35.807 1.00 45.62 3817 GLU D CA 1
ATOM 5877 C C . GLU D 1 122 ? -25.019 7.552 36.630 1.00 45.19 3817 GLU D C 1
ATOM 5878 O O . GLU D 1 122 ? -25.331 8.270 37.589 1.00 46.67 3817 GLU D O 1
ATOM 5884 N N . VAL D 1 123 ? -23.775 7.291 36.265 1.00 43.37 3818 VAL D N 1
ATOM 5885 C CA . VAL D 1 123 ? -22.583 7.836 36.961 1.00 43.67 3818 VAL D CA 1
ATOM 5886 C C . VAL D 1 123 ? -21.793 8.640 35.932 1.00 42.62 3818 VAL D C 1
ATOM 5887 O O . VAL D 1 123 ? -21.361 8.063 34.919 1.00 43.22 3818 VAL D O 1
ATOM 5891 N N . ALA D 1 124 ? -21.686 9.942 36.164 1.00 42.32 3819 ALA D N 1
ATOM 5892 C CA . ALA D 1 124 ? -20.893 10.880 35.349 1.00 41.73 3819 ALA D CA 1
ATOM 5893 C C . ALA D 1 124 ? -19.517 11.058 35.998 1.00 42.27 3819 ALA D C 1
ATOM 5894 O O . ALA D 1 124 ? -19.380 10.775 37.209 1.00 43.13 3819 ALA D O 1
ATOM 5896 N N . GLY D 1 125 ? -18.525 11.416 35.194 1.00 42.08 3820 GLY D N 1
ATOM 5897 C CA . GLY D 1 125 ? -17.159 11.682 35.672 1.00 42.67 3820 GLY D CA 1
ATOM 5898 C C . GLY D 1 125 ? -16.245 12.023 34.522 1.00 42.43 3820 GLY D C 1
ATOM 5899 O O . GLY D 1 125 ? -16.754 12.424 33.460 1.00 41.91 3820 GLY D O 1
ATOM 5900 N N . THR D 1 126 ? -14.949 11.815 34.722 1.00 42.89 3821 THR D N 1
ATOM 5901 C CA . THR D 1 126 ? -13.876 12.270 33.824 1.00 43.57 3821 THR D CA 1
ATOM 5902 C C . THR D 1 126 ? -12.933 11.098 33.564 1.00 44.10 3821 THR D C 1
ATOM 5903 O O . THR D 1 126 ? -12.772 10.295 34.500 1.00 44.61 3821 THR D O 1
ATOM 5907 N N . VAL D 1 127 ? -12.337 11.027 32.367 1.00 42.42 3822 VAL D N 1
ATOM 5908 C CA . VAL D 1 127 ? -11.158 10.159 32.084 1.00 43.26 3822 VAL D CA 1
ATOM 5909 C C . VAL D 1 127 ? -10.005 11.054 31.634 1.00 44.00 3822 VAL D C 1
ATOM 5910 O O . VAL D 1 127 ? -10.267 12.211 31.284 1.00 43.61 3822 VAL D O 1
ATOM 5914 N N . SER D 1 128 ? -8.792 10.518 31.575 1.00 45.05 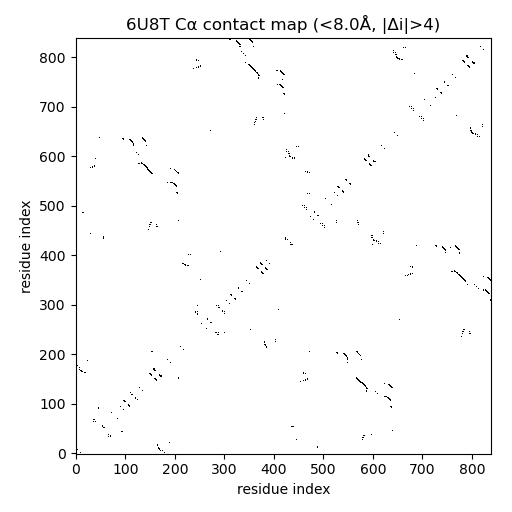3823 SER D N 1
ATOM 5915 C CA . SER D 1 128 ? -7.623 11.201 30.970 1.00 47.95 3823 SER D CA 1
ATOM 5916 C C . SER D 1 128 ? -6.681 10.144 30.399 1.00 49.96 3823 SER D C 1
ATOM 5917 O O . SER D 1 128 ? -6.930 8.963 30.659 1.00 51.48 3823 SER D O 1
ATOM 5920 N N . LYS D 1 129 ? -5.650 10.558 29.668 1.00 52.63 3824 LYS D N 1
ATOM 5921 C CA . LYS D 1 129 ? -4.591 9.654 29.131 1.00 55.53 3824 LYS D CA 1
ATOM 5922 C C . LYS D 1 129 ? -4.152 8.675 30.230 1.00 55.53 3824 LYS D C 1
ATOM 5923 O O . LYS D 1 129 ? -3.900 7.501 29.909 1.00 53.21 3824 LYS D O 1
ATOM 5929 N N . SER D 1 130 ? -4.036 9.148 31.474 1.00 57.43 3825 SER D N 1
ATOM 5930 C CA . SER D 1 130 ? -3.298 8.442 32.556 1.00 61.45 3825 SER D CA 1
ATOM 5931 C C . SER D 1 130 ? -4.217 8.013 33.710 1.00 60.82 3825 SER D C 1
ATOM 5932 O O . SER D 1 130 ? -3.715 7.321 34.599 1.00 67.35 3825 SER D O 1
ATOM 5935 N N . ASP D 1 131 ? -5.498 8.390 33.730 1.00 59.49 3826 ASP D N 1
ATOM 5936 C CA . ASP D 1 131 ? -6.442 7.924 34.780 1.00 59.75 3826 ASP D CA 1
ATOM 5937 C C . ASP D 1 131 ? -7.797 7.509 34.189 1.00 57.20 3826 ASP D C 1
ATOM 5938 O O . ASP D 1 131 ? -8.438 8.361 33.548 1.00 57.20 3826 ASP D O 1
ATOM 5943 N N . ILE D 1 132 ? -8.244 6.274 34.467 1.00 56.81 3827 ILE D N 1
ATOM 5944 C CA . ILE D 1 132 ? -9.635 5.787 34.197 1.00 55.56 3827 ILE D CA 1
ATOM 5945 C C . ILE D 1 132 ? -10.195 5.087 35.449 1.00 54.38 3827 ILE D C 1
ATOM 5946 O O . ILE D 1 132 ? -11.114 4.254 35.310 1.00 52.34 3827 ILE D O 1
ATOM 5951 N N . SER D 1 133 ? -9.696 5.431 36.634 1.00 53.90 3828 SER D N 1
ATOM 5952 C CA . SER D 1 133 ? -10.090 4.763 37.902 1.00 54.52 3828 SER D CA 1
ATOM 5953 C C . SER D 1 133 ? -11.584 4.999 38.189 1.00 51.16 3828 SER D C 1
ATOM 5954 O O . SER D 1 133 ? -12.273 4.033 38.544 1.00 52.54 3828 SER D O 1
ATOM 5957 N N . ALA D 1 134 ? -12.087 6.218 38.018 1.00 48.12 3829 ALA D N 1
ATOM 5958 C CA . ALA D 1 134 ? -13.514 6.541 38.247 1.00 48.21 3829 ALA D CA 1
ATOM 5959 C C . ALA D 1 134 ? -14.401 5.770 37.259 1.00 47.97 3829 ALA D C 1
ATOM 5960 O O . ALA D 1 134 ? -15.460 5.249 37.662 1.00 47.95 3829 ALA D O 1
ATOM 5962 N N . LEU D 1 135 ? -13.984 5.699 35.994 1.00 50.84 3830 LEU D N 1
ATOM 5963 C CA . LEU D 1 135 ? -14.719 4.990 34.914 1.00 50.48 3830 LEU D CA 1
ATOM 5964 C C . LEU D 1 135 ? -14.799 3.508 35.267 1.00 49.23 3830 LEU D C 1
ATOM 5965 O O . LEU D 1 135 ? -15.890 2.952 35.159 1.00 46.57 3830 LEU D O 1
ATOM 5970 N N . THR D 1 136 ? -13.668 2.917 35.657 1.00 51.24 3831 THR D N 1
ATOM 5971 C CA . THR D 1 136 ? -13.521 1.480 35.988 1.00 55.32 3831 THR D CA 1
ATOM 5972 C C . THR D 1 136 ? -14.455 1.106 37.145 1.00 58.06 3831 THR D C 1
ATOM 5973 O O . THR D 1 136 ? -15.114 0.046 37.032 1.00 56.81 3831 THR D O 1
ATOM 5977 N N . LYS D 1 137 ? -14.528 1.935 38.196 1.00 59.22 3832 LYS D N 1
ATOM 5978 C CA . LYS D 1 137 ? -15.435 1.710 39.355 1.00 58.71 3832 LYS D CA 1
ATOM 5979 C C . LYS D 1 137 ? -16.898 1.760 38.880 1.00 56.29 3832 LYS D C 1
ATOM 5980 O O . LYS D 1 137 ? -17.683 0.883 39.276 1.00 58.90 3832 LYS D O 1
ATOM 5986 N N . ALA D 1 138 ? -17.258 2.734 38.044 1.00 51.84 3833 ALA D N 1
ATOM 5987 C CA . ALA D 1 138 ? -18.638 2.894 37.538 1.00 51.23 3833 ALA D CA 1
ATOM 5988 C C . ALA D 1 138 ? -19.041 1.667 36.701 1.00 50.75 3833 ALA D C 1
ATOM 5989 O O . ALA D 1 138 ? -20.209 1.252 36.796 1.00 52.01 3833 ALA D O 1
ATOM 5991 N N . ILE D 1 139 ? -18.116 1.108 35.908 1.00 48.52 3834 ILE D N 1
ATOM 5992 C CA . ILE D 1 139 ? -18.365 -0.094 35.062 1.00 48.60 3834 ILE D CA 1
ATOM 5993 C C . ILE D 1 139 ? -18.622 -1.293 35.987 1.00 50.79 3834 ILE D C 1
ATOM 5994 O O . ILE D 1 139 ? -19.626 -2.005 35.752 1.00 49.05 3834 ILE D O 1
ATOM 5999 N N . LEU D 1 140 ? -17.774 -1.490 37.005 1.00 52.63 3835 LEU D N 1
ATOM 6000 C CA . LEU D 1 140 ? -17.786 -2.714 37.850 1.00 56.15 3835 LEU D CA 1
ATOM 6001 C C . LEU D 1 140 ? -18.893 -2.643 38.912 1.00 58.07 3835 LEU D C 1
ATOM 6002 O O . LEU D 1 140 ? -19.347 -3.708 39.321 1.00 62.70 3835 LEU D O 1
ATOM 6007 N N . ASP D 1 141 ? -19.308 -1.451 39.353 1.00 57.46 3836 ASP D N 1
ATOM 6008 C CA . ASP D 1 141 ? -20.352 -1.276 40.394 1.00 57.38 3836 ASP D CA 1
ATOM 6009 C C . ASP D 1 141 ? -21.668 -1.895 39.907 1.00 58.08 3836 ASP D C 1
ATOM 6010 O O . ASP D 1 141 ? -22.104 -1.581 38.805 1.00 57.27 3836 ASP D O 1
ATOM 6015 N N . THR D 1 142 ? -22.285 -2.748 40.721 1.00 61.61 3837 THR D N 1
ATOM 6016 C CA . THR D 1 142 ? -23.650 -3.268 40.468 1.00 62.34 3837 THR D CA 1
ATOM 6017 C C . THR D 1 142 ? -24.600 -2.755 41.556 1.00 63.01 3837 THR D C 1
ATOM 6018 O O . THR D 1 142 ? -25.762 -3.156 41.539 1.00 65.39 3837 THR D O 1
ATOM 6022 N N . GLY D 1 143 ? -24.141 -1.852 42.427 1.00 64.11 3838 GLY D N 1
ATOM 6023 C CA . GLY D 1 143 ? -24.946 -1.252 43.512 1.00 65.71 3838 GLY D CA 1
ATOM 6024 C C . GLY D 1 143 ? -25.420 -2.311 44.498 1.00 67.73 3838 GLY D C 1
ATOM 6025 O O . GLY D 1 143 ? -24.577 -3.087 45.009 1.00 65.81 3838 GLY D O 1
ATOM 6026 N N . SER D 1 144 ? -26.731 -2.358 44.750 1.00 70.89 3839 SER D N 1
ATOM 6027 C CA . SER D 1 144 ? -27.347 -3.337 45.686 1.00 74.12 3839 SER D CA 1
ATOM 6028 C C . SER D 1 144 ? -27.232 -4.743 45.084 1.00 74.30 3839 SER D C 1
ATOM 6029 O O . SER D 1 144 ? -26.976 -5.667 45.882 1.00 76.81 3839 SER D O 1
ATOM 6032 N N . ASP D 1 145 ? -27.295 -4.881 43.748 1.00 73.54 3840 ASP D N 1
ATOM 6033 C CA . ASP D 1 145 ? -27.465 -6.178 43.031 1.00 68.88 3840 ASP D CA 1
ATOM 6034 C C . ASP D 1 145 ? -26.101 -6.804 42.730 1.00 65.68 3840 ASP D C 1
ATOM 6035 O O . ASP D 1 145 ? -25.065 -6.170 43.028 1.00 65.62 3840 ASP D O 1
ATOM 6040 N N . THR D 1 146 ? -26.141 -8.005 42.153 1.00 65.07 3841 THR D N 1
ATOM 6041 C CA . THR D 1 146 ? -24.974 -8.839 41.780 1.00 66.10 3841 THR D CA 1
ATOM 6042 C C . THR D 1 146 ? -24.628 -8.609 40.297 1.00 64.15 3841 THR D C 1
ATOM 6043 O O . THR D 1 146 ? -23.484 -8.906 39.894 1.00 65.62 3841 THR D O 1
ATOM 6047 N N . ALA D 1 147 ? -25.594 -8.101 39.516 1.00 60.15 3842 ALA D N 1
ATOM 6048 C CA . ALA D 1 147 ? -25.548 -8.042 38.043 1.00 58.08 3842 ALA D CA 1
ATOM 6049 C C . ALA D 1 147 ? -25.959 -6.647 37.563 1.00 55.75 3842 ALA D C 1
ATOM 6050 O O . ALA D 1 147 ? -26.775 -6.000 38.254 1.00 53.65 3842 ALA D O 1
ATOM 6052 N N . GLY D 1 148 ? -25.418 -6.216 36.415 1.00 53.63 3843 GLY D N 1
ATOM 6053 C CA . GLY D 1 148 ? -25.841 -4.998 35.706 1.00 52.09 3843 GLY D CA 1
ATOM 6054 C C . GLY D 1 148 ? -25.274 -4.920 34.295 1.00 51.66 3843 GLY D C 1
ATOM 6055 O O . GLY D 1 148 ? -24.123 -5.348 34.075 1.00 51.61 3843 GLY D O 1
ATOM 6056 N N . ALA D 1 149 ? -26.062 -4.370 33.372 1.00 50.57 3844 ALA D N 1
ATOM 6057 C CA . ALA D 1 149 ? -25.640 -3.973 32.014 1.00 49.70 3844 ALA D CA 1
ATOM 6058 C C . ALA D 1 149 ? -25.316 -2.465 32.010 1.00 49.32 3844 ALA D C 1
ATOM 6059 O O . ALA D 1 149 ? -26.007 -1.709 32.731 1.00 48.59 3844 ALA D O 1
ATOM 6061 N N . LYS D 1 150 ? -24.302 -2.048 31.241 1.00 47.06 3845 LYS D N 1
ATOM 6062 C CA . LYS D 1 150 ? -23.858 -0.630 31.169 1.00 45.53 3845 LYS D CA 1
ATOM 6063 C C . LYS D 1 150 ? -23.737 -0.186 29.709 1.00 43.75 3845 LYS D C 1
ATOM 6064 O O . LYS D 1 150 ? -23.191 -0.937 28.885 1.00 43.82 3845 LYS D O 1
ATOM 6070 N N . LYS D 1 151 ? -24.266 0.997 29.412 1.00 42.73 3846 LYS D N 1
ATOM 6071 C CA . LYS D 1 151 ? -23.903 1.787 28.215 1.00 42.58 3846 LYS D CA 1
ATOM 6072 C C . LYS D 1 151 ? -22.944 2.883 28.669 1.00 41.26 3846 LYS D C 1
ATOM 6073 O O . LYS D 1 151 ? -23.349 3.695 29.543 1.00 40.04 3846 LYS D O 1
ATOM 6079 N N . ILE D 1 152 ? -21.719 2.858 28.143 1.00 40.57 3847 ILE D N 1
ATOM 6080 C CA . ILE D 1 152 ? -20.608 3.757 28.572 1.00 40.60 3847 ILE D CA 1
ATOM 6081 C C . ILE D 1 152 ? -20.293 4.736 27.439 1.00 40.15 3847 ILE D C 1
ATOM 6082 O O . ILE D 1 152 ? -19.812 4.263 26.368 1.00 44.01 3847 ILE D O 1
ATOM 6087 N N . SER D 1 153 ? -20.570 6.021 27.633 1.00 39.60 3848 SER D N 1
ATOM 6088 C CA . SER D 1 153 ? -20.147 7.126 26.723 1.00 38.97 3848 SER D CA 1
ATOM 6089 C C . SER D 1 153 ? -18.792 7.665 27.175 1.00 39.56 3848 SER D C 1
ATOM 6090 O O . SER D 1 153 ? -18.698 8.036 28.359 1.00 38.78 3848 SER D O 1
ATOM 6093 N N . ILE D 1 154 ? -17.811 7.712 26.270 1.00 39.42 3849 ILE D N 1
ATOM 6094 C CA . ILE D 1 154 ? -16.538 8.439 26.513 1.00 41.51 3849 ILE D CA 1
ATOM 6095 C C . ILE D 1 154 ? -16.333 9.461 25.394 1.00 41.04 3849 ILE D C 1
ATOM 6096 O O . ILE D 1 154 ? -16.646 9.180 24.233 1.00 42.60 3849 ILE D O 1
ATOM 6101 N N . ASN D 1 155 ? -15.820 10.621 25.766 1.00 39.83 3850 ASN D N 1
ATOM 6102 C CA . ASN D 1 155 ? -15.439 11.709 24.846 1.00 37.67 3850 ASN D CA 1
ATOM 6103 C C . ASN D 1 155 ? -13.970 11.498 24.501 1.00 36.69 3850 ASN D C 1
ATOM 6104 O O . ASN D 1 155 ? -13.195 11.044 25.341 1.00 36.85 3850 ASN D O 1
ATOM 6109 N N . LEU D 1 156 ? -13.642 11.721 23.242 1.00 36.99 3851 LEU D N 1
ATOM 6110 C CA . LEU D 1 156 ? -12.303 11.470 22.656 1.00 37.01 3851 LEU D CA 1
ATOM 6111 C C . LEU D 1 156 ? -11.569 12.801 22.516 1.00 36.43 3851 LEU D C 1
ATOM 6112 O O . LEU D 1 156 ? -12.233 13.849 22.464 1.00 35.90 3851 LEU D O 1
ATOM 6117 N N . GLU D 1 157 ? -10.245 12.747 22.522 1.00 36.99 3852 GLU D N 1
ATOM 6118 C CA . GLU D 1 157 ? -9.383 13.938 22.422 1.00 38.23 3852 GLU D CA 1
ATOM 6119 C C . GLU D 1 157 ? -9.542 14.508 21.013 1.00 38.68 3852 GLU D C 1
ATOM 6120 O O . GLU D 1 157 ? -9.447 13.770 20.069 1.00 37.09 3852 GLU D O 1
ATOM 6126 N N . GLY D 1 158 ? -9.872 15.783 20.910 1.00 40.52 3853 GLY D N 1
ATOM 6127 C CA . GLY D 1 158 ? -9.836 16.519 19.640 1.00 41.54 3853 GLY D CA 1
ATOM 6128 C C . GLY D 1 158 ? -8.398 16.884 19.375 1.00 43.97 3853 GLY D C 1
ATOM 6129 O O . GLY D 1 158 ? -7.604 16.930 20.332 1.00 49.18 3853 GLY D O 1
ATOM 6130 N N . GLY D 1 159 ? -8.040 17.117 18.131 1.00 45.60 3854 GLY D N 1
ATOM 6131 C CA . GLY D 1 159 ? -6.690 17.611 17.852 1.00 49.42 3854 GLY D CA 1
ATOM 6132 C C . GLY D 1 159 ? -6.570 19.103 18.080 1.00 49.40 3854 GLY D C 1
ATOM 6133 O O . GLY D 1 159 ? -7.517 19.757 18.572 1.00 48.82 3854 GLY D O 1
ATOM 6134 N N . SER D 1 160 ? -5.440 19.628 17.626 1.00 50.33 3855 SER D N 1
ATOM 6135 C CA . SER D 1 160 ? -5.164 21.071 17.487 1.00 46.35 3855 SER D CA 1
ATOM 6136 C C . SER D 1 160 ? -4.881 21.363 16.019 1.00 43.21 3855 SER D C 1
ATOM 6137 O O . SER D 1 160 ? -4.349 20.501 15.317 1.00 40.64 3855 SER D O 1
ATOM 6140 N N . HIS D 1 161 ? -5.216 22.580 15.586 1.00 41.04 3856 HIS D N 1
ATOM 6141 C CA . HIS D 1 161 ? -4.883 23.096 14.247 1.00 38.57 3856 HIS D CA 1
ATOM 6142 C C . HIS D 1 161 ? -4.206 24.456 14.410 1.00 38.15 3856 HIS D C 1
ATOM 6143 O O . HIS D 1 161 ? -4.471 25.128 15.423 1.00 37.06 3856 HIS D O 1
ATOM 6150 N N . THR D 1 162 ? -3.314 24.786 13.471 1.00 36.98 3857 THR D N 1
ATOM 6151 C CA . THR D 1 162 ? -2.619 26.086 13.414 1.00 37.34 3857 THR D CA 1
ATOM 6152 C C . THR D 1 162 ? -2.916 26.737 12.071 1.00 37.91 3857 THR D C 1
ATOM 6153 O O . THR D 1 162 ? -2.768 26.056 11.033 1.00 39.76 3857 THR D O 1
ATOM 6157 N N . VAL D 1 163 ? -3.355 27.981 12.120 1.00 37.81 3858 VAL D N 1
ATOM 6158 C CA . VAL D 1 163 ? -3.494 28.875 10.950 1.00 38.02 3858 VAL D CA 1
ATOM 6159 C C . VAL D 1 163 ? -2.698 30.140 11.275 1.00 38.77 3858 VAL D C 1
ATOM 6160 O O . VAL D 1 163 ? -2.156 30.253 12.402 1.00 37.22 3858 VAL D O 1
ATOM 6164 N N . SER D 1 164 ? -2.566 31.033 10.297 1.00 40.37 3859 SER D N 1
ATOM 6165 C CA . SER D 1 164 ? -1.713 32.227 10.449 1.00 42.25 3859 SER D CA 1
ATOM 6166 C C . SER D 1 164 ? -2.299 33.374 9.639 1.00 44.50 3859 SER D C 1
ATOM 6167 O O . SER D 1 164 ? -3.192 33.150 8.793 1.00 45.12 3859 SER D O 1
ATOM 6170 N N . ALA D 1 165 ? -1.875 34.585 9.972 1.00 45.50 3860 ALA D N 1
ATOM 6171 C CA . ALA D 1 165 ? -2.439 35.808 9.384 1.00 47.19 3860 ALA D CA 1
ATOM 6172 C C . ALA D 1 165 ? -1.344 36.869 9.351 1.00 48.41 3860 ALA D C 1
ATOM 6173 O O . ALA D 1 165 ? -0.459 36.851 10.241 1.00 47.94 3860 ALA D O 1
ATOM 6175 N N . LEU D 1 166 ? -1.409 37.724 8.334 1.00 48.98 3861 LEU D N 1
ATOM 6176 C CA . LEU D 1 166 ? -0.679 38.999 8.275 1.00 50.57 3861 LEU D CA 1
ATOM 6177 C C . LEU D 1 166 ? -1.717 40.110 8.097 1.00 52.58 3861 LEU D C 1
ATOM 6178 O O . LEU D 1 166 ? -2.531 40.010 7.166 1.00 51.33 3861 LEU D O 1
ATOM 6183 N N . VAL D 1 167 ? -1.744 41.072 9.020 1.00 54.38 3862 VAL D N 1
ATOM 6184 C CA . VAL D 1 167 ? -2.598 42.277 8.873 1.00 57.48 3862 VAL D CA 1
ATOM 6185 C C . VAL D 1 167 ? -1.669 43.466 8.593 1.00 59.68 3862 VAL D C 1
ATOM 6186 O O . VAL D 1 167 ? -0.701 43.647 9.352 1.00 60.11 3862 VAL D O 1
ATOM 6190 N N . GLN D 1 168 ? -1.926 44.197 7.511 1.00 62.12 3863 GLN D N 1
ATOM 6191 C CA . GLN D 1 168 ? -1.248 45.478 7.168 1.00 65.65 3863 GLN D CA 1
ATOM 6192 C C . GLN D 1 168 ? -2.330 46.497 6.846 1.00 69.24 3863 GLN D C 1
ATOM 6193 O O . GLN D 1 168 ? -2.905 46.389 5.771 1.00 70.76 3863 GLN D O 1
ATOM 6199 N N . GLY D 1 169 ? -2.611 47.417 7.762 1.00 74.54 3864 GLY D N 1
ATOM 6200 C CA . GLY D 1 169 ? -3.766 48.322 7.638 1.00 79.89 3864 GLY D CA 1
ATOM 6201 C C . GLY D 1 169 ? -5.039 47.513 7.465 1.00 81.43 3864 GLY D C 1
ATOM 6202 O O . GLY D 1 169 ? -5.296 46.646 8.319 1.00 80.92 3864 GLY D O 1
ATOM 6203 N N . GLU D 1 170 ? -5.767 47.742 6.368 1.00 84.82 3865 GLU D N 1
ATOM 6204 C CA . GLU D 1 170 ? -7.066 47.073 6.070 1.00 85.22 3865 GLU D CA 1
ATOM 6205 C C . GLU D 1 170 ? -6.812 45.738 5.345 1.00 79.97 3865 GLU D C 1
ATOM 6206 O O . GLU D 1 170 ? -7.752 44.926 5.254 1.00 75.06 3865 GLU D O 1
ATOM 6212 N N . LYS D 1 171 ? -5.584 45.478 4.895 1.00 77.05 3866 LYS D N 1
ATOM 6213 C CA . LYS D 1 171 ? -5.249 44.216 4.187 1.00 76.60 3866 LYS D CA 1
ATOM 6214 C C . LYS D 1 171 ? -5.110 43.075 5.206 1.00 72.02 3866 LYS D C 1
ATOM 6215 O O . LYS D 1 171 ? -4.296 43.202 6.171 1.00 70.21 3866 LYS D O 1
ATOM 6221 N N . VAL D 1 172 ? -5.882 42.000 5.011 1.00 67.10 3867 VAL D N 1
ATOM 6222 C CA . VAL D 1 172 ? -5.764 40.746 5.801 1.00 63.54 3867 VAL D CA 1
ATOM 6223 C C . VAL D 1 172 ? -5.317 39.629 4.860 1.00 60.81 3867 VAL D C 1
ATOM 6224 O O . VAL D 1 172 ? -5.995 39.368 3.852 1.00 59.96 3867 VAL D O 1
ATOM 6228 N N . VAL D 1 173 ? -4.185 39.012 5.165 1.00 58.75 3868 VAL D N 1
ATOM 6229 C CA . VAL D 1 173 ? -3.770 37.749 4.504 1.00 57.14 3868 VAL D CA 1
ATOM 6230 C C . VAL D 1 173 ? -4.003 36.617 5.513 1.00 55.15 3868 VAL D C 1
ATOM 6231 O O . VAL D 1 173 ? -3.463 36.704 6.629 1.00 53.58 3868 VAL D O 1
ATOM 6235 N N . PHE D 1 174 ? -4.820 35.630 5.153 1.00 53.63 3869 PHE D N 1
ATOM 6236 C CA . PHE D 1 174 ? -5.144 34.473 6.023 1.00 51.91 3869 PHE D CA 1
ATOM 6237 C C . PHE D 1 174 ? -4.577 33.213 5.371 1.00 49.90 3869 PHE D C 1
ATOM 6238 O O . PHE D 1 174 ? -4.794 33.021 4.168 1.00 48.79 3869 PHE D O 1
ATOM 6246 N N . PHE D 1 175 ? -3.823 32.417 6.129 1.00 47.80 3870 PHE D N 1
ATOM 6247 C CA . PHE D 1 175 ? -3.183 31.189 5.599 1.00 46.91 3870 PHE D CA 1
ATOM 6248 C C . PHE D 1 175 ? -3.602 30.004 6.471 1.00 44.14 3870 PHE D C 1
ATOM 6249 O O . PHE D 1 175 ? -3.397 30.020 7.709 1.00 41.93 3870 PHE D O 1
ATOM 6257 N N . ASP D 1 176 ? -4.193 29.006 5.815 1.00 43.80 3871 ASP D N 1
ATOM 6258 C CA . ASP D 1 176 ? -4.570 27.719 6.436 1.00 42.71 3871 ASP D CA 1
ATOM 6259 C C . ASP D 1 176 ? -3.855 26.614 5.676 1.00 42.08 3871 ASP D C 1
ATOM 6260 O O . ASP D 1 176 ? -4.210 26.311 4.548 1.00 41.76 3871 ASP D O 1
ATOM 6265 N N . PRO D 1 177 ? -2.843 25.961 6.284 1.00 42.60 3872 PRO D N 1
ATOM 6266 C CA . PRO D 1 177 ? -2.096 24.892 5.612 1.00 42.52 3872 PRO D CA 1
ATOM 6267 C C . PRO D 1 177 ? -2.980 23.745 5.104 1.00 42.51 3872 PRO D C 1
ATOM 6268 O O . PRO D 1 177 ? -2.483 22.931 4.326 1.00 41.61 3872 PRO D O 1
ATOM 6272 N N . ASN D 1 178 ? -4.236 23.700 5.567 1.00 42.07 3873 ASN D N 1
ATOM 6273 C CA . ASN D 1 178 ? -5.260 22.717 5.139 1.00 42.96 3873 ASN D CA 1
ATOM 6274 C C . ASN D 1 178 ? -5.951 23.156 3.840 1.00 44.58 3873 ASN D C 1
ATOM 6275 O O . ASN D 1 178 ? -6.638 22.308 3.241 1.00 43.99 3873 ASN D O 1
ATOM 6280 N N . PHE D 1 179 ? -5.817 24.420 3.421 1.00 45.36 3874 PHE D N 1
ATOM 6281 C CA . PHE D 1 179 ? -6.521 24.954 2.223 1.00 47.31 3874 PHE D CA 1
ATOM 6282 C C . PHE D 1 179 ? -5.587 25.780 1.334 1.00 48.49 3874 PHE D C 1
ATOM 6283 O O . PHE D 1 179 ? -5.490 25.486 0.136 1.00 52.28 3874 PHE D O 1
ATOM 6291 N N . GLY D 1 180 ? -4.961 26.804 1.904 1.00 49.17 3875 GLY D N 1
ATOM 6292 C CA . GLY D 1 180 ? -4.025 27.682 1.192 1.00 49.69 3875 GLY D CA 1
ATOM 6293 C C . GLY D 1 180 ? -4.068 29.099 1.723 1.00 50.98 3875 GLY D C 1
ATOM 6294 O O . GLY D 1 180 ? -4.297 29.277 2.932 1.00 50.88 3875 GLY D O 1
ATOM 6295 N N . GLU D 1 181 ? -3.842 30.073 0.841 1.00 51.93 3876 GLU D N 1
ATOM 6296 C CA . GLU D 1 181 ? -3.681 31.494 1.212 1.00 53.50 3876 GLU D CA 1
ATOM 6297 C C . GLU D 1 181 ? -4.784 32.307 0.543 1.00 57.61 3876 GLU D C 1
ATOM 6298 O O . GLU D 1 181 ? -5.055 32.134 -0.648 1.00 57.42 3876 GLU D O 1
ATOM 6312 N N . THR D 1 183 ? -6.450 36.503 0.478 1.00 64.12 3878 THR D N 1
ATOM 6313 C CA . THR D 1 183 ? -6.231 37.903 0.786 1.00 64.27 3878 THR D CA 1
ATOM 6314 C C . THR D 1 183 ? -7.586 38.621 0.746 1.00 64.76 3878 THR D C 1
ATOM 6315 O O . THR D 1 183 ? -8.373 38.364 -0.188 1.00 65.94 3878 THR D O 1
ATOM 6319 N N . PHE D 1 184 ? -7.855 39.457 1.747 1.00 65.08 3879 PHE D N 1
ATOM 6320 C CA . PHE D 1 184 ? -9.057 40.326 1.820 1.00 65.77 3879 PHE D CA 1
ATOM 6321 C C . PHE D 1 184 ? -8.595 41.778 1.890 1.00 65.73 3879 PHE D C 1
ATOM 6322 O O . PHE D 1 184 ? -7.649 42.106 2.608 1.00 63.77 3879 PHE D O 1
ATOM 6330 N N . PRO D 1 185 ? -9.213 42.681 1.101 1.00 67.32 3880 PRO D N 1
ATOM 6331 C CA . PRO D 1 185 ? -8.789 44.080 1.072 1.00 69.21 3880 PRO D CA 1
ATOM 6332 C C . PRO D 1 185 ? -9.299 44.954 2.231 1.00 68.94 3880 PRO D C 1
ATOM 6333 O O . PRO D 1 185 ? -8.889 46.093 2.285 1.00 69.54 3880 PRO D O 1
ATOM 6337 N N . SER D 1 186 ? -10.170 44.411 3.095 1.00 68.15 3881 SER D N 1
ATOM 6338 C CA . SER D 1 186 ? -10.720 45.077 4.308 1.00 69.72 3881 SER D CA 1
ATOM 6339 C C . SER D 1 186 ? -10.889 44.059 5.447 1.00 70.97 3881 SER D C 1
ATOM 6340 O O . SER D 1 186 ? -11.078 42.85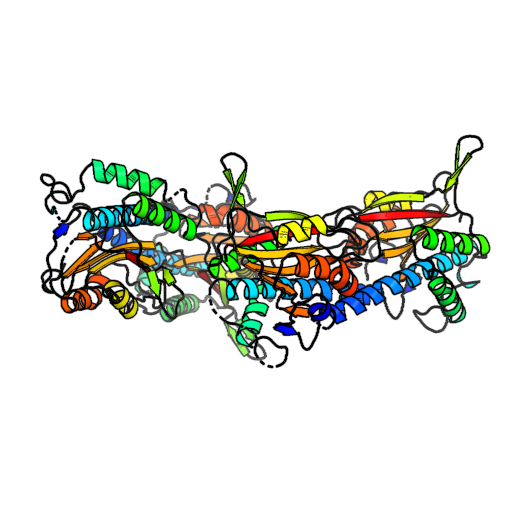2 5.146 1.00 71.71 3881 SER D O 1
ATOM 6343 N N . HIS D 1 187 ? -10.820 44.523 6.705 1.00 71.26 3882 HIS D N 1
ATOM 6344 C CA . HIS D 1 187 ? -11.104 43.719 7.923 1.00 69.53 3882 HIS D CA 1
ATOM 6345 C C . HIS D 1 187 ? -12.529 43.184 7.842 1.00 71.35 3882 HIS D C 1
ATOM 6346 O O . HIS D 1 187 ? -12.727 42.007 8.149 1.00 70.61 3882 HIS D O 1
ATOM 6353 N N . GLN D 1 188 ? -13.491 44.035 7.480 1.00 75.30 3883 GLN D N 1
ATOM 6354 C CA . GLN D 1 188 ? -14.935 43.687 7.441 1.00 76.44 3883 GLN D CA 1
ATOM 6355 C C . GLN D 1 188 ? -15.110 42.455 6.546 1.00 72.74 3883 GLN D C 1
ATOM 6356 O O . GLN D 1 188 ? -15.795 41.517 6.962 1.00 70.80 3883 GLN D O 1
ATOM 6362 N N . LYS D 1 189 ? -14.515 42.469 5.357 1.00 72.83 3884 LYS D N 1
ATOM 6363 C CA . LYS D 1 189 ? -14.689 41.386 4.359 1.00 72.45 3884 LYS D CA 1
ATOM 6364 C C . LYS D 1 189 ? -14.126 40.068 4.916 1.00 71.37 3884 LYS D C 1
ATOM 6365 O O . LYS D 1 189 ? -14.805 39.033 4.774 1.00 68.21 3884 LYS D O 1
ATOM 6371 N N . PHE D 1 190 ? -12.958 40.111 5.562 1.00 69.63 3885 PHE D N 1
ATOM 6372 C CA . PHE D 1 190 ? -12.347 38.951 6.259 1.00 67.24 3885 PHE D CA 1
ATOM 6373 C C . PHE D 1 190 ? -13.261 38.463 7.399 1.00 67.45 3885 PHE D C 1
ATOM 6374 O O . PHE D 1 190 ? -13.494 37.245 7.488 1.00 67.99 3885 PHE D O 1
ATOM 6382 N N . GLU D 1 191 ? -13.751 39.366 8.254 1.00 67.54 3886 GLU D N 1
ATOM 6383 C CA . GLU D 1 191 ? -14.548 39.007 9.460 1.00 67.23 3886 GLU D CA 1
ATOM 6384 C C . GLU D 1 191 ? -15.847 38.317 9.026 1.00 67.95 3886 GLU D C 1
ATOM 6385 O O . GLU D 1 191 ? -16.148 37.253 9.579 1.00 69.05 3886 GLU D O 1
ATOM 6391 N N . SER D 1 192 ? -16.570 38.876 8.058 1.00 72.79 3887 SER D N 1
ATOM 6392 C CA . SER D 1 192 ? -17.854 38.314 7.563 1.00 74.01 3887 SER D CA 1
ATOM 6393 C C . SER D 1 192 ? -17.600 36.924 6.980 1.00 70.22 3887 SER D C 1
ATOM 6394 O O . SER D 1 192 ? -18.337 36.006 7.346 1.00 73.14 3887 SER D O 1
ATOM 6397 N N . TRP D 1 193 ? -16.593 36.793 6.114 1.00 69.15 3888 TRP D N 1
ATOM 6398 C CA . TRP D 1 193 ? -16.222 35.522 5.446 1.00 67.93 3888 TRP D CA 1
ATOM 6399 C C . TRP D 1 193 ? -15.880 34.461 6.492 1.00 64.56 3888 TRP D C 1
ATOM 6400 O O . TRP D 1 193 ? -16.376 33.340 6.361 1.00 62.81 3888 TRP D O 1
ATOM 6411 N N . LEU D 1 194 ? -15.048 34.808 7.475 1.00 64.45 3889 LEU D N 1
ATOM 6412 C CA . LEU D 1 194 ? -14.586 33.871 8.528 1.00 62.98 3889 LEU D CA 1
ATOM 6413 C C . LEU D 1 194 ? -15.801 33.376 9.313 1.00 66.01 3889 LEU D C 1
ATOM 6414 O O . LEU D 1 194 ? -15.922 32.142 9.513 1.00 66.39 3889 LEU D O 1
ATOM 6419 N N . LYS D 1 195 ? -16.680 34.294 9.726 1.00 69.50 3890 LYS D N 1
ATOM 6420 C CA . LYS D 1 195 ? -17.818 33.986 10.628 1.00 73.64 3890 LYS D CA 1
ATOM 6421 C C . LYS D 1 195 ? -18.946 33.304 9.847 1.00 73.88 3890 LYS D C 1
ATOM 6422 O O . LYS D 1 195 ? -19.525 32.357 10.400 1.00 73.31 3890 LYS D O 1
ATOM 6428 N N . GLU D 1 196 ? -19.253 33.759 8.629 1.00 71.39 3891 GLU D N 1
ATOM 6429 C CA . GLU D 1 196 ? -20.504 33.370 7.923 1.00 71.95 3891 GLU D CA 1
ATOM 6430 C C . GLU D 1 196 ? -20.258 32.224 6.937 1.00 71.26 3891 GLU D C 1
ATOM 6431 O O . GLU D 1 196 ? -21.250 31.569 6.586 1.00 71.62 3891 GLU D O 1
ATOM 6437 N N . ALA D 1 197 ? -19.020 32.009 6.481 1.00 68.47 3892 ALA D N 1
ATOM 6438 C CA . ALA D 1 197 ? -18.688 30.995 5.454 1.00 66.78 3892 ALA D CA 1
ATOM 6439 C C . ALA D 1 197 ? -17.675 29.980 6.007 1.00 65.24 3892 ALA D C 1
ATOM 6440 O O . ALA D 1 197 ? -18.042 28.777 6.164 1.00 71.03 3892 ALA D O 1
ATOM 6442 N N . PHE D 1 198 ? -16.464 30.426 6.339 1.00 59.91 3893 PHE D N 1
ATOM 6443 C CA . PHE D 1 198 ? -15.327 29.523 6.651 1.00 57.24 3893 PHE D CA 1
ATOM 6444 C C . PHE D 1 198 ? -15.610 28.663 7.902 1.00 58.66 3893 PHE D C 1
ATOM 6445 O O . PHE D 1 198 ? -15.331 27.459 7.850 1.00 58.75 3893 PHE D O 1
ATOM 6453 N N . TRP D 1 199 ? -16.088 29.252 9.001 1.00 57.94 3894 TRP D N 1
ATOM 6454 C CA . TRP D 1 199 ? -16.090 28.579 10.327 1.00 60.07 3894 TRP D CA 1
ATOM 6455 C C . TRP D 1 199 ? -16.833 27.232 10.245 1.00 62.51 3894 TRP D C 1
ATOM 6456 O O . TRP D 1 199 ? -16.242 26.216 10.681 1.00 63.13 3894 TRP D O 1
ATOM 6467 N N . GLU D 1 200 ? -18.042 27.204 9.672 1.00 67.60 3895 GLU D N 1
ATOM 6468 C CA . GLU D 1 200 ? -18.833 25.952 9.524 1.00 69.53 3895 GLU D CA 1
ATOM 6469 C C . GLU D 1 200 ? -18.223 25.076 8.426 1.00 70.03 3895 GLU D C 1
ATOM 6470 O O . GLU D 1 200 ? -17.940 23.902 8.704 1.00 77.33 3895 GLU D O 1
ATOM 6476 N N . LYS D 1 201 ? -18.008 25.633 7.233 1.00 76.50 3896 LYS D N 1
ATOM 6477 C CA . LYS D 1 201 ? -17.580 24.865 6.026 1.00 75.74 3896 LYS D CA 1
ATOM 6478 C C . LYS D 1 201 ? -16.190 24.229 6.219 1.00 68.10 3896 LYS D C 1
ATOM 6479 O O . LYS D 1 201 ? -15.867 23.338 5.456 1.00 71.90 3896 LYS D O 1
ATOM 6485 N N . SER D 1 202 ? -15.387 24.713 7.160 1.00 63.19 3897 SER D N 1
ATOM 6486 C CA . SER D 1 202 ? -13.983 24.279 7.385 1.00 59.95 3897 SER D CA 1
ATOM 6487 C C . SER D 1 202 ? -13.932 22.945 8.123 1.00 57.01 3897 SER D C 1
ATOM 6488 O O . SER D 1 202 ? -12.903 22.263 7.987 1.00 54.91 3897 SER D O 1
ATOM 6491 N N . GLY D 1 203 ? -14.959 22.659 8.933 1.00 56.93 3898 GLY D N 1
ATOM 6492 C CA . GLY D 1 203 ? -14.994 21.514 9.864 1.00 54.80 3898 GLY D CA 1
ATOM 6493 C C . GLY D 1 203 ? -14.477 21.860 11.255 1.00 52.82 3898 GLY D C 1
ATOM 6494 O O . GLY D 1 203 ? -14.505 20.982 12.132 1.00 51.15 3898 GLY D O 1
ATOM 6495 N N . TYR D 1 204 ? -14.020 23.092 11.491 1.00 52.68 3899 TYR D N 1
ATOM 6496 C CA . TYR D 1 204 ? -13.410 23.506 12.787 1.00 49.76 3899 TYR D CA 1
ATOM 6497 C C . TYR D 1 204 ? -14.513 23.827 13.826 1.00 49.95 3899 TYR D C 1
ATOM 6498 O O . TYR D 1 204 ? -14.205 23.933 15.027 1.00 48.54 3899 TYR D O 1
ATOM 6507 N N . ALA D 1 205 ? -15.751 24.071 13.385 1.00 51.83 3900 ALA D N 1
ATOM 6508 C CA . ALA D 1 205 ? -16.838 24.624 14.228 1.00 52.68 3900 ALA D CA 1
ATOM 6509 C C . ALA D 1 205 ? -17.270 23.587 15.272 1.00 53.72 3900 ALA D C 1
ATOM 6510 O O . ALA D 1 205 ? -17.447 23.972 16.435 1.00 50.06 3900 ALA D O 1
ATOM 6512 N N . GLY D 1 206 ? -17.398 22.323 14.878 1.00 55.41 3901 GLY D N 1
ATOM 6513 C CA . GLY D 1 206 ? -17.845 21.225 15.756 1.00 56.90 3901 GLY D CA 1
ATOM 6514 C C . GLY D 1 206 ? -19.335 21.004 15.582 1.00 63.15 3901 GLY D C 1
ATOM 6515 O O . GLY D 1 206 ? -19.967 21.833 14.892 1.00 64.72 3901 GLY D O 1
ATOM 6516 N N . LYS D 1 207 ? -19.874 19.929 16.160 1.00 66.80 3902 LYS D N 1
ATOM 6517 C CA . LYS D 1 207 ? -21.327 19.606 16.129 1.00 69.77 3902 LYS D CA 1
ATOM 6518 C C . LYS D 1 207 ? -21.947 20.046 17.464 1.00 75.93 3902 LYS D C 1
ATOM 6519 O O . LYS D 1 207 ? -23.099 20.517 17.449 1.00 81.40 3902 LYS D O 1
ATOM 6525 N N . LYS D 1 208 ? -21.224 19.884 18.577 1.00 77.31 3903 LYS D N 1
ATOM 6526 C CA . LYS D 1 208 ? -21.733 20.211 19.931 1.00 80.33 3903 LYS D CA 1
ATOM 6527 C C . LYS D 1 208 ? -21.387 21.670 20.244 1.00 80.33 3903 LYS D C 1
ATOM 6528 O O . LYS D 1 208 ? -20.494 22.231 19.574 1.00 85.67 3903 LYS D O 1
ATOM 6534 N N . GLU D 1 209 ? -22.127 22.266 21.175 1.00 81.90 3904 GLU D N 1
ATOM 6535 C CA . GLU D 1 209 ? -21.763 23.541 21.834 1.00 79.71 3904 GLU D CA 1
ATOM 6536 C C . GLU D 1 209 ? -20.749 23.186 22.917 1.00 73.96 3904 GLU D C 1
ATOM 6537 O O . GLU D 1 209 ? -20.706 22.020 23.330 1.00 71.83 3904 GLU D O 1
ATOM 6543 N N . GLY D 1 210 ? -19.919 24.138 23.320 1.00 67.31 3905 GLY D N 1
ATOM 6544 C CA . GLY D 1 210 ? -18.735 23.831 24.134 1.00 62.94 3905 GLY D CA 1
ATOM 6545 C C . GLY D 1 210 ? -17.573 24.702 23.719 1.00 59.83 3905 GLY D C 1
ATOM 6546 O O . GLY D 1 210 ? -17.321 24.857 22.526 1.00 59.35 3905 GLY D O 1
ATOM 6547 N N . LYS D 1 211 ? -16.928 25.291 24.710 1.00 59.26 3906 LYS D N 1
ATOM 6548 C CA . LYS D 1 211 ? -15.724 26.131 24.593 1.00 57.96 3906 LYS D CA 1
ATOM 6549 C C . LYS D 1 211 ? -14.512 25.205 24.487 1.00 53.67 3906 LYS D C 1
ATOM 6550 O O . LYS D 1 211 ? -14.471 24.187 25.215 1.00 51.72 3906 LYS D O 1
ATOM 6556 N N . ARG D 1 212 ? -13.581 25.519 23.580 1.00 52.67 3907 ARG D N 1
ATOM 6557 C CA . ARG D 1 212 ? -12.418 24.640 23.252 1.00 51.49 3907 ARG D CA 1
ATOM 6558 C C . ARG D 1 212 ? -11.019 25.225 23.539 1.00 52.31 3907 ARG D C 1
ATOM 6559 O O . ARG D 1 212 ? -10.098 24.385 23.843 1.00 59.30 3907 ARG D O 1
ATOM 6567 N N . PHE D 1 213 A -10.847 26.538 23.468 1.00 46.94 3908 PHE D N 1
ATOM 6568 C CA . PHE D 1 213 A -9.559 27.252 23.625 1.00 47.38 3908 PHE D CA 1
ATOM 6569 C C . PHE D 1 213 A -8.953 27.548 22.247 1.00 45.89 3908 PHE D C 1
ATOM 6570 O O . PHE D 1 213 A -8.940 26.714 21.322 1.00 44.60 3908 PHE D O 1
ATOM 6578 N N . PHE D 1 214 ? -8.466 28.769 22.124 1.00 44.79 3909 PHE D N 1
ATOM 6579 C CA . PHE D 1 214 ? -7.631 29.257 21.019 1.00 46.78 3909 PHE D CA 1
ATOM 6580 C C . PHE D 1 214 ? -6.503 30.057 21.649 1.00 47.13 3909 PHE D C 1
ATOM 6581 O O . PHE D 1 214 ? -6.646 30.474 22.791 1.00 49.49 3909 PHE D O 1
ATOM 6589 N N . ASN D 1 215 ? -5.401 30.233 20.932 1.00 45.70 3910 ASN D N 1
ATOM 6590 C CA . ASN D 1 215 ? -4.317 31.149 21.332 1.00 46.51 3910 ASN D CA 1
ATOM 6591 C C . ASN D 1 215 ? -3.765 31.818 20.069 1.00 46.47 3910 ASN D C 1
ATOM 6592 O O . ASN D 1 215 ? -3.435 31.114 19.083 1.00 44.95 3910 ASN D O 1
ATOM 6597 N N . VAL D 1 216 ? -3.663 33.145 20.103 1.00 45.50 3911 VAL D N 1
ATOM 6598 C CA . VAL D 1 216 ? -3.076 33.937 18.994 1.00 46.18 3911 VAL D CA 1
ATOM 6599 C C . VAL D 1 216 ? -1.725 34.467 19.472 1.00 46.11 3911 VAL D C 1
ATOM 6600 O O . VAL D 1 216 ? -1.699 35.092 20.542 1.00 45.85 3911 VAL D O 1
ATOM 6604 N N . VAL D 1 217 ? -0.642 34.156 18.756 1.00 44.74 3912 VAL D N 1
ATOM 6605 C CA . VAL D 1 217 ? 0.703 34.725 19.058 1.00 46.27 3912 VAL D CA 1
ATOM 6606 C C . VAL D 1 217 ? 0.971 35.828 18.032 1.00 47.85 3912 VAL D C 1
ATOM 6607 O O . VAL D 1 217 ? 0.868 35.554 16.829 1.00 47.75 3912 VAL D O 1
ATOM 6611 N N . ASN D 1 218 ? 1.280 37.031 18.505 1.00 50.19 3913 ASN D N 1
ATOM 6612 C CA . ASN D 1 218 ? 1.474 38.245 17.681 1.00 51.75 3913 ASN D CA 1
ATOM 6613 C C . ASN D 1 218 ? 2.978 38.462 17.502 1.00 53.38 3913 ASN D C 1
ATOM 6614 O O . ASN D 1 218 ? 3.696 38.489 18.495 1.00 54.84 3913 ASN D O 1
ATOM 6619 N N . TYR D 1 219 ? 3.426 38.629 16.263 1.00 55.61 3914 TYR D N 1
ATOM 6620 C CA . TYR D 1 219 ? 4.829 38.919 15.892 1.00 56.81 3914 TYR D CA 1
ATOM 6621 C C . TYR D 1 219 ? 4.881 40.249 15.129 1.00 55.97 3914 TYR D C 1
ATOM 6622 O O . TYR D 1 219 ? 3.929 40.622 14.428 1.00 54.51 3914 TYR D O 1
ATOM 6631 N N . HIS D 1 220 ? 5.996 40.960 15.256 1.00 57.87 3915 HIS D N 1
ATOM 6632 C CA . HIS D 1 220 ? 6.300 42.149 14.421 1.00 60.55 3915 HIS D CA 1
ATOM 6633 C C . HIS D 1 220 ? 6.331 41.722 12.956 1.00 60.83 3915 HIS D C 1
ATOM 6634 O O . HIS D 1 220 ? 6.808 40.609 12.665 1.00 59.05 3915 HIS D O 1
ATOM 6641 N N . ALA D 1 221 ? 5.786 42.569 12.094 1.00 64.06 3916 ALA D N 1
ATOM 6642 C CA . ALA D 1 221 ? 5.619 42.322 10.645 1.00 66.52 3916 ALA D CA 1
ATOM 6643 C C . ALA D 1 221 ? 6.941 42.440 9.859 1.00 70.36 3916 ALA D C 1
ATOM 6644 O O . ALA D 1 221 ? 6.918 41.947 8.732 1.00 72.22 3916 ALA D O 1
ATOM 6646 N N . GLU D 1 222 ? 8.050 43.004 10.374 1.00 75.07 3917 GLU D N 1
ATOM 6647 C CA . GLU D 1 222 ? 9.229 43.393 9.523 1.00 78.01 3917 GLU D CA 1
ATOM 6648 C C . GLU D 1 222 ? 10.505 42.618 9.898 1.00 74.78 3917 GLU D C 1
ATOM 6649 O O . GLU D 1 222 ? 10.868 42.319 11.037 1.00 74.28 3917 GLU D O 1
#

InterPro domains:
  IPR003812 Fido domain [PF02661] (3050-3145)
  IPR003812 Fido domain [PF02661] (3468-3563)
  IPR003812 Fido domain [PS51459] (3050-3187)
  IPR003812 Fido domain [PS51459] (3468-3605)
  IPR003951 Peptidase C58, Yersinia/Haemophilus virulence surface antigen [PR01376] (3624-3640)
  IPR003951 Peptidase C58, Yersinia/Haemophilus virulence surface antigen [PR01376] (3753-3779)
  IPR003951 Peptidase C58, Yersinia/Haemophilus virulence surface antigen [PR01376] (3814-3829)
  IPR003951 Peptidase C58, Yersinia/Haemophilus virulence surface antigen [PR01376] (3865-3885)
  IPR006473 Peptidase C58, YopT-type domain [PF03543] (3697-3916)
  IPR006473 Peptidase C58, YopT-type domain [TIGR01586] (3717-3915)
  IPR008638 Filamentous haemagglutinin FhaB/tRNA nuclease CdiA-like, TPS domain [PF05860] (115-381)
  IPR008638 Filamentous haemagglutinin FhaB/tRNA nuclease CdiA-like, TPS domain [SM00912] (131-252)
  IPR008638 Filamentous haemagglutinin FhaB/tRNA nuclease CdiA-like, TPS domain [TIGR01901] (150-247)
  IPR011050 Pectin lyase fold/virulence factor [SSF51126] (127-440)
  IPR012334 Pectin lyase fold [G3DSA:2.160.20.10] (118-415)
  IPR025157 Hemagglutinin repeat [PF13332] (1607-1747)
  IPR025157 Hemagglutinin repeat [PF13332] (1931-2088)
  IPR036597 Fido-like domain superfamily [G3DSA:1.10.3290.10] (2898-3194)
  IPR036597 Fido-like domain superfamily [G3DSA:1.10.3290.10] (3316-3612)
  IPR036597 Fido-like domain superfamily [SSF140931] (3041-3157)

Sequence (839 aa):
SASVAEYGGEVSFKYAQSKGEVYKEIVKHVDTQHGVSESTCAHWIANKVSNTYEKGHLKQEAIDSIKKLQTEFQSGSATQQFKLTDNWLQEQGVVPKEKKVGDLSRRDEVAGTVSKSDISALTKAILDTGSDTAGAKKISINLEGGSHTVSALVQGEKVVFFDPNFGETFPSHQKFESWLKEAFWEKSGYAGKKEGKRFFNVVNYHASASVAEYGGEVSFKYAQSKGEVYKEIVKHVDTQHGVSESTCAHWIANKVSSQDFWNTYEGGKKGHLKQEAIDSIKKLQTEFQSGSATQQFKLTDNWLQEQGVVPKEKKVGDLSRRDEVAGTVSKSDISALTKAILDTGSDTAGAKKISINLEGGSHTVSALVQGEKVVFFDPNFGETFPSHQKFESWLKEAFWEKSGYAGKKEGKRFFNVVNYHASASVAEYGGEVSFKYAQSKGEVYKEIVKHVDTQHGVSESTCAHWIANKVSSQGEDFWNTYEGGKKGHLKQEAIDSIKKLQTEFQSGSATQQFKLTDNWLQEQGVVPKEKKVGDLSRRDEVAGTVSKSDISALTKAILDTGSDTAGAKKISINLEGGSHTVSALVQGEKVVFFDPNFGETFPSHQKFESWLKEAFWEKSGYAGKKEGKRFFNVVNYHAASVAEYGGEVSFKYAQSKGEVYKEIVKHVDTQHGVSESTCAHWIANKVHLKQEAIDSIKKLQTEFQSGSATQQFKLTDNWLQEQGVVPKEKKVGDLSRRDEVAGTVSKSDISALTKAILDTGSDTAGAKKISINLEGGSHTVSALVQGEKVVFFDPNFGETFPSHQKFESWLKEAFWEKSGYAGKKEGKRFFNVVNYHAE

Solvent-accessible surface area: 40505 Å² total

Foldseek 3Di:
DPCQVVLVHDFPDWDPAFVLVVVVVVVVVVLLVVLLVLLLLLLCLLCVVPPAADVVDRDPVSVVSSVVLSVVCVQAAPVRSVVSSVVVSVVSVHDFDWDDDDNDTDTLDDDDDADPPDPPSVVCSCCDPDPDPDDDDDDDDDDDDDDADWDWDDDPQWIWTAGSSTGIIHNGPVSVVCCVVPPCCVVSCVVDRHDDDDDDDDDDDDD/DVCQVVLVHDFPDWDPAQVLVVVLVVLVVVLLVVLLLLLLLLLQLLCVVPPVVPVPHADPPDPPGRDPVSVVSSVVLSVVCVQAAPVRSVVSSVVVSVVSVNDFDWDDDPPDIHGLDDDDAADPPDCPSVVCSCCDPDPDPDDRDDDDDDDDDDDADWDWDDDPQWIWTAGVSTGIIHNGPVSVVCCVVVPCCVSSSVVHRHDDDDDDDDDDDDD/DVLQVVLVHDFPDWDPQFLLVVVVVVLVVVLLVVLLLLLLLLLVLLLVVVDPPDQVVRHADPPDPPDRPPVSVVSSVVLSVVCVQQDVVRSVVSSVVVSVVSVHDFDWDDDPPDTDGPDDDDDADPPDCPSVVCSCCDPDPDNDDDDDDDDDDDDDDADWDWDDDPQWIWTAGVSTGIIHNGPVSVVCCVVPPCCVVSCVVDRDDDDDDDDDDDDDD/DCCVVLVHDFPDWDPQFVLVVVLVVQVCVLLVVLLLLLVLLVVLLVVLVDDPVSVVSSVVLSVCCVQAAPVRSVVSSVVVSVVSVNDFDWDDDDNDTDGPDDDDDADPPDCPSVVCSCCDPDPDPDDRDDDDDDDDDDDADKDWDDDPQWIWTAGSSTGIIHNGPVSVVCCVVPPCCVVSSVVHRHDDDDDDDDDDDDPD

Nearest PDB structures (foldseek):
  6u8t-assembly1_A  TM=1.005E+00  e=5.664E-33  Pasteurella multocida subsp. multocida str. Pm70
  6u8t-assembly2_C  TM=9.763E-01  e=2.227E-31  Pasteurella multocida subsp. multocida str. Pm70
  6u8t-assembly1_B  TM=9.878E-01  e=4.482E-31  Pasteurella multocida subsp. multocida str. Pm70
  6u8t-assembly2_D  TM=9.726E-01  e=1.524E-30  Pasteurella multocida subsp. multocida str. Pm70
  6u8t-assembly1_B  TM=1.003E+00  e=5.396E-35  Pasteurella multocida subsp. multocida str. Pm70

B-factor: mean 51.21, std 20.7, range [8.8, 152.66]

Secondary structure (DSSP, 8-state):
---TTTTT---S-B-SS-HHHHHHHHHHHHHHHHHHHHHHHHHHHHHH-----------HHHHHHHHHHHHH----SHHHHHHHHHHHHHHTT--B-EEEETTEEEE-EEEEEE-SS--HHHHHHHH--TTSSEEEEEEEEEPPP-EEEEEEEEETTEEEEEBTTTB--BSSHHHHHHHIIIIIHHHTT-S-SS---EEEEEEEE--/--HHHHTT---S-B-SS-HHHHHHHHHHHHHHHHHHHHHHHHHHHHHHHH--SSGGGG---TTSTT---HHHHHHHHHHHHH----SHHHHHHHHHHHHHHTT--B-EEEETTEEEE-EEEEEE-SS--HHHHHHHH--TTSSEEEEEEEEEPPP-EEEEEEEEETTEEEEEBTTTB--BSSHHHHHHHIIIIIHHHTT-S-SS---EEEEEEEE--/---TTTTT-----B-SS-HHHHHHHHHHHHHHHHHHHHHHHHHHHHHHHH---TT----SSSTT---HHHHHHHHHHHHH----SHHHHHHHHHHHHHHTT--B-EEESSS-EEE-EEEE---SS--HHHHHHHH--TTSSEEEEEEEEEPPP-EEEEEEEEETTEEEEEBTTTB--BSSHHHHHHHIIIIIHHHTS-S-SS---EEEEEEEE--/--TTTTT---S-B-SS-HHHHHHHHHHHHHHHHHHHHHHHHHHHHHH----HHHHHHHHHHHHH----SHHHHHHHHHHHHHHTT--B-EEEETTEEEE-EEEEEE-SS--HHHHHHHH--TTSSEEEEEEEEEPPP-EEEEEEEEETTEEEEEBTTTB--BSSHHHHHHHIIIIIHHHTT-S-SS-----EEEEEE---

Organism: Pasteurella multocida (strain Pm70) (NCBI:txid272843)